Protein AF-Q61043-4-F1 (afdb_monomer)

Foldseek 3Di:
DVVVVVVVVLVVLVVLLCVLPPPNPQWDAPVSLLVSCVVVVVVVCSVVLCCQQQVPDPVRIGHSVSSVVSVCVVVCCVVPDPDDDDDDDDDPDDAQPDDDPNDGDDDDDDDDDDDDDDDDDDDDDDDDDDDDDDDDDDDDDDDDDDDPDDDDDDDDDPPDPPPPDPPCPPPVCPDDLPPPVVLVVLLVVVCVVVVHDQQRKDALVVLVVSCVPVVVVVQDPVLSVVLQVPADPVRIDGSNSSSCSRRVVPPPPPPPPPDVVRVVVVVVPDDDADPVRDRDDDDDPPDPDPQDQLPPVQCPPPQKHFLVVLLVLLVVLPQPCSVVLCVVLVHDSGDIDRSRSLSVSLVVCCVPDDDCSVVSSVSSNVVSVVVVVVVVVVVVVVVVVVVVVVVVVVVVVVVVVVVVVVVVVVVVVVVVVVVVVVVVVVVVVVVVVVVVVVVVVVVVVVVVVVVVVVVVVVVVVVVVVVVVVVVVVVVVVVVVVVVVVVVVVVVVVVVVVVVVVVVVVVVVVVVCCVPVNPPDPPDPVVVVVVVVVVVVVVVVVVVVVVVVVVVVVVVVVVVVVVPPPDDDDDDDDDDDYYDDYDYYDEEDDEEEDEEDDDDYDYDDDDDDDPVPVVVVVVVVVVVVVVVVVVVVVVVVVVVVVVVVVVVVVVVVVVVVVVVVVVVVVVVVVVVVVVVVVVVVVVVVVVVVVVVVVVVVVVVVVVVVVVVVVVVVVVVVVVVVVVVVVVVVVVVVVVVVVVVVVVVVVVVVVVVVVVVVVVVVVVVVVVVVVVVVCVVVVVVVVVVVVVVVVVVVVVVVVVVVVVVVVVVVVVVVVVVVVVVVVVVVVVVVVVVVVVVVVVVVVVVVVVVVVVVVVVVVVVVVVVVVVVVVVVVVVVVVVVVVVVVVVVVVVCCVVVVVDDVDDDDDDDDDDDDDVPVVVVVVVVVVVVVVVVVVVVVVVVVVVVVVVVVVVVVVVVVVVVVVVVVVVVVVVVVVVPPCVVVVVVVVVVVVVVVVVVVVVVVVVVVVVVVVVVVVVVVVVVVVVVVVVVVVVVVVVVVVVVVVVVVVVVVVVVVVVVVVVVVVVVVVVVVVVVVVVVVVVVVVVVVVVVVVVVVVVVVVVVVVVVPPDDDDDDDPPPVVVVVVVVVVVVVVVVVVVVVVVVVVVVVVVVVVVVVVVVVVVVVVVVVVVPDPPDDDDDDDDDDDPPPVVVVVVVVVVVVVVVVVVPVVVVVVVVVVVVVVVVVVVVVVVVVVVVVVVVVVVVVVVVCVVVVDDDPDDDDDDDDDDDDDDDDDDDDD

Radius of gyration: 87.37 Å; Cα contacts (8 Å, |Δi|>4): 236; chains: 1; bounding box: 209×92×362 Å

pLDDT: mean 72.62, std 20.03, range [13.1, 96.88]

Structure (mmCIF, N/CA/C/O backbone):
data_AF-Q61043-4-F1
#
_entry.id   AF-Q61043-4-F1
#
loop_
_atom_site.group_PDB
_atom_site.id
_atom_site.type_symbol
_atom_site.label_atom_id
_atom_site.label_alt_id
_atom_site.label_comp_id
_atom_site.label_asym_id
_atom_site.label_entity_id
_atom_site.label_seq_id
_atom_site.pdbx_PDB_ins_code
_atom_site.Cartn_x
_atom_site.Cartn_y
_atom_site.Cartn_z
_atom_site.occupancy
_atom_site.B_iso_or_equiv
_atom_site.auth_seq_id
_atom_site.auth_comp_id
_atom_site.auth_asym_id
_atom_site.auth_atom_id
_atom_site.pdbx_PDB_model_num
ATOM 1 N N . MET A 1 1 ? 3.135 -5.890 31.386 1.00 46.31 1 MET A N 1
ATOM 2 C CA . MET A 1 1 ? 2.840 -6.178 29.970 1.00 46.31 1 MET A CA 1
ATOM 3 C C . MET A 1 1 ? 3.827 -7.217 29.495 1.00 46.31 1 MET A C 1
ATOM 5 O O . MET A 1 1 ? 3.359 -8.320 29.285 1.00 46.31 1 MET A O 1
ATOM 9 N N . ASP A 1 2 ? 5.124 -6.912 29.508 1.00 50.69 2 ASP A N 1
ATOM 10 C CA . ASP A 1 2 ? 6.240 -7.755 29.985 1.00 50.69 2 ASP A CA 1
ATOM 11 C C . ASP A 1 2 ? 6.024 -9.287 29.835 1.00 50.69 2 ASP A C 1
ATOM 13 O O . ASP A 1 2 ? 6.406 -9.843 28.812 1.00 50.69 2 ASP A O 1
ATOM 17 N N . GLU A 1 3 ? 5.340 -9.960 30.778 1.00 47.94 3 GLU A N 1
ATOM 18 C CA . GLU A 1 3 ? 5.028 -11.413 30.736 1.00 47.94 3 GLU A CA 1
ATOM 19 C C . GLU A 1 3 ? 4.410 -11.899 29.396 1.00 47.94 3 GLU A C 1
ATOM 21 O O . GLU A 1 3 ? 4.656 -13.018 28.961 1.00 47.94 3 GLU A O 1
ATOM 26 N N . VAL A 1 4 ? 3.626 -11.056 28.711 1.00 52.31 4 VAL A N 1
ATOM 27 C CA . VAL A 1 4 ? 2.948 -11.349 27.426 1.00 52.31 4 VAL A CA 1
ATOM 28 C C . VAL A 1 4 ? 3.851 -11.081 26.206 1.00 52.31 4 VAL A C 1
ATOM 30 O O . VAL A 1 4 ? 3.536 -11.484 25.082 1.00 52.31 4 VAL A O 1
ATOM 33 N N . GLU A 1 5 ? 4.973 -10.391 26.406 1.00 53.50 5 GLU A N 1
ATOM 34 C CA . GLU A 1 5 ? 6.021 -10.188 25.399 1.00 53.50 5 GLU A CA 1
ATOM 35 C C . GLU A 1 5 ? 7.092 -11.289 25.521 1.00 53.50 5 GLU A C 1
ATOM 37 O O . GLU A 1 5 ? 7.497 -11.853 24.503 1.00 53.50 5 GLU A O 1
ATOM 42 N N . GLU A 1 6 ? 7.457 -11.694 26.745 1.00 58.16 6 GLU A N 1
ATOM 43 C CA . GLU A 1 6 ? 8.334 -12.850 27.005 1.00 58.16 6 GLU A CA 1
ATOM 44 C C . GLU A 1 6 ? 7.763 -14.151 26.402 1.00 58.16 6 GLU A C 1
ATOM 46 O O . GLU A 1 6 ? 8.465 -14.830 25.646 1.00 58.16 6 GLU A O 1
ATOM 51 N N . ASP A 1 7 ? 6.469 -14.436 26.615 1.00 72.50 7 ASP A N 1
ATOM 52 C CA . ASP A 1 7 ? 5.759 -15.579 26.009 1.00 72.50 7 ASP A CA 1
ATOM 53 C C . ASP A 1 7 ? 5.849 -15.592 24.464 1.00 72.50 7 ASP A C 1
ATOM 55 O O . ASP A 1 7 ? 5.934 -16.658 23.849 1.00 72.50 7 ASP A O 1
ATOM 59 N N . GLN A 1 8 ? 5.859 -14.424 23.804 1.00 73.69 8 GLN A N 1
ATOM 60 C CA . GLN A 1 8 ? 5.978 -14.341 22.340 1.00 73.69 8 GLN A CA 1
ATOM 61 C C . GLN A 1 8 ? 7.401 -14.606 21.844 1.00 73.69 8 GLN A C 1
ATOM 63 O O . GLN A 1 8 ? 7.575 -15.214 20.784 1.00 73.69 8 GLN A O 1
ATOM 68 N N . HIS A 1 9 ? 8.418 -14.161 22.582 1.00 74.06 9 HIS A N 1
ATOM 69 C CA . HIS A 1 9 ? 9.810 -14.433 22.232 1.00 74.06 9 HIS A CA 1
ATOM 70 C C . HIS A 1 9 ? 10.160 -15.912 22.437 1.00 74.06 9 HIS A C 1
ATOM 72 O O . HIS A 1 9 ? 10.795 -16.504 21.561 1.00 74.06 9 HIS A O 1
ATOM 78 N N . GLU A 1 10 ? 9.679 -16.540 23.516 1.00 86.06 10 GLU A N 1
ATOM 79 C CA . GLU A 1 10 ? 9.843 -17.984 23.710 1.00 86.06 10 GLU A CA 1
ATOM 80 C C . GLU A 1 10 ? 9.088 -18.794 22.642 1.00 86.06 10 GLU A C 1
ATOM 82 O O . GLU A 1 10 ? 9.657 -19.732 22.079 1.00 86.06 10 GLU A O 1
ATOM 87 N N . ALA A 1 11 ? 7.857 -18.403 22.287 1.00 83.75 11 ALA A N 1
ATOM 88 C CA . ALA A 1 11 ? 7.085 -19.074 21.241 1.00 83.75 11 ALA A CA 1
ATOM 89 C C . ALA A 1 11 ? 7.790 -19.061 19.870 1.00 83.75 11 ALA A C 1
ATOM 91 O O . ALA A 1 11 ? 7.858 -20.102 19.220 1.00 83.75 11 ALA A O 1
ATOM 92 N N . ARG A 1 12 ? 8.367 -17.925 19.449 1.00 83.94 12 ARG A N 1
ATOM 93 C CA . ARG A 1 12 ? 9.112 -17.829 18.175 1.00 83.94 12 ARG A CA 1
ATOM 94 C C . ARG A 1 12 ? 10.418 -18.620 18.193 1.00 83.94 12 ARG A C 1
ATOM 96 O O . ARG A 1 12 ? 10.733 -19.296 17.219 1.00 83.94 12 ARG A O 1
ATOM 103 N N . LEU A 1 13 ? 11.170 -18.567 19.297 1.00 88.31 13 LEU A N 1
ATOM 104 C CA . LEU A 1 13 ? 12.396 -19.361 19.439 1.00 88.31 13 LEU A CA 1
ATOM 105 C C . LEU A 1 13 ? 12.085 -20.865 19.399 1.00 88.31 13 LEU A C 1
ATOM 107 O O . LEU A 1 13 ? 12.871 -21.647 18.868 1.00 88.31 13 LEU A O 1
ATOM 111 N N . LYS A 1 14 ? 10.923 -21.261 19.928 1.00 90.38 14 LYS A N 1
ATOM 112 C CA . LYS A 1 14 ? 10.433 -22.635 19.864 1.00 90.38 14 LYS A CA 1
ATOM 113 C C . LYS A 1 14 ? 9.968 -23.045 18.472 1.00 90.38 14 LYS A C 1
ATOM 115 O O . LYS A 1 14 ? 10.303 -24.140 18.048 1.00 90.38 14 LYS A O 1
ATOM 120 N N . GLU A 1 15 ? 9.249 -22.185 17.756 1.00 88.62 15 GLU A N 1
ATOM 121 C CA . GLU A 1 15 ? 8.839 -22.439 16.369 1.00 88.62 15 GLU A CA 1
ATOM 122 C C . GLU A 1 15 ? 10.060 -22.647 15.456 1.00 88.62 15 GLU A C 1
ATOM 124 O O . GLU A 1 15 ? 10.089 -23.599 14.677 1.00 88.62 15 GLU A O 1
ATOM 129 N N . LEU A 1 16 ? 11.116 -21.843 15.638 1.00 88.88 16 LEU A N 1
ATOM 130 C CA . LEU A 1 16 ? 12.408 -22.068 14.986 1.00 88.88 16 LEU A CA 1
ATOM 131 C C . LEU A 1 16 ? 13.038 -23.401 15.411 1.00 88.88 16 LEU A C 1
ATOM 133 O O . LEU A 1 16 ? 13.383 -24.197 14.546 1.00 88.88 16 LEU A O 1
ATOM 137 N N . PHE A 1 17 ? 13.151 -23.693 16.710 1.00 91.81 17 PHE A N 1
ATOM 138 C CA . PHE A 1 17 ? 13.737 -24.951 17.197 1.00 91.81 17 PHE A CA 1
ATOM 139 C C . PHE A 1 17 ? 13.001 -26.197 16.671 1.00 91.81 17 PHE A C 1
ATOM 141 O O . PHE A 1 17 ? 13.636 -27.117 16.159 1.00 91.81 17 PHE A O 1
ATOM 148 N N . ASP A 1 18 ? 11.668 -26.212 16.750 1.00 90.81 18 ASP A N 1
ATOM 149 C CA . ASP A 1 18 ? 10.825 -27.321 16.295 1.00 90.81 18 ASP A CA 1
ATOM 150 C C . ASP A 1 18 ? 10.890 -27.488 14.755 1.00 90.81 18 ASP A C 1
ATOM 152 O O . ASP A 1 18 ? 10.653 -28.587 14.252 1.00 90.81 18 ASP A O 1
ATOM 156 N N . SER A 1 19 ? 11.276 -26.450 13.993 1.00 89.75 19 SER A N 1
ATOM 157 C CA . SER A 1 19 ? 11.451 -26.534 12.530 1.00 89.75 19 SER A CA 1
ATOM 158 C C . SER A 1 19 ? 12.673 -27.354 12.079 1.00 89.75 19 SER A C 1
ATOM 160 O O . SER A 1 19 ? 12.646 -27.919 10.984 1.00 89.75 19 SER A O 1
ATOM 162 N N . PHE A 1 20 ? 13.703 -27.494 12.927 1.00 88.50 20 PHE A N 1
ATOM 163 C CA . PHE A 1 20 ? 14.887 -28.326 12.651 1.00 88.50 20 PHE A CA 1
ATOM 164 C C . PHE A 1 20 ? 14.755 -29.773 13.161 1.00 88.50 20 PHE A C 1
ATOM 166 O O . PHE A 1 20 ? 15.622 -30.597 12.875 1.00 88.50 20 PHE A O 1
ATOM 173 N N . ASP A 1 21 ? 13.691 -30.129 13.895 1.00 89.00 21 ASP A N 1
ATOM 174 C CA . ASP A 1 21 ? 13.456 -31.501 14.378 1.00 89.00 21 ASP A CA 1
ATOM 175 C C . ASP A 1 21 ? 12.876 -32.372 13.255 1.00 89.00 21 ASP A C 1
ATOM 177 O O . ASP A 1 21 ? 11.708 -32.772 13.262 1.00 89.00 21 ASP A O 1
ATOM 181 N N . THR A 1 22 ? 13.723 -32.693 12.272 1.00 78.75 22 THR A N 1
ATOM 182 C CA . THR A 1 22 ? 13.365 -33.443 11.052 1.00 78.75 22 THR A CA 1
ATOM 183 C C . THR A 1 22 ? 12.762 -34.827 11.332 1.00 78.75 22 THR A C 1
ATOM 185 O O . THR A 1 22 ? 12.163 -35.454 10.453 1.00 78.75 22 THR A O 1
ATOM 188 N N . LEU A 1 23 ? 12.914 -35.309 12.568 1.00 78.50 23 LEU A N 1
ATOM 189 C CA . LEU A 1 23 ? 12.491 -36.618 13.047 1.00 78.50 23 LEU A CA 1
ATOM 190 C C . LEU A 1 23 ? 11.273 -36.566 13.989 1.00 78.50 23 LEU A C 1
ATOM 192 O O . LEU A 1 23 ? 10.778 -37.629 14.373 1.00 78.50 23 LEU A O 1
ATOM 196 N N . GLY A 1 24 ? 10.770 -35.376 14.346 1.00 79.19 24 GLY A N 1
ATOM 197 C CA . GLY A 1 24 ? 9.595 -35.197 15.210 1.00 79.19 24 GLY A CA 1
ATOM 198 C C . GLY A 1 24 ? 9.762 -35.802 16.610 1.00 79.19 24 GLY A C 1
ATOM 199 O O . GLY A 1 24 ? 8.840 -36.426 17.142 1.00 79.19 24 GLY A O 1
ATOM 200 N N . THR A 1 25 ? 10.964 -35.691 17.176 1.00 80.25 25 THR A N 1
ATOM 201 C CA . THR A 1 25 ? 11.362 -36.277 18.465 1.00 80.25 25 THR A CA 1
ATOM 202 C C . THR A 1 25 ? 11.209 -35.338 19.665 1.00 80.25 25 THR A C 1
ATOM 204 O O . THR A 1 25 ? 11.319 -35.790 20.806 1.00 80.25 25 THR A O 1
ATOM 207 N N . GLY A 1 26 ? 10.968 -34.046 19.430 1.00 84.00 26 GLY A N 1
ATOM 208 C CA . GLY A 1 26 ? 11.097 -32.975 20.415 1.00 84.00 26 GLY A CA 1
ATOM 209 C C . GLY A 1 26 ? 12.553 -32.686 20.799 1.00 84.00 26 GLY A C 1
ATOM 210 O O . GLY A 1 26 ? 12.801 -32.231 21.922 1.00 84.00 26 GLY A O 1
ATOM 211 N N . SER A 1 27 ? 13.525 -33.033 19.942 1.00 88.88 27 SER A N 1
ATOM 212 C CA . SER A 1 27 ? 14.953 -32.896 20.260 1.00 88.88 27 SER A CA 1
ATOM 213 C C . SER A 1 27 ? 15.898 -32.929 19.053 1.00 88.88 27 SER A C 1
ATOM 215 O O . SER A 1 27 ? 15.888 -33.892 18.294 1.00 88.88 27 SER A O 1
ATOM 217 N N . LEU A 1 28 ? 16.797 -31.952 18.936 1.00 89.62 28 LEU A N 1
ATOM 218 C CA . LEU A 1 28 ? 17.746 -31.839 17.820 1.00 89.62 28 LEU A CA 1
ATOM 219 C C . LEU A 1 28 ? 19.007 -32.683 18.044 1.00 89.62 28 LEU A C 1
ATOM 221 O O . LEU A 1 28 ? 19.568 -32.691 19.142 1.00 89.62 28 LEU A O 1
ATOM 225 N N . GLY A 1 29 ? 19.464 -33.386 17.007 1.00 85.31 29 GLY A N 1
ATOM 226 C CA . GLY A 1 29 ? 20.792 -33.998 16.943 1.00 85.31 29 GLY A CA 1
ATOM 227 C C . GLY A 1 29 ? 21.900 -32.989 16.613 1.00 85.31 29 GLY A C 1
ATOM 228 O O . GLY A 1 29 ? 21.651 -31.799 16.461 1.00 85.31 29 GLY A O 1
ATOM 229 N N . GLN A 1 30 ? 23.140 -33.469 16.478 1.00 86.00 30 GLN A N 1
ATOM 230 C CA . GLN A 1 30 ? 24.313 -32.612 16.236 1.00 86.00 30 GLN A CA 1
ATOM 231 C C . GLN A 1 30 ? 24.238 -31.804 14.929 1.00 86.00 30 GLN A C 1
ATOM 233 O O . GLN A 1 30 ? 24.646 -30.646 14.903 1.00 86.00 30 GLN A O 1
ATOM 238 N N . GLU A 1 31 ? 23.755 -32.415 13.848 1.00 84.56 31 GLU A N 1
ATOM 239 C CA . GLU A 1 31 ? 23.621 -31.767 12.535 1.00 84.56 31 GLU A CA 1
ATOM 240 C C . GLU A 1 31 ? 22.484 -30.731 12.594 1.00 84.56 31 GLU A C 1
ATOM 242 O O . GLU A 1 31 ? 22.736 -29.541 12.447 1.00 84.56 31 GLU A O 1
ATOM 247 N N . GLU A 1 32 ? 21.292 -31.157 13.027 1.00 88.31 32 GLU A N 1
ATOM 248 C CA . GLU A 1 32 ? 20.101 -30.315 13.244 1.00 88.31 32 GLU A CA 1
ATOM 249 C C . GLU A 1 32 ? 20.381 -29.084 14.154 1.00 88.31 32 GLU A C 1
ATOM 251 O O . GLU A 1 32 ? 19.894 -27.984 13.902 1.00 88.31 32 GLU A O 1
ATOM 256 N N . LEU A 1 33 ? 21.215 -29.239 15.194 1.00 87.38 33 LEU A N 1
ATOM 257 C CA . LEU A 1 33 ? 21.668 -28.151 16.078 1.00 87.38 33 LEU A CA 1
ATOM 258 C C . LEU A 1 33 ? 22.738 -27.248 15.435 1.00 87.38 33 LEU A C 1
ATOM 260 O O . LEU A 1 33 ? 22.862 -26.082 15.806 1.00 87.38 33 LEU A O 1
ATOM 264 N N . THR A 1 34 ? 23.535 -27.768 14.500 1.00 85.25 34 THR A N 1
ATOM 265 C CA . THR A 1 34 ? 24.507 -26.967 13.740 1.00 85.25 34 THR A CA 1
ATOM 266 C C . THR A 1 34 ? 23.791 -26.041 12.766 1.00 85.25 34 THR A C 1
ATOM 268 O O . THR A 1 34 ? 24.137 -24.863 12.690 1.00 85.25 34 THR A O 1
ATOM 271 N N . ASP A 1 35 ? 22.755 -26.535 12.095 1.00 86.50 35 ASP A N 1
ATOM 272 C CA . ASP A 1 35 ? 21.976 -25.759 11.129 1.00 86.50 35 ASP A CA 1
ATOM 273 C C . ASP A 1 35 ? 21.182 -24.640 11.833 1.00 86.50 35 ASP A C 1
ATOM 275 O O . ASP A 1 35 ? 21.239 -23.480 11.417 1.00 86.50 35 ASP A O 1
ATOM 279 N N . LEU A 1 36 ? 20.565 -24.940 12.988 1.00 89.06 36 LEU A N 1
ATOM 280 C CA . LEU A 1 36 ? 19.915 -23.936 13.844 1.00 89.06 36 LEU A CA 1
ATOM 281 C C . LEU A 1 36 ? 20.884 -22.828 14.306 1.00 89.06 36 LEU A C 1
ATOM 283 O O . LEU A 1 36 ? 20.497 -21.661 14.367 1.00 89.06 36 LEU A O 1
ATOM 287 N N . CYS A 1 37 ? 22.146 -23.156 14.617 1.00 85.69 37 CYS A N 1
ATOM 288 C CA . CYS A 1 37 ? 23.146 -22.146 14.980 1.00 85.69 37 CYS A CA 1
ATOM 289 C C . CYS A 1 37 ? 23.481 -21.194 13.820 1.00 85.69 37 CYS A C 1
ATOM 291 O O . CYS A 1 37 ? 23.659 -20.003 14.071 1.00 85.69 37 CYS A O 1
ATOM 293 N N . HIS A 1 38 ? 23.541 -21.675 12.573 1.00 82.44 38 HIS A N 1
ATOM 294 C CA . HIS A 1 38 ? 23.782 -20.805 11.414 1.00 82.44 38 HIS A CA 1
ATOM 295 C C . HIS A 1 38 ? 22.586 -19.878 11.155 1.00 82.44 38 HIS A C 1
ATOM 297 O O . HIS A 1 38 ? 22.769 -18.674 11.005 1.00 82.44 38 HIS A O 1
ATOM 303 N N . VAL A 1 39 ? 21.354 -20.402 11.189 1.00 85.75 39 VAL A N 1
ATOM 304 C CA . VAL A 1 39 ? 20.135 -19.604 10.940 1.00 85.75 39 VAL A CA 1
ATOM 305 C C . VAL A 1 39 ? 19.860 -18.568 12.040 1.00 85.75 39 VAL A C 1
ATOM 307 O O . VAL A 1 39 ? 19.274 -17.524 11.771 1.00 85.75 39 VAL A O 1
ATOM 310 N N . LEU A 1 40 ? 20.342 -18.791 13.265 1.00 80.81 40 LEU A N 1
ATOM 311 C CA . LEU A 1 40 ? 20.321 -17.786 14.338 1.00 80.81 40 LEU A CA 1
ATOM 312 C C . LEU A 1 40 ? 21.528 -16.820 14.319 1.00 80.81 40 LEU A C 1
ATOM 314 O O . LEU A 1 40 ? 21.686 -16.038 15.257 1.00 80.81 40 LEU A O 1
ATOM 318 N N . CYS A 1 41 ? 22.382 -16.868 13.288 1.00 80.88 41 CYS A N 1
ATOM 319 C CA . CYS A 1 41 ? 23.625 -16.090 13.168 1.00 80.88 41 CYS A CA 1
ATOM 320 C C . CYS A 1 41 ? 24.576 -16.253 14.373 1.00 80.88 41 CYS A C 1
ATOM 322 O O . CYS A 1 41 ? 25.282 -15.324 14.764 1.00 80.88 41 CYS A O 1
ATOM 324 N N . LEU A 1 42 ? 24.597 -17.441 14.983 1.00 77.81 42 LEU A N 1
ATOM 325 C CA . LEU A 1 42 ? 25.382 -17.764 16.177 1.00 77.81 42 LEU A CA 1
ATOM 326 C C . LEU A 1 42 ? 26.776 -18.310 15.826 1.00 77.81 42 LEU A C 1
ATOM 328 O O . LEU A 1 42 ? 27.286 -19.158 16.549 1.00 77.81 42 LEU A O 1
ATOM 332 N N . GLU A 1 43 ? 27.407 -17.870 14.735 1.00 71.56 43 GLU A N 1
ATOM 333 C CA . GLU A 1 43 ? 28.653 -18.473 14.224 1.00 71.56 43 GLU A CA 1
ATOM 334 C C . GLU A 1 43 ? 29.810 -18.403 15.248 1.00 71.56 43 GLU A C 1
ATOM 336 O O . GLU A 1 43 ? 30.430 -19.426 15.546 1.00 71.56 43 GLU A O 1
ATOM 341 N N . ASP A 1 44 ? 30.017 -17.249 15.897 1.00 69.62 44 ASP A N 1
ATOM 342 C CA . ASP A 1 44 ? 31.073 -17.045 16.909 1.00 69.62 44 ASP A CA 1
ATOM 343 C C . ASP A 1 44 ? 30.861 -17.842 18.212 1.00 69.62 44 ASP A C 1
ATOM 345 O O . ASP A 1 44 ? 31.812 -18.223 18.900 1.00 69.62 44 ASP A O 1
ATOM 349 N N . VAL A 1 45 ? 29.601 -18.085 18.588 1.00 76.50 45 VAL A N 1
ATOM 350 C CA . VAL A 1 45 ? 29.217 -18.714 19.869 1.00 76.50 45 VAL A CA 1
ATOM 351 C C . VAL A 1 45 ? 28.736 -20.160 19.719 1.00 76.50 45 VAL A C 1
ATOM 353 O O . VAL A 1 45 ? 28.696 -20.899 20.704 1.00 76.50 45 VAL A O 1
ATOM 356 N N . GLY A 1 46 ? 28.440 -20.602 18.500 1.00 75.62 46 GLY A N 1
ATOM 357 C CA . GLY A 1 46 ? 27.954 -21.933 18.144 1.00 75.62 46 GLY A CA 1
ATOM 358 C C . GLY A 1 46 ? 28.863 -23.067 18.622 1.00 75.62 46 GLY A C 1
ATOM 359 O O . GLY A 1 46 ? 28.355 -23.988 19.266 1.00 75.62 46 GLY A O 1
ATOM 360 N N . PRO A 1 47 ? 30.198 -23.003 18.431 1.00 78.31 47 PRO A N 1
ATOM 361 C CA . PRO A 1 47 ? 31.118 -24.012 18.957 1.00 78.31 47 PRO A CA 1
ATOM 362 C C . PRO A 1 47 ? 31.059 -24.147 20.487 1.00 78.31 47 PRO A C 1
ATOM 364 O O . PRO A 1 47 ? 31.167 -25.252 21.023 1.00 78.31 47 PRO A O 1
ATOM 367 N N . VAL A 1 48 ? 30.840 -23.036 21.202 1.00 79.56 48 VAL A N 1
ATOM 368 C CA . VAL A 1 48 ? 30.723 -23.003 22.671 1.00 79.56 48 VAL A CA 1
ATOM 369 C C . VAL A 1 48 ? 29.356 -23.524 23.121 1.00 79.56 48 VAL A C 1
ATOM 371 O O . VAL A 1 48 ? 29.279 -24.306 24.071 1.00 79.56 48 VAL A O 1
ATOM 374 N N . LEU A 1 49 ? 28.284 -23.146 22.419 1.00 81.69 49 LEU A N 1
ATOM 375 C CA . LEU A 1 49 ? 26.915 -23.601 22.665 1.00 81.69 49 LEU A CA 1
ATOM 376 C C . LEU A 1 49 ? 26.794 -25.117 22.463 1.00 81.69 49 LEU A C 1
ATOM 378 O O . LEU A 1 49 ? 26.345 -25.820 23.367 1.00 81.69 49 LEU A O 1
ATOM 382 N N . GLN A 1 50 ? 27.302 -25.641 21.346 1.00 80.06 50 GLN A N 1
ATOM 383 C CA . GLN A 1 50 ? 27.374 -27.081 21.092 1.00 80.06 50 GLN A CA 1
ATOM 384 C C . GLN A 1 50 ? 28.206 -27.801 22.158 1.00 80.06 50 GLN A C 1
ATOM 386 O O . GLN A 1 50 ? 27.733 -28.760 22.765 1.00 80.06 50 GLN A O 1
ATOM 391 N N . GLN A 1 51 ? 29.417 -27.319 22.459 1.00 77.81 51 GLN A N 1
ATOM 392 C CA . GLN A 1 51 ? 30.265 -27.940 23.480 1.00 77.81 51 GLN A CA 1
ATOM 393 C C . GLN A 1 51 ? 29.571 -27.997 24.854 1.00 77.81 51 GLN A C 1
ATOM 395 O O . GLN A 1 51 ? 29.663 -29.016 25.538 1.00 77.81 51 GLN A O 1
ATOM 400 N N . THR A 1 52 ? 28.823 -26.953 25.219 1.00 80.00 52 THR A N 1
ATOM 401 C CA . THR A 1 52 ? 28.045 -26.884 26.468 1.00 80.00 52 THR A CA 1
ATOM 402 C C . THR A 1 52 ? 26.866 -27.865 26.477 1.00 80.00 52 THR A C 1
ATOM 404 O O . THR A 1 52 ? 26.609 -28.510 27.490 1.00 80.00 52 THR A O 1
ATOM 407 N N . LEU A 1 53 ? 26.162 -28.013 25.351 1.00 81.31 53 LEU A N 1
ATOM 408 C CA . LEU A 1 53 ? 24.962 -28.851 25.231 1.00 81.31 53 LEU A CA 1
ATOM 409 C C . LEU A 1 53 ? 25.246 -30.357 25.083 1.00 81.31 53 LEU A C 1
ATOM 411 O O . LEU A 1 53 ? 24.366 -31.181 25.349 1.00 81.31 53 LEU A O 1
ATOM 415 N N . LEU A 1 54 ? 26.454 -30.723 24.646 1.00 78.88 54 LEU A N 1
ATOM 416 C CA . LEU A 1 54 ? 26.806 -32.096 24.262 1.00 78.88 54 LEU A CA 1
ATOM 417 C C . LEU A 1 54 ? 27.710 -32.817 25.270 1.00 78.88 54 LEU A C 1
ATOM 419 O O . LEU A 1 54 ? 27.665 -34.044 25.325 1.00 78.88 54 LEU A O 1
ATOM 423 N N . GLN A 1 55 ? 28.522 -32.100 26.060 1.00 70.81 55 GLN A N 1
ATOM 424 C CA . GLN A 1 55 ? 29.578 -32.712 26.890 1.00 70.81 55 GLN A CA 1
ATOM 425 C C . GLN A 1 55 ? 29.074 -33.777 27.881 1.00 70.81 55 GLN A C 1
ATOM 427 O O . GLN A 1 55 ? 29.727 -34.809 28.029 1.00 70.81 55 GLN A O 1
ATOM 432 N N . ASP A 1 56 ? 27.913 -33.562 28.508 1.00 67.06 56 ASP A N 1
ATOM 433 C CA . ASP A 1 56 ? 27.302 -34.494 29.474 1.00 67.06 56 ASP A CA 1
ATOM 434 C C . ASP A 1 56 ? 26.081 -35.261 28.909 1.00 67.06 56 ASP A C 1
ATOM 436 O O . ASP A 1 56 ? 25.449 -36.060 29.609 1.00 67.06 56 ASP A O 1
ATOM 440 N N . ASN A 1 57 ? 25.713 -35.043 27.640 1.00 67.88 57 ASN A N 1
ATOM 441 C CA . ASN A 1 57 ? 24.437 -35.509 27.096 1.00 67.88 57 ASN A CA 1
ATOM 442 C C . ASN A 1 57 ? 24.531 -36.904 26.446 1.00 67.88 57 ASN A C 1
ATOM 444 O O . ASN A 1 57 ? 24.735 -37.056 25.241 1.00 67.88 57 ASN A O 1
ATOM 448 N N . LEU A 1 58 ? 24.307 -37.938 27.265 1.00 64.31 58 LEU A N 1
ATOM 449 C CA . LEU A 1 58 ? 24.369 -39.366 26.904 1.00 64.31 58 LEU A CA 1
ATOM 450 C C . LEU A 1 58 ? 23.500 -39.806 25.706 1.00 64.31 58 LEU A C 1
ATOM 452 O O . LEU A 1 58 ? 23.690 -40.920 25.217 1.00 64.31 58 LEU A O 1
ATOM 456 N N . LEU A 1 59 ? 22.534 -38.993 25.265 1.00 65.12 59 LEU A N 1
ATOM 457 C CA . LEU A 1 59 ? 21.642 -39.311 24.143 1.00 65.12 59 LEU A CA 1
ATOM 458 C C . LEU A 1 59 ? 22.069 -38.668 22.816 1.00 65.12 59 LEU A C 1
ATOM 460 O O . LEU A 1 59 ? 21.523 -39.038 21.778 1.00 65.12 59 LEU A O 1
ATOM 464 N N . GLY A 1 60 ? 23.014 -37.719 22.827 1.00 75.50 60 GLY A N 1
ATOM 465 C CA . GLY A 1 60 ? 23.417 -36.976 21.625 1.00 75.50 60 GLY A CA 1
ATOM 466 C C . GLY A 1 60 ? 22.284 -36.154 20.991 1.00 75.50 60 GLY A C 1
ATOM 467 O O . GLY A 1 60 ? 22.336 -35.879 19.793 1.00 75.50 60 GLY A O 1
ATOM 468 N N . ARG A 1 61 ? 21.251 -35.811 21.775 1.00 84.88 61 ARG A N 1
ATOM 469 C CA . ARG A 1 61 ? 20.092 -35.010 21.363 1.00 84.88 61 ARG A CA 1
ATOM 470 C C . ARG A 1 61 ? 19.723 -33.980 22.423 1.00 84.88 61 ARG A C 1
ATOM 472 O O . ARG A 1 61 ? 19.668 -34.310 23.607 1.00 84.88 61 ARG A O 1
ATOM 479 N N . VAL A 1 62 ? 19.458 -32.754 21.991 1.00 88.00 62 VAL A N 1
ATOM 480 C CA . VAL A 1 62 ? 19.162 -31.589 22.836 1.00 88.00 62 VAL A CA 1
ATOM 481 C C . VAL A 1 62 ? 17.666 -31.292 22.804 1.00 88.00 62 VAL A C 1
ATOM 483 O O . VAL A 1 62 ? 17.084 -31.265 21.729 1.00 88.00 62 VAL A O 1
ATOM 486 N N . HIS A 1 63 ? 17.041 -31.045 23.955 1.00 89.94 63 HIS A N 1
ATOM 487 C CA . HIS A 1 63 ? 15.651 -30.569 24.050 1.00 89.94 63 HIS A CA 1
ATOM 488 C C . HIS A 1 63 ? 15.564 -29.034 24.053 1.00 89.94 63 HIS A C 1
ATOM 490 O O . HIS A 1 63 ? 16.510 -28.368 24.473 1.00 89.94 63 HIS A O 1
ATOM 496 N N . PHE A 1 64 ? 14.407 -28.479 23.671 1.00 90.94 64 PHE A N 1
ATOM 497 C CA . PHE A 1 64 ? 14.178 -27.027 23.612 1.00 90.94 64 PHE A CA 1
ATOM 498 C C . PHE A 1 64 ? 14.597 -26.296 24.895 1.00 90.94 64 PHE A C 1
ATOM 500 O O . PHE A 1 64 ? 15.359 -25.338 24.829 1.00 90.94 64 PHE A O 1
ATOM 507 N N . ASP A 1 65 ? 14.186 -26.791 26.068 1.00 89.25 65 ASP A N 1
ATOM 508 C CA . ASP A 1 65 ? 14.524 -26.164 27.352 1.00 89.25 65 ASP A CA 1
ATOM 509 C C . ASP A 1 65 ? 16.042 -26.143 27.608 1.00 89.25 65 ASP A C 1
ATOM 511 O O . ASP A 1 65 ? 16.571 -25.172 28.138 1.00 89.25 65 ASP A O 1
ATOM 515 N N . GLN A 1 66 ? 16.769 -27.185 27.188 1.00 88.94 66 GLN A N 1
ATOM 516 C CA . GLN A 1 66 ? 18.229 -27.246 27.325 1.00 88.94 66 GLN A CA 1
ATOM 517 C C . GLN A 1 66 ? 18.907 -26.218 26.412 1.00 88.94 66 GLN A C 1
ATOM 519 O O . GLN A 1 66 ? 19.815 -25.514 26.849 1.00 88.94 66 GLN A O 1
ATOM 524 N N . PHE A 1 67 ? 18.443 -26.116 25.163 1.00 90.25 67 PHE A N 1
ATOM 525 C CA . PHE A 1 67 ? 18.912 -25.126 24.197 1.00 90.25 67 PHE A CA 1
ATOM 526 C C . PHE A 1 67 ? 18.630 -23.692 24.671 1.00 90.25 67 PHE A C 1
ATOM 528 O O . PHE A 1 67 ? 19.548 -22.875 24.697 1.00 90.25 67 PHE A O 1
ATOM 535 N N . LYS A 1 68 ? 17.398 -23.413 25.118 1.00 89.94 68 LYS A N 1
ATOM 536 C CA . LYS A 1 68 ? 16.962 -22.113 25.648 1.00 89.94 68 LYS A CA 1
ATOM 537 C C . LYS A 1 68 ? 17.829 -21.671 26.828 1.00 89.94 68 LYS A C 1
ATOM 539 O O . LYS A 1 68 ? 18.401 -20.586 26.784 1.00 89.94 68 LYS A O 1
ATOM 544 N N . GLU A 1 69 ? 17.985 -22.520 27.844 1.00 86.81 69 GLU A N 1
ATOM 545 C CA . GLU A 1 69 ? 18.807 -22.207 29.021 1.00 86.81 69 GLU A CA 1
ATOM 546 C C . GLU A 1 69 ? 20.285 -21.996 28.650 1.00 86.81 69 GLU A C 1
ATOM 548 O O . GLU A 1 69 ? 20.906 -21.049 29.128 1.00 86.81 69 GLU A O 1
ATOM 553 N N . ALA A 1 70 ? 20.859 -22.819 27.763 1.00 86.06 70 ALA A N 1
ATOM 554 C CA . ALA A 1 70 ? 22.252 -22.658 27.337 1.00 86.06 70 ALA A CA 1
ATOM 555 C C . ALA A 1 70 ? 22.478 -21.381 26.505 1.00 86.06 70 ALA A C 1
ATOM 557 O O . ALA A 1 70 ? 23.481 -20.692 26.706 1.00 86.06 70 ALA A O 1
ATOM 558 N N . LEU A 1 71 ? 21.538 -21.033 25.619 1.00 87.44 71 LEU A N 1
ATOM 559 C CA . LEU A 1 71 ? 21.561 -19.794 24.842 1.00 87.44 71 LEU A CA 1
ATOM 560 C C . LEU A 1 71 ? 21.457 -18.568 25.761 1.00 87.44 71 LEU A C 1
ATOM 562 O O . LEU A 1 71 ? 22.286 -17.664 25.664 1.00 87.44 71 LEU A O 1
ATOM 566 N N . ILE A 1 72 ? 20.510 -18.567 26.708 1.00 84.00 72 ILE A N 1
ATOM 567 C CA . ILE A 1 72 ? 20.371 -17.514 27.727 1.00 84.00 72 ILE A CA 1
ATOM 568 C C . ILE A 1 72 ? 21.652 -17.390 28.558 1.00 84.00 72 ILE A C 1
ATOM 570 O O . ILE A 1 72 ? 22.107 -16.275 28.806 1.00 84.00 72 ILE A O 1
ATOM 574 N N . LEU A 1 73 ? 22.271 -18.501 28.968 1.00 82.56 73 LEU A N 1
ATOM 575 C CA . LEU A 1 73 ? 23.482 -18.493 29.794 1.00 82.56 73 LEU A CA 1
ATOM 576 C C . LEU A 1 73 ? 24.699 -17.953 29.020 1.00 82.56 73 LEU A C 1
ATOM 578 O O . LEU A 1 73 ? 25.486 -17.190 29.583 1.00 82.56 73 LEU A O 1
ATOM 582 N N . ILE A 1 74 ? 24.831 -18.271 27.727 1.00 78.25 74 ILE A N 1
ATOM 583 C CA . ILE A 1 74 ? 25.884 -17.712 26.864 1.00 78.25 74 ILE A CA 1
ATOM 584 C C . ILE A 1 74 ? 25.646 -16.223 26.588 1.00 78.25 74 ILE A C 1
ATOM 586 O O . ILE A 1 74 ? 26.564 -15.436 26.812 1.00 78.25 74 ILE A O 1
ATOM 590 N N . LEU A 1 75 ? 24.432 -15.812 26.205 1.00 75.06 75 LEU A N 1
ATOM 591 C CA . LEU A 1 75 ? 24.092 -14.398 25.990 1.00 75.06 75 LEU A CA 1
ATOM 592 C C . LEU A 1 75 ? 24.248 -13.568 27.275 1.00 75.06 75 LEU A C 1
ATOM 594 O O . LEU A 1 75 ? 24.804 -12.473 27.255 1.00 75.06 75 LEU A O 1
ATOM 598 N N . SER A 1 76 ? 23.853 -14.112 28.428 1.00 73.19 76 SER A N 1
ATOM 599 C CA . SER A 1 76 ? 24.090 -13.477 29.731 1.00 73.19 76 SER A CA 1
ATOM 600 C C . SER A 1 76 ? 25.582 -13.300 30.009 1.00 73.19 76 SER A C 1
ATOM 602 O O . SER A 1 76 ? 25.986 -12.300 30.601 1.00 73.19 76 SER A O 1
ATOM 604 N N . ARG A 1 77 ? 26.421 -14.250 29.579 1.00 70.19 77 ARG A N 1
ATOM 605 C CA . ARG A 1 77 ? 27.873 -14.214 29.780 1.00 70.19 77 ARG A CA 1
ATOM 606 C C . ARG A 1 77 ? 28.586 -13.259 28.821 1.00 70.19 77 ARG A C 1
ATOM 608 O O . ARG A 1 77 ? 29.538 -12.619 29.255 1.00 70.19 77 ARG A O 1
ATOM 615 N N . THR A 1 78 ? 28.130 -13.116 27.576 1.00 58.44 78 THR A N 1
ATOM 616 C CA . THR A 1 78 ? 28.653 -12.096 26.647 1.00 58.44 78 THR A CA 1
ATOM 617 C C . THR A 1 78 ? 28.205 -10.685 27.037 1.00 58.44 78 THR A C 1
ATOM 619 O O . THR A 1 78 ? 28.981 -9.747 26.883 1.00 58.44 78 THR A O 1
ATOM 622 N N . LEU A 1 79 ? 27.014 -10.527 27.628 1.00 51.19 79 LEU A N 1
ATOM 623 C CA . LEU A 1 79 ? 26.502 -9.236 28.113 1.00 51.19 79 LEU A CA 1
ATOM 624 C C . LEU A 1 79 ? 27.023 -8.813 29.503 1.00 51.19 79 LEU A C 1
ATOM 626 O O . LEU A 1 79 ? 26.951 -7.631 29.829 1.00 51.19 79 LEU A O 1
ATOM 630 N N . SER A 1 80 ? 27.543 -9.736 30.325 1.00 47.44 80 SER A N 1
ATOM 631 C CA . SER A 1 80 ? 27.958 -9.454 31.721 1.00 47.44 80 SER A CA 1
ATOM 632 C C . SER A 1 80 ? 29.475 -9.472 31.968 1.00 47.44 80 SER A C 1
ATOM 634 O O . SER A 1 80 ? 29.899 -9.425 33.123 1.00 47.44 80 SER A O 1
ATOM 636 N N . SER A 1 81 ? 30.308 -9.588 30.929 1.00 34.25 81 SER A N 1
ATOM 637 C CA . SER A 1 81 ? 31.765 -9.742 31.077 1.00 34.25 81 SER A CA 1
ATOM 638 C C . SER A 1 81 ? 32.528 -8.422 30.910 1.00 34.25 81 SER A C 1
ATOM 640 O O . SER A 1 81 ? 33.243 -8.226 29.927 1.00 34.25 81 SER A O 1
ATOM 642 N N . GLU A 1 82 ? 32.430 -7.528 31.898 1.00 32.22 82 GLU A N 1
ATOM 643 C CA . GLU A 1 82 ? 33.368 -6.405 32.039 1.00 32.22 82 GLU A CA 1
ATOM 644 C C . GLU A 1 82 ? 34.796 -6.922 32.331 1.00 32.22 82 GLU A C 1
ATOM 646 O O . GLU A 1 82 ? 35.110 -7.176 33.487 1.00 32.22 82 GLU A O 1
ATOM 651 N N . GLU A 1 83 ? 35.663 -7.070 31.315 1.00 32.16 83 GLU A N 1
ATOM 652 C CA . GLU A 1 83 ? 37.118 -6.795 31.408 1.00 32.16 83 GLU A CA 1
ATOM 653 C C . GLU A 1 83 ? 37.861 -6.954 30.054 1.00 32.16 83 GLU A C 1
ATOM 655 O O . GLU A 1 83 ? 37.828 -8.002 29.419 1.00 32.16 83 GLU A O 1
ATOM 660 N N . HIS A 1 84 ? 38.610 -5.910 29.674 1.00 30.81 84 HIS A N 1
ATOM 661 C CA . HIS A 1 84 ? 39.783 -5.913 28.778 1.00 30.81 84 HIS A CA 1
ATOM 662 C C . HIS A 1 84 ? 39.720 -6.535 27.360 1.00 30.81 84 HIS A C 1
ATOM 664 O O . HIS A 1 84 ? 40.379 -7.536 27.090 1.00 30.81 84 HIS A O 1
ATOM 670 N N . PHE A 1 85 ? 39.179 -5.771 26.402 1.00 31.91 85 PHE A N 1
ATOM 671 C CA . PHE A 1 85 ? 39.815 -5.577 25.084 1.00 31.91 85 PHE A CA 1
ATOM 672 C C . PHE A 1 85 ? 39.839 -4.075 24.731 1.00 31.91 85 PHE A C 1
ATOM 674 O O . PHE A 1 85 ? 38.903 -3.347 25.059 1.00 31.91 85 PHE A O 1
ATOM 681 N N . GLU A 1 86 ? 40.927 -3.590 24.119 1.00 33.31 86 GLU A N 1
ATOM 682 C CA . GLU A 1 86 ? 41.055 -2.204 23.633 1.00 33.31 86 GLU A CA 1
ATOM 683 C C . GLU A 1 86 ? 40.693 -2.145 22.141 1.00 33.31 86 GLU A C 1
ATOM 685 O O . GLU A 1 86 ? 41.537 -2.435 21.296 1.00 33.31 86 GLU A O 1
ATOM 690 N N . GLU A 1 87 ? 39.465 -1.745 21.800 1.00 28.31 87 GLU A N 1
ATOM 691 C CA . GLU A 1 87 ? 39.046 -1.578 20.400 1.00 28.31 87 GLU A CA 1
ATOM 692 C C . GLU A 1 87 ? 38.181 -0.319 20.198 1.00 28.31 87 GLU A C 1
ATOM 694 O O . GLU A 1 87 ? 37.631 0.236 21.151 1.00 28.31 87 GLU A O 1
ATOM 699 N N . SER A 1 88 ? 38.161 0.223 18.974 1.00 31.20 88 SER A N 1
ATOM 700 C CA . SER A 1 88 ? 37.841 1.642 18.730 1.00 31.20 88 SER A CA 1
ATOM 701 C C . SER A 1 88 ? 36.401 1.921 18.280 1.00 31.20 88 SER A C 1
ATOM 703 O O . SER A 1 88 ? 35.942 1.381 17.280 1.00 31.20 88 SER A O 1
ATOM 705 N N . ASP A 1 89 ? 35.753 2.875 18.960 1.00 26.69 89 ASP A N 1
ATOM 706 C CA . ASP A 1 89 ? 34.674 3.755 18.475 1.00 26.69 89 ASP A CA 1
ATOM 707 C C . ASP A 1 89 ? 33.655 3.167 17.468 1.00 26.69 89 ASP A C 1
ATOM 709 O O . ASP A 1 89 ? 33.560 3.608 16.321 1.00 26.69 89 ASP A O 1
ATOM 713 N N . CYS A 1 90 ? 32.779 2.268 17.933 1.00 28.05 90 CYS A N 1
ATOM 714 C CA . CYS A 1 90 ? 31.527 1.925 17.241 1.00 28.05 90 CYS A CA 1
ATOM 715 C C . CYS A 1 90 ? 30.299 2.150 18.142 1.00 28.05 90 CYS A C 1
ATOM 717 O O . CYS A 1 90 ? 29.819 1.247 18.818 1.00 28.05 90 CYS A O 1
ATOM 719 N N . SER A 1 91 ? 29.773 3.382 18.147 1.00 34.12 91 SER A N 1
ATOM 720 C CA . SER A 1 91 ? 28.512 3.756 18.817 1.00 34.12 91 SER A CA 1
ATOM 721 C C . SER A 1 91 ? 27.414 4.094 17.791 1.00 34.12 91 SER A C 1
ATOM 723 O O . SER A 1 91 ? 27.544 5.099 17.086 1.00 34.12 91 SER A O 1
ATOM 725 N N . PRO A 1 92 ? 26.320 3.313 17.691 1.00 36.31 92 PRO A N 1
ATOM 726 C CA . PRO A 1 92 ? 25.337 3.454 16.616 1.00 36.31 92 PRO A CA 1
ATOM 727 C C . PRO A 1 92 ? 24.179 4.423 16.948 1.00 36.31 92 PRO A C 1
ATOM 729 O O . PRO A 1 92 ? 23.033 4.002 17.075 1.00 36.31 92 PRO A O 1
ATOM 732 N N . GLU A 1 93 ? 24.423 5.741 17.023 1.00 32.16 93 GLU A N 1
ATOM 733 C CA . GLU A 1 93 ? 23.316 6.725 16.975 1.00 32.16 93 GLU A CA 1
ATOM 734 C C . GLU A 1 93 ? 23.666 8.016 16.201 1.00 32.16 93 GLU A C 1
ATOM 736 O O . GLU A 1 93 ? 24.434 8.874 16.643 1.00 32.16 93 GLU A O 1
ATOM 741 N N . ALA A 1 94 ? 23.063 8.188 15.019 1.00 41.44 94 ALA A N 1
ATOM 742 C CA . ALA A 1 94 ? 23.299 9.344 14.153 1.00 41.44 94 ALA A CA 1
ATOM 743 C C . ALA A 1 94 ? 22.505 10.586 14.610 1.00 41.44 94 ALA A C 1
ATOM 745 O O . ALA A 1 94 ? 21.294 10.695 14.397 1.00 41.44 94 ALA A O 1
ATOM 746 N N . GLN A 1 95 ? 23.196 11.568 15.198 1.00 41.94 95 GLN A N 1
ATOM 747 C CA . GLN A 1 95 ? 22.568 12.791 15.712 1.00 41.94 95 GLN A CA 1
ATOM 748 C C . GLN A 1 95 ? 21.841 13.617 14.620 1.00 41.94 95 GLN A C 1
ATOM 750 O O . GLN A 1 95 ? 22.348 13.780 13.504 1.00 41.94 95 GLN A O 1
ATOM 755 N N . PRO A 1 96 ? 20.668 14.214 14.924 1.00 45.75 96 PRO A N 1
ATOM 756 C CA . PRO A 1 96 ? 19.892 14.993 13.959 1.00 45.75 96 PRO A CA 1
ATOM 757 C C . PRO A 1 96 ? 20.595 16.303 13.576 1.00 45.75 96 PRO A C 1
ATOM 759 O O . PRO A 1 96 ? 20.893 17.145 14.421 1.00 45.75 96 PRO A O 1
ATOM 762 N N . LYS A 1 97 ? 20.788 16.511 12.268 1.00 56.44 97 LYS A N 1
ATOM 763 C CA . LYS A 1 97 ? 21.624 17.587 11.701 1.00 56.44 97 LYS A CA 1
ATOM 764 C C . LYS A 1 97 ? 21.112 19.015 11.967 1.00 56.44 97 LYS A C 1
ATOM 766 O O . LYS A 1 97 ? 21.863 19.971 11.782 1.00 56.44 97 LYS A O 1
ATOM 771 N N . TYR A 1 98 ? 19.859 19.176 12.401 1.00 42.09 98 TYR A N 1
ATOM 772 C CA . TYR A 1 98 ? 19.334 20.419 12.975 1.00 42.09 98 TYR A CA 1
ATOM 773 C C . TYR A 1 98 ? 18.180 20.135 13.952 1.00 42.09 98 TYR A C 1
ATOM 775 O O . TYR A 1 98 ? 17.347 19.262 13.706 1.00 42.09 98 TYR A O 1
ATOM 783 N N . VAL A 1 99 ? 18.087 20.899 15.046 1.00 66.62 99 VAL A N 1
ATOM 784 C CA . VAL A 1 99 ? 16.988 20.813 16.027 1.00 66.62 99 VAL A CA 1
ATOM 785 C C . VAL A 1 99 ? 16.465 22.217 16.321 1.00 66.62 99 VAL A C 1
ATOM 787 O O . VAL A 1 99 ? 17.241 23.124 16.618 1.00 66.62 99 VAL A O 1
ATOM 790 N N . ARG A 1 100 ? 15.141 22.415 16.254 1.00 57.44 100 ARG A N 1
ATOM 791 C CA . ARG A 1 100 ? 14.504 23.714 16.533 1.00 57.44 100 ARG A CA 1
ATOM 792 C C . ARG A 1 100 ? 13.170 23.522 17.246 1.00 57.44 100 ARG A C 1
ATOM 794 O O . ARG A 1 100 ? 12.282 22.859 16.717 1.00 57.44 100 ARG A O 1
ATOM 801 N N . GLY A 1 101 ? 13.022 24.112 18.435 1.00 51.78 101 GLY A N 1
ATOM 802 C CA . GLY A 1 101 ? 11.775 24.051 19.214 1.00 51.78 101 GLY A CA 1
ATOM 803 C C . GLY A 1 101 ? 11.323 22.619 19.528 1.00 51.78 101 GLY A C 1
ATOM 804 O O . GLY A 1 101 ? 10.175 22.274 19.275 1.00 51.78 101 GLY A O 1
ATOM 805 N N . GLY A 1 102 ? 12.248 21.760 19.971 1.00 60.78 102 GLY A N 1
ATOM 806 C CA . GLY A 1 102 ? 11.992 20.341 20.258 1.00 60.78 102 GLY A CA 1
ATOM 807 C C . GLY A 1 102 ? 11.883 19.425 19.029 1.00 60.78 102 GLY A C 1
ATOM 808 O O . GLY A 1 102 ? 12.025 18.214 19.168 1.00 60.78 102 GLY A O 1
ATOM 809 N N . LYS A 1 103 ? 11.695 19.964 17.816 1.00 44.00 103 LYS A N 1
ATOM 810 C CA . LYS A 1 103 ? 11.586 19.161 16.587 1.00 44.00 103 LYS A CA 1
ATOM 811 C C . LYS A 1 103 ? 12.966 18.893 15.973 1.00 44.00 103 LYS A C 1
ATOM 813 O O . LYS A 1 103 ? 13.734 19.829 15.735 1.00 44.00 103 LYS A O 1
ATOM 818 N N . ARG A 1 104 ? 13.264 17.609 15.734 1.00 60.00 104 ARG A N 1
ATOM 819 C CA . ARG A 1 104 ? 14.481 17.090 15.080 1.00 60.00 104 ARG A CA 1
ATOM 820 C C . ARG A 1 104 ? 14.287 17.086 13.553 1.00 60.00 104 ARG A C 1
ATOM 822 O O . ARG A 1 104 ? 13.246 16.632 13.089 1.00 60.00 104 ARG A O 1
ATOM 829 N N . TYR A 1 105 ? 15.273 17.553 12.784 1.00 49.00 105 TYR A N 1
ATOM 830 C CA . TYR A 1 105 ? 15.236 17.587 11.314 1.00 49.00 105 TYR A CA 1
ATOM 831 C C . TYR A 1 105 ? 16.436 16.834 10.710 1.00 49.00 105 TYR A C 1
ATOM 833 O O . TYR A 1 105 ? 17.590 17.067 11.072 1.00 49.00 105 TYR A O 1
ATOM 841 N N . GLY A 1 106 ? 16.141 15.931 9.772 1.00 57.25 106 GLY A N 1
ATOM 842 C CA . GLY A 1 106 ? 17.066 15.032 9.072 1.00 57.25 106 GLY A CA 1
ATOM 843 C C . GLY A 1 106 ? 16.339 14.339 7.908 1.00 57.25 106 GLY A C 1
ATOM 844 O O . GLY A 1 106 ? 15.127 14.515 7.770 1.00 57.25 106 GLY A O 1
ATOM 845 N N . ARG A 1 107 ? 17.054 13.601 7.044 1.00 49.66 107 ARG A N 1
ATOM 846 C CA . ARG A 1 107 ? 16.475 12.997 5.822 1.00 49.66 107 ARG A CA 1
ATOM 847 C C . ARG A 1 107 ? 15.281 12.082 6.150 1.00 49.66 107 ARG A C 1
ATOM 849 O O . ARG A 1 107 ? 15.454 11.063 6.805 1.00 49.66 107 ARG A O 1
ATOM 856 N N . ARG A 1 108 ? 14.101 12.418 5.621 1.00 39.44 108 ARG A N 1
ATOM 857 C CA . ARG A 1 108 ? 12.937 11.526 5.489 1.00 39.44 108 ARG A CA 1
ATOM 858 C C . ARG A 1 108 ? 12.546 11.460 4.016 1.00 39.44 108 ARG A C 1
ATOM 860 O O . ARG A 1 108 ? 11.957 12.418 3.530 1.00 39.44 108 ARG A O 1
ATOM 867 N N . SER A 1 109 ? 12.878 10.358 3.344 1.00 34.03 109 SER A N 1
ATOM 868 C CA . SER A 1 109 ? 12.293 9.961 2.052 1.00 34.03 109 SER A CA 1
ATOM 869 C C . SER A 1 109 ? 12.866 8.616 1.578 1.00 34.03 109 SER A C 1
ATOM 871 O O . SER A 1 109 ? 13.818 8.588 0.803 1.00 34.03 109 SER A O 1
ATOM 873 N N . LEU A 1 110 ? 12.262 7.526 2.047 1.00 37.91 110 LEU A N 1
ATOM 874 C CA . LEU A 1 110 ? 12.019 6.290 1.292 1.00 37.91 110 LEU A CA 1
ATOM 875 C C . LEU A 1 110 ? 10.619 5.792 1.728 1.00 37.91 110 LEU A C 1
ATOM 877 O O . LEU A 1 110 ? 10.284 6.007 2.898 1.00 37.91 110 LEU A O 1
ATOM 881 N N . PRO A 1 111 ? 9.768 5.247 0.835 1.00 34.78 111 PRO A N 1
ATOM 882 C CA . PRO A 1 111 ? 8.401 4.853 1.194 1.00 34.78 111 PRO A CA 1
ATOM 883 C C . PRO A 1 111 ? 8.339 3.549 1.995 1.00 34.78 111 PRO A C 1
ATOM 885 O O . PRO A 1 111 ? 9.187 2.676 1.834 1.00 34.78 111 PRO A O 1
ATOM 888 N N . GLU A 1 112 ? 7.288 3.398 2.799 1.00 30.64 112 GLU A N 1
ATOM 889 C CA . GLU A 1 112 ? 6.933 2.132 3.445 1.00 30.64 112 GLU A CA 1
ATOM 890 C C . GLU A 1 112 ? 6.315 1.161 2.423 1.00 30.64 112 GLU A C 1
ATOM 892 O O . GLU A 1 112 ? 5.376 1.512 1.706 1.00 30.64 112 GLU A O 1
ATOM 897 N N . PHE A 1 113 ? 6.809 -0.076 2.406 1.00 32.91 113 PHE A N 1
ATOM 898 C CA . PHE A 1 113 ? 6.114 -1.258 1.892 1.00 32.91 113 PHE A CA 1
ATOM 899 C C . PHE A 1 113 ? 6.199 -2.343 2.969 1.00 32.91 113 PHE A C 1
ATOM 901 O O . PHE A 1 113 ? 7.220 -2.452 3.646 1.00 32.91 113 PHE A O 1
ATOM 908 N N . GLN A 1 114 ? 5.127 -3.118 3.147 1.00 31.45 114 GLN A N 1
ATOM 909 C CA . GLN A 1 114 ? 4.985 -4.058 4.259 1.00 31.45 114 GLN A CA 1
ATOM 910 C C . GLN A 1 114 ? 4.466 -5.423 3.774 1.00 31.45 114 GLN A C 1
ATOM 912 O O . GLN A 1 114 ? 3.429 -5.494 3.115 1.00 31.45 114 GLN A O 1
ATOM 917 N N . GLU A 1 115 ? 5.215 -6.463 4.154 1.00 29.39 115 GLU A N 1
ATOM 918 C CA . GLU A 1 115 ? 4.841 -7.883 4.306 1.00 29.39 115 GLU A CA 1
ATOM 919 C C . GLU A 1 115 ? 4.259 -8.666 3.108 1.00 29.39 115 GLU A C 1
ATOM 921 O O . GLU A 1 115 ? 3.051 -8.738 2.892 1.00 29.39 115 GLU A O 1
ATOM 926 N N . SER A 1 116 ? 5.145 -9.428 2.457 1.00 30.25 116 SER A N 1
ATOM 927 C CA . SER A 1 116 ? 5.006 -10.885 2.257 1.00 30.25 116 SER A CA 1
ATOM 928 C C . SER A 1 116 ? 6.400 -11.466 1.971 1.00 30.25 116 SER A C 1
ATOM 930 O O . SER A 1 116 ? 7.122 -10.873 1.173 1.00 30.25 116 SER A O 1
ATOM 932 N N . GLY A 1 117 ? 6.809 -12.543 2.647 1.00 28.34 117 GLY A N 1
ATOM 933 C CA . GLY A 1 117 ? 8.220 -12.967 2.697 1.00 28.34 117 GLY A CA 1
ATOM 934 C C . GLY A 1 117 ? 8.615 -14.122 1.771 1.00 28.34 117 GLY A C 1
ATOM 935 O O . GLY A 1 117 ? 7.772 -14.926 1.389 1.00 28.34 117 GLY A O 1
ATOM 936 N N . GLU A 1 118 ? 9.919 -14.205 1.498 1.00 33.62 118 GLU A N 1
ATOM 937 C CA . GLU A 1 118 ? 10.677 -15.380 1.040 1.00 33.62 118 GLU A CA 1
ATOM 938 C C . GLU A 1 118 ? 12.156 -15.130 1.421 1.00 33.62 118 GLU A C 1
ATOM 940 O O . GLU A 1 118 ? 12.763 -14.176 0.935 1.00 33.62 118 GLU A O 1
ATOM 945 N N . GLU A 1 119 ? 12.722 -15.926 2.336 1.00 31.56 119 GLU A N 1
ATOM 946 C CA . GLU A 1 119 ? 14.144 -15.868 2.725 1.00 31.56 119 GLU A CA 1
ATOM 947 C C . GLU A 1 119 ? 14.920 -16.977 2.005 1.00 31.56 119 GLU A C 1
ATOM 949 O O . GLU A 1 119 ? 14.612 -18.151 2.201 1.00 31.56 119 GLU A O 1
ATOM 954 N N . ILE A 1 120 ? 15.932 -16.622 1.200 1.00 32.31 120 ILE A N 1
ATOM 955 C CA . ILE A 1 120 ? 16.916 -17.570 0.646 1.00 32.31 120 ILE A CA 1
ATOM 956 C C . ILE A 1 120 ? 18.324 -16.939 0.658 1.00 32.31 120 ILE A C 1
ATOM 958 O O . ILE A 1 120 ? 18.678 -16.188 -0.245 1.00 32.31 120 ILE A O 1
ATOM 962 N N . GLU A 1 121 ? 19.076 -17.298 1.706 1.00 32.09 121 GLU A N 1
ATOM 963 C CA . GLU A 1 121 ? 20.496 -17.718 1.721 1.00 32.09 121 GLU A CA 1
ATOM 964 C C . GLU A 1 121 ? 21.660 -16.795 1.256 1.00 32.09 121 GLU A C 1
ATOM 966 O O . GLU A 1 121 ? 21.518 -15.834 0.508 1.00 32.09 121 GLU A O 1
ATOM 971 N N . GLU A 1 122 ? 22.857 -17.212 1.705 1.00 29.88 122 GLU A N 1
ATOM 972 C CA . GLU A 1 122 ? 24.224 -16.894 1.239 1.00 29.88 122 GLU A CA 1
ATOM 973 C C . GLU A 1 122 ? 24.840 -15.489 1.487 1.00 29.88 122 GLU A C 1
ATOM 975 O O . GLU A 1 122 ? 24.266 -14.451 1.178 1.00 29.88 122 GLU A O 1
ATOM 980 N N . VAL A 1 123 ? 26.101 -15.363 1.946 1.00 29.20 123 VAL A N 1
ATOM 981 C CA . VAL A 1 123 ? 26.990 -16.308 2.671 1.00 29.20 123 VAL A CA 1
ATOM 982 C C . VAL A 1 123 ? 28.158 -15.525 3.313 1.00 29.20 123 VAL A C 1
ATOM 984 O O . VAL A 1 123 ? 28.620 -14.542 2.726 1.00 29.20 123 VAL A O 1
ATOM 987 N N . THR A 1 124 ? 28.711 -15.986 4.445 1.00 29.55 124 THR A N 1
ATOM 988 C CA . THR A 1 124 ? 29.911 -15.382 5.072 1.00 29.55 124 THR A CA 1
ATOM 989 C C . THR A 1 124 ? 31.057 -16.397 5.193 1.00 29.55 124 THR A C 1
ATOM 991 O O . THR A 1 124 ? 31.211 -17.081 6.199 1.00 29.55 124 THR A O 1
ATOM 994 N N . VAL A 1 125 ? 31.901 -16.524 4.161 1.00 33.47 125 VAL A N 1
ATOM 995 C CA . VAL A 1 125 ? 33.052 -17.451 4.208 1.00 33.47 125 VAL A CA 1
ATOM 996 C C . VAL A 1 125 ? 34.242 -16.834 4.953 1.00 33.47 125 VAL A C 1
ATOM 998 O O . VAL A 1 125 ? 35.035 -16.097 4.374 1.00 33.47 125 VAL A O 1
ATOM 1001 N N . LEU A 1 126 ? 34.347 -17.210 6.231 1.00 31.33 126 LEU A N 1
ATOM 1002 C CA . LEU A 1 126 ? 35.559 -17.629 6.957 1.00 31.33 126 LEU A CA 1
ATOM 1003 C C . LEU A 1 126 ? 36.898 -16.931 6.626 1.00 31.33 126 LEU A C 1
ATOM 1005 O O . LEU A 1 126 ? 37.543 -17.233 5.619 1.00 31.33 126 LEU A O 1
ATOM 1009 N N . GLU A 1 127 ? 37.421 -16.169 7.592 1.00 27.42 127 GLU A N 1
ATOM 1010 C CA . GLU A 1 127 ? 38.842 -15.802 7.687 1.00 27.42 127 GLU A CA 1
ATOM 1011 C C . GLU A 1 127 ? 39.523 -16.587 8.833 1.00 27.42 127 GLU A C 1
ATOM 1013 O O . GLU A 1 127 ? 39.207 -16.363 10.002 1.00 27.42 127 GLU A O 1
ATOM 1018 N N . PRO A 1 128 ? 40.449 -17.524 8.546 1.00 32.50 128 PRO A N 1
ATOM 1019 C CA . PRO A 1 128 ? 41.234 -18.192 9.585 1.00 32.50 128 PRO A CA 1
ATOM 1020 C C . PRO A 1 128 ? 42.349 -17.285 10.125 1.00 32.50 128 PRO A C 1
ATOM 1022 O O . PRO A 1 128 ? 43.267 -16.913 9.392 1.00 32.50 128 PRO A O 1
ATOM 1025 N N . LEU A 1 129 ? 42.276 -16.970 11.420 1.00 31.77 129 LEU A N 1
ATOM 1026 C CA . LEU A 1 129 ? 43.257 -16.162 12.153 1.00 31.77 129 LEU A CA 1
ATOM 1027 C C . LEU A 1 129 ? 44.657 -16.817 12.191 1.00 31.77 129 LEU A C 1
ATOM 1029 O O . LEU A 1 129 ? 44.798 -18.038 12.111 1.00 31.77 129 LEU A O 1
ATOM 1033 N N . GLU A 1 130 ? 45.699 -15.995 12.342 1.00 30.36 130 GLU A N 1
ATOM 1034 C CA . GLU A 1 130 ? 47.099 -16.429 12.450 1.00 30.36 130 GLU A CA 1
ATOM 1035 C C . GLU A 1 130 ? 47.363 -17.305 13.696 1.00 30.36 130 GLU A C 1
ATOM 1037 O O . GLU A 1 130 ? 46.874 -17.001 14.785 1.00 30.36 130 GLU A O 1
ATOM 1042 N N . GLU A 1 131 ? 48.228 -18.324 13.582 1.00 30.23 131 GLU A N 1
ATOM 1043 C CA . GLU A 1 131 ? 48.826 -19.005 14.745 1.00 30.23 131 GLU A CA 1
ATOM 1044 C C . GLU A 1 131 ? 50.369 -19.013 14.674 1.00 30.23 131 GLU A C 1
ATOM 1046 O O . GLU A 1 131 ? 50.992 -18.931 13.614 1.00 30.23 131 GLU A O 1
ATOM 1051 N N . GLU A 1 132 ? 50.986 -19.028 15.854 1.00 29.47 132 GLU A N 1
ATOM 1052 C CA . GLU A 1 132 ? 52.364 -18.635 16.143 1.00 29.47 132 GLU A CA 1
ATOM 1053 C C . GLU A 1 132 ? 53.482 -19.476 15.474 1.00 29.47 132 GLU A C 1
ATOM 1055 O O . GLU A 1 132 ? 53.388 -20.696 15.351 1.00 29.47 132 GLU A O 1
ATOM 1060 N N . ALA A 1 133 ? 54.662 -18.859 15.273 1.00 28.92 133 ALA A N 1
ATOM 1061 C CA . ALA A 1 133 ? 55.848 -19.087 16.137 1.00 28.92 133 ALA A CA 1
ATOM 1062 C C . ALA A 1 133 ? 57.227 -19.127 15.425 1.00 28.92 133 ALA A C 1
ATOM 1064 O O . ALA A 1 133 ? 57.565 -20.103 14.764 1.00 28.92 133 ALA A O 1
ATOM 1065 N N . ARG A 1 134 ? 58.123 -18.204 15.838 1.00 29.22 134 ARG A N 1
ATOM 1066 C CA . ARG A 1 134 ? 59.614 -18.319 15.840 1.00 29.22 134 ARG A CA 1
ATOM 1067 C C . ARG A 1 134 ? 60.287 -18.308 14.435 1.00 29.22 134 ARG A C 1
ATOM 1069 O O . ARG A 1 134 ? 59.837 -18.949 13.506 1.00 29.22 134 ARG A O 1
ATOM 1076 N N . SER A 1 135 ? 61.433 -17.658 14.194 1.00 33.56 135 SER A N 1
ATOM 1077 C CA . SER A 1 135 ? 62.497 -17.229 15.116 1.00 33.56 135 SER A CA 1
ATOM 1078 C C . SER A 1 135 ? 63.239 -15.961 14.654 1.00 33.56 135 SER A C 1
ATOM 1080 O O . SER A 1 135 ? 63.685 -15.897 13.519 1.00 33.56 135 SER A O 1
ATOM 1082 N N . SER A 1 136 ? 63.462 -15.048 15.607 1.00 28.22 136 SER A N 1
ATOM 1083 C CA . SER A 1 136 ? 64.716 -14.330 15.943 1.00 28.22 136 SER A CA 1
ATOM 1084 C C . SER A 1 136 ? 65.632 -13.667 14.867 1.00 28.22 136 SER A C 1
ATOM 1086 O O . SER A 1 136 ? 65.931 -14.260 13.838 1.00 28.22 136 SER A O 1
ATOM 1088 N N . PRO A 1 137 ? 66.206 -12.470 15.148 1.00 36.38 137 PRO A N 1
ATOM 1089 C CA . PRO A 1 137 ? 66.863 -11.616 14.144 1.00 36.38 137 PRO A CA 1
ATOM 1090 C C . PRO A 1 137 ? 68.406 -11.593 14.224 1.00 36.38 137 PRO A C 1
ATOM 1092 O O . PRO A 1 137 ? 68.994 -12.131 15.160 1.00 36.38 137 PRO A O 1
ATOM 1095 N N . ILE A 1 138 ? 69.047 -10.799 13.350 1.00 31.30 138 ILE A N 1
ATOM 1096 C CA . ILE A 1 138 ? 70.160 -9.902 13.738 1.00 31.30 138 ILE A CA 1
ATOM 1097 C C . ILE A 1 138 ? 70.197 -8.646 12.822 1.00 31.30 138 ILE A C 1
ATOM 1099 O O . ILE A 1 138 ? 69.929 -8.789 11.630 1.00 31.30 138 ILE A O 1
ATOM 1103 N N . PRO A 1 139 ? 70.489 -7.424 13.333 1.00 35.03 139 PRO A N 1
ATOM 1104 C CA . PRO A 1 139 ? 70.323 -6.174 12.572 1.00 35.03 139 PRO A CA 1
ATOM 1105 C C . PRO A 1 139 ? 71.629 -5.412 12.252 1.00 35.03 139 PRO A C 1
ATOM 1107 O O . PRO A 1 139 ? 72.600 -5.514 13.001 1.00 35.03 139 PRO A O 1
ATOM 1110 N N . ALA A 1 140 ? 71.588 -4.570 11.205 1.00 27.55 140 ALA A N 1
ATOM 1111 C CA . ALA A 1 140 ? 72.206 -3.228 11.053 1.00 27.55 140 ALA A CA 1
ATOM 1112 C C . ALA A 1 140 ? 72.353 -2.893 9.551 1.00 27.55 140 ALA A C 1
ATOM 1114 O O . ALA A 1 140 ? 72.781 -3.768 8.803 1.00 27.55 140 ALA A O 1
ATOM 1115 N N . GLY A 1 141 ? 72.061 -1.663 9.087 1.00 26.89 141 GLY A N 1
ATOM 1116 C CA . GLY A 1 141 ? 72.245 -1.379 7.647 1.00 26.89 141 GLY A CA 1
ATOM 1117 C C . GLY A 1 141 ? 71.772 -0.065 7.006 1.00 26.89 141 GLY A C 1
ATOM 1118 O O . GLY A 1 141 ? 72.103 0.121 5.843 1.00 26.89 141 GLY A O 1
ATOM 1119 N N . ASP A 1 142 ? 71.107 0.847 7.729 1.00 26.94 142 ASP A N 1
ATOM 1120 C CA . ASP A 1 142 ? 70.727 2.204 7.254 1.00 26.94 142 ASP A CA 1
ATOM 1121 C C . ASP A 1 142 ? 69.538 2.303 6.249 1.00 26.94 142 ASP A C 1
ATOM 1123 O O . ASP A 1 142 ? 69.142 1.330 5.615 1.00 26.94 142 ASP A O 1
ATOM 1127 N N . CYS A 1 143 ? 68.953 3.506 6.145 1.00 29.44 143 CYS A N 1
ATOM 1128 C CA . CYS A 1 143 ? 67.959 3.965 5.155 1.00 29.44 143 CYS A CA 1
ATOM 1129 C C . CYS A 1 143 ? 66.615 3.201 5.053 1.00 29.44 143 CYS A C 1
ATOM 1131 O O . CYS A 1 143 ? 66.183 2.821 3.968 1.00 29.44 143 CYS A O 1
ATOM 1133 N N . GLY A 1 144 ? 65.894 3.081 6.175 1.00 29.77 144 GLY A N 1
ATOM 1134 C CA . GLY A 1 144 ? 64.444 2.816 6.174 1.00 29.77 144 GLY A CA 1
ATOM 1135 C C . GLY A 1 144 ? 63.618 4.096 5.963 1.00 29.77 144 GLY A C 1
ATOM 1136 O O . GLY A 1 144 ? 63.947 5.147 6.516 1.00 29.77 144 GLY A O 1
ATOM 1137 N N . GLU A 1 145 ? 62.555 4.019 5.161 1.00 32.31 145 GLU A N 1
ATOM 1138 C CA . GLU A 1 145 ? 61.783 5.183 4.698 1.00 32.31 145 GLU A CA 1
ATOM 1139 C C . GLU A 1 145 ? 60.875 5.794 5.783 1.00 32.31 145 GLU A C 1
ATOM 1141 O O . GLU A 1 145 ? 60.345 5.097 6.648 1.00 32.31 145 GLU A O 1
ATOM 1146 N N . HIS A 1 146 ? 60.689 7.121 5.755 1.00 28.70 146 HIS A N 1
ATOM 1147 C CA . HIS A 1 146 ? 60.207 7.862 6.926 1.00 28.70 146 HIS A CA 1
ATOM 1148 C C . HIS A 1 146 ? 59.200 8.976 6.573 1.00 28.70 146 HIS A C 1
ATOM 1150 O O . HIS A 1 146 ? 59.591 10.127 6.383 1.00 28.70 146 HIS A O 1
ATOM 1156 N N . TRP A 1 147 ? 57.888 8.681 6.551 1.00 35.75 147 TRP A N 1
ATOM 1157 C CA . TRP A 1 147 ? 56.844 9.723 6.435 1.00 35.75 147 TRP A CA 1
ATOM 1158 C C . TRP A 1 147 ? 55.571 9.504 7.282 1.00 35.75 147 TRP A C 1
ATOM 1160 O O . TRP A 1 147 ? 54.449 9.523 6.788 1.00 35.75 147 TRP A O 1
ATOM 1170 N N . LYS A 1 148 ? 55.694 9.439 8.618 1.00 30.27 148 LYS A N 1
ATOM 1171 C CA . LYS A 1 148 ? 54.552 9.813 9.483 1.00 30.27 148 LYS A CA 1
ATOM 1172 C C . LYS A 1 148 ? 54.379 11.340 9.482 1.00 30.27 148 LYS A C 1
ATOM 1174 O O . LYS A 1 148 ? 55.045 12.031 10.250 1.00 30.27 148 LYS A O 1
ATOM 1179 N N . THR A 1 149 ? 53.479 11.887 8.657 1.00 30.59 149 THR A N 1
ATOM 1180 C CA . THR A 1 149 ? 53.040 13.302 8.752 1.00 30.59 149 THR A CA 1
ATOM 1181 C C . THR A 1 149 ? 51.570 13.502 8.345 1.00 30.59 149 THR A C 1
ATOM 1183 O O . THR A 1 149 ? 51.251 14.007 7.280 1.00 30.59 149 THR A O 1
ATOM 1186 N N . GLN A 1 150 ? 50.684 13.099 9.258 1.00 29.11 150 GLN A N 1
ATOM 1187 C CA . GLN A 1 150 ? 49.658 13.955 9.876 1.00 29.11 150 GLN A CA 1
ATOM 1188 C C . GLN A 1 150 ? 48.707 14.801 8.984 1.00 29.11 150 GLN A C 1
ATOM 1190 O O . GLN A 1 150 ? 49.101 15.809 8.409 1.00 29.11 150 GLN A O 1
ATOM 1195 N N . ARG A 1 151 ? 47.401 14.492 9.110 1.00 28.97 151 ARG A N 1
ATOM 1196 C CA . ARG A 1 151 ? 46.201 15.277 8.719 1.00 28.97 151 ARG A CA 1
ATOM 1197 C C . ARG A 1 151 ? 45.897 15.472 7.223 1.00 28.97 151 ARG A C 1
ATOM 1199 O O . ARG A 1 151 ? 46.213 16.501 6.631 1.00 28.97 151 ARG A O 1
ATOM 1206 N N . SER A 1 152 ? 45.006 14.622 6.717 1.00 30.09 152 SER A N 1
ATOM 1207 C CA . SER A 1 152 ? 43.646 15.056 6.339 1.00 30.09 152 SER A CA 1
ATOM 1208 C C . SER A 1 152 ? 42.684 13.868 6.435 1.00 30.09 152 SER A C 1
ATOM 1210 O O . SER A 1 152 ? 43.052 12.755 6.073 1.00 30.09 152 SER A O 1
ATOM 1212 N N . GLU A 1 153 ? 41.486 14.091 6.971 1.00 29.41 153 GLU A N 1
ATOM 1213 C CA . GLU A 1 153 ? 40.492 13.045 7.243 1.00 29.41 153 GLU A CA 1
ATOM 1214 C C . GLU A 1 153 ? 39.518 12.908 6.059 1.00 29.41 153 GLU A C 1
ATOM 1216 O O . GLU A 1 153 ? 38.520 13.620 5.977 1.00 29.41 153 GLU A O 1
ATOM 1221 N N . GLU A 1 154 ? 39.798 11.981 5.140 1.00 30.48 154 GLU A N 1
ATOM 1222 C CA . GLU A 1 154 ? 38.805 11.443 4.199 1.00 30.48 154 GLU A CA 1
ATOM 1223 C C . GLU A 1 154 ? 38.707 9.927 4.418 1.00 30.48 154 GLU A C 1
ATOM 1225 O O . GLU A 1 154 ? 39.549 9.162 3.955 1.00 30.48 154 GLU A O 1
ATOM 1230 N N . TYR A 1 155 ? 37.705 9.512 5.195 1.00 32.25 155 TYR A N 1
ATOM 1231 C CA . TYR A 1 155 ? 37.473 8.117 5.571 1.00 32.25 155 TYR A CA 1
ATOM 1232 C C . TYR A 1 155 ? 36.665 7.425 4.463 1.00 32.25 155 TYR A C 1
ATOM 1234 O O . TYR A 1 155 ? 35.474 7.697 4.300 1.00 32.25 155 TYR A O 1
ATOM 1242 N N . GLU A 1 156 ? 37.307 6.561 3.676 1.00 40.38 156 GLU A N 1
ATOM 1243 C CA . GLU A 1 156 ? 36.627 5.743 2.666 1.00 40.38 156 GLU A CA 1
ATOM 1244 C C . GLU A 1 156 ? 36.361 4.351 3.246 1.00 40.38 156 GLU A C 1
ATOM 1246 O O . GLU A 1 156 ? 37.295 3.611 3.535 1.00 40.38 156 GLU A O 1
ATOM 1251 N N . ALA A 1 157 ? 35.088 4.003 3.447 1.00 40.84 157 ALA A N 1
ATOM 1252 C CA . ALA A 1 157 ? 34.712 2.688 3.951 1.00 40.84 157 ALA A CA 1
ATOM 1253 C C . ALA A 1 157 ? 34.861 1.634 2.840 1.00 40.84 157 ALA A C 1
ATOM 1255 O O . ALA A 1 157 ? 34.047 1.582 1.916 1.00 40.84 157 ALA A O 1
ATOM 1256 N N . GLU A 1 158 ? 35.882 0.782 2.934 1.00 30.61 158 GLU A N 1
ATOM 1257 C CA . GLU A 1 158 ? 36.093 -0.355 2.027 1.00 30.61 158 GLU A CA 1
ATOM 1258 C C . GLU A 1 158 ? 35.172 -1.537 2.396 1.00 30.61 158 GLU A C 1
ATOM 1260 O O . GLU A 1 158 ? 35.613 -2.633 2.719 1.00 30.61 158 GLU A O 1
ATOM 1265 N N . GLY A 1 159 ? 33.857 -1.298 2.340 1.00 37.19 159 GLY A N 1
ATOM 1266 C CA . GLY A 1 159 ? 32.812 -2.290 2.591 1.00 37.19 159 GLY A CA 1
ATOM 1267 C C . GLY A 1 159 ? 31.692 -2.215 1.550 1.00 37.19 159 GLY A C 1
ATOM 1268 O O . GLY A 1 159 ? 31.302 -1.134 1.119 1.00 37.19 159 GLY A O 1
ATOM 1269 N N . GLN A 1 160 ? 31.174 -3.376 1.134 1.00 36.88 160 GLN A N 1
ATOM 1270 C CA . GLN A 1 160 ? 29.907 -3.538 0.389 1.00 36.88 160 GLN A CA 1
ATOM 1271 C C . GLN A 1 160 ? 29.766 -2.803 -0.971 1.00 36.88 160 GLN A C 1
ATOM 1273 O O . GLN A 1 160 ? 28.697 -2.828 -1.582 1.00 36.88 160 GLN A O 1
ATOM 1278 N N . LEU A 1 161 ? 30.848 -2.254 -1.541 1.00 41.75 161 LEU A N 1
ATOM 1279 C CA . LEU A 1 161 ? 30.851 -1.588 -2.860 1.00 41.75 161 LEU A CA 1
ATOM 1280 C C . LEU A 1 161 ? 30.459 -2.481 -4.062 1.00 41.75 161 LEU A C 1
ATOM 1282 O O . LEU A 1 161 ? 30.305 -1.968 -5.168 1.00 41.75 161 LEU A O 1
ATOM 1286 N N . ARG A 1 162 ? 30.275 -3.796 -3.876 1.00 42.88 162 ARG A N 1
ATOM 1287 C CA . ARG A 1 162 ? 29.907 -4.742 -4.950 1.00 42.88 162 ARG A CA 1
ATOM 1288 C C . ARG A 1 162 ? 28.443 -4.654 -5.407 1.00 42.88 162 ARG A C 1
ATOM 1290 O O . ARG A 1 162 ? 28.158 -5.083 -6.517 1.00 42.88 162 ARG A O 1
ATOM 1297 N N . PHE A 1 163 ? 27.542 -4.084 -4.602 1.00 37.59 163 PHE A N 1
ATOM 1298 C CA . PHE A 1 163 ? 26.095 -4.048 -4.887 1.00 37.59 163 PHE A CA 1
ATOM 1299 C C . PHE A 1 163 ? 25.577 -2.713 -5.463 1.00 37.59 163 PHE A C 1
ATOM 1301 O O . PHE A 1 163 ? 24.385 -2.572 -5.714 1.00 37.59 163 PHE A O 1
ATOM 1308 N N . TRP A 1 164 ? 26.449 -1.723 -5.683 1.00 41.47 164 TRP A N 1
ATOM 1309 C CA . TRP A 1 164 ? 26.054 -0.334 -5.980 1.00 41.47 164 TRP A CA 1
ATOM 1310 C C . TRP A 1 164 ? 26.297 0.123 -7.434 1.00 41.47 164 TRP A C 1
ATOM 1312 O O . TRP A 1 164 ? 26.444 1.319 -7.681 1.00 41.47 164 TRP A O 1
ATOM 1322 N N . ASN A 1 165 ? 26.317 -0.800 -8.404 1.00 43.25 165 ASN A N 1
ATOM 1323 C CA . ASN A 1 165 ? 26.408 -0.475 -9.836 1.00 43.25 165 ASN A CA 1
ATOM 1324 C C . ASN A 1 165 ? 25.176 -0.994 -10.615 1.00 43.25 165 ASN A C 1
ATOM 1326 O O . ASN A 1 165 ? 25.161 -2.165 -10.993 1.00 43.25 165 ASN A O 1
ATOM 1330 N N . PRO A 1 166 ? 24.139 -0.163 -10.859 1.00 41.12 166 PRO A N 1
ATOM 1331 C CA . PRO A 1 166 ? 22.894 -0.606 -11.504 1.00 41.12 166 PRO A CA 1
ATOM 1332 C C . PRO A 1 166 ? 23.016 -0.974 -12.991 1.00 41.12 166 PRO A C 1
ATOM 1334 O O . PRO A 1 166 ? 22.134 -1.643 -13.523 1.00 41.12 166 PRO A O 1
ATOM 1337 N N . ASP A 1 167 ? 24.082 -0.535 -13.667 1.00 43.19 167 ASP A N 1
ATOM 1338 C CA . ASP A 1 167 ? 24.191 -0.575 -15.133 1.00 43.19 167 ASP A CA 1
ATOM 1339 C C . ASP A 1 167 ? 24.841 -1.861 -15.693 1.00 43.19 167 ASP A C 1
ATOM 1341 O O . ASP A 1 167 ? 25.027 -1.980 -16.904 1.00 43.19 167 ASP A O 1
ATOM 1345 N N . ASP A 1 168 ? 25.203 -2.832 -14.842 1.00 36.84 168 ASP A N 1
ATOM 1346 C CA . ASP A 1 168 ? 26.167 -3.890 -15.198 1.00 36.84 168 ASP A CA 1
ATOM 1347 C C . ASP A 1 168 ? 25.651 -5.329 -14.990 1.00 36.84 168 ASP A C 1
ATOM 1349 O O . ASP A 1 168 ? 26.297 -6.189 -14.388 1.00 36.84 168 ASP A O 1
ATOM 1353 N N . LEU A 1 169 ? 24.475 -5.622 -15.559 1.00 42.09 169 LEU A N 1
ATOM 1354 C CA . LEU A 1 169 ? 23.834 -6.954 -15.574 1.00 42.09 169 LEU A CA 1
ATOM 1355 C C . LEU A 1 169 ? 24.622 -8.053 -16.339 1.00 42.09 169 LEU A C 1
ATOM 1357 O O . LEU A 1 169 ? 24.087 -9.131 -16.586 1.00 42.09 169 LEU A O 1
ATOM 1361 N N . ASN A 1 170 ? 25.882 -7.803 -16.714 1.00 35.50 170 ASN A N 1
ATOM 1362 C CA . ASN A 1 170 ? 26.809 -8.786 -17.290 1.00 35.50 170 ASN A CA 1
ATOM 1363 C C . ASN A 1 170 ? 28.097 -8.978 -16.453 1.00 35.50 170 ASN A C 1
ATOM 1365 O O . ASN A 1 170 ? 28.961 -9.762 -16.848 1.00 35.50 170 ASN A O 1
ATOM 1369 N N . ALA A 1 171 ? 28.252 -8.301 -15.307 1.00 32.56 171 ALA A N 1
ATOM 1370 C CA . ALA A 1 171 ? 29.496 -8.301 -14.526 1.00 32.56 171 ALA A CA 1
ATOM 1371 C C . ALA A 1 171 ? 29.804 -9.611 -13.765 1.00 32.56 171 ALA A C 1
ATOM 1373 O O . ALA A 1 171 ? 30.920 -9.787 -13.270 1.00 32.56 171 ALA A O 1
ATOM 1374 N N . SER A 1 172 ? 28.859 -10.555 -13.681 1.00 32.03 172 SER A N 1
ATOM 1375 C CA . SER A 1 172 ? 28.954 -11.789 -12.873 1.00 32.03 172 SER A CA 1
ATOM 1376 C C . SER A 1 172 ? 29.901 -12.878 -13.417 1.00 32.03 172 SER A C 1
ATOM 1378 O O . SER A 1 172 ? 29.731 -14.057 -13.118 1.00 32.03 172 SER A O 1
ATOM 1380 N N . HIS A 1 173 ? 30.925 -12.497 -14.185 1.00 31.80 173 HIS A N 1
ATOM 1381 C CA . HIS A 1 173 ? 32.019 -13.368 -14.638 1.00 31.80 173 HIS A CA 1
ATOM 1382 C C . HIS A 1 173 ? 33.397 -12.700 -14.470 1.00 31.80 173 HIS A C 1
ATOM 1384 O O . HIS A 1 173 ? 34.258 -12.761 -15.348 1.00 31.80 173 HIS A O 1
ATOM 1390 N N . GLY A 1 174 ? 33.633 -12.084 -13.305 1.00 29.25 174 GLY A N 1
ATOM 1391 C CA . GLY A 1 174 ? 34.998 -11.832 -12.838 1.00 29.25 174 GLY A CA 1
ATOM 1392 C C . GLY A 1 174 ? 35.768 -13.156 -12.780 1.00 29.25 174 GLY A C 1
ATOM 1393 O O . GLY A 1 174 ? 35.267 -14.125 -12.214 1.00 29.25 174 GLY A O 1
ATOM 1394 N N . GLY A 1 175 ? 36.939 -13.215 -13.421 1.00 34.44 175 GLY A N 1
ATOM 1395 C CA . GLY A 1 175 ? 37.629 -14.473 -13.710 1.00 34.44 175 GLY A CA 1
ATOM 1396 C C . GLY A 1 175 ? 37.921 -15.304 -12.463 1.00 34.44 175 GLY A C 1
ATOM 1397 O O . GLY A 1 175 ? 38.823 -14.976 -11.695 1.00 34.44 175 GLY A O 1
ATOM 1398 N N . SER A 1 176 ? 37.187 -16.404 -12.292 1.00 34.56 176 SER A N 1
ATOM 1399 C CA . SER A 1 176 ? 37.510 -17.428 -11.304 1.00 34.56 176 SER A CA 1
ATOM 1400 C C . SER A 1 176 ? 38.925 -17.943 -11.555 1.00 34.56 176 SER A C 1
ATOM 1402 O O . SER A 1 176 ? 39.251 -18.290 -12.696 1.00 34.56 176 SER A O 1
ATOM 1404 N N . CYS A 1 177 ? 39.728 -18.078 -10.495 1.00 41.41 177 CYS A N 1
ATOM 1405 C CA . CYS A 1 177 ? 40.865 -18.998 -10.526 1.00 41.41 177 CYS A CA 1
ATOM 1406 C C . CYS A 1 177 ? 40.338 -20.342 -11.071 1.00 41.41 177 CYS A C 1
ATOM 1408 O O . CYS A 1 177 ? 39.293 -20.795 -10.589 1.00 41.41 177 CYS A O 1
ATOM 1410 N N . PRO A 1 178 ? 40.942 -20.916 -12.128 1.00 52.97 178 PRO A N 1
ATOM 1411 C CA . PRO A 1 178 ? 40.378 -22.096 -12.769 1.00 52.97 178 PRO A CA 1
ATOM 1412 C C . PRO A 1 178 ? 40.237 -23.239 -11.750 1.00 52.97 178 PRO A C 1
ATOM 1414 O O . PRO A 1 178 ? 41.051 -23.313 -10.825 1.00 52.97 178 PRO A O 1
ATOM 1417 N N . PRO A 1 179 ? 39.220 -24.117 -11.885 1.00 57.94 179 PRO A N 1
ATOM 1418 C CA . PRO A 1 179 ? 38.979 -25.187 -10.920 1.00 57.94 179 PRO A CA 1
ATOM 1419 C C . PRO A 1 179 ? 40.259 -25.985 -10.626 1.00 57.94 179 PRO A C 1
ATOM 1421 O O . PRO A 1 179 ? 41.050 -26.177 -11.553 1.00 57.94 179 PRO A O 1
ATOM 1424 N N . PRO A 1 180 ? 40.472 -26.486 -9.392 1.00 64.31 180 PRO A N 1
ATOM 1425 C CA . PRO A 1 180 ? 41.668 -27.265 -9.056 1.00 64.31 180 PRO A CA 1
ATOM 1426 C C . PRO A 1 180 ? 41.939 -28.388 -10.068 1.00 64.31 180 PRO A C 1
ATOM 1428 O O . PRO A 1 180 ? 43.062 -28.531 -10.545 1.00 64.31 180 PRO A O 1
ATOM 1431 N N . ASP A 1 181 ? 40.877 -29.072 -10.499 1.00 71.50 181 ASP A N 1
ATOM 1432 C CA . ASP A 1 181 ? 40.888 -30.112 -11.530 1.00 71.50 181 ASP A CA 1
ATOM 1433 C C . ASP A 1 181 ? 41.453 -29.633 -12.883 1.00 71.50 181 ASP A C 1
ATOM 1435 O O . ASP A 1 181 ? 42.167 -30.380 -13.544 1.00 71.50 181 ASP A O 1
ATOM 1439 N N . TRP A 1 182 ? 41.185 -28.386 -13.293 1.00 80.31 182 TRP A N 1
ATOM 1440 C CA . TRP A 1 182 ? 41.725 -27.784 -14.525 1.00 80.31 182 TRP A CA 1
ATOM 1441 C C . TRP A 1 182 ? 43.200 -27.408 -14.374 1.00 80.31 182 TRP A C 1
ATOM 1443 O O . TRP A 1 182 ? 43.974 -27.539 -15.321 1.00 80.31 182 TRP A O 1
ATOM 1453 N N . ILE A 1 183 ? 43.607 -26.949 -13.184 1.00 72.25 183 ILE A N 1
ATOM 1454 C CA . ILE A 1 183 ? 45.019 -26.674 -12.885 1.00 72.25 183 ILE A CA 1
ATOM 1455 C C . ILE A 1 183 ? 45.806 -27.990 -12.917 1.00 72.25 183 ILE A C 1
ATOM 1457 O O . ILE A 1 183 ? 46.884 -28.031 -13.508 1.00 72.25 183 ILE A O 1
ATOM 1461 N N . GLU A 1 184 ? 45.253 -29.076 -12.368 1.00 81.25 184 GLU A N 1
ATOM 1462 C CA . GLU A 1 184 ? 45.836 -30.415 -12.482 1.00 81.25 184 GLU A CA 1
ATOM 1463 C C . GLU A 1 184 ? 45.824 -30.953 -13.921 1.00 81.25 184 GLU A C 1
ATOM 1465 O O . GLU A 1 184 ? 46.846 -31.476 -14.362 1.00 81.25 184 GLU A O 1
ATOM 1470 N N . GLU A 1 185 ? 44.734 -30.788 -14.682 1.00 80.88 185 GLU A N 1
ATOM 1471 C CA . GLU A 1 185 ? 44.649 -31.191 -16.096 1.00 80.88 185 GLU A CA 1
ATOM 1472 C C . GLU A 1 185 ? 45.708 -30.473 -16.947 1.00 80.88 185 GLU A C 1
ATOM 1474 O O . GLU A 1 185 ? 46.433 -31.115 -17.709 1.00 80.88 185 GLU A O 1
ATOM 1479 N N . LYS A 1 186 ? 45.879 -29.155 -16.771 1.00 77.44 186 LYS A N 1
ATOM 1480 C CA . LYS A 1 186 ? 46.900 -28.388 -17.496 1.00 77.44 186 LYS A CA 1
ATOM 1481 C C . LYS A 1 186 ? 48.321 -28.649 -17.014 1.00 77.44 186 LYS A C 1
ATOM 1483 O O . LYS A 1 186 ? 49.217 -28.726 -17.852 1.00 77.44 186 LYS A O 1
ATOM 1488 N N . LEU A 1 187 ? 48.547 -28.860 -15.718 1.00 82.38 187 LEU A N 1
ATOM 1489 C CA . LEU A 1 187 ? 49.846 -29.318 -15.216 1.00 82.38 187 LEU A CA 1
ATOM 1490 C C . LEU A 1 187 ? 50.217 -30.679 -15.832 1.00 82.38 187 LEU A C 1
ATOM 1492 O O . LEU A 1 187 ? 51.353 -30.875 -16.262 1.00 82.38 187 LEU A O 1
ATOM 1496 N N . GLN A 1 188 ? 49.252 -31.599 -15.918 1.00 85.12 188 GLN A N 1
ATOM 1497 C CA . GLN A 1 188 ? 49.420 -32.920 -16.520 1.00 85.12 188 GLN A CA 1
ATOM 1498 C C . GLN A 1 188 ? 49.752 -32.821 -18.021 1.00 85.12 188 GLN A C 1
ATOM 1500 O O . GLN A 1 188 ? 50.734 -33.420 -18.456 1.00 85.12 188 GLN A O 1
ATOM 1505 N N . GLU A 1 189 ? 49.004 -32.015 -18.783 1.00 83.56 189 GLU A N 1
ATOM 1506 C CA . GLU A 1 189 ? 49.238 -31.737 -20.211 1.00 83.56 189 GLU A CA 1
ATOM 1507 C C . GLU A 1 189 ? 50.662 -31.210 -20.465 1.00 83.56 189 GLU A C 1
ATOM 1509 O O . GL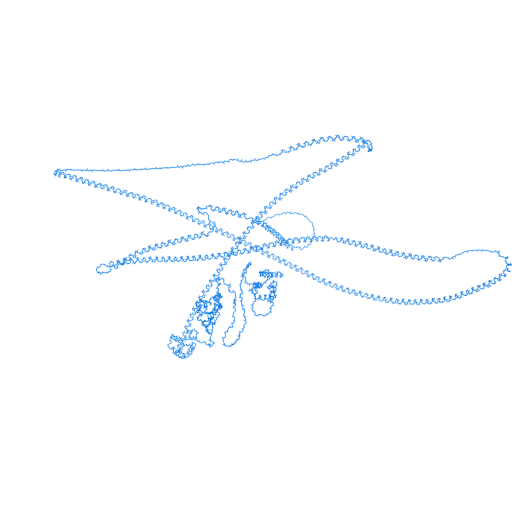U A 1 189 ? 51.393 -31.767 -21.284 1.00 83.56 189 GLU A O 1
ATOM 1514 N N . VAL A 1 190 ? 51.106 -30.200 -19.704 1.00 81.50 190 VAL A N 1
ATOM 1515 C CA . VAL A 1 190 ? 52.451 -29.611 -19.853 1.00 81.50 190 VAL A CA 1
ATOM 1516 C C . VAL A 1 190 ? 53.568 -30.580 -19.446 1.00 81.50 190 VAL A C 1
ATOM 1518 O O . VAL A 1 190 ? 54.628 -30.597 -20.078 1.00 81.50 190 VAL A O 1
ATOM 1521 N N . CYS A 1 191 ? 53.353 -31.413 -18.425 1.00 84.75 191 CYS A N 1
ATOM 1522 C CA . CYS A 1 191 ? 54.291 -32.474 -18.053 1.00 84.75 191 CYS A CA 1
ATOM 1523 C C . CYS A 1 191 ? 54.423 -33.549 -19.147 1.00 84.75 191 CYS A C 1
ATOM 1525 O O . CYS A 1 191 ? 55.540 -33.983 -19.454 1.00 84.75 191 CYS A O 1
ATOM 1527 N N . GLU A 1 192 ? 53.311 -33.962 -19.760 1.00 83.62 192 GLU A N 1
ATOM 1528 C CA . GLU A 1 192 ? 53.294 -34.985 -20.810 1.00 83.62 192 GLU A CA 1
ATOM 1529 C C . GLU A 1 192 ? 53.928 -34.487 -22.121 1.00 83.62 192 GLU A C 1
ATOM 1531 O O . GLU A 1 192 ? 54.834 -35.151 -22.634 1.00 83.62 192 GLU A O 1
ATOM 1536 N N . ASP A 1 193 ? 53.556 -33.300 -22.613 1.00 80.88 193 ASP A N 1
ATOM 1537 C CA . ASP A 1 193 ? 54.077 -32.743 -23.875 1.00 80.88 193 ASP A CA 1
ATOM 1538 C C . ASP A 1 193 ? 55.568 -32.357 -23.801 1.00 80.88 193 ASP A C 1
ATOM 1540 O O . ASP A 1 193 ? 56.302 -32.475 -24.789 1.00 80.88 193 ASP A O 1
ATOM 1544 N N . LEU A 1 194 ? 56.062 -31.928 -22.631 1.00 78.69 194 LEU A N 1
ATOM 1545 C CA . LEU A 1 194 ? 57.494 -31.663 -22.430 1.00 78.69 194 LEU A CA 1
ATOM 1546 C C . LEU A 1 194 ? 58.309 -32.931 -22.125 1.00 78.69 194 LEU A C 1
ATOM 1548 O O . LEU A 1 194 ? 59.537 -32.905 -22.258 1.00 78.69 194 LEU A O 1
ATOM 1552 N N . GLY A 1 195 ? 57.661 -34.024 -21.709 1.00 79.19 195 GLY A N 1
ATOM 1553 C CA . GLY A 1 195 ? 58.322 -35.238 -21.222 1.00 79.19 195 GLY A CA 1
ATOM 1554 C C . GLY A 1 195 ? 59.056 -35.029 -19.892 1.00 79.19 195 GLY A C 1
ATOM 1555 O O . GLY A 1 195 ? 60.166 -35.538 -19.711 1.00 79.19 195 GLY A O 1
ATOM 1556 N N . ILE A 1 196 ? 58.472 -34.236 -18.988 1.00 80.56 196 ILE A N 1
ATOM 1557 C CA . ILE A 1 196 ? 59.075 -33.777 -17.727 1.00 80.56 196 ILE A CA 1
ATOM 1558 C C . ILE A 1 196 ? 58.118 -34.089 -16.567 1.00 80.56 196 ILE A C 1
ATOM 1560 O O . ILE A 1 196 ? 56.913 -33.894 -16.674 1.00 80.56 196 ILE A O 1
ATOM 1564 N N . THR A 1 197 ? 58.643 -34.587 -15.448 1.00 83.75 197 THR A N 1
ATOM 1565 C CA . THR A 1 197 ? 57.856 -34.881 -14.238 1.00 83.75 197 THR A CA 1
ATOM 1566 C C . THR A 1 197 ? 57.426 -33.593 -13.511 1.00 83.75 197 THR A C 1
ATOM 1568 O O . THR A 1 197 ? 57.996 -32.533 -13.760 1.00 83.75 197 THR A O 1
ATOM 1571 N N . ARG A 1 198 ? 56.416 -33.648 -12.624 1.00 82.81 198 ARG A N 1
ATOM 1572 C CA . ARG A 1 198 ? 55.870 -32.450 -11.932 1.00 82.81 198 ARG A CA 1
ATOM 1573 C C . ARG A 1 198 ? 56.949 -31.676 -11.145 1.00 82.81 198 ARG A C 1
ATOM 1575 O O . ARG A 1 198 ? 57.012 -30.450 -11.207 1.00 82.81 198 ARG A O 1
ATOM 1582 N N . ASP A 1 199 ? 57.878 -32.414 -10.538 1.00 80.94 199 ASP A N 1
ATOM 1583 C CA . ASP A 1 199 ? 59.087 -31.951 -9.839 1.00 80.94 199 ASP A CA 1
ATOM 1584 C C . ASP A 1 199 ? 60.235 -31.501 -10.772 1.00 80.94 199 ASP A C 1
ATOM 1586 O O . ASP A 1 199 ? 61.323 -31.147 -10.316 1.00 80.94 199 ASP A O 1
ATOM 1590 N N . GLY A 1 200 ? 60.044 -31.507 -12.092 1.00 80.69 200 GLY A N 1
ATOM 1591 C CA . GLY A 1 200 ? 61.083 -31.185 -13.065 1.00 80.69 200 GLY A CA 1
ATOM 1592 C C . GLY A 1 200 ? 61.423 -29.695 -13.114 1.00 80.69 200 GLY A C 1
ATOM 1593 O O . GLY A 1 200 ? 60.608 -28.867 -13.511 1.00 80.69 200 GLY A O 1
ATOM 1594 N N . HIS A 1 201 ? 62.659 -29.348 -12.755 1.00 87.31 201 HIS A N 1
ATOM 1595 C CA . HIS A 1 201 ? 63.093 -27.954 -12.651 1.00 87.31 201 HIS A CA 1
ATOM 1596 C C . HIS A 1 201 ? 63.389 -27.330 -14.030 1.00 87.31 201 HIS A C 1
ATOM 1598 O O . HIS A 1 201 ? 64.191 -27.837 -14.825 1.00 87.31 201 HIS A O 1
ATOM 1604 N N . LEU A 1 202 ? 62.760 -26.190 -14.312 1.00 85.56 202 LEU A N 1
ATOM 1605 C CA . LEU A 1 202 ? 62.871 -25.433 -15.556 1.00 85.56 202 LEU A CA 1
ATOM 1606 C C . LEU A 1 202 ? 63.480 -24.053 -15.315 1.00 85.56 202 LEU A C 1
ATOM 1608 O O . LEU A 1 202 ? 63.227 -23.410 -14.305 1.00 85.56 202 LEU A O 1
ATOM 1612 N N . ASN A 1 203 ? 64.275 -23.570 -16.274 1.00 86.69 203 ASN A N 1
ATOM 1613 C CA . ASN A 1 203 ? 64.819 -22.213 -16.215 1.00 86.69 203 ASN A CA 1
ATOM 1614 C C . ASN A 1 203 ? 63.805 -21.177 -16.718 1.00 86.69 203 ASN A C 1
ATOM 1616 O O . ASN A 1 203 ? 62.955 -21.486 -17.558 1.00 86.69 203 ASN A O 1
ATOM 1620 N N . ARG A 1 204 ? 63.967 -19.921 -16.283 1.00 85.19 204 ARG A N 1
ATOM 1621 C CA . ARG A 1 204 ? 63.108 -18.780 -16.653 1.00 85.19 204 ARG A CA 1
ATOM 1622 C C . ARG A 1 204 ? 62.752 -18.706 -18.148 1.00 85.19 204 ARG A C 1
ATOM 1624 O O . ARG A 1 204 ? 61.619 -18.390 -18.484 1.00 85.19 204 ARG A O 1
ATOM 1631 N N . LYS A 1 205 ? 63.674 -19.031 -19.066 1.00 85.62 205 LYS A N 1
ATOM 1632 C CA . LYS A 1 205 ? 63.390 -19.000 -20.518 1.00 85.62 205 LYS A CA 1
ATOM 1633 C C . LYS A 1 205 ? 62.396 -20.078 -20.955 1.00 85.62 205 LYS A C 1
ATOM 1635 O O . LYS A 1 205 ? 61.526 -19.794 -21.772 1.00 85.62 205 LYS A O 1
ATOM 1640 N N . LYS A 1 206 ? 62.517 -21.297 -20.419 1.00 83.88 206 LYS A N 1
ATOM 1641 C CA . LYS A 1 206 ? 61.561 -22.383 -20.682 1.00 83.88 206 LYS A CA 1
ATOM 1642 C C . LYS A 1 206 ? 60.203 -22.108 -20.032 1.00 83.88 206 LYS A C 1
ATOM 1644 O O . LYS A 1 206 ? 59.192 -22.377 -20.661 1.00 83.88 206 LYS A O 1
ATOM 1649 N N . LEU A 1 207 ? 60.188 -21.524 -18.833 1.00 84.62 207 LEU A N 1
ATOM 1650 C CA . LEU A 1 207 ? 58.956 -21.133 -18.138 1.00 84.62 207 LEU A CA 1
ATOM 1651 C C . LEU A 1 207 ? 58.165 -20.069 -18.923 1.00 84.62 207 LEU A C 1
ATOM 1653 O O . LEU A 1 207 ? 56.982 -20.258 -19.180 1.00 84.62 207 LEU A O 1
ATOM 1657 N N . VAL A 1 208 ? 58.828 -19.020 -19.433 1.00 82.31 208 VAL A N 1
ATOM 1658 C CA . VAL A 1 208 ? 58.192 -18.059 -20.365 1.00 82.31 208 VAL A CA 1
ATOM 1659 C C . VAL A 1 208 ? 57.648 -18.766 -21.617 1.00 82.31 208 VAL A C 1
ATOM 1661 O O . VAL A 1 208 ? 56.524 -18.496 -22.031 1.00 82.31 208 VAL A O 1
ATOM 1664 N N . SER A 1 209 ? 58.400 -19.723 -22.179 1.00 82.25 209 SER A N 1
ATOM 1665 C CA . SER A 1 209 ? 57.957 -20.481 -23.363 1.00 82.25 209 SER A CA 1
ATOM 1666 C C . SER A 1 209 ? 56.700 -21.326 -23.101 1.00 82.25 209 SER A C 1
ATOM 1668 O O . SER A 1 209 ? 55.931 -21.547 -24.029 1.00 82.25 209 SER A O 1
ATOM 1670 N N . ILE A 1 210 ? 56.454 -21.777 -21.863 1.00 81.94 210 ILE A N 1
ATOM 1671 C CA . ILE A 1 210 ? 55.212 -22.478 -21.490 1.00 81.94 210 ILE A CA 1
ATOM 1672 C C . ILE A 1 210 ? 54.020 -21.516 -21.566 1.00 81.94 210 ILE A C 1
ATOM 1674 O O . ILE A 1 210 ? 53.011 -21.857 -22.181 1.00 81.94 210 ILE A O 1
ATOM 1678 N N . CYS A 1 211 ? 54.137 -20.294 -21.035 1.00 76.88 211 CYS A N 1
ATOM 1679 C CA . CYS A 1 211 ? 53.056 -19.309 -21.149 1.00 76.88 211 CYS A CA 1
ATOM 1680 C C . CYS A 1 211 ? 52.730 -18.961 -22.612 1.00 76.88 211 CYS A C 1
ATOM 1682 O O . CYS A 1 211 ? 51.559 -18.831 -22.969 1.00 76.88 211 CYS A O 1
ATOM 1684 N N . GLU A 1 212 ? 53.754 -18.871 -23.467 1.00 78.50 212 GLU A N 1
ATOM 1685 C CA . GLU A 1 212 ? 53.594 -18.659 -24.911 1.00 78.50 212 GLU A CA 1
ATOM 1686 C C . GLU A 1 212 ? 52.940 -19.861 -25.623 1.00 78.50 212 GLU A C 1
ATOM 1688 O O . GLU A 1 212 ? 52.096 -19.662 -26.499 1.00 78.50 212 GLU A O 1
ATOM 1693 N N . GLN A 1 213 ? 53.307 -21.098 -25.261 1.00 77.31 213 GLN A N 1
ATOM 1694 C CA . GLN A 1 213 ? 52.863 -22.325 -25.941 1.00 77.31 213 GLN A CA 1
ATOM 1695 C C . GLN A 1 213 ? 51.450 -22.777 -25.551 1.00 77.31 213 GLN A C 1
ATOM 1697 O O . GLN A 1 213 ? 50.663 -23.102 -26.437 1.00 77.31 213 GLN A O 1
ATOM 1702 N N . TYR A 1 214 ? 51.107 -22.764 -24.259 1.00 75.69 214 TYR A N 1
ATOM 1703 C CA . TYR A 1 214 ? 49.817 -23.270 -23.757 1.00 75.69 214 TYR A CA 1
ATOM 1704 C C . TYR A 1 214 ? 48.745 -22.174 -23.627 1.00 75.69 214 TYR A C 1
ATOM 1706 O O . TYR A 1 214 ? 47.711 -22.369 -22.992 1.00 75.69 214 TYR A O 1
ATOM 1714 N N . GLY A 1 215 ? 48.970 -21.012 -24.251 1.00 65.19 215 GLY A N 1
ATOM 1715 C CA . GLY A 1 215 ? 47.960 -19.960 -24.375 1.00 65.19 215 GLY A CA 1
ATOM 1716 C C . GLY A 1 215 ? 47.696 -19.159 -23.097 1.00 65.19 215 GLY A C 1
ATOM 1717 O O . GLY A 1 215 ? 46.640 -18.539 -22.993 1.00 65.19 215 GLY A O 1
ATOM 1718 N N . LEU A 1 216 ? 48.643 -19.102 -22.152 1.00 67.31 216 LEU A N 1
ATOM 1719 C CA . LEU A 1 216 ? 48.531 -18.317 -20.910 1.00 67.31 216 LEU A CA 1
ATOM 1720 C C . LEU A 1 216 ? 48.771 -16.809 -21.158 1.00 67.31 216 LEU A C 1
ATOM 1722 O O . LEU A 1 216 ? 49.485 -16.132 -20.424 1.00 67.31 216 LEU A O 1
ATOM 1726 N N . GLN A 1 217 ? 48.170 -16.276 -22.224 1.00 58.41 217 GLN A N 1
ATOM 1727 C CA . GLN A 1 217 ? 48.390 -14.919 -22.744 1.00 58.41 217 GLN A CA 1
ATOM 1728 C C . GLN A 1 217 ? 47.726 -13.816 -21.899 1.00 58.41 217 GLN A C 1
ATOM 1730 O O . GLN A 1 217 ? 47.959 -12.637 -22.149 1.00 58.41 217 GLN A O 1
ATOM 1735 N N . ASN A 1 218 ? 46.936 -14.196 -20.888 1.00 57.41 218 ASN A N 1
ATOM 1736 C CA . ASN A 1 218 ? 46.276 -13.287 -19.944 1.00 57.41 218 ASN A CA 1
ATOM 1737 C C . ASN A 1 218 ? 47.054 -13.099 -18.622 1.00 57.41 218 ASN A C 1
ATOM 1739 O O . ASN A 1 218 ? 46.537 -12.463 -17.707 1.00 57.41 218 ASN A O 1
ATOM 1743 N N . VAL A 1 219 ? 48.266 -13.653 -18.491 1.00 62.47 219 VAL A N 1
ATOM 1744 C CA . VAL A 1 219 ? 49.130 -13.425 -17.319 1.00 62.47 219 VAL A CA 1
ATOM 1745 C C . VAL A 1 219 ? 49.816 -12.061 -17.450 1.00 62.47 219 VAL A C 1
ATOM 1747 O O . VAL A 1 219 ? 50.497 -11.803 -18.442 1.00 62.47 219 VAL A O 1
ATOM 1750 N N . ASP A 1 220 ? 49.663 -11.194 -16.446 1.00 65.75 220 ASP A N 1
ATOM 1751 C CA . ASP A 1 220 ? 50.359 -9.902 -16.397 1.00 65.75 220 ASP A CA 1
ATOM 1752 C C . ASP A 1 220 ? 51.883 -10.116 -16.292 1.00 65.75 220 ASP A C 1
ATOM 1754 O O . ASP A 1 220 ? 52.361 -10.962 -15.534 1.00 65.75 220 ASP A O 1
ATOM 1758 N N . GLY A 1 221 ? 52.668 -9.317 -17.018 1.00 69.31 221 GLY A N 1
ATOM 1759 C CA . GLY A 1 221 ? 54.126 -9.325 -16.917 1.00 69.31 221 GLY A CA 1
ATOM 1760 C C . GLY A 1 221 ? 54.637 -9.009 -15.506 1.00 69.31 221 GLY A C 1
ATOM 1761 O O . GLY A 1 221 ? 55.695 -9.509 -15.131 1.00 69.31 221 GLY A O 1
ATOM 1762 N N . ALA A 1 222 ? 53.880 -8.249 -14.706 1.00 68.25 222 ALA A N 1
ATOM 1763 C CA . ALA A 1 222 ? 54.181 -8.040 -13.289 1.00 68.25 222 ALA A CA 1
ATOM 1764 C C . ALA A 1 222 ? 54.036 -9.337 -12.471 1.00 68.25 222 ALA A C 1
ATOM 1766 O O . ALA A 1 222 ? 54.952 -9.710 -11.741 1.00 68.25 222 ALA A O 1
ATOM 1767 N N . MET A 1 223 ? 52.931 -10.063 -12.663 1.00 66.38 223 MET A N 1
ATOM 1768 C CA . MET A 1 223 ? 52.652 -11.353 -12.016 1.00 66.38 223 MET A CA 1
ATOM 1769 C C . MET A 1 223 ? 53.682 -12.423 -12.418 1.00 66.38 223 MET A C 1
ATOM 1771 O O . MET A 1 223 ? 54.097 -13.245 -11.604 1.00 66.38 223 MET A O 1
ATOM 1775 N N . LEU A 1 224 ? 54.151 -12.379 -13.669 1.00 76.75 224 LEU A N 1
ATOM 1776 C CA . LEU A 1 224 ? 55.192 -13.273 -14.175 1.00 76.75 224 LEU A CA 1
ATOM 1777 C C . LEU A 1 224 ? 56.559 -13.018 -13.507 1.00 76.75 224 LEU A C 1
ATOM 1779 O O . LEU A 1 224 ? 57.264 -13.968 -13.175 1.00 76.75 224 LEU A O 1
ATOM 1783 N N . GLU A 1 225 ? 56.936 -11.753 -13.288 1.00 76.69 225 GLU A N 1
ATOM 1784 C CA . GLU A 1 225 ? 58.156 -11.394 -12.544 1.00 76.69 225 GLU A CA 1
ATOM 1785 C C . GLU A 1 225 ? 58.033 -11.689 -11.040 1.00 76.69 225 GLU A C 1
ATOM 1787 O O . GLU A 1 225 ? 59.026 -12.069 -10.423 1.00 76.69 225 GLU A O 1
ATOM 1792 N N . GLU A 1 226 ? 56.835 -11.583 -10.456 1.00 71.94 226 GLU A N 1
ATOM 1793 C CA . GLU A 1 226 ? 56.574 -11.957 -9.059 1.00 71.94 226 GLU A CA 1
ATOM 1794 C C . GLU A 1 226 ? 56.784 -13.462 -8.827 1.00 71.94 226 GLU A C 1
ATOM 1796 O O . GLU A 1 226 ? 57.505 -13.845 -7.907 1.00 71.94 226 GLU A O 1
ATOM 1801 N N . VAL A 1 227 ? 56.290 -14.320 -9.729 1.00 76.19 227 VAL A N 1
ATOM 1802 C CA . VAL A 1 227 ? 56.624 -15.757 -9.718 1.00 76.19 227 VAL A CA 1
ATOM 1803 C C . VAL A 1 227 ? 58.130 -15.981 -9.942 1.00 76.19 227 VAL A C 1
ATOM 1805 O O . VAL A 1 227 ? 58.724 -16.859 -9.324 1.00 76.19 227 VAL A O 1
ATOM 1808 N N . PHE A 1 228 ? 58.813 -15.169 -10.757 1.00 82.25 228 PHE A N 1
ATOM 1809 C CA . PHE A 1 228 ? 60.272 -15.287 -10.910 1.00 82.25 228 PHE A CA 1
ATOM 1810 C C . PHE A 1 228 ? 61.097 -14.785 -9.709 1.00 82.25 228 PHE A C 1
ATOM 1812 O O . PHE A 1 228 ? 62.300 -15.058 -9.671 1.00 82.25 228 PHE A O 1
ATOM 1819 N N . LEU A 1 229 ? 60.502 -14.122 -8.709 1.00 78.94 229 LEU A N 1
ATOM 1820 C CA . LEU A 1 229 ? 61.183 -13.821 -7.441 1.00 78.94 229 LEU A CA 1
ATOM 1821 C C . LEU A 1 229 ? 61.316 -15.055 -6.529 1.00 78.94 229 LEU A C 1
ATOM 1823 O O . LEU A 1 229 ? 62.168 -15.043 -5.642 1.00 78.94 229 LEU A O 1
ATOM 1827 N N . SER A 1 230 ? 60.551 -16.128 -6.769 1.00 71.56 230 SER A N 1
ATOM 1828 C CA . SER A 1 230 ? 60.661 -17.415 -6.061 1.00 71.56 230 SER A CA 1
ATOM 1829 C C . SER A 1 230 ? 61.443 -18.494 -6.833 1.00 71.56 230 SER A C 1
ATOM 1831 O O . SER A 1 230 ? 61.287 -19.684 -6.569 1.00 71.56 230 SER A O 1
ATOM 1833 N N . LEU A 1 231 ? 62.321 -18.097 -7.766 1.00 80.56 231 LEU A N 1
ATOM 1834 C CA . LEU A 1 231 ? 63.294 -19.004 -8.393 1.00 80.56 231 LEU A CA 1
ATOM 1835 C C . LEU A 1 231 ? 64.329 -19.532 -7.378 1.00 80.56 231 LEU A C 1
ATOM 1837 O O . LEU A 1 231 ? 64.834 -18.791 -6.533 1.00 80.56 231 LEU A O 1
ATOM 1841 N N . ASP A 1 232 ? 64.724 -20.795 -7.545 1.00 80.31 232 ASP A N 1
ATOM 1842 C CA . ASP A 1 232 ? 65.833 -21.438 -6.838 1.00 80.31 232 ASP A CA 1
ATOM 1843 C C . ASP A 1 232 ? 67.167 -20.687 -7.020 1.00 80.31 232 ASP A C 1
ATOM 1845 O O . ASP A 1 232 ? 67.388 -20.048 -8.058 1.00 80.31 232 ASP A O 1
ATOM 1849 N N . PRO A 1 233 ? 68.145 -20.879 -6.108 1.00 77.81 233 PRO A N 1
ATOM 1850 C CA . PRO A 1 233 ? 69.514 -20.372 -6.263 1.00 77.81 233 PRO A CA 1
ATOM 1851 C C . PRO A 1 233 ? 70.207 -20.744 -7.588 1.00 77.81 233 PRO A C 1
ATOM 1853 O O . PRO A 1 233 ? 71.093 -20.015 -8.034 1.00 77.81 233 PRO A O 1
ATOM 1856 N N . ASP A 1 234 ? 69.795 -21.844 -8.228 1.00 76.56 234 ASP A N 1
ATOM 1857 C CA . ASP A 1 234 ? 70.316 -22.314 -9.521 1.00 76.56 234 ASP A CA 1
ATOM 1858 C C . ASP A 1 234 ? 69.624 -21.658 -10.745 1.00 76.56 234 ASP A C 1
ATOM 1860 O O . ASP A 1 234 ? 69.980 -21.935 -11.896 1.00 76.56 234 ASP A O 1
ATOM 1864 N N . GLY A 1 235 ? 68.660 -20.753 -10.530 1.00 80.81 235 GLY A N 1
ATOM 1865 C CA . GLY A 1 235 ? 67.934 -20.036 -11.588 1.00 80.81 235 GLY A CA 1
ATOM 1866 C C . GLY A 1 235 ? 66.814 -20.853 -12.245 1.00 80.81 235 GLY A C 1
ATOM 1867 O O . GLY A 1 235 ? 66.512 -20.661 -13.434 1.00 80.81 235 GLY A O 1
ATOM 1868 N N . THR A 1 236 ? 66.225 -21.776 -11.486 1.00 85.75 236 THR A N 1
ATOM 1869 C CA . THR A 1 236 ? 65.155 -22.691 -11.907 1.00 85.75 236 THR A CA 1
ATOM 1870 C C . THR A 1 236 ? 63.958 -22.667 -10.958 1.00 85.75 236 THR A C 1
ATOM 1872 O O . THR A 1 236 ? 64.001 -22.003 -9.935 1.00 85.75 236 THR A O 1
ATOM 1875 N N . MET A 1 237 ? 62.880 -23.353 -11.330 1.00 86.94 237 MET A N 1
ATOM 1876 C CA . MET A 1 237 ? 61.682 -23.594 -10.518 1.00 86.94 237 MET A CA 1
ATOM 1877 C C . MET A 1 237 ? 60.987 -24.853 -11.064 1.00 86.94 237 MET A C 1
ATOM 1879 O O . MET A 1 237 ? 61.132 -25.148 -12.258 1.00 86.94 237 MET A O 1
ATOM 1883 N N . SER A 1 238 ? 60.272 -25.620 -10.234 1.00 85.44 238 SER A N 1
ATOM 1884 C CA . SER A 1 238 ? 59.530 -26.804 -10.703 1.00 85.44 238 SER A CA 1
ATOM 1885 C C . SER A 1 238 ? 58.310 -26.420 -11.557 1.00 85.44 238 SER A C 1
ATOM 1887 O O . SER A 1 238 ? 57.814 -25.294 -11.485 1.00 85.44 238 SER A O 1
ATOM 1889 N N . VAL A 1 239 ? 57.806 -27.340 -12.389 1.00 84.88 239 VAL A N 1
ATOM 1890 C CA . VAL A 1 239 ? 56.583 -27.075 -13.175 1.00 84.88 239 VAL A CA 1
ATOM 1891 C C . VAL A 1 239 ? 55.377 -26.888 -12.245 1.00 84.88 239 VAL A C 1
ATOM 1893 O O . VAL A 1 239 ? 54.542 -26.020 -12.485 1.00 84.88 239 VAL A O 1
ATOM 1896 N N . GLU A 1 240 ? 55.317 -27.657 -11.157 1.00 85.75 240 GLU A N 1
ATOM 1897 C CA . GLU A 1 240 ? 54.250 -27.583 -10.157 1.00 85.75 240 GLU A CA 1
ATOM 1898 C C . GLU A 1 240 ? 54.241 -26.238 -9.407 1.00 85.75 240 GLU A C 1
ATOM 1900 O O . GLU A 1 240 ? 53.196 -25.587 -9.337 1.00 85.75 240 GLU A O 1
ATOM 1905 N N . ASP A 1 241 ? 55.402 -25.758 -8.948 1.00 84.50 241 ASP A N 1
ATOM 1906 C CA . ASP A 1 241 ? 55.535 -24.446 -8.295 1.00 84.50 241 ASP A CA 1
ATOM 1907 C C . ASP A 1 241 ? 55.231 -23.289 -9.256 1.00 84.50 241 ASP A C 1
ATOM 1909 O O . ASP A 1 241 ? 54.643 -22.289 -8.850 1.00 84.50 241 ASP A O 1
ATOM 1913 N N . PHE A 1 242 ? 55.572 -23.427 -10.542 1.00 86.44 242 PHE A N 1
ATOM 1914 C CA . PHE A 1 242 ? 55.251 -22.426 -11.560 1.00 86.44 242 PHE A CA 1
ATOM 1915 C C . PHE A 1 242 ? 53.742 -22.318 -11.809 1.00 86.44 242 PHE A C 1
ATOM 1917 O O . PHE A 1 242 ? 53.197 -21.215 -11.813 1.00 86.44 242 PHE A O 1
ATOM 1924 N N . PHE A 1 243 ? 53.043 -23.447 -11.969 1.00 82.56 243 PHE A N 1
ATOM 1925 C CA . PHE A 1 243 ? 51.589 -23.451 -12.159 1.00 82.56 243 PHE A CA 1
ATOM 1926 C C . PHE A 1 243 ? 50.854 -22.969 -10.906 1.00 82.56 243 PHE A C 1
ATOM 1928 O O . PHE A 1 243 ? 49.974 -22.111 -10.998 1.00 82.56 243 PHE A O 1
ATOM 1935 N N . TYR A 1 244 ? 51.238 -23.444 -9.719 1.00 80.81 244 TYR A N 1
ATOM 1936 C CA . TYR A 1 244 ? 50.643 -22.941 -8.484 1.00 80.81 244 TYR A CA 1
ATOM 1937 C C . TYR A 1 244 ? 50.994 -21.474 -8.219 1.00 80.81 244 TYR A C 1
ATOM 1939 O O . TYR A 1 244 ? 50.118 -20.739 -7.774 1.00 80.81 244 TYR A O 1
ATOM 1947 N N . GLY A 1 245 ? 52.199 -21.012 -8.553 1.00 74.75 245 GLY A N 1
ATOM 1948 C CA . GLY A 1 245 ? 52.578 -19.600 -8.494 1.00 74.75 245 GLY A CA 1
ATOM 1949 C C . GLY A 1 245 ? 51.725 -18.727 -9.417 1.00 74.75 245 GLY A C 1
ATOM 1950 O O . GLY A 1 245 ? 51.236 -17.685 -8.990 1.00 74.75 245 GLY A O 1
ATOM 1951 N N . LEU A 1 246 ? 51.461 -19.176 -10.646 1.00 74.75 246 LEU A N 1
ATOM 1952 C CA . LEU A 1 246 ? 50.612 -18.456 -11.600 1.00 74.75 246 LEU A CA 1
ATOM 1953 C C . LEU A 1 246 ? 49.139 -18.371 -11.175 1.00 74.75 246 LEU A C 1
ATOM 1955 O O . LEU A 1 246 ? 48.508 -17.345 -11.412 1.00 74.75 246 LEU A O 1
ATOM 1959 N N . PHE A 1 247 ? 48.578 -19.417 -10.558 1.00 71.50 247 PHE A N 1
ATOM 1960 C CA . PHE A 1 247 ? 47.135 -19.467 -10.274 1.00 71.50 247 PHE A CA 1
ATOM 1961 C C . PHE A 1 247 ? 46.753 -19.183 -8.808 1.00 71.50 247 PHE A C 1
ATOM 1963 O O . PHE A 1 247 ? 45.695 -18.598 -8.574 1.00 71.50 247 PHE A O 1
ATOM 1970 N N . LYS A 1 248 ? 47.602 -19.495 -7.813 1.00 63.22 248 LYS A N 1
ATOM 1971 C CA . LYS A 1 248 ? 47.357 -19.138 -6.394 1.00 63.22 248 LYS A CA 1
ATOM 1972 C C . LYS A 1 248 ? 47.715 -17.688 -6.066 1.00 63.22 248 LYS A C 1
ATOM 1974 O O . LYS A 1 248 ? 47.087 -17.111 -5.183 1.00 63.22 248 LYS A O 1
ATOM 1979 N N . THR A 1 249 ? 48.628 -17.056 -6.807 1.00 50.12 249 THR A N 1
ATOM 1980 C CA . THR A 1 249 ? 48.931 -15.612 -6.656 1.00 50.12 249 THR A CA 1
ATOM 1981 C C . THR A 1 249 ? 47.842 -14.725 -7.291 1.00 50.12 249 THR A C 1
ATOM 1983 O O . THR A 1 249 ? 48.007 -13.521 -7.439 1.00 50.12 249 THR A O 1
ATOM 1986 N N . GLY A 1 250 ? 46.668 -15.291 -7.605 1.00 43.03 250 GLY A N 1
ATOM 1987 C CA . GLY A 1 250 ? 45.473 -14.600 -8.103 1.00 43.03 250 GLY A CA 1
ATOM 1988 C C . GLY A 1 250 ? 44.838 -13.571 -7.152 1.00 43.03 250 GLY A C 1
ATOM 1989 O O . GLY A 1 250 ? 43.730 -13.111 -7.422 1.00 43.03 250 GLY A O 1
ATOM 1990 N N . LYS A 1 251 ? 45.526 -13.147 -6.079 1.00 38.28 251 LYS A N 1
ATOM 1991 C CA . LYS A 1 251 ? 45.263 -11.858 -5.418 1.00 38.28 251 LYS A CA 1
ATOM 1992 C C . LYS A 1 251 ? 45.713 -10.729 -6.350 1.00 38.28 251 LYS A C 1
ATOM 1994 O O . LYS A 1 251 ? 46.699 -10.046 -6.091 1.00 38.28 251 LYS A O 1
ATOM 1999 N N . SER A 1 252 ? 44.970 -10.527 -7.439 1.00 31.45 252 SER A N 1
ATOM 2000 C CA . SER A 1 252 ? 45.154 -9.377 -8.320 1.00 31.45 252 SER A CA 1
ATOM 2001 C C . SER A 1 252 ? 45.147 -8.105 -7.475 1.00 31.45 252 SER A C 1
ATOM 2003 O O . SER A 1 252 ? 44.131 -7.819 -6.831 1.00 31.45 252 SER A O 1
ATOM 2005 N N . LEU A 1 253 ? 46.248 -7.343 -7.494 1.00 35.34 253 LEU A N 1
ATOM 2006 C CA . LEU A 1 253 ? 46.274 -5.964 -7.007 1.00 35.34 253 LEU A CA 1
ATOM 2007 C C . LEU A 1 253 ? 45.044 -5.266 -7.576 1.00 35.34 253 LEU A C 1
ATOM 2009 O O . LEU A 1 253 ? 44.928 -5.139 -8.796 1.00 35.34 253 LEU A O 1
ATOM 2013 N N . THR A 1 254 ? 44.094 -4.902 -6.709 1.00 31.22 254 THR A N 1
ATOM 2014 C CA . THR A 1 254 ? 42.761 -4.489 -7.155 1.00 31.22 254 THR A CA 1
ATOM 2015 C C . THR A 1 254 ? 42.915 -3.362 -8.172 1.00 31.22 254 THR A C 1
ATOM 2017 O O . THR A 1 254 ? 43.473 -2.322 -7.795 1.00 31.22 254 THR A O 1
ATOM 2020 N N . PRO A 1 255 ? 42.462 -3.529 -9.433 1.00 31.88 255 PRO A N 1
ATOM 2021 C CA . PRO A 1 255 ? 42.545 -2.474 -10.431 1.00 31.88 255 PRO A CA 1
ATOM 2022 C C . PRO A 1 255 ? 41.638 -1.358 -9.932 1.00 31.88 255 PRO A C 1
ATOM 2024 O O . PRO A 1 255 ? 40.418 -1.457 -10.029 1.00 31.88 255 PRO A O 1
ATOM 2027 N N . SER A 1 256 ? 42.239 -0.370 -9.260 1.00 34.50 256 SER A N 1
ATOM 2028 C CA . SER A 1 256 ? 41.515 0.468 -8.308 1.00 34.50 256 SER A CA 1
ATOM 2029 C C . SER A 1 256 ? 40.407 1.199 -9.051 1.00 34.50 256 SER A C 1
ATOM 2031 O O . SER A 1 256 ? 40.685 2.134 -9.809 1.00 34.50 256 SER A O 1
ATOM 2033 N N . ALA A 1 257 ? 39.160 0.757 -8.832 1.00 30.59 257 ALA A N 1
ATOM 2034 C CA . ALA A 1 257 ? 37.951 1.122 -9.584 1.00 30.59 257 ALA A CA 1
ATOM 2035 C C . ALA A 1 257 ? 37.466 2.554 -9.281 1.00 30.59 257 ALA A C 1
ATOM 2037 O O . ALA A 1 257 ? 36.287 2.896 -9.269 1.00 30.59 257 ALA A O 1
ATOM 2038 N N . SER A 1 258 ? 38.436 3.423 -9.037 1.00 32.88 258 SER A N 1
ATOM 2039 C CA . SER A 1 258 ? 38.367 4.853 -9.193 1.00 32.88 258 SER A CA 1
ATOM 2040 C C . SER A 1 258 ? 37.922 5.216 -10.611 1.00 32.88 258 SER A C 1
ATOM 2042 O O . SER A 1 258 ? 38.716 5.237 -11.549 1.00 32.88 258 SER A O 1
ATOM 2044 N N . THR A 1 259 ? 36.643 5.584 -10.726 1.00 39.09 259 THR A N 1
ATOM 2045 C CA . THR A 1 259 ? 36.116 6.443 -11.798 1.00 39.09 259 THR A CA 1
ATOM 2046 C C . THR A 1 259 ? 37.148 7.521 -12.173 1.00 39.09 259 THR A C 1
ATOM 2048 O O . THR A 1 259 ? 37.849 8.000 -11.275 1.00 39.09 259 THR A O 1
ATOM 2051 N N . PRO A 1 260 ? 37.265 7.970 -13.442 1.00 41.22 260 PRO A N 1
ATOM 2052 C CA . PRO A 1 260 ? 38.365 8.854 -13.872 1.00 41.22 260 PRO A CA 1
ATOM 2053 C C . PRO A 1 260 ? 38.583 10.092 -12.977 1.00 41.22 260 PRO A C 1
ATOM 2055 O O . PRO A 1 260 ? 39.709 10.532 -12.748 1.00 41.22 260 PRO A O 1
ATOM 2058 N N . TYR A 1 261 ? 37.496 10.592 -12.387 1.00 38.19 261 TYR A N 1
ATOM 2059 C CA . TYR A 1 261 ? 37.456 11.623 -11.351 1.00 38.19 261 TYR A CA 1
ATOM 2060 C C . TYR A 1 261 ? 38.311 11.319 -10.097 1.00 38.19 261 TYR A C 1
ATOM 2062 O O . TYR A 1 261 ? 39.070 12.172 -9.636 1.00 38.19 261 TYR A O 1
ATOM 2070 N N . ARG A 1 262 ? 38.232 10.097 -9.551 1.00 44.28 262 ARG A N 1
ATOM 2071 C CA . ARG A 1 262 ? 39.008 9.636 -8.384 1.00 44.28 262 ARG A CA 1
ATOM 2072 C C . ARG A 1 262 ? 40.494 9.428 -8.718 1.00 44.28 262 ARG A C 1
ATOM 2074 O O . ARG A 1 262 ? 41.338 9.772 -7.891 1.00 44.28 262 ARG A O 1
ATOM 2081 N N . GLN A 1 263 ? 40.833 8.950 -9.923 1.00 42.16 263 GLN A N 1
ATOM 2082 C CA . GLN A 1 263 ? 42.237 8.877 -10.368 1.00 42.16 263 GLN A CA 1
ATOM 2083 C C . GLN A 1 263 ? 42.853 10.275 -10.484 1.00 42.16 263 GLN A C 1
ATOM 2085 O O . GLN A 1 263 ? 43.933 10.516 -9.948 1.00 42.16 263 GLN A O 1
ATOM 2090 N N . LEU A 1 264 ? 42.133 11.228 -11.090 1.00 44.75 264 LEU A N 1
ATOM 2091 C CA . LEU A 1 264 ? 42.537 12.637 -11.126 1.00 44.75 264 LEU A CA 1
ATOM 2092 C C . LEU A 1 264 ? 42.737 13.214 -9.715 1.00 44.75 264 LEU A C 1
ATOM 2094 O O . LEU A 1 264 ? 43.741 13.885 -9.479 1.00 44.75 264 LEU A O 1
ATOM 2098 N N . LYS A 1 265 ? 41.850 12.908 -8.754 1.00 42.69 265 LYS A N 1
ATOM 2099 C CA . LYS A 1 265 ? 42.005 13.353 -7.357 1.00 42.69 265 LYS A CA 1
ATOM 2100 C C . LYS A 1 265 ? 43.286 12.800 -6.709 1.00 42.69 265 LYS A C 1
ATOM 2102 O O . LYS A 1 265 ? 44.012 13.571 -6.087 1.00 42.69 265 LYS A O 1
ATOM 2107 N N . ARG A 1 266 ? 43.623 11.513 -6.903 1.00 46.78 266 ARG A N 1
ATOM 2108 C CA . ARG A 1 266 ? 44.900 10.934 -6.423 1.00 46.78 266 ARG A CA 1
ATOM 2109 C C . ARG A 1 266 ? 46.120 11.549 -7.123 1.00 46.78 266 ARG A C 1
ATOM 2111 O O . ARG A 1 266 ? 47.058 11.953 -6.440 1.00 46.78 266 ARG A O 1
ATOM 2118 N N . HIS A 1 267 ? 46.098 11.693 -8.450 1.00 42.69 267 HIS A N 1
ATOM 2119 C CA . HIS A 1 267 ? 47.214 12.264 -9.221 1.00 42.69 267 HIS A CA 1
ATOM 2120 C C . HIS A 1 267 ? 47.499 13.746 -8.927 1.00 42.69 267 HIS A C 1
ATOM 2122 O O . HIS A 1 267 ? 48.628 14.187 -9.124 1.00 42.69 267 HIS A O 1
ATOM 2128 N N . LEU A 1 268 ? 46.512 14.507 -8.446 1.00 45.16 268 LEU A N 1
ATOM 2129 C CA . LEU A 1 268 ? 46.676 15.913 -8.055 1.00 45.16 268 LEU A CA 1
ATOM 2130 C C . LEU A 1 268 ? 47.092 16.108 -6.585 1.00 45.16 268 LEU A C 1
ATOM 2132 O O . LEU A 1 268 ? 47.440 17.224 -6.206 1.00 45.16 268 LEU A O 1
ATOM 2136 N N . SER A 1 269 ? 47.049 15.061 -5.754 1.00 46.53 269 SER A N 1
ATOM 2137 C CA . SER A 1 269 ? 47.202 15.182 -4.295 1.00 46.53 269 SER A CA 1
ATOM 2138 C C . SER A 1 269 ? 48.591 14.811 -3.754 1.00 46.53 269 SER A C 1
ATOM 2140 O O . SER A 1 269 ? 48.818 14.960 -2.554 1.00 46.53 269 SER A O 1
ATOM 2142 N N . MET A 1 270 ? 49.509 14.303 -4.584 1.00 39.03 270 MET A N 1
ATOM 2143 C CA . MET A 1 270 ? 50.797 13.749 -4.140 1.00 39.03 270 MET A CA 1
ATOM 2144 C C . MET A 1 270 ? 51.964 14.202 -5.034 1.00 39.03 270 MET A C 1
ATOM 2146 O O . MET A 1 270 ? 51.896 14.074 -6.252 1.00 39.03 270 MET A O 1
ATOM 2150 N N . GLN A 1 271 ? 53.064 14.611 -4.384 1.00 48.81 271 GLN A N 1
ATOM 2151 C CA . GLN A 1 271 ? 54.338 15.135 -4.924 1.00 48.81 271 GLN A CA 1
ATOM 2152 C C . GLN A 1 271 ? 54.366 16.634 -5.287 1.00 48.81 271 GLN A C 1
ATOM 2154 O O . GLN A 1 271 ? 53.601 17.136 -6.105 1.00 48.81 271 GLN A O 1
ATOM 2159 N N . SER A 1 272 ? 55.323 17.345 -4.683 1.00 37.94 272 SER A N 1
ATOM 2160 C CA . SER A 1 272 ? 55.666 18.738 -4.983 1.00 37.94 272 SER A CA 1
ATOM 2161 C C . SER A 1 272 ? 56.642 18.826 -6.157 1.00 37.94 272 SER A C 1
ATOM 2163 O O . SER A 1 272 ? 57.723 18.239 -6.104 1.00 37.94 272 SER A O 1
ATOM 2165 N N . PHE A 1 273 ? 56.290 19.605 -7.176 1.00 48.62 273 PHE A N 1
ATOM 2166 C CA . PHE A 1 273 ? 57.202 20.006 -8.249 1.00 48.62 273 PHE A CA 1
ATOM 2167 C C . PHE A 1 273 ? 58.089 21.180 -7.803 1.00 48.62 273 PHE A C 1
ATOM 2169 O O . PHE A 1 273 ? 57.696 21.958 -6.931 1.00 48.62 273 PHE A O 1
ATOM 2176 N N . ASP A 1 274 ? 59.258 21.336 -8.427 1.00 52.00 274 ASP A N 1
ATOM 2177 C CA . ASP A 1 274 ? 60.055 22.565 -8.318 1.00 52.00 274 ASP A CA 1
ATOM 2178 C C . ASP A 1 274 ? 59.448 23.734 -9.130 1.00 52.00 274 ASP A C 1
ATOM 2180 O O . ASP A 1 274 ? 58.522 23.547 -9.923 1.00 52.00 274 ASP A O 1
ATOM 2184 N N . GLU A 1 275 ? 59.974 24.959 -8.966 1.00 47.78 275 GLU A N 1
ATOM 2185 C CA . GLU A 1 275 ? 59.524 26.150 -9.721 1.00 47.78 275 GLU A CA 1
ATOM 2186 C C . GLU A 1 275 ? 59.681 26.009 -11.252 1.00 47.78 275 GLU A C 1
ATOM 2188 O O . GLU A 1 275 ? 59.105 26.792 -12.007 1.00 47.78 275 GLU A O 1
ATOM 2193 N N . SER A 1 276 ? 60.431 25.006 -11.725 1.00 49.47 276 SER A N 1
ATOM 2194 C CA . SER A 1 276 ? 60.587 24.665 -13.143 1.00 49.47 276 SER A CA 1
ATOM 2195 C C . SER A 1 276 ? 59.704 23.500 -13.617 1.00 49.47 276 SER A C 1
ATOM 2197 O O . SER A 1 276 ? 59.807 23.098 -14.777 1.00 49.47 276 SER A O 1
ATOM 2199 N N . GLY A 1 277 ? 58.820 22.975 -12.762 1.00 51.38 277 GLY A N 1
ATOM 2200 C CA . GLY A 1 277 ? 57.860 21.926 -13.109 1.00 51.38 277 GLY A CA 1
ATOM 2201 C C . GLY A 1 277 ? 58.475 20.539 -13.317 1.00 51.38 277 GLY A C 1
ATOM 2202 O O . GLY A 1 277 ? 57.838 19.683 -13.934 1.00 51.38 277 GLY A O 1
ATOM 2203 N N . ARG A 1 278 ? 59.702 20.289 -12.839 1.00 51.41 278 ARG A N 1
ATOM 2204 C CA . ARG A 1 278 ? 60.372 18.987 -12.982 1.00 51.41 278 ARG A CA 1
ATOM 2205 C C . ARG A 1 278 ? 60.207 18.118 -11.728 1.00 51.41 278 ARG A C 1
ATOM 2207 O O . ARG A 1 278 ? 59.949 18.599 -10.626 1.00 51.41 278 ARG A O 1
ATOM 2214 N N . ARG A 1 279 ? 60.328 16.799 -11.923 1.00 43.66 279 ARG A N 1
ATOM 2215 C CA . ARG A 1 279 ? 60.352 15.790 -10.852 1.00 43.66 279 ARG A CA 1
ATOM 2216 C C . ARG A 1 279 ? 61.772 15.702 -10.292 1.00 43.66 279 ARG A C 1
ATOM 2218 O O . ARG A 1 279 ? 62.624 15.059 -10.901 1.00 43.66 279 ARG A O 1
ATOM 2225 N N . THR A 1 280 ? 62.039 16.339 -9.158 1.00 39.31 280 THR A N 1
ATOM 2226 C CA . THR A 1 280 ? 63.365 16.294 -8.528 1.00 39.31 280 THR A CA 1
ATOM 2227 C C . THR A 1 280 ? 63.538 14.983 -7.750 1.00 39.31 280 THR A C 1
ATOM 2229 O O . THR A 1 280 ? 62.941 14.798 -6.691 1.00 39.31 280 THR A O 1
ATOM 2232 N N . ALA A 1 281 ? 64.348 14.056 -8.268 1.00 35.19 281 ALA A N 1
ATOM 2233 C CA . ALA A 1 281 ? 64.744 12.862 -7.523 1.00 35.19 281 ALA A CA 1
ATOM 2234 C C . ALA A 1 281 ? 65.749 13.218 -6.409 1.00 35.19 281 ALA A C 1
ATOM 2236 O O . ALA A 1 281 ? 66.580 14.115 -6.551 1.00 35.19 281 ALA A O 1
ATOM 2237 N N . THR A 1 282 ? 65.653 12.514 -5.285 1.00 32.91 282 THR A N 1
ATOM 2238 C CA . THR A 1 282 ? 66.338 12.790 -4.016 1.00 32.91 282 THR A CA 1
ATOM 2239 C C . THR A 1 282 ? 67.873 12.864 -4.120 1.00 32.91 282 THR A C 1
ATOM 2241 O O . THR A 1 282 ? 68.519 11.820 -4.084 1.00 32.91 282 THR A O 1
ATOM 2244 N N . SER A 1 283 ? 68.464 14.074 -4.165 1.00 30.83 283 SER A N 1
ATOM 2245 C CA . SER A 1 283 ? 69.673 14.493 -3.395 1.00 30.83 283 SER A CA 1
ATOM 2246 C C . SER A 1 283 ? 70.381 15.753 -3.939 1.00 30.83 283 SER A C 1
ATOM 2248 O O . SER A 1 283 ? 71.216 15.655 -4.831 1.00 30.83 283 SER A O 1
ATOM 2250 N N . SER A 1 284 ? 70.161 16.919 -3.315 1.00 36.66 284 SER A N 1
ATOM 2251 C CA . SER A 1 284 ? 71.241 17.855 -2.916 1.00 36.66 284 SER A CA 1
ATOM 2252 C C . SER A 1 284 ? 70.665 19.034 -2.120 1.00 36.66 284 SER A C 1
ATOM 2254 O O . SER A 1 284 ? 70.171 20.008 -2.682 1.00 36.66 284 SER A O 1
ATOM 2256 N N . ALA A 1 285 ? 70.735 18.963 -0.790 1.00 35.28 285 ALA A N 1
ATOM 2257 C CA . ALA A 1 285 ? 70.241 20.018 0.104 1.00 35.28 285 ALA A CA 1
ATOM 2258 C C . ALA A 1 285 ? 71.313 21.075 0.467 1.00 35.28 285 ALA A C 1
ATOM 2260 O O . ALA A 1 285 ? 71.146 21.806 1.443 1.00 35.28 285 ALA A O 1
ATOM 2261 N N . MET A 1 286 ? 72.440 21.140 -0.261 1.00 33.94 286 MET A N 1
ATOM 2262 C CA . MET A 1 286 ? 73.618 21.932 0.136 1.00 33.94 286 MET A CA 1
ATOM 2263 C C . MET A 1 286 ? 74.287 22.746 -0.987 1.00 33.94 286 MET A C 1
ATOM 2265 O O . MET A 1 286 ? 75.510 22.779 -1.092 1.00 33.94 286 MET A O 1
ATOM 2269 N N . THR A 1 287 ? 73.502 23.533 -1.728 1.00 35.16 287 THR A N 1
ATOM 2270 C CA . THR A 1 287 ? 74.011 24.792 -2.314 1.00 35.16 287 THR A CA 1
ATOM 2271 C C . THR A 1 287 ? 72.891 25.825 -2.466 1.00 35.16 287 THR A C 1
ATOM 2273 O O . THR A 1 287 ? 72.300 25.985 -3.526 1.00 35.16 287 THR A O 1
ATOM 2276 N N . SER A 1 288 ? 72.605 26.575 -1.396 1.00 34.19 288 SER A N 1
ATOM 2277 C CA . SER A 1 288 ? 71.598 27.658 -1.376 1.00 34.19 288 SER A CA 1
ATOM 2278 C C . SER A 1 288 ? 72.056 28.942 -2.107 1.00 34.19 288 SER A C 1
ATOM 2280 O O . SER A 1 288 ? 71.683 30.054 -1.725 1.00 34.19 288 SER A O 1
ATOM 2282 N N . THR A 1 289 ? 72.894 28.811 -3.135 1.00 35.47 289 THR A N 1
ATOM 2283 C CA . THR A 1 289 ? 73.379 29.935 -3.940 1.00 35.47 289 THR A CA 1
ATOM 2284 C C . THR A 1 289 ? 72.453 30.124 -5.131 1.00 35.47 289 THR A C 1
ATOM 2286 O O . THR A 1 289 ? 72.298 29.219 -5.947 1.00 35.47 289 THR A O 1
ATOM 2289 N N . ILE A 1 290 ? 71.882 31.322 -5.260 1.00 49.34 290 ILE A N 1
ATOM 2290 C CA . ILE A 1 290 ? 71.131 31.756 -6.444 1.00 49.34 290 ILE A CA 1
ATOM 2291 C C . ILE A 1 290 ? 72.149 32.090 -7.551 1.00 49.34 290 ILE A C 1
ATOM 2293 O O . ILE A 1 290 ? 72.389 33.253 -7.865 1.00 49.34 290 ILE A O 1
ATOM 2297 N N . GLY A 1 291 ? 72.822 31.057 -8.063 1.00 54.25 291 GLY A N 1
ATOM 2298 C CA . GLY A 1 291 ? 73.609 31.119 -9.294 1.00 54.25 291 GLY A CA 1
ATOM 2299 C C . GLY A 1 291 ? 72.684 31.004 -10.501 1.00 54.25 291 GLY A C 1
ATOM 2300 O O . GLY A 1 291 ? 71.581 30.455 -10.394 1.00 54.25 291 GLY A O 1
ATOM 2301 N N . PHE A 1 292 ? 73.098 31.524 -11.652 1.00 65.94 292 PHE A N 1
ATOM 2302 C CA . PHE A 1 292 ? 72.282 31.388 -12.852 1.00 65.94 292 PHE A CA 1
ATOM 2303 C C . PHE A 1 292 ? 72.319 29.926 -13.341 1.00 65.94 292 PHE A C 1
ATOM 2305 O O . PHE A 1 292 ? 73.292 29.204 -13.136 1.00 65.94 292 PHE A O 1
ATOM 2312 N N . ARG A 1 293 ? 71.255 29.460 -14.007 1.00 73.94 293 ARG A N 1
ATOM 2313 C CA . ARG A 1 293 ? 71.298 28.228 -14.813 1.00 73.94 293 ARG A CA 1
ATOM 2314 C C . ARG A 1 293 ? 71.397 28.658 -16.264 1.00 73.94 293 ARG A C 1
ATOM 2316 O O . ARG A 1 293 ? 70.401 29.060 -16.840 1.00 73.94 293 ARG A O 1
ATOM 2323 N N . VAL A 1 294 ? 72.607 28.646 -16.815 1.00 81.94 294 VAL A N 1
ATOM 2324 C CA . VAL A 1 294 ? 72.924 29.274 -18.116 1.00 81.94 294 VAL A CA 1
ATOM 2325 C C . VAL A 1 294 ? 72.865 28.273 -19.289 1.00 81.94 294 VAL A C 1
ATOM 2327 O O . VAL A 1 294 ? 73.130 28.620 -20.436 1.00 81.94 294 VAL A O 1
ATOM 2330 N N . PHE A 1 295 ? 72.480 27.027 -18.996 1.00 86.38 295 PHE A N 1
ATOM 2331 C CA . PHE A 1 295 ? 72.392 25.915 -19.945 1.00 86.38 295 PHE A CA 1
ATOM 2332 C C . PHE A 1 295 ? 71.115 25.075 -19.745 1.00 86.38 295 PHE A C 1
ATOM 2334 O O . PHE A 1 295 ? 71.130 23.858 -19.934 1.00 86.38 295 PHE A O 1
ATOM 2341 N N . SER A 1 296 ? 69.984 25.689 -19.375 1.00 84.75 296 SER A N 1
ATOM 2342 C CA . SER A 1 296 ? 68.695 24.987 -19.212 1.00 84.75 296 SER A CA 1
ATOM 2343 C C . SER A 1 296 ? 68.168 24.367 -20.514 1.00 84.75 296 SER A C 1
ATOM 2345 O O . SER A 1 296 ? 67.210 23.590 -20.473 1.00 84.75 296 SER A O 1
ATOM 2347 N N . CYS A 1 297 ? 68.736 24.754 -21.659 1.00 84.69 297 CYS A N 1
ATOM 2348 C CA . CYS A 1 297 ? 68.516 24.159 -22.978 1.00 84.69 297 CYS A CA 1
ATOM 2349 C C . CYS A 1 297 ? 69.261 22.827 -23.182 1.00 84.69 297 CYS A C 1
ATOM 2351 O O . CYS A 1 297 ? 68.829 22.019 -23.999 1.00 84.69 297 CYS A O 1
ATOM 2353 N N . LEU A 1 298 ? 70.349 22.585 -22.439 1.00 85.06 298 LEU A N 1
ATOM 2354 C CA . LEU A 1 298 ? 71.148 21.354 -22.503 1.00 85.06 298 LEU A CA 1
ATOM 2355 C C . LEU A 1 298 ? 70.873 20.391 -21.339 1.00 85.06 298 LEU A C 1
ATOM 2357 O O . LEU A 1 298 ? 71.191 19.209 -21.453 1.00 85.06 298 LEU A O 1
ATOM 2361 N N . ASP A 1 299 ? 70.285 20.885 -20.245 1.00 83.00 299 ASP A N 1
ATOM 2362 C CA . ASP A 1 299 ? 69.922 20.095 -19.065 1.00 83.00 299 ASP A CA 1
ATOM 2363 C C . ASP A 1 299 ? 68.681 19.219 -19.337 1.00 83.00 299 ASP A C 1
ATOM 2365 O O . ASP A 1 299 ? 67.529 19.671 -19.306 1.00 83.00 299 ASP A O 1
ATOM 2369 N N . ASP A 1 300 ? 68.911 17.932 -19.590 1.00 81.44 300 ASP A N 1
ATOM 2370 C CA . ASP A 1 300 ? 67.855 16.920 -19.687 1.00 81.44 300 ASP A CA 1
ATOM 2371 C C . ASP A 1 300 ? 67.210 16.599 -18.325 1.00 81.44 300 ASP A C 1
ATOM 2373 O O . ASP A 1 300 ? 66.087 16.090 -18.285 1.00 81.44 300 ASP A O 1
ATOM 2377 N N . GLY A 1 301 ? 67.836 17.011 -17.219 1.00 73.56 301 GLY A N 1
ATOM 2378 C CA . GLY A 1 301 ? 67.471 16.696 -15.839 1.00 73.56 301 GLY A CA 1
ATOM 2379 C C . GLY A 1 301 ? 68.632 16.095 -15.039 1.00 73.56 301 GLY A C 1
ATOM 2380 O O . GLY A 1 301 ? 68.538 16.024 -13.815 1.00 73.56 301 GLY A O 1
ATOM 2381 N N . MET A 1 302 ? 69.723 15.691 -15.701 1.00 76.25 302 MET A N 1
ATOM 2382 C CA . MET A 1 302 ? 70.924 15.138 -15.062 1.00 76.25 302 MET A CA 1
ATOM 2383 C C . MET A 1 302 ? 71.923 16.208 -14.578 1.00 76.25 302 MET A C 1
ATOM 2385 O O . MET A 1 302 ? 72.912 15.864 -13.930 1.00 76.25 302 MET A O 1
ATOM 2389 N N . GLY A 1 303 ? 71.731 17.495 -14.908 1.00 79.81 303 GLY A N 1
ATOM 2390 C CA . GLY A 1 303 ? 72.663 18.579 -14.555 1.00 79.81 303 GLY A CA 1
ATOM 2391 C C . GLY A 1 303 ? 74.012 18.542 -15.293 1.00 79.81 303 GLY A C 1
ATOM 2392 O O . GLY A 1 303 ? 74.931 19.291 -14.953 1.00 79.81 303 GLY A O 1
ATOM 2393 N N . GLN A 1 304 ? 74.147 17.683 -16.305 1.00 83.88 304 GLN A N 1
ATOM 2394 C CA . GLN A 1 304 ? 75.358 17.481 -17.101 1.00 83.88 304 GLN A CA 1
ATOM 2395 C C . GLN A 1 304 ? 75.045 17.608 -18.593 1.00 83.88 304 GLN A C 1
ATOM 2397 O O . GLN A 1 304 ? 73.943 17.281 -19.024 1.00 83.88 304 GLN A O 1
ATOM 2402 N N . ALA A 1 305 ? 76.035 17.997 -19.395 1.00 88.56 305 ALA A N 1
ATOM 2403 C CA . ALA A 1 305 ? 75.961 17.867 -20.848 1.00 88.56 305 ALA A CA 1
ATOM 2404 C C . ALA A 1 305 ? 77.285 17.370 -21.433 1.00 88.56 305 ALA A C 1
ATOM 2406 O O . ALA A 1 305 ? 78.366 17.723 -20.965 1.00 88.56 305 ALA A O 1
ATOM 2407 N N . SER A 1 306 ? 77.193 16.575 -22.496 1.00 89.81 306 SER A N 1
ATOM 2408 C CA . SER A 1 306 ? 78.322 16.208 -23.355 1.00 89.81 306 SER A CA 1
ATOM 2409 C C . SER A 1 306 ? 79.039 17.454 -23.886 1.00 89.81 306 SER A C 1
ATOM 2411 O O . SER A 1 306 ? 78.361 18.385 -24.334 1.00 89.81 306 SER A O 1
ATOM 2413 N N . VAL A 1 307 ? 80.376 17.434 -23.935 1.00 89.62 307 VAL A N 1
ATOM 2414 C CA . VAL A 1 307 ? 81.191 18.530 -24.501 1.00 89.62 307 VAL A CA 1
ATOM 2415 C C . VAL A 1 307 ? 80.711 18.944 -25.898 1.00 89.62 307 VAL A C 1
ATOM 2417 O O . VAL A 1 307 ? 80.608 20.136 -26.172 1.00 89.62 307 VAL A O 1
ATOM 2420 N N . GLU A 1 308 ? 80.363 17.975 -26.751 1.00 88.88 308 GLU A N 1
ATOM 2421 C CA . GLU A 1 308 ? 79.890 18.192 -28.128 1.00 88.88 308 GLU A CA 1
ATOM 2422 C C . GLU A 1 308 ? 78.726 19.198 -28.180 1.00 88.88 308 GLU A C 1
ATOM 2424 O O . GLU A 1 308 ? 78.891 20.281 -28.734 1.00 88.88 308 GLU A O 1
ATOM 2429 N N . ARG A 1 309 ? 77.620 18.934 -27.466 1.00 90.50 309 ARG A N 1
ATOM 2430 C CA . ARG A 1 309 ? 76.459 19.847 -27.382 1.00 90.50 309 ARG A CA 1
ATOM 2431 C C . ARG A 1 309 ? 76.809 21.265 -26.908 1.00 90.50 309 ARG A C 1
ATOM 2433 O O . ARG A 1 309 ? 76.159 22.224 -27.323 1.00 90.50 309 ARG A O 1
ATOM 2440 N N . ILE A 1 310 ? 77.795 21.417 -26.019 1.00 89.31 310 ILE A N 1
ATOM 2441 C CA . ILE A 1 310 ? 78.239 22.732 -25.521 1.00 89.31 310 ILE A CA 1
ATOM 2442 C C . ILE A 1 310 ? 79.015 23.474 -26.618 1.00 89.31 310 ILE A C 1
ATOM 2444 O O . ILE A 1 310 ? 78.774 24.661 -26.845 1.00 89.31 310 ILE A O 1
ATOM 2448 N N . LEU A 1 311 ? 79.902 22.772 -27.333 1.00 89.44 311 LEU A N 1
ATOM 2449 C CA . LEU A 1 311 ? 80.619 23.314 -28.488 1.00 89.44 311 LEU A CA 1
ATOM 2450 C C . LEU A 1 311 ? 79.653 23.700 -29.617 1.00 89.44 311 LEU A C 1
ATOM 2452 O O . LEU A 1 311 ? 79.788 24.800 -30.149 1.00 89.44 311 LEU A O 1
ATOM 2456 N N . ASP A 1 312 ? 78.667 22.850 -29.921 1.00 89.50 312 ASP A N 1
ATOM 2457 C CA . ASP A 1 312 ? 77.618 23.104 -30.917 1.00 89.50 312 ASP A CA 1
ATOM 2458 C C . ASP A 1 312 ? 76.832 24.377 -30.565 1.00 89.50 312 ASP A C 1
ATOM 2460 O O . ASP A 1 312 ? 76.765 25.306 -31.367 1.00 89.50 312 ASP A O 1
ATOM 2464 N N . THR A 1 313 ? 76.335 24.479 -29.325 1.00 87.69 313 THR A N 1
ATOM 2465 C CA . THR A 1 313 ? 75.582 25.652 -28.835 1.00 87.69 313 THR A CA 1
ATOM 2466 C C . THR A 1 313 ? 76.405 26.942 -28.941 1.00 87.69 313 THR A C 1
ATOM 2468 O O . THR A 1 313 ? 75.898 27.989 -29.343 1.00 87.69 313 THR A O 1
ATOM 2471 N N . TRP A 1 314 ? 77.698 26.898 -28.607 1.00 90.81 314 TRP A N 1
ATOM 2472 C CA . TRP A 1 314 ? 78.588 28.054 -28.758 1.00 90.81 314 TRP A CA 1
ATOM 2473 C C . TRP A 1 314 ? 78.892 28.380 -30.226 1.00 90.81 314 TRP A C 1
ATOM 2475 O O . TRP A 1 314 ? 79.026 29.555 -30.575 1.00 90.81 314 TRP A O 1
ATOM 2485 N N . GLN A 1 315 ? 78.963 27.376 -31.098 1.00 89.00 315 GLN A N 1
ATOM 2486 C CA . GLN A 1 315 ? 79.191 27.565 -32.527 1.00 89.00 315 GLN A CA 1
ATOM 2487 C C . GLN A 1 315 ? 77.954 28.147 -33.236 1.00 89.00 315 GLN A C 1
ATOM 2489 O O . GLN A 1 315 ? 78.111 29.046 -34.065 1.00 89.00 315 GLN A O 1
ATOM 2494 N N . GLU A 1 316 ? 76.739 27.738 -32.858 1.00 86.44 316 GLU A N 1
ATOM 2495 C CA . GLU A 1 316 ? 75.476 28.361 -33.295 1.00 86.44 316 GLU A CA 1
ATOM 2496 C C . GLU A 1 316 ? 75.379 29.838 -32.870 1.00 86.44 316 GLU A C 1
ATOM 2498 O O . GLU A 1 316 ? 74.883 30.682 -33.620 1.00 86.44 316 GLU A O 1
ATOM 2503 N N . GLU A 1 317 ? 75.937 30.187 -31.709 1.00 84.00 317 GLU A N 1
ATOM 2504 C CA . GLU A 1 317 ? 76.053 31.571 -31.237 1.00 84.00 317 GLU A CA 1
ATOM 2505 C C . GLU A 1 317 ? 77.215 32.372 -31.858 1.00 84.00 317 GLU A C 1
ATOM 2507 O O . GLU A 1 317 ? 77.387 33.555 -31.544 1.00 84.00 317 GLU A O 1
ATOM 2512 N N . GLY A 1 318 ? 77.994 31.771 -32.763 1.00 83.31 318 GLY A N 1
ATOM 2513 C CA . GLY A 1 318 ? 79.085 32.438 -33.479 1.00 83.31 318 GLY A CA 1
ATOM 2514 C C . GLY A 1 318 ? 80.397 32.537 -32.693 1.00 83.31 318 GLY A C 1
ATOM 2515 O O . GLY A 1 318 ? 81.107 33.539 -32.804 1.00 83.31 318 GLY A O 1
ATOM 2516 N N . ILE A 1 319 ? 80.726 31.527 -31.881 1.00 82.94 319 ILE A N 1
ATOM 2517 C CA . ILE A 1 319 ? 82.005 31.426 -31.162 1.00 82.94 319 ILE A CA 1
ATOM 2518 C C . ILE A 1 319 ? 82.891 30.374 -31.828 1.00 82.94 319 ILE A C 1
ATOM 2520 O O . ILE A 1 319 ? 82.815 29.182 -31.544 1.00 82.94 319 ILE A O 1
ATOM 2524 N N . GLU A 1 320 ? 83.787 30.844 -32.692 1.00 81.19 320 GLU A N 1
ATOM 2525 C CA . GLU A 1 320 ? 84.740 30.000 -33.427 1.00 81.19 320 GLU A CA 1
ATOM 2526 C C . GLU A 1 320 ? 85.819 29.387 -32.503 1.00 81.19 320 GLU A C 1
ATOM 2528 O O . GLU A 1 320 ? 86.330 28.302 -32.765 1.00 81.19 320 GLU A O 1
ATOM 2533 N N . ASN A 1 321 ? 86.126 30.042 -31.375 1.00 85.31 321 ASN A N 1
ATOM 2534 C CA . ASN A 1 321 ? 87.166 29.640 -30.416 1.00 85.31 321 ASN A CA 1
ATOM 2535 C C . ASN A 1 321 ? 86.628 28.766 -29.257 1.00 85.31 321 ASN A C 1
ATOM 2537 O O . ASN A 1 321 ? 87.228 28.713 -28.182 1.00 85.31 321 ASN A O 1
ATOM 2541 N N . SER A 1 322 ? 85.492 28.085 -29.440 1.00 86.50 322 SER A N 1
ATOM 2542 C CA . SER A 1 322 ? 84.778 27.333 -28.390 1.00 86.50 322 SER A CA 1
ATOM 2543 C C . SER A 1 322 ? 85.663 26.309 -27.652 1.00 86.50 322 SER A C 1
ATOM 2545 O O . SER A 1 322 ? 85.703 26.281 -26.421 1.00 86.50 322 SER A O 1
ATOM 2547 N N . GLN A 1 323 ? 86.468 25.541 -28.393 1.00 87.75 323 GLN A N 1
ATOM 2548 C CA . GLN A 1 323 ? 87.426 24.571 -27.839 1.00 87.75 323 GLN A CA 1
ATOM 2549 C C . GLN A 1 323 ? 88.611 25.210 -27.095 1.00 87.75 323 GLN A C 1
ATOM 2551 O O . GLN A 1 323 ? 89.231 24.560 -26.252 1.00 87.75 323 GLN A O 1
ATOM 2556 N N . GLU A 1 324 ? 88.976 26.453 -27.420 1.00 84.94 324 GLU A N 1
ATOM 2557 C CA . GLU A 1 324 ? 90.034 27.186 -26.712 1.00 84.94 324 GLU A CA 1
ATOM 2558 C C . GLU A 1 324 ? 89.517 27.731 -25.379 1.00 84.94 324 GLU A C 1
ATOM 2560 O O . GLU A 1 324 ? 90.248 27.746 -24.394 1.00 84.94 324 GLU A O 1
ATOM 2565 N N . ILE A 1 325 ? 88.239 28.118 -25.337 1.00 85.94 325 ILE A N 1
ATOM 2566 C CA . ILE A 1 325 ? 87.574 28.637 -24.140 1.00 85.94 325 ILE A CA 1
ATOM 2567 C C . ILE A 1 325 ? 87.397 27.536 -23.089 1.00 85.94 325 ILE A C 1
ATOM 2569 O O . ILE A 1 325 ? 87.751 27.767 -21.939 1.00 85.94 325 ILE A O 1
ATOM 2573 N N . LEU A 1 326 ? 86.961 26.323 -23.461 1.00 87.50 326 LEU A N 1
ATOM 2574 C CA . LEU A 1 326 ? 86.906 25.200 -22.506 1.00 87.50 326 LEU A CA 1
ATOM 2575 C C . LEU A 1 326 ? 88.292 24.853 -21.932 1.00 87.50 326 LEU A C 1
ATOM 2577 O O . LEU A 1 326 ? 88.418 24.653 -20.727 1.00 87.50 326 LEU A O 1
ATOM 2581 N N . LYS A 1 327 ? 89.346 24.879 -22.763 1.00 86.75 327 LYS A N 1
ATOM 2582 C CA . LYS A 1 327 ? 90.741 24.693 -22.313 1.00 86.75 327 LYS A CA 1
ATOM 2583 C C . LYS A 1 327 ? 91.248 25.815 -21.405 1.00 86.75 327 LYS A C 1
ATOM 2585 O O . LYS A 1 327 ? 92.107 25.560 -20.572 1.00 86.75 327 LYS A O 1
ATOM 2590 N N . ALA A 1 328 ? 90.768 27.045 -21.584 1.00 84.19 328 ALA A N 1
ATOM 2591 C CA . ALA A 1 328 ? 91.119 28.184 -20.735 1.00 84.19 328 ALA A CA 1
ATOM 2592 C C . ALA A 1 328 ? 90.355 28.198 -19.396 1.00 84.19 328 ALA A C 1
ATOM 2594 O O . ALA A 1 328 ? 90.741 28.929 -18.489 1.00 84.19 328 ALA A O 1
ATOM 2595 N N . LEU A 1 329 ? 89.295 27.391 -19.285 1.00 83.06 329 LEU A N 1
ATOM 2596 C CA . LEU A 1 329 ? 88.466 27.190 -18.094 1.00 83.06 329 LEU A CA 1
ATOM 2597 C C . LEU A 1 329 ? 88.770 25.852 -17.376 1.00 83.06 329 LEU A C 1
ATOM 2599 O O . LEU A 1 329 ? 87.973 25.410 -16.557 1.00 83.06 329 LEU A O 1
ATOM 2603 N N . ASP A 1 330 ? 89.890 25.195 -17.708 1.00 85.12 330 ASP A N 1
ATOM 2604 C CA . ASP A 1 330 ? 90.336 23.891 -17.177 1.00 85.12 330 ASP A CA 1
ATOM 2605 C C . ASP A 1 330 ? 89.348 22.703 -17.351 1.00 85.12 330 ASP A C 1
ATOM 2607 O O . ASP A 1 330 ? 89.500 21.663 -16.706 1.00 85.12 330 ASP A O 1
ATOM 2611 N N . PHE A 1 331 ? 88.381 22.784 -18.278 1.00 88.88 331 PHE A N 1
ATOM 2612 C CA . PHE A 1 331 ? 87.486 21.660 -18.604 1.00 88.88 331 PHE A CA 1
ATOM 2613 C C . PHE A 1 331 ? 88.108 20.662 -19.594 1.00 88.88 331 PHE A C 1
ATOM 2615 O O . PHE A 1 331 ? 88.845 21.028 -20.517 1.00 88.88 331 PHE A O 1
ATOM 2622 N N . SER A 1 332 ? 87.760 19.377 -19.450 1.00 83.88 332 SER A N 1
ATOM 2623 C CA . SER A 1 332 ? 88.111 18.343 -20.428 1.00 83.88 332 SER A CA 1
ATOM 2624 C C . SER A 1 332 ? 87.336 18.530 -21.737 1.00 83.88 332 SER A C 1
ATOM 2626 O O . SER A 1 332 ? 86.157 18.874 -21.734 1.00 83.88 332 SER A O 1
ATOM 2628 N N . LEU A 1 333 ? 87.995 18.268 -22.874 1.00 83.31 333 LEU A N 1
ATOM 2629 C CA . LEU A 1 333 ? 87.317 18.198 -24.178 1.00 83.31 333 LEU A CA 1
ATOM 2630 C C . LEU A 1 333 ? 86.648 16.839 -24.443 1.00 83.31 333 LEU A C 1
ATOM 2632 O O . LEU A 1 333 ? 85.877 16.720 -25.389 1.00 83.31 333 LEU A O 1
ATOM 2636 N N . ASP A 1 334 ? 86.917 15.840 -23.604 1.00 78.81 334 ASP A N 1
ATOM 2637 C CA . ASP A 1 334 ? 86.287 14.523 -23.648 1.00 78.81 334 ASP A CA 1
ATOM 2638 C C . ASP A 1 334 ? 85.311 14.369 -22.466 1.00 78.81 334 ASP A C 1
ATOM 2640 O O . ASP A 1 334 ? 85.639 14.734 -21.331 1.00 78.81 334 ASP A O 1
ATOM 2644 N N . GLY A 1 335 ? 84.135 13.783 -22.723 1.00 84.19 335 GLY A N 1
ATOM 2645 C CA . GLY A 1 335 ? 83.149 13.392 -21.706 1.00 84.19 335 GLY A CA 1
ATOM 2646 C C . GLY A 1 335 ? 81.978 14.364 -21.498 1.00 84.19 335 GLY A C 1
ATOM 2647 O O . GLY A 1 335 ? 81.552 15.070 -22.415 1.00 84.19 335 GLY A O 1
ATOM 2648 N N . ASN A 1 336 ? 81.439 14.354 -20.275 1.00 87.69 336 ASN A N 1
ATOM 2649 C CA . ASN A 1 336 ? 80.373 15.244 -19.815 1.00 87.69 336 ASN A CA 1
ATOM 2650 C C . ASN A 1 336 ? 80.956 16.348 -18.926 1.00 87.69 336 ASN A C 1
ATOM 2652 O O . ASN A 1 336 ? 81.749 16.065 -18.029 1.00 87.69 336 ASN A O 1
ATOM 2656 N N . ILE A 1 337 ? 80.488 17.578 -19.113 1.00 85.69 337 ILE A N 1
ATOM 2657 C CA . ILE A 1 337 ? 80.748 18.713 -18.227 1.00 85.69 337 ILE A CA 1
ATOM 2658 C C . ILE A 1 337 ? 79.537 18.907 -17.301 1.00 85.69 337 ILE A C 1
ATOM 2660 O O . ILE A 1 337 ? 78.387 18.857 -17.746 1.00 85.69 337 ILE A O 1
ATOM 2664 N N . ASN A 1 338 ? 79.786 19.157 -16.012 1.00 86.62 338 ASN A N 1
ATOM 2665 C CA . ASN A 1 338 ? 78.756 19.606 -15.073 1.00 86.62 338 ASN A CA 1
ATOM 2666 C C . ASN A 1 338 ? 78.331 21.042 -15.431 1.00 86.62 338 ASN A C 1
ATOM 2668 O O . ASN A 1 338 ? 79.138 21.974 -15.389 1.00 86.62 338 ASN A O 1
ATOM 2672 N N . LEU A 1 339 ? 77.051 21.234 -15.759 1.00 86.56 339 LEU A N 1
ATOM 2673 C CA . LEU A 1 339 ? 76.524 22.522 -16.220 1.00 86.56 339 LEU A CA 1
ATOM 2674 C C . LEU A 1 339 ? 76.581 23.607 -15.135 1.00 86.56 339 LEU A C 1
ATOM 2676 O O . LEU A 1 339 ? 76.713 24.790 -15.455 1.00 86.56 339 LEU A O 1
ATOM 2680 N N . THR A 1 340 ? 76.518 23.222 -13.857 1.00 83.00 340 THR A N 1
ATOM 2681 C CA . THR A 1 340 ? 76.630 24.166 -12.732 1.00 83.00 340 THR A CA 1
ATOM 2682 C C . THR A 1 340 ? 78.067 24.649 -12.535 1.00 83.00 340 THR A C 1
ATOM 2684 O O . THR A 1 340 ? 78.285 25.845 -12.357 1.00 83.00 340 THR A O 1
ATOM 2687 N N . GLU A 1 341 ? 79.056 23.762 -12.672 1.00 84.62 341 GLU A N 1
ATOM 2688 C CA . GLU A 1 341 ? 80.482 24.117 -12.627 1.00 84.62 341 GLU A CA 1
ATOM 2689 C C . GLU A 1 341 ? 80.884 24.993 -13.819 1.00 84.62 341 GLU A C 1
ATOM 2691 O O . GLU A 1 341 ? 81.541 26.014 -13.626 1.00 84.62 341 GLU A O 1
ATOM 2696 N N . LEU A 1 342 ? 80.436 24.660 -15.038 1.00 88.38 342 LEU A N 1
ATOM 2697 C CA . LEU A 1 342 ? 80.683 25.488 -16.225 1.00 88.38 342 LEU A CA 1
ATOM 2698 C C . LEU A 1 342 ? 80.054 26.877 -16.092 1.00 88.38 342 LEU A C 1
ATOM 2700 O O . LEU A 1 342 ? 80.685 27.874 -16.441 1.00 88.38 342 LEU A O 1
ATOM 2704 N N . THR A 1 343 ? 78.834 26.959 -15.552 1.00 86.88 343 THR A N 1
ATOM 2705 C CA . THR A 1 343 ? 78.184 28.253 -15.311 1.00 86.88 343 THR A CA 1
ATOM 2706 C C . THR A 1 343 ? 78.966 29.080 -14.289 1.00 86.88 343 THR A C 1
ATOM 2708 O O . THR A 1 343 ? 79.284 30.232 -14.568 1.00 86.88 343 THR A O 1
ATOM 2711 N N . LEU A 1 344 ? 79.372 28.485 -13.162 1.00 84.31 344 LEU A N 1
ATOM 2712 C CA . LEU A 1 344 ? 80.208 29.155 -12.159 1.00 84.31 344 LEU A CA 1
ATOM 2713 C C . LEU A 1 344 ? 81.561 29.606 -12.734 1.00 84.31 344 LEU A C 1
ATOM 2715 O O . LEU A 1 344 ? 82.034 30.693 -12.405 1.00 84.31 344 LEU A O 1
ATOM 2719 N N . ALA A 1 345 ? 82.190 28.820 -13.607 1.00 85.00 345 ALA A N 1
ATOM 2720 C CA . ALA A 1 345 ? 83.447 29.198 -14.253 1.00 85.00 345 ALA A CA 1
ATOM 2721 C C . ALA A 1 345 ? 83.272 30.422 -15.179 1.00 85.00 345 ALA A C 1
ATOM 2723 O O . ALA A 1 345 ? 84.065 31.364 -15.124 1.00 85.00 345 ALA A O 1
ATOM 2724 N N . LEU A 1 346 ? 82.189 30.456 -15.965 1.00 84.88 346 LEU A N 1
ATOM 2725 C CA . LEU A 1 346 ? 81.832 31.595 -16.819 1.00 84.88 346 LEU A CA 1
ATOM 2726 C C . LEU A 1 346 ? 81.438 32.842 -16.010 1.00 84.88 346 LEU A C 1
ATOM 2728 O O . LEU A 1 346 ? 81.812 33.947 -16.396 1.00 84.88 346 LEU A O 1
ATOM 2732 N N . GLU A 1 347 ? 80.718 32.684 -14.894 1.00 81.19 347 GLU A N 1
ATOM 2733 C CA . GLU A 1 347 ? 80.373 33.778 -13.971 1.00 81.19 347 GLU A CA 1
ATOM 2734 C C . GLU A 1 347 ? 81.624 34.407 -13.335 1.00 81.19 347 GLU A C 1
ATOM 2736 O O . GLU A 1 347 ? 81.728 35.633 -13.268 1.00 81.19 347 GLU A O 1
ATOM 2741 N N . ASN A 1 348 ? 82.596 33.589 -12.912 1.00 78.88 348 ASN A N 1
ATOM 2742 C CA . ASN A 1 348 ? 83.849 34.072 -12.326 1.00 78.88 348 ASN A CA 1
ATOM 2743 C C . ASN A 1 348 ? 84.717 34.819 -13.354 1.00 78.88 348 ASN A C 1
ATOM 2745 O O . ASN A 1 348 ? 85.181 35.926 -13.076 1.00 78.88 348 ASN A O 1
ATOM 2749 N N . GLU A 1 349 ? 84.890 34.275 -14.563 1.00 76.69 349 GLU A N 1
ATOM 2750 C CA . GLU A 1 349 ? 85.654 34.948 -15.624 1.00 76.69 349 GLU A CA 1
ATOM 2751 C C . GLU A 1 349 ? 84.938 36.186 -16.193 1.00 76.69 349 GLU A C 1
ATOM 2753 O O . GLU A 1 349 ? 85.599 37.090 -16.700 1.00 76.69 349 GLU A O 1
ATOM 2758 N N . LEU A 1 350 ? 83.612 36.324 -16.039 1.00 70.88 350 LEU A N 1
ATOM 2759 C CA . LEU A 1 350 ? 82.888 37.563 -16.374 1.00 70.88 350 LEU A CA 1
ATOM 2760 C C . LEU A 1 350 ? 83.384 38.781 -15.562 1.00 70.88 350 LEU A C 1
ATOM 2762 O O . LEU A 1 350 ? 83.175 39.928 -15.961 1.00 70.88 350 LEU A O 1
ATOM 2766 N N . LEU A 1 351 ? 84.053 38.544 -14.429 1.00 66.94 351 LEU A N 1
ATOM 2767 C CA . LEU A 1 351 ? 84.650 39.575 -13.580 1.00 66.94 351 LEU A CA 1
ATOM 2768 C C . LEU A 1 351 ? 86.110 39.903 -13.966 1.00 66.94 351 LEU A C 1
ATOM 2770 O O . LEU A 1 351 ? 86.665 40.878 -13.450 1.00 66.94 351 LEU A O 1
ATOM 2774 N N . VAL A 1 352 ? 86.748 39.124 -14.857 1.00 59.62 352 VAL A N 1
ATOM 2775 C CA . VAL A 1 352 ? 88.207 39.140 -15.072 1.00 59.62 352 VAL A CA 1
ATOM 2776 C C . VAL A 1 352 ? 88.601 39.125 -16.561 1.00 59.62 352 VAL A C 1
ATOM 2778 O O . VAL A 1 352 ? 88.659 38.100 -17.218 1.00 59.62 352 VAL A O 1
ATOM 2781 N N . THR A 1 353 ? 89.040 40.284 -17.066 1.00 55.94 353 THR A N 1
ATOM 2782 C CA . THR A 1 353 ? 89.763 40.489 -18.350 1.00 55.94 353 THR A CA 1
ATOM 2783 C C . THR A 1 353 ? 89.038 40.200 -19.679 1.00 55.94 353 THR A C 1
ATOM 2785 O O . THR A 1 353 ? 88.309 39.238 -19.859 1.00 55.94 353 THR A O 1
ATOM 2788 N N . LYS A 1 354 ? 89.307 41.045 -20.688 1.00 59.28 354 LYS A N 1
ATOM 2789 C CA . LYS A 1 354 ? 88.646 41.039 -22.009 1.00 59.28 354 LYS A CA 1
ATOM 2790 C C . LYS A 1 354 ? 89.126 39.910 -22.946 1.00 59.28 354 LYS A C 1
ATOM 2792 O O . LYS A 1 354 ? 89.682 40.198 -24.005 1.00 59.28 354 LYS A O 1
ATOM 2797 N N . ASN A 1 355 ? 88.909 38.655 -22.567 1.00 68.00 355 ASN A N 1
ATOM 2798 C CA . ASN A 1 355 ? 89.196 37.469 -23.384 1.00 68.00 355 ASN A CA 1
ATOM 2799 C C . ASN A 1 355 ? 87.924 36.879 -24.022 1.00 68.00 355 ASN A C 1
ATOM 2801 O O . ASN A 1 355 ? 86.806 37.230 -23.646 1.00 68.00 355 ASN A O 1
ATOM 2805 N N . GLY A 1 356 ? 88.091 35.942 -24.966 1.00 75.38 356 GLY A N 1
ATOM 2806 C CA . GLY A 1 356 ? 86.982 35.263 -25.662 1.00 75.38 356 GLY A CA 1
ATOM 2807 C C . GLY A 1 356 ? 85.982 34.552 -24.737 1.00 75.38 356 GLY A C 1
ATOM 2808 O O . GLY A 1 356 ? 84.821 34.395 -25.099 1.00 75.38 356 GLY A O 1
ATOM 2809 N N . ILE A 1 357 ? 86.390 34.228 -23.507 1.00 81.62 357 ILE A N 1
ATOM 2810 C CA . ILE A 1 357 ? 85.526 33.689 -22.445 1.00 81.62 357 ILE A CA 1
ATOM 2811 C C . ILE A 1 357 ? 84.318 34.608 -22.176 1.00 81.62 357 ILE A C 1
ATOM 2813 O O . ILE A 1 357 ? 83.203 34.121 -22.012 1.00 81.62 357 ILE A O 1
ATOM 2817 N N . HIS A 1 358 ? 84.487 35.938 -22.234 1.00 79.56 358 HIS A N 1
ATOM 2818 C CA . HIS A 1 358 ? 83.363 36.878 -22.119 1.00 79.56 358 HIS A CA 1
ATOM 2819 C C . HIS A 1 358 ? 82.336 36.709 -23.252 1.00 79.56 358 HIS A C 1
ATOM 2821 O O . HIS A 1 358 ? 81.144 36.908 -23.027 1.00 79.56 358 HIS A O 1
ATOM 2827 N N . GLN A 1 359 ? 82.774 36.351 -24.465 1.00 83.75 359 GLN A N 1
ATOM 2828 C CA . GLN A 1 359 ? 81.872 36.094 -25.589 1.00 83.75 359 GLN A CA 1
ATOM 2829 C C . GLN A 1 359 ? 81.091 34.793 -25.364 1.00 83.75 359 GLN A C 1
ATOM 2831 O O . GLN A 1 359 ? 79.884 34.793 -25.579 1.00 83.75 359 GLN A O 1
ATOM 2836 N N . ALA A 1 360 ? 81.732 33.738 -24.842 1.00 84.50 360 ALA A N 1
ATOM 2837 C CA . ALA A 1 360 ? 81.051 32.508 -24.424 1.00 84.50 360 ALA A CA 1
ATOM 2838 C C . ALA A 1 360 ? 80.040 32.734 -23.298 1.00 84.50 360 ALA A C 1
ATOM 2840 O O . ALA A 1 360 ? 78.899 32.292 -23.415 1.00 84.50 360 ALA A O 1
ATOM 2841 N N . ALA A 1 361 ? 80.403 33.473 -22.248 1.00 86.12 361 ALA A N 1
ATOM 2842 C CA . ALA A 1 361 ? 79.477 33.790 -21.168 1.00 86.12 361 ALA A CA 1
ATOM 2843 C C . ALA A 1 361 ? 78.264 34.584 -21.694 1.00 86.12 361 ALA A C 1
ATOM 2845 O O . ALA A 1 361 ? 77.125 34.159 -21.513 1.00 86.12 361 ALA A O 1
ATOM 2846 N N . LEU A 1 362 ? 78.491 35.683 -22.428 1.00 84.25 362 LEU A N 1
ATOM 2847 C CA . LEU A 1 362 ? 77.414 36.504 -23.000 1.00 84.25 362 LEU A CA 1
ATOM 2848 C C . LEU A 1 362 ? 76.537 35.739 -24.002 1.00 84.25 362 LEU A C 1
ATOM 2850 O O . LEU A 1 362 ? 75.322 35.928 -23.999 1.00 84.25 362 LEU A O 1
ATOM 2854 N N . ALA A 1 363 ? 77.120 34.877 -24.836 1.00 87.06 363 ALA A N 1
ATOM 2855 C CA . ALA A 1 363 ? 76.378 34.008 -25.745 1.00 87.06 363 ALA A CA 1
ATOM 2856 C C . ALA A 1 363 ? 75.505 33.004 -24.991 1.00 87.06 363 ALA A C 1
ATOM 2858 O O . ALA A 1 363 ? 74.328 32.871 -25.309 1.00 87.06 363 ALA A O 1
ATOM 2859 N N . SER A 1 364 ? 76.048 32.358 -23.957 1.00 87.62 364 SER A N 1
ATOM 2860 C CA . SER A 1 364 ? 75.312 31.374 -23.161 1.00 87.62 364 SER A CA 1
ATOM 2861 C C . SER A 1 364 ? 74.153 32.043 -22.410 1.00 87.62 364 SER A C 1
ATOM 2863 O O . SER A 1 364 ? 73.016 31.599 -22.524 1.00 87.62 364 SER A O 1
ATOM 2865 N N . PHE A 1 365 ? 74.378 33.203 -21.772 1.00 87.75 365 PHE A N 1
ATOM 2866 C CA . PHE A 1 365 ? 73.297 34.014 -21.185 1.00 87.75 365 PHE A CA 1
ATOM 2867 C C . PHE A 1 365 ? 72.241 34.432 -22.228 1.00 87.75 365 PHE A C 1
ATOM 2869 O O . PHE A 1 365 ? 71.042 34.386 -21.958 1.00 87.75 365 PHE A O 1
ATOM 2876 N N . LYS A 1 366 ? 72.656 34.822 -23.440 1.00 89.50 366 LYS A N 1
ATOM 2877 C CA . LYS A 1 366 ? 71.758 35.191 -24.551 1.00 89.50 366 LYS A CA 1
ATOM 2878 C C . LYS A 1 366 ? 70.994 33.979 -25.113 1.00 89.50 366 LYS A C 1
ATOM 2880 O O . LYS A 1 366 ? 69.906 34.159 -25.666 1.00 89.50 366 LYS A O 1
ATOM 2885 N N . ALA A 1 367 ? 71.561 32.775 -25.063 1.00 88.50 367 ALA A N 1
ATOM 2886 C CA . ALA A 1 367 ? 70.915 31.523 -25.458 1.00 88.50 367 ALA A CA 1
ATOM 2887 C C . ALA A 1 367 ? 69.881 31.101 -24.408 1.00 88.50 367 ALA A C 1
ATOM 2889 O O . ALA A 1 367 ? 68.716 30.916 -24.752 1.00 88.50 367 ALA A O 1
ATOM 2890 N N . GLU A 1 368 ? 70.264 31.105 -23.130 1.00 90.31 368 GLU A N 1
ATOM 2891 C CA . GLU A 1 368 ? 69.368 30.853 -21.999 1.00 90.31 368 GLU A CA 1
ATOM 2892 C C . GLU A 1 368 ? 68.161 31.803 -22.010 1.00 90.31 368 GLU A C 1
ATOM 2894 O O . GLU A 1 368 ? 67.025 31.350 -21.931 1.00 90.31 368 GLU A O 1
ATOM 2899 N N . ILE A 1 369 ? 68.366 33.114 -22.203 1.00 88.94 369 ILE A N 1
ATOM 2900 C CA . ILE A 1 369 ? 67.259 34.086 -22.276 1.00 88.94 369 ILE A CA 1
ATOM 2901 C C . ILE A 1 369 ? 66.271 33.752 -23.409 1.00 88.94 369 ILE A C 1
ATOM 2903 O O . ILE A 1 369 ? 65.066 33.913 -23.219 1.00 88.94 369 ILE A O 1
ATOM 2907 N N . ARG A 1 370 ? 66.735 33.264 -24.569 1.00 90.31 370 ARG A N 1
ATOM 2908 C CA . ARG A 1 370 ? 65.836 32.818 -25.654 1.00 90.31 370 ARG A CA 1
ATOM 2909 C C . ARG A 1 370 ? 65.110 31.533 -25.303 1.00 90.31 370 ARG A C 1
ATOM 2911 O O . ARG A 1 370 ? 63.893 31.504 -25.425 1.00 90.31 370 ARG A O 1
ATOM 2918 N N . HIS A 1 371 ? 65.823 30.523 -24.811 1.00 89.06 371 HIS A N 1
ATOM 2919 C CA . HIS A 1 371 ? 65.224 29.261 -24.373 1.00 89.06 371 HIS A CA 1
ATOM 2920 C C . HIS A 1 371 ? 64.152 29.481 -23.298 1.00 89.06 371 HIS A C 1
ATOM 2922 O O . HIS A 1 371 ? 63.074 28.898 -23.360 1.00 89.06 371 HIS A O 1
ATOM 2928 N N . LEU A 1 372 ? 64.400 30.378 -22.339 1.00 88.94 372 LEU A N 1
ATOM 2929 C CA . LEU A 1 372 ? 63.418 30.751 -21.322 1.00 88.94 372 LEU A CA 1
ATOM 2930 C C . LEU A 1 372 ? 62.200 31.470 -21.916 1.00 88.94 372 LEU A C 1
ATOM 2932 O O . LEU A 1 372 ? 61.083 31.173 -21.500 1.00 88.94 372 LEU A O 1
ATOM 2936 N N . LEU A 1 373 ? 62.380 32.363 -22.895 1.00 91.62 373 LEU A N 1
ATOM 2937 C CA . LEU A 1 373 ? 61.265 33.008 -23.600 1.00 91.62 373 LEU A CA 1
ATOM 2938 C C . LEU A 1 373 ? 60.445 31.997 -24.417 1.00 91.62 373 LEU A C 1
ATOM 2940 O O . LEU A 1 373 ? 59.226 31.960 -24.284 1.00 91.62 373 LEU A O 1
ATOM 2944 N N . GLU A 1 374 ? 61.094 31.121 -25.184 1.00 90.00 374 GLU A N 1
ATOM 2945 C CA . GLU A 1 374 ? 60.436 30.061 -25.962 1.00 90.00 374 GLU A CA 1
ATOM 2946 C C . GLU A 1 374 ? 59.696 29.061 -25.059 1.00 90.00 374 GLU A C 1
ATOM 2948 O O . GLU A 1 374 ? 58.573 28.650 -25.368 1.00 90.00 374 GLU A O 1
ATOM 2953 N N . ARG A 1 375 ? 60.276 28.721 -23.898 1.00 87.12 375 ARG A N 1
ATOM 2954 C CA . ARG A 1 375 ? 59.649 27.871 -22.875 1.00 87.12 375 ARG A CA 1
ATOM 2955 C C . ARG A 1 375 ? 58.458 28.561 -22.205 1.00 87.12 375 ARG A C 1
ATOM 2957 O O . ARG A 1 375 ? 57.450 27.901 -21.961 1.00 87.12 375 ARG A O 1
ATOM 2964 N N . VAL A 1 376 ? 58.516 29.874 -21.966 1.00 86.81 376 VAL A N 1
ATOM 2965 C CA . VAL A 1 376 ? 57.355 30.661 -21.510 1.00 86.81 376 VAL A CA 1
ATOM 2966 C C . VAL A 1 376 ? 56.259 30.682 -22.578 1.00 86.81 376 VAL A C 1
ATOM 2968 O O . VAL A 1 376 ? 55.112 30.384 -22.254 1.00 86.81 376 VAL A O 1
ATOM 2971 N N . ASP A 1 377 ? 56.585 30.933 -23.847 1.00 91.75 377 ASP A N 1
ATOM 2972 C CA . ASP A 1 377 ? 55.608 30.921 -24.945 1.00 91.75 377 ASP A CA 1
ATOM 2973 C C . ASP A 1 377 ? 54.997 29.527 -25.176 1.00 91.75 377 ASP A C 1
ATOM 2975 O O . ASP A 1 377 ? 53.831 29.417 -25.565 1.00 91.75 377 ASP A O 1
ATOM 2979 N N . GLN A 1 378 ? 55.746 28.448 -24.925 1.00 90.12 378 GLN A N 1
ATOM 2980 C CA . GLN A 1 378 ? 55.232 27.075 -24.925 1.00 90.12 378 GLN A CA 1
ATOM 2981 C C . GLN A 1 378 ? 54.235 26.854 -23.782 1.00 90.12 378 GLN A C 1
ATOM 2983 O O . GLN A 1 378 ? 53.096 26.465 -24.043 1.00 90.12 378 GLN A O 1
ATOM 2988 N N . VAL A 1 379 ? 54.611 27.183 -22.543 1.00 84.69 379 VAL A N 1
ATOM 2989 C CA . VAL A 1 379 ? 53.737 27.045 -21.364 1.00 84.69 379 VAL A CA 1
ATOM 2990 C C . VAL A 1 379 ? 52.493 27.936 -21.472 1.00 84.69 379 VAL A C 1
ATOM 2992 O O . VAL A 1 379 ? 51.410 27.531 -21.054 1.00 84.69 379 VAL A O 1
ATOM 2995 N N . VAL A 1 380 ? 52.588 29.122 -22.082 1.00 89.75 380 VAL A N 1
ATOM 2996 C CA . VAL A 1 380 ? 51.427 29.981 -22.376 1.00 89.75 380 VAL A CA 1
ATOM 2997 C C . VAL A 1 380 ? 50.485 29.314 -23.383 1.00 89.75 380 VAL A C 1
ATOM 2999 O O . VAL A 1 380 ? 49.278 29.287 -23.145 1.00 89.75 380 VAL A O 1
ATOM 3002 N N . ARG A 1 381 ? 51.006 28.724 -24.469 1.00 91.38 381 ARG A N 1
ATOM 3003 C CA . ARG A 1 381 ? 50.191 27.994 -25.460 1.00 91.38 381 ARG A CA 1
ATOM 3004 C C . ARG A 1 381 ? 49.535 26.743 -24.869 1.00 91.38 381 ARG A C 1
ATOM 3006 O O . ARG A 1 381 ? 48.364 26.489 -25.144 1.00 91.38 381 ARG A O 1
ATOM 3013 N N . GLU A 1 382 ? 50.239 26.000 -24.021 1.00 90.00 382 GLU A N 1
ATOM 3014 C CA . GLU A 1 382 ? 49.691 24.841 -23.303 1.00 90.00 382 GLU A CA 1
ATOM 3015 C C . GLU A 1 382 ? 48.615 25.250 -22.293 1.00 90.00 382 GLU A C 1
ATOM 3017 O O . GLU A 1 382 ? 47.533 24.665 -22.274 1.00 90.00 382 GLU A O 1
ATOM 3022 N N . LYS A 1 383 ? 48.855 26.310 -21.513 1.00 92.12 383 LYS A N 1
ATOM 3023 C CA . LYS A 1 383 ? 47.883 26.877 -20.569 1.00 92.12 383 LYS A CA 1
ATOM 3024 C C . LYS A 1 383 ? 46.620 27.380 -21.265 1.00 92.12 383 LYS A C 1
ATOM 3026 O O . LYS A 1 383 ? 45.526 27.178 -20.742 1.00 92.12 383 LYS A O 1
ATOM 3031 N N . GLU A 1 384 ? 46.745 28.011 -22.430 1.00 91.88 384 GLU A N 1
ATOM 3032 C CA . GLU A 1 384 ? 45.588 28.485 -23.195 1.00 91.88 384 GLU A CA 1
ATOM 3033 C C . GLU A 1 384 ? 44.823 27.333 -23.860 1.00 91.88 384 GLU A C 1
ATOM 3035 O O . GLU A 1 384 ? 43.591 27.333 -23.864 1.00 91.88 384 GLU A O 1
ATOM 3040 N N . LYS A 1 385 ? 45.525 26.285 -24.317 1.00 93.62 385 LYS A N 1
ATOM 3041 C CA . LYS A 1 385 ? 44.883 25.035 -24.741 1.00 93.62 385 LYS A CA 1
ATOM 3042 C C . LYS A 1 385 ? 44.088 24.413 -23.587 1.00 93.62 385 LYS A C 1
ATOM 3044 O O . LYS A 1 385 ? 42.895 24.170 -23.759 1.00 93.62 385 LYS A O 1
ATOM 3049 N N . LEU A 1 386 ? 44.715 24.225 -22.421 1.00 91.81 386 LEU A N 1
ATOM 3050 C CA . LEU A 1 386 ? 44.094 23.652 -21.220 1.00 91.81 386 LEU A CA 1
ATOM 3051 C C . LEU A 1 386 ? 42.896 24.474 -20.734 1.00 91.81 386 LEU A C 1
ATOM 3053 O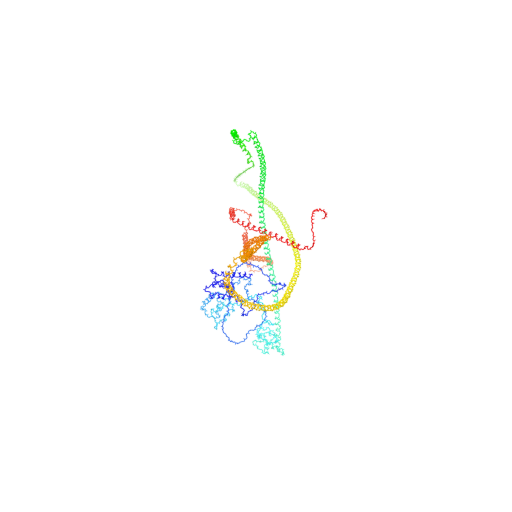 O . LEU A 1 386 ? 41.883 23.892 -20.362 1.00 91.81 386 LEU A O 1
ATOM 3057 N N . ARG A 1 387 ? 42.962 25.811 -20.804 1.00 93.69 387 ARG A N 1
ATOM 3058 C CA . ARG A 1 387 ? 41.793 26.684 -20.606 1.00 93.69 387 ARG A CA 1
ATOM 3059 C C . ARG A 1 387 ? 40.693 26.364 -21.605 1.00 93.69 387 ARG A C 1
ATOM 3061 O O . ARG A 1 387 ? 39.579 26.110 -21.179 1.00 93.69 387 ARG A O 1
ATOM 3068 N N . SER A 1 388 ? 40.998 26.315 -22.904 1.00 91.75 388 SER A N 1
ATOM 3069 C CA . SER A 1 388 ? 39.997 26.012 -23.935 1.00 91.75 388 SER A CA 1
ATOM 3070 C C . SER A 1 388 ? 39.361 24.627 -23.757 1.00 91.75 388 SER A C 1
ATOM 3072 O O . SER A 1 388 ? 38.186 24.454 -24.064 1.00 91.75 388 SER A O 1
ATOM 3074 N N . ASP A 1 389 ? 40.120 23.644 -23.267 1.00 92.62 389 ASP A N 1
ATOM 3075 C CA . ASP A 1 389 ? 39.652 22.278 -23.030 1.00 92.62 389 ASP A CA 1
ATOM 3076 C C . ASP A 1 389 ? 38.832 22.179 -21.729 1.00 92.62 389 ASP A C 1
ATOM 3078 O O . ASP A 1 389 ? 37.787 21.530 -21.723 1.00 92.62 389 ASP A O 1
ATOM 3082 N N . LEU A 1 390 ? 39.207 22.915 -20.675 1.00 91.06 390 LEU A N 1
ATOM 3083 C CA . LEU A 1 390 ? 38.396 23.098 -19.465 1.00 91.06 390 LEU A CA 1
ATOM 3084 C C . LEU A 1 390 ? 37.070 23.811 -19.778 1.00 91.06 390 LEU A C 1
ATOM 3086 O O . LEU A 1 390 ? 36.013 23.365 -19.346 1.00 91.06 390 LEU A O 1
ATOM 3090 N N . ASP A 1 391 ? 37.111 24.856 -20.603 1.00 93.19 391 ASP A N 1
ATOM 3091 C CA . ASP A 1 391 ? 35.946 25.593 -21.099 1.00 93.19 391 ASP A CA 1
ATOM 3092 C C . ASP A 1 391 ? 34.976 24.710 -21.898 1.00 93.19 391 ASP A C 1
ATOM 3094 O O . ASP A 1 391 ? 33.775 24.983 -21.917 1.00 93.19 391 ASP A O 1
ATOM 3098 N N . LYS A 1 392 ? 35.484 23.691 -22.607 1.00 94.50 392 LYS A N 1
ATOM 3099 C CA . LYS A 1 392 ? 34.669 22.682 -23.309 1.00 94.50 392 LYS A CA 1
ATOM 3100 C C . LYS A 1 392 ? 34.102 21.675 -22.313 1.00 94.50 392 LYS A C 1
ATOM 3102 O O . LYS A 1 392 ? 32.908 21.403 -22.358 1.00 94.50 392 LYS A O 1
ATOM 3107 N N . ALA A 1 393 ? 34.927 21.171 -21.394 1.00 91.50 393 ALA A N 1
ATOM 3108 C CA . ALA A 1 393 ? 34.512 20.225 -20.361 1.00 91.50 393 ALA A CA 1
ATOM 3109 C C . ALA A 1 393 ? 33.442 20.811 -19.423 1.00 91.50 393 ALA A C 1
ATOM 3111 O O . ALA A 1 393 ? 32.492 20.118 -19.076 1.00 91.50 393 ALA A O 1
ATOM 3112 N N . GLU A 1 394 ? 33.531 22.093 -19.062 1.00 86.94 394 GLU A N 1
ATOM 3113 C CA . GLU A 1 394 ? 32.512 22.772 -18.256 1.00 86.94 394 GLU A CA 1
ATOM 3114 C C . GLU A 1 394 ? 31.205 22.990 -19.032 1.00 86.94 394 GLU A C 1
ATOM 3116 O O . GLU A 1 394 ? 30.130 22.777 -18.471 1.00 86.94 394 GLU A O 1
ATOM 3121 N N . LYS A 1 395 ? 31.273 23.322 -20.329 1.00 94.19 395 LYS A N 1
ATOM 3122 C CA . LYS A 1 395 ? 30.082 23.404 -21.194 1.00 94.19 395 LYS A CA 1
ATOM 3123 C C . LYS A 1 395 ? 29.412 22.037 -21.371 1.00 94.19 395 LYS A C 1
ATOM 3125 O O . LYS A 1 395 ? 28.195 21.957 -21.262 1.00 94.19 395 LYS A O 1
ATOM 3130 N N . LEU A 1 396 ? 30.189 20.967 -21.564 1.00 93.00 396 LEU A N 1
ATOM 3131 C CA . LEU A 1 396 ? 29.679 19.590 -21.628 1.00 93.00 396 LEU A CA 1
ATOM 3132 C C . LEU A 1 396 ? 29.061 19.155 -20.293 1.00 93.00 396 LEU A C 1
ATOM 3134 O O . LEU A 1 396 ? 27.924 18.704 -20.282 1.00 93.00 396 LEU A O 1
ATOM 3138 N N . LYS A 1 397 ? 29.741 19.388 -19.163 1.00 91.88 397 LYS A N 1
ATOM 3139 C CA . LYS A 1 397 ? 29.203 19.169 -17.809 1.00 91.88 397 LYS A CA 1
ATOM 3140 C C . LYS A 1 397 ? 27.877 19.909 -17.597 1.00 91.88 397 LYS A C 1
ATOM 3142 O O . LYS A 1 397 ? 26.947 19.337 -17.045 1.00 91.88 397 LYS A O 1
ATOM 3147 N N . SER A 1 398 ? 27.786 21.169 -18.029 1.00 91.75 398 SER A N 1
ATOM 3148 C CA . SER A 1 398 ? 26.557 21.963 -17.921 1.00 91.75 398 SER A CA 1
ATOM 3149 C C . SER A 1 398 ? 25.433 21.426 -18.806 1.00 91.75 398 SER A C 1
ATOM 3151 O O . SER A 1 398 ? 24.281 21.487 -18.392 1.00 91.75 398 SER A O 1
ATOM 3153 N N . LEU A 1 399 ? 25.756 20.920 -20.000 1.00 92.50 399 LEU A N 1
ATOM 3154 C CA . LEU A 1 399 ? 24.781 20.353 -20.929 1.00 92.50 399 LEU A CA 1
ATOM 3155 C C . LEU A 1 399 ? 24.263 18.997 -20.433 1.00 92.50 399 LEU A C 1
ATOM 3157 O O . LEU A 1 399 ? 23.054 18.800 -20.388 1.00 92.50 399 LEU A O 1
ATOM 3161 N N . MET A 1 400 ? 25.157 18.121 -19.963 1.00 91.25 400 MET A N 1
ATOM 3162 C CA . MET A 1 400 ? 24.796 16.851 -19.323 1.00 91.25 400 MET A CA 1
ATOM 3163 C C . MET A 1 400 ? 23.974 17.069 -18.046 1.00 91.25 400 MET A C 1
ATOM 3165 O O . MET A 1 400 ? 23.051 16.309 -17.786 1.00 91.25 400 MET A O 1
ATOM 3169 N N . ALA A 1 401 ? 24.259 18.117 -17.262 1.00 89.31 401 ALA A N 1
ATOM 3170 C CA . ALA A 1 401 ? 23.434 18.472 -16.108 1.00 89.31 401 ALA A CA 1
ATOM 3171 C C . ALA A 1 401 ? 22.005 18.856 -16.531 1.00 89.31 401 ALA A C 1
ATOM 3173 O O . ALA A 1 401 ? 21.055 18.296 -15.997 1.00 89.31 401 ALA A O 1
ATOM 3174 N N . SER A 1 402 ? 21.842 19.726 -17.539 1.00 90.94 402 SER A N 1
ATOM 3175 C CA . SER A 1 402 ? 20.507 20.055 -18.063 1.00 90.94 402 SER A CA 1
ATOM 3176 C C . SER A 1 402 ? 19.798 18.864 -18.716 1.00 90.94 402 SER A C 1
ATOM 3178 O O . SER A 1 402 ? 18.588 18.750 -18.592 1.00 90.94 402 SER A O 1
ATOM 3180 N N . GLU A 1 403 ? 20.530 17.958 -19.368 1.00 91.56 403 GLU A N 1
ATOM 3181 C CA . GLU A 1 403 ? 19.978 16.738 -19.970 1.00 91.56 403 GLU A CA 1
ATOM 3182 C C . GLU A 1 403 ? 19.476 15.757 -18.899 1.00 91.56 403 GLU A C 1
ATOM 3184 O O . GLU A 1 403 ? 18.396 15.187 -19.038 1.00 91.56 403 GLU A O 1
ATOM 3189 N N . VAL A 1 404 ? 20.208 15.621 -17.787 1.00 93.25 404 VAL A N 1
ATOM 3190 C CA . VAL A 1 404 ? 19.785 14.854 -16.607 1.00 93.25 404 VAL A CA 1
ATOM 3191 C C . VAL A 1 404 ? 18.583 15.508 -15.914 1.00 93.25 404 VAL A C 1
ATOM 3193 O O . VAL A 1 404 ? 17.642 14.801 -15.559 1.00 93.25 404 VAL A O 1
ATOM 3196 N N . ASP A 1 405 ? 18.560 16.835 -15.763 1.00 92.12 405 ASP A N 1
ATOM 3197 C CA . ASP A 1 405 ? 17.415 17.562 -15.194 1.00 92.12 405 ASP A CA 1
ATOM 3198 C C . ASP A 1 405 ? 16.159 17.437 -16.082 1.00 92.12 405 ASP A C 1
ATOM 3200 O O . ASP A 1 405 ? 15.069 17.159 -15.575 1.00 92.12 405 ASP A O 1
ATOM 3204 N N . ASP A 1 406 ? 16.292 17.559 -17.409 1.00 92.25 406 ASP A N 1
ATOM 3205 C CA . ASP A 1 406 ? 15.192 17.350 -18.361 1.00 92.25 406 ASP A CA 1
ATOM 3206 C C . ASP A 1 406 ? 14.714 15.888 -18.378 1.00 92.25 406 ASP A C 1
ATOM 3208 O O . ASP A 1 406 ? 13.506 15.641 -18.476 1.00 92.25 406 ASP A O 1
ATOM 3212 N N . HIS A 1 407 ? 15.622 14.914 -18.237 1.00 89.69 407 HIS A N 1
ATOM 3213 C CA . HIS A 1 407 ? 15.275 13.494 -18.155 1.00 89.69 407 HIS A CA 1
ATOM 3214 C C . HIS A 1 407 ? 14.536 13.160 -16.853 1.00 89.69 407 HIS A C 1
ATOM 3216 O O . HIS A 1 407 ? 13.484 12.518 -16.900 1.00 89.69 407 HIS A O 1
ATOM 3222 N N . HIS A 1 408 ? 15.002 13.661 -15.702 1.00 91.44 408 HIS A N 1
ATOM 3223 C CA . HIS A 1 408 ? 14.266 13.558 -14.440 1.00 91.44 408 HIS A CA 1
ATOM 3224 C C . HIS A 1 408 ? 12.889 14.215 -14.550 1.00 91.44 408 HIS A C 1
ATOM 3226 O O . HIS A 1 408 ? 11.887 13.570 -14.254 1.00 91.44 408 HIS A O 1
ATOM 3232 N N . ALA A 1 409 ? 12.797 15.432 -15.090 1.00 93.00 409 ALA A N 1
ATOM 3233 C CA . ALA A 1 409 ? 11.516 16.102 -15.293 1.00 93.00 409 ALA A CA 1
ATOM 3234 C C . ALA A 1 409 ? 10.609 15.367 -16.308 1.00 93.00 409 ALA A C 1
ATOM 3236 O O . ALA A 1 409 ? 9.386 15.516 -16.281 1.00 93.00 409 ALA A O 1
ATOM 3237 N N . ALA A 1 410 ? 11.154 14.579 -17.241 1.00 92.50 410 ALA A N 1
ATOM 3238 C CA . ALA A 1 410 ? 10.370 13.709 -18.121 1.00 92.50 410 ALA A CA 1
ATOM 3239 C C . ALA A 1 410 ? 9.849 12.460 -17.383 1.00 92.50 410 ALA A C 1
ATOM 3241 O O . ALA A 1 410 ? 8.679 12.103 -17.549 1.00 92.50 410 ALA A O 1
ATOM 3242 N N . ILE A 1 411 ? 10.677 11.843 -16.532 1.00 86.94 411 ILE A N 1
ATOM 3243 C CA . ILE A 1 411 ? 10.290 10.734 -15.646 1.00 86.94 411 ILE A CA 1
ATOM 3244 C C . ILE A 1 411 ? 9.214 11.191 -14.654 1.00 86.94 411 ILE A C 1
ATOM 3246 O O . ILE A 1 411 ? 8.182 10.535 -14.543 1.00 86.94 411 ILE A O 1
ATOM 3250 N N . GLU A 1 412 ? 9.389 12.336 -13.992 1.00 89.00 412 GLU A N 1
ATOM 3251 C CA . GLU A 1 412 ? 8.413 12.911 -13.059 1.00 89.00 412 GLU A CA 1
ATOM 3252 C C . GLU A 1 412 ? 7.064 13.151 -13.745 1.00 89.00 412 GLU A C 1
ATOM 3254 O O . GLU A 1 412 ? 6.046 12.639 -13.283 1.00 89.00 412 GLU A O 1
ATOM 3259 N N . ARG A 1 413 ? 7.039 13.814 -14.911 1.00 92.31 413 ARG A N 1
ATOM 3260 C CA . ARG A 1 413 ? 5.797 14.025 -15.683 1.00 92.31 413 ARG A CA 1
ATOM 3261 C C . ARG A 1 413 ? 5.135 12.709 -16.115 1.00 92.31 413 ARG A C 1
ATOM 3263 O O . ARG A 1 413 ? 3.905 12.630 -16.126 1.00 92.31 413 ARG A O 1
ATOM 3270 N N . ARG A 1 414 ? 5.916 11.674 -16.461 1.00 92.19 414 ARG A N 1
ATOM 3271 C CA . ARG A 1 414 ? 5.413 10.319 -16.774 1.00 92.19 414 ARG A CA 1
ATOM 3272 C C . ARG A 1 414 ? 4.830 9.641 -15.532 1.00 92.19 414 ARG A C 1
ATOM 3274 O O . ARG A 1 414 ? 3.752 9.058 -15.620 1.00 92.19 414 ARG A O 1
ATOM 3281 N N . ASN A 1 415 ? 5.491 9.757 -14.386 1.00 87.25 415 ASN A N 1
ATOM 3282 C CA . ASN A 1 415 ? 5.057 9.163 -13.125 1.00 87.25 415 ASN A CA 1
ATOM 3283 C C . ASN A 1 415 ? 3.812 9.865 -12.570 1.00 87.25 415 ASN A C 1
ATOM 3285 O O . ASN A 1 415 ? 2.860 9.184 -12.203 1.00 87.25 415 ASN A O 1
ATOM 3289 N N . GLU A 1 416 ? 3.743 11.198 -12.616 1.00 92.88 416 GLU A N 1
ATOM 3290 C CA . GLU A 1 416 ? 2.516 11.943 -12.316 1.00 92.88 416 GLU A CA 1
ATOM 3291 C C . GLU A 1 416 ? 1.359 11.541 -13.239 1.00 92.88 416 GLU A C 1
ATOM 3293 O O . GLU A 1 416 ? 0.227 11.413 -12.784 1.00 92.88 416 GLU A O 1
ATOM 3298 N N . TYR A 1 417 ? 1.609 11.367 -14.541 1.00 92.56 417 TYR A N 1
ATOM 3299 C CA . TYR A 1 417 ? 0.579 10.964 -15.502 1.00 92.56 417 TYR A CA 1
ATOM 3300 C C . TYR A 1 417 ? 0.072 9.541 -15.237 1.00 92.56 417 TYR A C 1
ATOM 3302 O O . TYR A 1 417 ? -1.135 9.304 -15.293 1.00 92.56 417 TYR A O 1
ATOM 3310 N N . ASN A 1 418 ? 0.971 8.615 -14.893 1.00 91.06 418 ASN A N 1
ATOM 3311 C CA . ASN A 1 418 ? 0.620 7.255 -14.491 1.00 91.06 418 ASN A CA 1
ATOM 3312 C C . ASN A 1 418 ? -0.158 7.244 -13.165 1.00 91.06 418 ASN A C 1
ATOM 3314 O O . ASN A 1 418 ? -1.189 6.586 -13.077 1.00 91.06 418 ASN A O 1
ATOM 3318 N N . LEU A 1 419 ? 0.273 8.022 -12.166 1.00 88.12 419 LEU A N 1
ATOM 3319 C CA . LEU A 1 419 ? -0.412 8.142 -10.878 1.00 88.12 419 LEU A CA 1
ATOM 3320 C C . LEU A 1 419 ? -1.797 8.786 -11.032 1.00 88.12 419 LEU A C 1
ATOM 3322 O O . LEU A 1 419 ? -2.763 8.280 -10.474 1.00 88.12 419 LEU A O 1
ATOM 3326 N N . ARG A 1 420 ? -1.923 9.843 -11.848 1.00 93.69 420 ARG A N 1
ATOM 3327 C CA . ARG A 1 420 ? -3.212 10.478 -12.178 1.00 93.69 420 ARG A CA 1
ATOM 3328 C C . ARG A 1 420 ? -4.149 9.532 -12.935 1.00 93.69 420 ARG A C 1
ATOM 3330 O O . ARG A 1 420 ? -5.347 9.562 -12.686 1.00 93.69 420 ARG A O 1
ATOM 3337 N N . LYS A 1 421 ? -3.626 8.673 -13.818 1.00 92.00 421 LYS A N 1
ATOM 3338 C CA . LYS A 1 421 ? -4.408 7.591 -14.442 1.00 92.00 421 LYS A CA 1
ATOM 3339 C C . LYS A 1 421 ? -4.884 6.562 -13.425 1.00 92.00 421 LYS A C 1
ATOM 3341 O O . LYS A 1 421 ? -6.056 6.221 -13.436 1.00 92.00 421 LYS A O 1
ATOM 3346 N N . LEU A 1 422 ? -3.991 6.088 -12.561 1.00 90.00 422 LEU A N 1
ATOM 3347 C CA . LEU A 1 422 ? -4.299 5.060 -11.571 1.00 90.00 422 LEU A CA 1
ATOM 3348 C C . LEU A 1 422 ? -5.325 5.559 -10.538 1.00 90.00 422 LEU A C 1
ATOM 3350 O O . LEU A 1 422 ? -6.259 4.839 -10.203 1.00 90.00 422 LEU A O 1
ATOM 3354 N N . ASP A 1 423 ? -5.195 6.811 -10.095 1.00 88.94 423 ASP A N 1
ATOM 3355 C CA . ASP A 1 423 ? -6.172 7.520 -9.259 1.00 88.94 423 ASP A CA 1
ATOM 3356 C C . ASP A 1 423 ? -7.539 7.654 -9.959 1.00 88.94 423 ASP A C 1
ATOM 3358 O O . ASP A 1 423 ? -8.573 7.394 -9.345 1.00 88.94 423 ASP A O 1
ATOM 3362 N N . GLU A 1 424 ? -7.577 7.972 -11.259 1.00 92.50 424 GLU A N 1
ATOM 3363 C CA . GLU A 1 424 ? -8.838 8.015 -12.012 1.00 92.50 424 GLU A CA 1
ATOM 3364 C C . GLU A 1 424 ? -9.451 6.619 -12.216 1.00 92.50 424 GLU A C 1
ATOM 3366 O O . GLU A 1 424 ? -10.643 6.445 -11.981 1.00 92.50 424 GLU A O 1
ATOM 3371 N N . GLU A 1 425 ? -8.655 5.591 -12.527 1.00 91.31 425 GLU A N 1
ATOM 3372 C CA . GLU A 1 425 ? -9.129 4.201 -12.576 1.00 91.31 425 GLU A CA 1
ATOM 3373 C C . GLU A 1 425 ? -9.675 3.734 -11.215 1.00 91.31 425 GLU A C 1
ATOM 3375 O O . GLU A 1 425 ? -10.681 3.024 -11.158 1.00 91.31 425 GLU A O 1
ATOM 3380 N N . TYR A 1 426 ? -9.053 4.133 -10.099 1.00 88.81 426 TYR A N 1
ATOM 3381 C CA . TYR A 1 426 ? -9.582 3.847 -8.765 1.00 88.81 426 TYR A CA 1
ATOM 3382 C C . TYR A 1 426 ? -10.858 4.640 -8.462 1.00 88.81 426 TYR A C 1
ATOM 3384 O O . TYR A 1 426 ? -11.786 4.063 -7.892 1.00 88.81 426 TYR A O 1
ATOM 3392 N N . LYS A 1 427 ? -10.982 5.904 -8.889 1.00 93.69 427 LYS A N 1
ATOM 3393 C CA . LYS A 1 427 ? -12.250 6.656 -8.807 1.00 93.69 427 LYS A CA 1
ATOM 3394 C C . LYS A 1 427 ? -13.350 6.002 -9.630 1.00 93.69 427 LYS A C 1
ATOM 3396 O O . LYS A 1 427 ? -14.455 5.861 -9.111 1.00 93.69 427 LYS A O 1
ATOM 3401 N N . GLU A 1 428 ? -13.067 5.561 -10.854 1.00 90.56 428 GLU A N 1
ATOM 3402 C CA . GLU A 1 428 ? -14.020 4.845 -11.708 1.00 90.56 428 GLU A CA 1
ATOM 3403 C C . GLU A 1 428 ? -14.448 3.514 -11.072 1.00 90.56 428 GLU A C 1
ATOM 3405 O O . GLU A 1 428 ? -15.648 3.263 -10.946 1.00 90.56 428 GLU A O 1
ATOM 3410 N N . ARG A 1 429 ? -13.504 2.703 -10.570 1.00 88.69 429 ARG A N 1
ATOM 3411 C CA . ARG A 1 429 ? -13.795 1.457 -9.828 1.00 88.69 429 ARG A CA 1
ATOM 3412 C C . ARG A 1 429 ? -14.643 1.721 -8.579 1.00 88.69 429 ARG A C 1
ATOM 3414 O O . ARG A 1 429 ? -15.643 1.044 -8.355 1.00 88.69 429 ARG A O 1
ATOM 3421 N N . ILE A 1 430 ? -14.305 2.741 -7.789 1.00 87.81 430 ILE A N 1
ATOM 3422 C CA . ILE A 1 430 ? -15.065 3.141 -6.594 1.00 87.81 430 ILE A CA 1
ATOM 3423 C C . ILE A 1 430 ? -16.447 3.700 -6.973 1.00 87.81 430 ILE A C 1
ATOM 3425 O O . ILE A 1 430 ? -17.414 3.476 -6.245 1.00 87.81 430 ILE A O 1
ATOM 3429 N N . ALA A 1 431 ? -16.581 4.411 -8.093 1.00 92.88 431 ALA A N 1
ATOM 3430 C CA . ALA A 1 431 ? -17.859 4.908 -8.595 1.00 92.88 431 ALA A CA 1
ATOM 3431 C C . ALA A 1 431 ? -18.752 3.767 -9.108 1.00 92.88 431 ALA A C 1
ATOM 3433 O O . ALA A 1 431 ? -19.950 3.774 -8.819 1.00 92.88 431 ALA A O 1
ATOM 3434 N N . ALA A 1 432 ? -18.175 2.771 -9.789 1.00 91.62 432 ALA A N 1
ATOM 3435 C CA . ALA A 1 432 ? -18.847 1.543 -10.207 1.00 91.62 432 ALA A CA 1
ATOM 3436 C C . ALA A 1 432 ? -19.358 0.751 -8.995 1.00 91.62 432 ALA A C 1
ATOM 3438 O O . ALA A 1 432 ? -20.567 0.571 -8.873 1.00 91.62 432 ALA A O 1
ATOM 3439 N N . LEU A 1 433 ? -18.496 0.432 -8.023 1.00 89.31 433 LEU A N 1
ATOM 3440 C CA . LEU A 1 433 ? -18.893 -0.250 -6.781 1.00 89.31 433 LEU A CA 1
ATOM 3441 C C . LEU A 1 433 ? -19.954 0.543 -5.9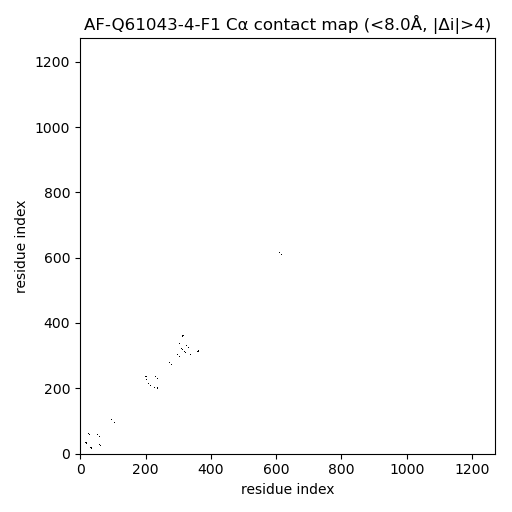93 1.00 89.31 433 LEU A C 1
ATOM 3443 O O . LEU A 1 433 ? -20.911 -0.024 -5.470 1.00 89.31 433 LEU A O 1
ATOM 3447 N N . LYS A 1 434 ? -19.857 1.882 -5.952 1.00 91.12 434 LYS A N 1
ATOM 3448 C CA . LYS A 1 434 ? -20.896 2.744 -5.354 1.00 91.12 434 LYS A CA 1
ATOM 3449 C C . LYS A 1 434 ? -22.201 2.765 -6.155 1.00 91.12 434 LYS A C 1
ATOM 3451 O O . LYS A 1 434 ? -23.227 3.104 -5.566 1.00 91.12 434 LYS A O 1
ATOM 3456 N N . ASN A 1 435 ? -22.184 2.495 -7.462 1.00 90.75 435 ASN A N 1
ATOM 3457 C CA . ASN A 1 435 ? -23.385 2.331 -8.286 1.00 90.75 435 ASN A CA 1
ATOM 3458 C C . ASN A 1 435 ? -24.009 0.948 -8.057 1.00 90.75 435 ASN A C 1
ATOM 3460 O O . ASN A 1 435 ? -25.216 0.874 -7.855 1.00 90.75 435 ASN A O 1
ATOM 3464 N N . GLU A 1 436 ? -23.200 -0.110 -8.026 1.00 89.31 436 GLU A N 1
ATOM 3465 C CA . GLU A 1 436 ? -23.617 -1.496 -7.777 1.00 89.31 436 GLU A CA 1
ATOM 3466 C C . GLU A 1 436 ? -24.262 -1.632 -6.392 1.00 89.31 436 GLU A C 1
ATOM 3468 O O . GLU A 1 436 ? -25.441 -1.968 -6.309 1.00 89.31 436 GLU A O 1
ATOM 3473 N N . LEU A 1 437 ? -23.590 -1.181 -5.325 1.00 86.81 437 LEU A N 1
ATOM 3474 C CA . LEU A 1 437 ? -24.148 -1.155 -3.965 1.00 86.81 437 LEU A CA 1
ATOM 3475 C C . LEU A 1 437 ? -25.440 -0.315 -3.860 1.00 86.81 437 LEU A C 1
ATOM 3477 O O . LEU A 1 437 ? -26.312 -0.593 -3.035 1.00 86.81 437 LEU A O 1
ATOM 3481 N N . ARG A 1 438 ? -25.602 0.722 -4.698 1.00 89.19 438 ARG A N 1
ATOM 3482 C CA . ARG A 1 438 ? -26.863 1.480 -4.790 1.00 89.19 438 ARG A CA 1
ATOM 3483 C C . ARG A 1 438 ? -27.963 0.689 -5.500 1.00 89.19 438 ARG A C 1
ATOM 3485 O O . ARG A 1 438 ? -29.103 0.763 -5.054 1.00 89.19 438 ARG A O 1
ATOM 3492 N N . GLN A 1 439 ? -27.641 -0.073 -6.543 1.00 90.00 439 GLN A N 1
ATOM 3493 C CA . GLN A 1 439 ? -28.591 -0.948 -7.238 1.00 90.00 439 GLN A CA 1
ATOM 3494 C C . GLN A 1 439 ? -29.004 -2.150 -6.379 1.00 90.00 439 GLN A C 1
ATOM 3496 O O . GLN A 1 439 ? -30.174 -2.523 -6.397 1.00 90.00 439 GLN A O 1
ATOM 3501 N N . GLU A 1 440 ? -28.089 -2.739 -5.608 1.00 84.81 440 GLU A N 1
ATOM 3502 C CA . GLU A 1 440 ? -28.390 -3.801 -4.637 1.00 84.81 440 GLU A CA 1
ATOM 3503 C C . GLU A 1 440 ? -29.289 -3.268 -3.516 1.00 84.81 440 GLU A C 1
ATOM 3505 O O . GLU A 1 440 ? -30.369 -3.808 -3.272 1.00 84.81 440 GLU A O 1
ATOM 3510 N N . ARG A 1 441 ? -28.934 -2.118 -2.920 1.00 83.56 441 ARG A N 1
ATOM 3511 C CA . ARG A 1 441 ? -29.781 -1.447 -1.922 1.00 83.56 441 ARG A CA 1
ATOM 3512 C C . ARG A 1 441 ? -31.164 -1.092 -2.470 1.00 83.56 441 ARG A C 1
ATOM 3514 O O . ARG A 1 441 ? -32.148 -1.217 -1.745 1.00 83.56 441 ARG A O 1
ATOM 3521 N N . GLU A 1 442 ? -31.271 -0.649 -3.724 1.00 87.69 442 GLU A N 1
ATOM 3522 C CA . GLU A 1 442 ? -32.574 -0.377 -4.336 1.00 87.69 442 GLU A CA 1
ATOM 3523 C C . GLU A 1 442 ? -33.377 -1.668 -4.553 1.00 87.69 442 GLU A C 1
ATOM 3525 O O . GLU A 1 442 ? -34.559 -1.707 -4.217 1.00 87.69 442 GLU A O 1
ATOM 3530 N N . GLN A 1 443 ? -32.749 -2.748 -5.030 1.00 88.00 443 GLN A N 1
ATOM 3531 C CA . GLN A 1 443 ? -33.396 -4.058 -5.171 1.00 88.00 443 GLN A CA 1
ATOM 3532 C C . GLN A 1 443 ? -33.914 -4.585 -3.826 1.00 88.00 443 GLN A C 1
ATOM 3534 O O . GLN A 1 443 ? -35.066 -5.023 -3.754 1.00 88.00 443 GLN A O 1
ATOM 3539 N N . MET A 1 444 ? -33.132 -4.455 -2.751 1.00 84.31 444 MET A N 1
ATOM 3540 C CA . MET A 1 444 ? -33.572 -4.805 -1.399 1.00 84.31 444 MET A CA 1
ATOM 3541 C C . MET A 1 444 ? -34.715 -3.922 -0.903 1.00 84.31 444 MET A C 1
ATOM 3543 O O . MET A 1 444 ? -35.723 -4.449 -0.435 1.00 84.31 444 MET A O 1
ATOM 3547 N N . LEU A 1 445 ? -34.654 -2.600 -1.090 1.00 87.19 445 LEU A N 1
ATOM 3548 C CA . LEU A 1 445 ? -35.770 -1.707 -0.749 1.00 87.19 445 LEU A CA 1
ATOM 3549 C C . LEU A 1 445 ? -37.041 -2.030 -1.557 1.00 87.19 445 LEU A C 1
ATOM 3551 O O . LEU A 1 445 ? -38.144 -1.981 -1.010 1.00 87.19 445 LEU A O 1
ATOM 3555 N N . GLN A 1 446 ? -36.914 -2.427 -2.826 1.00 89.19 446 GLN A N 1
ATOM 3556 C CA . GLN A 1 446 ? -38.038 -2.907 -3.636 1.00 89.19 446 GLN A CA 1
ATOM 3557 C C . GLN A 1 446 ? -38.565 -4.278 -3.164 1.00 89.19 446 GLN A C 1
ATOM 3559 O O . GLN A 1 446 ? -39.766 -4.531 -3.274 1.00 89.19 446 GLN A O 1
ATOM 3564 N N . GLN A 1 447 ? -37.712 -5.171 -2.652 1.00 84.50 447 GLN A N 1
ATOM 3565 C CA . GLN A 1 447 ? -38.107 -6.479 -2.113 1.00 84.50 447 GLN A CA 1
ATOM 3566 C C . GLN A 1 447 ? -38.800 -6.349 -0.750 1.00 84.50 447 GLN A C 1
ATOM 3568 O O . GLN A 1 447 ? -39.916 -6.842 -0.584 1.00 84.50 447 GLN A O 1
ATOM 3573 N N . VAL A 1 448 ? -38.195 -5.614 0.186 1.00 85.50 448 VAL A N 1
ATOM 3574 C CA . VAL A 1 448 ? -38.784 -5.265 1.487 1.00 85.50 448 VAL A CA 1
ATOM 3575 C C . VAL A 1 448 ? -40.085 -4.482 1.288 1.00 85.50 448 VAL A C 1
ATOM 3577 O O . VAL A 1 448 ? -41.068 -4.741 1.976 1.00 85.50 448 VAL A O 1
ATOM 3580 N N . GLY A 1 449 ? -40.151 -3.589 0.294 1.00 89.44 449 GLY A N 1
ATOM 3581 C CA . GLY A 1 449 ? -41.378 -2.885 -0.087 1.00 89.44 449 GLY A CA 1
ATOM 3582 C C . GLY A 1 449 ? -42.520 -3.819 -0.511 1.00 89.44 449 GLY A C 1
ATOM 3583 O O . GLY A 1 449 ? -43.653 -3.624 -0.070 1.00 89.44 449 GLY A O 1
ATOM 3584 N N . LYS A 1 450 ? -42.232 -4.862 -1.305 1.00 92.12 450 LYS A N 1
ATOM 3585 C CA . LYS A 1 450 ? -43.220 -5.891 -1.693 1.00 92.12 450 LYS A CA 1
ATOM 3586 C C . LYS A 1 450 ? -43.687 -6.694 -0.479 1.00 92.12 450 LYS A C 1
ATOM 3588 O O . LYS A 1 450 ? -44.884 -6.723 -0.211 1.00 92.12 450 LYS A O 1
ATOM 3593 N N . GLN A 1 451 ? -42.753 -7.233 0.307 1.00 87.31 451 GLN A N 1
ATOM 3594 C CA . GLN A 1 451 ? -43.061 -8.005 1.519 1.00 87.31 451 GLN A CA 1
ATOM 3595 C C . GLN A 1 451 ? -43.866 -7.188 2.540 1.00 87.31 451 GLN A C 1
ATOM 3597 O O . GLN A 1 451 ? -44.808 -7.693 3.145 1.00 87.31 451 GLN A O 1
ATOM 3602 N N . ARG A 1 452 ? -43.553 -5.896 2.699 1.00 87.06 452 ARG A N 1
ATOM 3603 C CA . ARG A 1 452 ? -44.307 -4.970 3.553 1.00 87.06 452 ARG A CA 1
ATOM 3604 C C . ARG A 1 452 ? -45.756 -4.814 3.080 1.00 87.06 452 ARG A C 1
ATOM 3606 O O . ARG A 1 452 ? -46.658 -4.834 3.910 1.00 87.06 452 ARG A O 1
ATOM 3613 N N . VAL A 1 453 ? -45.987 -4.680 1.773 1.00 91.75 453 VAL A N 1
ATOM 3614 C CA . VAL A 1 453 ? -47.337 -4.569 1.187 1.00 91.75 453 VAL A CA 1
ATOM 3615 C C . VAL A 1 453 ? -48.110 -5.892 1.273 1.00 91.75 453 VAL A C 1
ATOM 3617 O O . VAL A 1 453 ? -49.315 -5.874 1.517 1.00 91.75 453 VAL A O 1
ATOM 3620 N N . GLU A 1 454 ? -47.438 -7.032 1.120 1.00 90.12 454 GLU A N 1
ATOM 3621 C CA . GLU A 1 454 ? -48.021 -8.368 1.314 1.00 90.12 454 GLU A CA 1
ATOM 3622 C C . GLU A 1 454 ? -48.462 -8.565 2.776 1.00 90.12 454 GLU A C 1
ATOM 3624 O O . GLU A 1 454 ? -49.625 -8.877 3.035 1.00 90.12 454 GLU A O 1
ATOM 3629 N N . LEU A 1 455 ? -47.590 -8.254 3.742 1.00 89.56 455 LEU A N 1
ATOM 3630 C CA . LEU A 1 455 ? -47.910 -8.299 5.173 1.00 89.56 455 LEU A CA 1
ATOM 3631 C C . LEU A 1 455 ? -49.001 -7.292 5.573 1.00 89.56 455 LEU A C 1
ATOM 3633 O O . LEU A 1 455 ? -49.851 -7.614 6.400 1.00 89.56 455 LEU A O 1
ATOM 3637 N N . GLU A 1 456 ? -49.044 -6.092 4.986 1.00 91.50 456 GLU A N 1
ATOM 3638 C CA . GLU A 1 456 ? -50.147 -5.145 5.211 1.00 91.50 456 GLU A CA 1
ATOM 3639 C C . GLU A 1 456 ? -51.491 -5.681 4.694 1.00 91.50 456 GLU A C 1
ATOM 3641 O O . GLU A 1 456 ? -52.516 -5.480 5.351 1.00 91.50 456 GLU A O 1
ATOM 3646 N N . GLN A 1 457 ? -51.504 -6.405 3.569 1.00 92.69 457 GLN A N 1
ATOM 3647 C CA . GLN A 1 457 ? -52.707 -7.075 3.065 1.00 92.69 457 GLN A CA 1
ATOM 3648 C C . GLN A 1 457 ? -53.140 -8.232 3.976 1.00 92.69 457 GLN A C 1
ATOM 3650 O O . GLN A 1 457 ? -54.332 -8.350 4.270 1.00 92.69 457 GLN A O 1
ATOM 3655 N N . GLU A 1 458 ? -52.206 -9.042 4.483 1.00 88.69 458 GLU A N 1
ATOM 3656 C CA . GLU A 1 458 ? -52.516 -10.105 5.449 1.00 88.69 458 GLU A CA 1
ATOM 3657 C C . GLU A 1 458 ? -53.027 -9.548 6.784 1.00 88.69 458 GLU A C 1
ATOM 3659 O O . GLU A 1 458 ? -54.048 -10.014 7.290 1.00 88.69 458 GLU A O 1
ATOM 3664 N N . ILE A 1 459 ? -52.402 -8.493 7.318 1.00 90.94 459 ILE A N 1
ATOM 3665 C CA . ILE A 1 459 ? -52.862 -7.790 8.526 1.00 90.94 459 ILE A CA 1
ATOM 3666 C C . ILE A 1 459 ? -54.255 -7.188 8.308 1.00 90.94 459 ILE A C 1
ATOM 3668 O O . ILE A 1 459 ? -55.104 -7.260 9.198 1.00 90.94 459 ILE A O 1
ATOM 3672 N N . GLN A 1 460 ? -54.524 -6.598 7.141 1.00 92.00 460 GLN A N 1
ATOM 3673 C CA . GLN A 1 460 ? -55.838 -6.027 6.847 1.00 92.00 460 GLN A CA 1
ATOM 3674 C C . GLN A 1 460 ? -56.912 -7.113 6.695 1.00 92.00 460 GLN A C 1
ATOM 3676 O O . GLN A 1 460 ? -58.019 -6.947 7.210 1.00 92.00 460 GLN A O 1
ATOM 3681 N N . LYS A 1 461 ? -56.581 -8.250 6.073 1.00 92.50 461 LYS A N 1
ATOM 3682 C CA . LYS A 1 461 ? -57.447 -9.434 6.024 1.00 92.50 461 LYS A CA 1
ATOM 3683 C C . LYS A 1 461 ? -57.738 -9.959 7.435 1.00 92.50 461 LYS A C 1
ATOM 3685 O O . LYS A 1 461 ? -58.908 -10.094 7.793 1.00 92.50 461 LYS A O 1
ATOM 3690 N N . ALA A 1 462 ? -56.708 -10.155 8.259 1.00 87.56 462 ALA A N 1
ATOM 3691 C CA . ALA A 1 462 ? -56.848 -10.601 9.643 1.00 87.56 462 ALA A CA 1
ATOM 3692 C C . ALA A 1 462 ? -57.751 -9.660 10.460 1.00 87.56 462 ALA A C 1
ATOM 3694 O O . ALA A 1 462 ? -58.651 -10.135 11.144 1.00 87.56 462 ALA A O 1
ATOM 3695 N N . LYS A 1 463 ? -57.615 -8.334 10.309 1.00 93.69 463 LYS A N 1
ATOM 3696 C CA . LYS A 1 463 ? -58.522 -7.344 10.928 1.00 93.69 463 LYS A CA 1
ATOM 3697 C C . LYS A 1 463 ? -59.973 -7.475 10.455 1.00 93.69 463 LYS A C 1
ATOM 3699 O O . LYS A 1 463 ? -60.890 -7.273 11.250 1.00 93.69 463 LYS A O 1
ATOM 3704 N N . THR A 1 464 ? -60.221 -7.802 9.183 1.00 92.00 464 THR A N 1
ATOM 3705 C CA . THR A 1 464 ? -61.598 -8.050 8.706 1.00 92.00 464 THR A CA 1
ATOM 3706 C C . THR A 1 464 ? -62.186 -9.349 9.259 1.00 92.00 464 THR A C 1
ATOM 3708 O O . THR A 1 464 ? -63.361 -9.369 9.621 1.00 92.00 464 THR A O 1
ATOM 3711 N N . GLU A 1 465 ? -61.379 -10.402 9.408 1.00 91.38 465 GLU A N 1
ATOM 3712 C CA . GLU A 1 465 ? -61.795 -11.671 10.020 1.00 91.38 465 GLU A CA 1
ATOM 3713 C C . GLU A 1 465 ? -62.023 -11.518 11.537 1.00 91.38 465 GLU A C 1
ATOM 3715 O O . GLU A 1 465 ? -63.033 -11.986 12.064 1.00 91.38 465 GLU A O 1
ATOM 3720 N N . GLU A 1 466 ? -61.153 -10.779 12.229 1.00 89.56 466 GLU A N 1
ATOM 3721 C CA . GLU A 1 466 ? -61.278 -10.412 13.643 1.00 89.56 466 GLU A CA 1
ATOM 3722 C C . GLU A 1 466 ? -62.558 -9.603 13.904 1.00 89.56 466 GLU A C 1
ATOM 3724 O O . GLU A 1 466 ? -63.319 -9.929 14.815 1.00 89.56 466 GLU A O 1
ATOM 3729 N N . ASN A 1 467 ? -62.839 -8.585 13.081 1.00 94.25 467 ASN A N 1
ATOM 3730 C CA . ASN A 1 467 ? -64.066 -7.796 13.196 1.00 94.25 467 ASN A CA 1
ATOM 3731 C C . ASN A 1 467 ? -65.318 -8.626 12.887 1.00 94.25 467 ASN A C 1
ATOM 3733 O O . ASN A 1 467 ? -66.287 -8.541 13.631 1.00 94.25 467 ASN A O 1
ATOM 3737 N N . TYR A 1 468 ? -65.285 -9.507 11.883 1.00 94.38 468 TYR A N 1
ATOM 3738 C CA . TYR A 1 468 ? -66.386 -10.439 11.621 1.00 94.38 468 TYR A CA 1
ATOM 3739 C C . TYR A 1 468 ? -66.649 -11.389 12.807 1.00 94.38 468 TYR A C 1
ATOM 3741 O O . TYR A 1 468 ? -67.802 -11.631 13.172 1.00 94.38 468 TYR A O 1
ATOM 3749 N N . ILE A 1 469 ? -65.597 -11.896 13.460 1.00 93.69 469 ILE A N 1
ATOM 3750 C CA . ILE A 1 469 ? -65.720 -12.723 14.671 1.00 93.69 469 ILE A CA 1
ATOM 3751 C C . ILE A 1 469 ? -66.263 -11.898 15.849 1.00 93.69 469 ILE A C 1
ATOM 3753 O O . ILE A 1 469 ? -67.144 -12.380 16.563 1.00 93.69 469 ILE A O 1
ATOM 3757 N N . ARG A 1 470 ? -65.789 -10.659 16.027 1.00 94.88 470 ARG A N 1
ATOM 3758 C CA . ARG A 1 470 ? -66.237 -9.702 17.054 1.00 94.88 470 ARG A CA 1
ATOM 3759 C C . ARG A 1 470 ? -67.711 -9.326 16.886 1.00 94.88 470 ARG A C 1
ATOM 3761 O O . ARG A 1 470 ? -68.450 -9.365 17.866 1.00 94.88 470 ARG A O 1
ATOM 3768 N N . ASP A 1 471 ? -68.155 -9.041 15.666 1.00 95.38 471 ASP A N 1
ATOM 3769 C CA . ASP A 1 471 ? -69.555 -8.736 15.356 1.00 95.38 471 ASP A CA 1
ATOM 3770 C C . ASP A 1 471 ? -70.447 -9.963 15.565 1.00 95.38 471 ASP A C 1
ATOM 3772 O O . ASP A 1 471 ? -71.508 -9.862 16.184 1.00 95.38 471 ASP A O 1
ATOM 3776 N N . ARG A 1 472 ? -69.997 -11.152 15.137 1.00 96.06 472 ARG A N 1
ATOM 3777 C CA . ARG A 1 472 ? -70.719 -12.408 15.391 1.00 96.06 472 ARG A CA 1
ATOM 3778 C C . ARG A 1 472 ? -70.834 -12.704 16.888 1.00 96.06 472 ARG A C 1
ATOM 3780 O O . ARG A 1 472 ? -71.905 -13.098 17.335 1.00 96.06 472 ARG A O 1
ATOM 3787 N N . LEU A 1 473 ? -69.776 -12.463 17.666 1.00 94.00 473 LEU A N 1
ATOM 3788 C CA . LEU A 1 473 ? -69.796 -12.576 19.126 1.00 94.00 473 LEU A CA 1
ATOM 3789 C C . LEU A 1 473 ? -70.751 -11.551 19.757 1.00 94.00 473 LEU A C 1
ATOM 3791 O O . LEU A 1 473 ? -71.530 -11.913 20.632 1.00 94.00 473 LEU A O 1
ATOM 3795 N N . ALA A 1 474 ? -70.754 -10.300 19.292 1.00 96.25 474 ALA A N 1
ATOM 3796 C CA . ALA A 1 474 ? -71.666 -9.266 19.780 1.00 96.25 474 ALA A CA 1
ATOM 3797 C C . ALA A 1 474 ? -73.141 -9.575 19.459 1.00 96.25 474 ALA A C 1
ATOM 3799 O O . ALA A 1 474 ? -74.021 -9.262 20.262 1.00 96.25 474 ALA A O 1
ATOM 3800 N N . LEU A 1 475 ? -73.425 -10.216 18.320 1.00 95.56 475 LEU A N 1
ATOM 3801 C CA . LEU A 1 475 ? -74.752 -10.748 17.998 1.00 95.56 475 LEU A CA 1
ATOM 3802 C C . LEU A 1 475 ? -75.123 -11.926 18.912 1.00 95.56 475 LEU A C 1
ATOM 3804 O O . LEU A 1 475 ? -76.211 -11.916 19.480 1.00 95.56 475 LEU A O 1
ATOM 3808 N N . SER A 1 476 ? -74.219 -12.888 19.128 1.00 92.12 476 SER A N 1
ATOM 3809 C CA . SER A 1 476 ? -74.444 -14.009 20.056 1.00 92.12 476 SER A CA 1
ATOM 3810 C C . SER A 1 476 ? -74.648 -13.558 21.507 1.00 92.12 476 SER A C 1
ATOM 3812 O O . SER A 1 476 ? -75.474 -14.133 22.204 1.00 92.12 476 SER A O 1
ATOM 3814 N N . LEU A 1 477 ? -73.955 -12.508 21.959 1.00 95.38 477 LEU A N 1
ATOM 3815 C CA . LEU A 1 477 ? -74.155 -11.917 23.286 1.00 95.38 477 LEU A CA 1
ATOM 3816 C C . LEU A 1 477 ? -75.497 -11.182 23.393 1.00 95.38 477 LEU A C 1
ATOM 3818 O O . LEU A 1 477 ? -76.177 -11.313 24.402 1.00 95.38 477 LEU A O 1
ATOM 3822 N N . LYS A 1 478 ? -75.930 -10.457 22.353 1.00 96.56 478 LYS A N 1
ATOM 3823 C CA . LYS A 1 478 ? -77.280 -9.861 22.322 1.00 96.56 478 LYS A CA 1
ATOM 3824 C C . LYS A 1 478 ? -78.377 -10.925 22.363 1.00 96.56 478 LYS A C 1
ATOM 3826 O O . LYS A 1 478 ? -79.383 -10.719 23.033 1.00 96.56 478 LYS A O 1
ATOM 3831 N N . GLU A 1 479 ? -78.172 -12.044 21.674 1.00 94.75 479 GLU A N 1
ATOM 3832 C CA . GLU A 1 479 ? -79.109 -13.167 21.668 1.00 94.75 479 GLU A CA 1
ATOM 3833 C C . GLU A 1 479 ? -79.127 -13.913 23.010 1.00 94.75 479 GLU A C 1
ATOM 3835 O O . GLU A 1 479 ? -80.207 -14.171 23.532 1.00 94.75 479 GLU A O 1
ATOM 3840 N N . ASN A 1 480 ? -77.968 -14.164 23.633 1.00 91.94 480 ASN A N 1
ATOM 3841 C CA . ASN A 1 480 ? -77.910 -14.684 25.004 1.00 91.94 480 ASN A CA 1
ATOM 3842 C C . ASN A 1 480 ? -78.620 -13.744 25.983 1.00 91.94 480 ASN A C 1
ATOM 3844 O O . ASN A 1 480 ? -79.483 -14.203 26.715 1.00 91.94 480 ASN A O 1
ATOM 3848 N N . ASN A 1 481 ? -78.354 -12.434 25.941 1.00 95.19 481 ASN A N 1
ATOM 3849 C CA . ASN A 1 481 ? -79.038 -11.469 26.807 1.00 95.19 481 ASN A CA 1
ATOM 3850 C C . ASN A 1 481 ? -80.565 -11.474 26.587 1.00 95.19 481 ASN A C 1
ATOM 3852 O O . ASN A 1 481 ? -81.316 -11.356 27.552 1.00 95.19 481 ASN A O 1
ATOM 3856 N N . ARG A 1 482 ? -81.037 -11.636 25.338 1.00 96.88 482 ARG A N 1
ATOM 3857 C CA . ARG A 1 482 ? -82.471 -11.785 25.020 1.00 96.88 482 ARG A CA 1
ATOM 3858 C C . ARG A 1 482 ? -83.044 -13.056 25.657 1.00 96.88 482 ARG A C 1
ATOM 3860 O O . ARG A 1 482 ? -84.070 -12.991 26.332 1.00 96.88 482 ARG A O 1
ATOM 3867 N N . LEU A 1 483 ? -82.364 -14.190 25.484 1.00 94.19 483 LEU A N 1
ATOM 3868 C CA . LEU A 1 483 ? -82.745 -15.486 26.054 1.00 94.19 483 LEU A CA 1
ATOM 3869 C C . LEU A 1 483 ? -82.685 -15.488 27.590 1.00 94.19 483 LEU A C 1
ATOM 3871 O O . LEU A 1 483 ? -83.539 -16.095 28.225 1.00 94.19 483 LEU A O 1
ATOM 3875 N N . GLU A 1 484 ? -81.739 -14.770 28.197 1.00 94.44 484 GLU A N 1
ATOM 3876 C CA . GLU A 1 484 ? -81.660 -14.536 29.642 1.00 94.44 484 GLU A CA 1
ATOM 3877 C C . GLU A 1 484 ? -82.839 -13.689 30.142 1.00 94.44 484 GLU A C 1
ATOM 3879 O O . GLU A 1 484 ? -83.462 -14.056 31.138 1.00 94.44 484 GLU A O 1
ATOM 3884 N N . THR A 1 485 ? -83.222 -12.612 29.439 1.00 94.75 485 THR A N 1
ATOM 3885 C CA . THR A 1 485 ? -84.435 -11.849 29.794 1.00 94.75 485 THR A CA 1
ATOM 3886 C C . THR A 1 485 ? -85.713 -12.667 29.618 1.00 94.75 485 THR A C 1
ATOM 3888 O O . THR A 1 485 ? -86.587 -12.605 30.475 1.00 94.75 485 THR A O 1
ATOM 3891 N N . GLU A 1 486 ? -85.812 -13.503 28.581 1.00 94.06 486 GLU A N 1
ATOM 3892 C CA . GLU A 1 486 ? -86.958 -14.401 28.394 1.00 94.06 486 GLU A CA 1
ATOM 3893 C C . GLU A 1 486 ? -86.986 -15.529 29.437 1.00 94.06 486 GLU A C 1
ATOM 3895 O O . GLU A 1 486 ? -88.063 -15.902 29.900 1.00 94.06 486 GLU A O 1
ATOM 3900 N N . LEU A 1 487 ? -85.831 -16.040 29.875 1.00 94.31 487 LEU A N 1
ATOM 3901 C CA . LEU A 1 487 ? -85.731 -16.970 31.004 1.00 94.31 487 LEU A CA 1
ATOM 3902 C C . LEU A 1 487 ? -86.156 -16.317 32.323 1.00 94.31 487 LEU A C 1
ATOM 3904 O O . LEU A 1 487 ? -86.875 -16.955 33.088 1.00 94.31 487 LEU A O 1
ATOM 3908 N N . LEU A 1 488 ? -85.768 -15.064 32.578 1.00 94.75 488 LEU A N 1
ATOM 3909 C CA . LEU A 1 488 ? -86.198 -14.311 33.761 1.00 94.75 488 LEU A CA 1
ATOM 3910 C C . LEU A 1 488 ? -87.704 -14.031 33.731 1.00 94.75 488 LEU A C 1
ATOM 3912 O O . LEU A 1 488 ? -88.392 -14.375 34.687 1.00 94.75 488 LEU A O 1
ATOM 3916 N N . GLU A 1 489 ? -88.243 -13.523 32.621 1.00 94.81 489 GLU A N 1
ATOM 3917 C CA . GLU A 1 489 ? -89.690 -13.342 32.459 1.00 94.81 489 GLU A CA 1
ATOM 3918 C C . GLU A 1 489 ? -90.460 -14.661 32.634 1.00 94.81 489 GLU A C 1
ATOM 3920 O O . GLU A 1 489 ? -91.553 -14.681 33.196 1.00 94.81 489 GLU A O 1
ATOM 3925 N N . ASN A 1 490 ? -89.927 -15.778 32.131 1.00 94.19 490 ASN A N 1
ATOM 3926 C CA . ASN A 1 490 ? -90.558 -17.086 32.284 1.00 94.19 490 ASN A CA 1
ATOM 3927 C C . ASN A 1 490 ? -90.421 -17.632 33.712 1.00 94.19 490 ASN A C 1
ATOM 3929 O O . ASN A 1 490 ? -91.351 -18.282 34.182 1.00 94.19 490 ASN A O 1
ATOM 3933 N N . ALA A 1 491 ? -89.338 -17.328 34.431 1.00 94.69 491 ALA A N 1
ATOM 3934 C CA . ALA A 1 491 ? -89.199 -17.626 35.856 1.00 94.69 491 ALA A CA 1
ATOM 3935 C C . ALA A 1 491 ? -90.165 -16.789 36.715 1.00 94.69 491 ALA A C 1
ATOM 3937 O O . ALA A 1 491 ? -90.772 -17.324 37.640 1.00 94.69 491 ALA A O 1
ATOM 3938 N N . GLU A 1 492 ? -90.381 -15.514 36.378 1.00 94.12 492 GLU A N 1
ATOM 3939 C CA . GLU A 1 492 ? -91.398 -14.665 37.011 1.00 94.12 492 GLU A CA 1
ATOM 3940 C C . GLU A 1 492 ? -92.811 -15.197 36.742 1.00 94.12 492 GLU A C 1
ATOM 3942 O O . GLU A 1 492 ? -93.571 -15.409 37.686 1.00 94.12 492 GLU A O 1
ATOM 3947 N N . LYS A 1 493 ? -93.146 -15.525 35.486 1.00 94.88 493 LYS A N 1
ATOM 3948 C CA . LYS A 1 493 ? -94.431 -16.156 35.123 1.00 94.88 493 LYS A CA 1
ATOM 3949 C C . LYS A 1 493 ? -94.621 -17.499 35.837 1.00 94.88 493 LYS A C 1
ATOM 3951 O O . LYS A 1 493 ? -95.714 -17.775 36.323 1.00 94.88 493 LYS A O 1
ATOM 3956 N N . LEU A 1 494 ? -93.575 -18.322 35.956 1.00 93.25 494 LEU A N 1
ATOM 3957 C CA . LEU A 1 494 ? -93.610 -19.561 36.741 1.00 93.25 494 LEU A CA 1
ATOM 3958 C C . LEU A 1 494 ? -93.867 -19.278 38.225 1.00 93.25 494 LEU A C 1
ATOM 3960 O O . LEU A 1 494 ? -94.754 -19.905 38.791 1.00 93.25 494 LEU A O 1
ATOM 3964 N N . ALA A 1 495 ? -93.198 -18.299 38.838 1.00 94.06 495 ALA A N 1
ATOM 3965 C CA . ALA A 1 495 ? -93.457 -17.902 40.224 1.00 94.06 495 ALA A CA 1
ATOM 3966 C C . ALA A 1 495 ? -94.879 -17.333 40.421 1.00 94.06 495 ALA A C 1
ATOM 3968 O O . ALA A 1 495 ? -95.524 -17.598 41.442 1.00 94.06 495 ALA A O 1
ATOM 3969 N N . GLU A 1 496 ? -95.426 -16.605 39.442 1.00 94.06 496 GLU A N 1
ATOM 3970 C CA . GLU A 1 496 ? -96.829 -16.180 39.443 1.00 94.06 496 GLU A CA 1
ATOM 3971 C C . GLU A 1 496 ? -97.781 -17.381 39.379 1.00 94.06 496 GLU A C 1
ATOM 3973 O O . GLU A 1 496 ? -98.696 -17.463 40.209 1.00 94.06 496 GLU A O 1
ATOM 3978 N N . TYR A 1 497 ? -97.548 -18.329 38.461 1.00 91.94 497 TYR A N 1
ATOM 3979 C CA . TYR A 1 497 ? -98.325 -19.565 38.322 1.00 91.94 497 TYR A CA 1
ATOM 3980 C C . TYR A 1 497 ? -98.191 -20.488 39.536 1.00 91.94 497 TYR A C 1
ATOM 3982 O O . TYR A 1 497 ? -99.186 -21.086 39.939 1.00 91.94 497 TYR A O 1
ATOM 3990 N N . GLU A 1 498 ? -97.029 -20.569 40.180 1.00 93.44 498 GLU A N 1
ATOM 3991 C CA . GLU A 1 498 ? -96.845 -21.250 41.463 1.00 93.44 498 GLU A CA 1
ATOM 3992 C C . GLU A 1 498 ? -97.630 -20.536 42.564 1.00 93.44 498 GLU A C 1
ATOM 3994 O O . GLU A 1 498 ? -98.363 -21.183 43.311 1.00 93.44 498 GLU A O 1
ATOM 3999 N N . SER A 1 499 ? -97.583 -19.200 42.634 1.00 92.38 499 SER A N 1
ATOM 4000 C CA . SER A 1 499 ? -98.389 -18.440 43.596 1.00 92.38 499 SER A CA 1
ATOM 4001 C C . SER A 1 499 ? -99.890 -18.660 43.373 1.00 92.38 499 SER A C 1
ATOM 4003 O O . SER A 1 499 ? -100.646 -18.752 44.340 1.00 92.38 499 SER A O 1
ATOM 4005 N N . LEU A 1 500 ? -100.329 -18.756 42.112 1.00 95.06 500 LEU A N 1
ATOM 4006 C CA . LEU A 1 500 ? -101.709 -19.029 41.723 1.00 95.06 500 LEU A CA 1
ATOM 4007 C C . LEU A 1 500 ? -102.092 -20.471 42.051 1.00 95.06 500 LEU A C 1
ATOM 4009 O O . LEU A 1 500 ? -103.147 -20.688 42.634 1.00 95.06 500 LEU A O 1
ATOM 4013 N N . THR A 1 501 ? -101.213 -21.431 41.778 1.00 91.31 501 THR A N 1
ATOM 4014 C CA . THR A 1 501 ? -101.391 -22.847 42.120 1.00 91.31 501 THR A CA 1
ATOM 4015 C C . THR A 1 501 ? -101.485 -23.020 43.629 1.00 91.31 501 THR A C 1
ATOM 4017 O O . THR A 1 501 ? -102.413 -23.662 44.094 1.00 91.31 501 THR A O 1
ATOM 4020 N N . GLN A 1 502 ? -100.645 -22.354 44.426 1.00 91.88 502 GLN A N 1
ATOM 4021 C CA . GLN A 1 502 ? -100.769 -22.360 45.885 1.00 91.88 502 GLN A CA 1
ATOM 4022 C C . GLN A 1 502 ? -102.024 -21.615 46.387 1.00 91.88 502 GLN A C 1
ATOM 4024 O O . GLN A 1 502 ? -102.558 -21.955 47.441 1.00 91.88 502 GLN A O 1
ATOM 4029 N N . LYS A 1 503 ? -102.508 -20.569 45.699 1.00 93.69 503 LYS A N 1
ATOM 4030 C CA . LYS A 1 503 ? -103.788 -19.902 46.037 1.00 93.69 503 LYS A CA 1
ATOM 4031 C C . LYS A 1 503 ? -104.976 -20.826 45.742 1.00 93.69 503 LYS A C 1
ATOM 4033 O O . LYS A 1 503 ? -105.874 -20.924 46.571 1.00 93.69 503 LYS A O 1
ATOM 4038 N N . LEU A 1 504 ? -104.951 -21.517 44.601 1.00 90.94 504 LEU A N 1
ATOM 4039 C CA . LEU A 1 504 ? -105.949 -22.505 44.184 1.00 90.94 504 LEU A CA 1
ATOM 4040 C C . LEU A 1 504 ? -105.898 -23.773 45.042 1.00 90.94 504 LEU A C 1
ATOM 4042 O O . LEU A 1 504 ? -106.940 -24.310 45.385 1.00 90.94 504 LEU A O 1
ATOM 4046 N N . GLN A 1 505 ? -104.712 -24.222 45.447 1.00 90.88 505 GLN A N 1
ATOM 4047 C CA . GLN A 1 505 ? -104.541 -25.338 46.370 1.00 90.88 505 GLN A CA 1
ATOM 4048 C C . GLN A 1 505 ? -105.120 -24.979 47.740 1.00 90.88 505 GLN A C 1
ATOM 4050 O O . GLN A 1 505 ? -105.974 -25.708 48.223 1.00 90.88 505 GLN A O 1
ATOM 4055 N N . ARG A 1 506 ? -104.772 -23.819 48.318 1.00 89.81 506 ARG A N 1
ATOM 4056 C CA . ARG A 1 506 ? -105.383 -23.359 49.580 1.00 89.81 506 ARG A CA 1
ATOM 4057 C C . ARG A 1 506 ? -106.897 -23.165 49.460 1.00 89.81 506 ARG A C 1
ATOM 4059 O O . ARG A 1 506 ? -107.619 -23.421 50.417 1.00 89.81 506 ARG A O 1
ATOM 4066 N N . SER A 1 507 ? -107.411 -22.719 48.308 1.00 88.50 507 SER A N 1
ATOM 4067 C CA . SER A 1 507 ? -108.862 -22.619 48.106 1.00 88.50 507 SER A CA 1
ATOM 4068 C C . SER A 1 507 ? -109.526 -23.988 47.930 1.00 88.50 507 SER A C 1
ATOM 4070 O O . SER A 1 507 ? -110.643 -24.163 48.407 1.00 88.50 507 SER A O 1
ATOM 4072 N N . LEU A 1 508 ? -108.844 -24.968 47.333 1.00 86.31 508 LEU A N 1
ATOM 4073 C CA . LEU A 1 508 ? -109.290 -26.356 47.251 1.00 86.31 508 LEU A CA 1
ATOM 4074 C C . LEU A 1 508 ? -109.262 -27.029 48.627 1.00 86.31 508 LEU A C 1
ATOM 4076 O O . LEU A 1 508 ? -110.249 -27.648 48.991 1.00 86.31 508 LEU A O 1
ATOM 4080 N N . GLU A 1 509 ? -108.201 -26.856 49.413 1.00 85.25 509 GLU A N 1
ATOM 4081 C CA . GLU A 1 509 ? -108.094 -27.309 50.807 1.00 85.25 509 GLU A CA 1
ATOM 4082 C C . GLU A 1 509 ? -109.235 -26.718 51.654 1.00 85.25 509 GLU A C 1
ATOM 4084 O O . GLU A 1 509 ? -109.964 -27.464 52.304 1.00 85.25 509 GLU A O 1
ATOM 4089 N N . ASN A 1 510 ? -109.490 -25.407 51.546 1.00 85.38 510 ASN A N 1
ATOM 4090 C CA . ASN A 1 510 ? -110.629 -24.752 52.202 1.00 85.38 510 ASN A CA 1
ATOM 4091 C C . ASN A 1 510 ? -111.990 -25.290 51.718 1.00 85.38 510 ASN A C 1
ATOM 4093 O O . ASN A 1 510 ? -112.892 -25.485 52.527 1.00 85.38 510 ASN A O 1
ATOM 4097 N N . VAL A 1 511 ? -112.169 -25.535 50.414 1.00 85.00 511 VAL A N 1
ATOM 4098 C CA . VAL A 1 511 ? -113.426 -26.078 49.863 1.00 85.00 511 VAL A CA 1
ATOM 4099 C C . VAL A 1 511 ? -113.616 -27.547 50.240 1.00 85.00 511 VAL A C 1
ATOM 4101 O O . VAL A 1 511 ? -114.747 -27.958 50.484 1.00 85.00 511 VAL A O 1
ATOM 4104 N N . LEU A 1 512 ? -112.547 -28.338 50.334 1.00 76.69 512 LEU A N 1
ATOM 4105 C CA . LEU A 1 512 ? -112.598 -29.708 50.837 1.00 76.69 512 LEU A CA 1
ATOM 4106 C C . LEU A 1 512 ? -112.988 -29.707 52.321 1.00 76.69 512 LEU A C 1
ATOM 4108 O O . LEU A 1 512 ? -113.941 -30.395 52.679 1.00 76.69 512 LEU A O 1
ATOM 4112 N N . ALA A 1 513 ? -112.370 -28.852 53.141 1.00 78.25 513 ALA A N 1
ATOM 4113 C CA . ALA A 1 513 ? -112.750 -28.659 54.540 1.00 78.25 513 ALA A CA 1
ATOM 4114 C C . ALA A 1 513 ? -114.203 -28.155 54.699 1.00 78.25 513 ALA A C 1
ATOM 4116 O O . ALA A 1 513 ? -114.927 -28.634 55.566 1.00 78.25 513 ALA A O 1
ATOM 4117 N N . GLU A 1 514 ? -114.702 -27.264 53.831 1.00 77.06 514 GLU A N 1
ATOM 4118 C CA . GLU A 1 514 ? -116.122 -26.861 53.840 1.00 77.06 514 GLU A CA 1
ATOM 4119 C C . GLU A 1 514 ? -117.090 -27.976 53.409 1.00 77.06 514 GLU A C 1
ATOM 4121 O O . GLU A 1 514 ? -118.232 -28.014 53.872 1.00 77.06 514 GLU A O 1
ATOM 4126 N N . LYS A 1 515 ? -116.706 -28.814 52.437 1.00 74.56 515 LYS A N 1
ATOM 4127 C CA . LYS A 1 515 ? -117.615 -29.781 51.790 1.00 74.56 515 LYS A CA 1
ATOM 4128 C C . LYS A 1 515 ? -117.628 -31.143 52.468 1.00 74.56 515 LYS A C 1
ATOM 4130 O O . LYS A 1 515 ? -118.655 -31.816 52.421 1.00 74.56 515 LYS A O 1
ATOM 4135 N N . PHE A 1 516 ? -116.512 -31.527 53.075 1.00 64.88 516 PHE A N 1
ATOM 4136 C CA . PHE A 1 516 ? -116.306 -32.824 53.711 1.00 64.88 516 PHE A CA 1
ATOM 4137 C C . PHE A 1 516 ? -116.000 -32.699 55.212 1.00 64.88 516 PHE A C 1
ATOM 4139 O O . PHE A 1 516 ? -116.144 -33.682 55.932 1.00 64.88 516 PHE A O 1
ATOM 4146 N N . GLY A 1 517 ? -115.656 -31.503 55.706 1.00 64.12 517 GLY A N 1
ATOM 4147 C CA . GLY A 1 517 ? -115.136 -31.305 57.059 1.00 64.12 517 GLY A CA 1
ATOM 4148 C C . GLY A 1 517 ? -113.667 -31.715 57.175 1.00 64.12 517 GLY A C 1
ATOM 4149 O O . GLY A 1 517 ? -113.076 -32.240 56.229 1.00 64.12 517 GLY A O 1
ATOM 4150 N N . ASP A 1 518 ? -113.101 -31.545 58.370 1.00 62.53 518 ASP A N 1
ATOM 4151 C CA . ASP A 1 518 ? -111.859 -32.214 58.773 1.00 62.53 518 ASP A CA 1
ATOM 4152 C C . ASP A 1 518 ? -112.143 -33.712 59.005 1.00 62.53 518 ASP A C 1
ATOM 4154 O O . ASP A 1 518 ? -112.161 -34.203 60.137 1.00 62.53 518 ASP A O 1
ATOM 4158 N N . LEU A 1 519 ? -112.449 -34.443 57.927 1.00 60.12 519 LEU A N 1
ATOM 4159 C CA . LEU A 1 519 ? -112.622 -35.892 57.974 1.00 60.12 519 LEU A CA 1
ATOM 4160 C C . LEU A 1 519 ? -111.275 -36.548 58.285 1.00 60.12 519 LEU A C 1
ATOM 4162 O O . LEU A 1 519 ? -110.349 -36.521 57.476 1.00 60.12 519 LEU A O 1
ATOM 4166 N N . ASP A 1 520 ? -111.202 -37.161 59.465 1.00 63.22 520 ASP A N 1
ATOM 4167 C CA . ASP A 1 520 ? -110.084 -37.991 59.908 1.00 63.22 520 ASP A CA 1
ATOM 4168 C C . ASP A 1 520 ? -109.710 -39.012 58.806 1.00 63.22 520 ASP A C 1
ATOM 4170 O O . ASP A 1 520 ? -110.585 -39.776 58.383 1.00 63.22 520 ASP A O 1
ATOM 4174 N N . PRO A 1 521 ? -108.443 -39.074 58.343 1.00 66.31 521 PRO A N 1
ATOM 4175 C CA . PRO A 1 521 ? -107.996 -40.037 57.330 1.00 66.31 521 PRO A CA 1
ATOM 4176 C C . PRO A 1 521 ? -108.188 -41.519 57.701 1.00 66.31 521 PRO A C 1
ATOM 4178 O O . PRO A 1 521 ? -108.051 -42.387 56.842 1.00 66.31 521 PRO A O 1
ATOM 4181 N N . SER A 1 522 ? -108.503 -41.836 58.962 1.00 68.62 522 SER A N 1
ATOM 4182 C CA . SER A 1 522 ? -108.913 -43.177 59.399 1.00 68.62 522 SE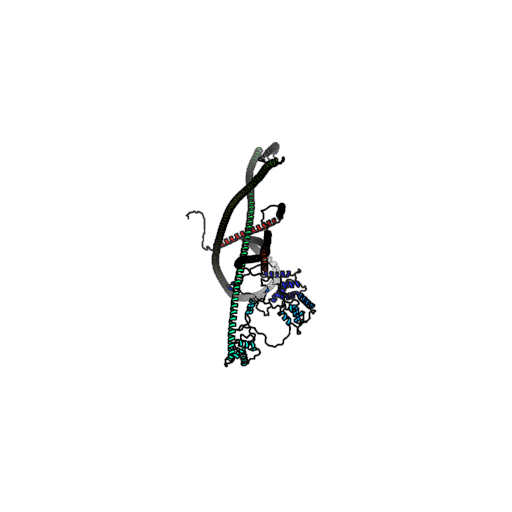R A CA 1
ATOM 4183 C C . SER A 1 522 ? -110.411 -43.479 59.203 1.00 68.62 522 SER A C 1
ATOM 4185 O O . SER A 1 522 ? -110.844 -44.612 59.432 1.00 68.62 522 SER A O 1
ATOM 4187 N N . SER A 1 523 ? -111.213 -42.507 58.751 1.00 72.38 523 SER A N 1
ATOM 4188 C CA . SER A 1 523 ? -112.638 -42.685 58.453 1.00 72.38 523 SER A CA 1
ATOM 4189 C C . SER A 1 523 ? -112.867 -43.538 57.203 1.00 72.38 523 SER A C 1
ATOM 4191 O O . SER A 1 523 ? -112.335 -43.271 56.125 1.00 72.38 523 SER A O 1
ATOM 4193 N N . ALA A 1 524 ? -113.751 -44.533 57.315 1.00 74.69 524 ALA A N 1
ATOM 4194 C CA . ALA A 1 524 ? -114.110 -45.425 56.210 1.00 74.69 524 ALA A CA 1
ATOM 4195 C C . ALA A 1 524 ? -114.789 -44.710 55.020 1.00 74.69 524 ALA A C 1
ATOM 4197 O O . ALA A 1 524 ? -114.817 -45.256 53.917 1.00 74.69 524 ALA A O 1
ATOM 4198 N N . GLU A 1 525 ? -115.318 -43.497 55.216 1.00 70.12 525 GLU A N 1
ATOM 4199 C CA . GLU A 1 525 ? -115.932 -42.703 54.142 1.00 70.12 525 GLU A CA 1
ATOM 4200 C C . GLU A 1 525 ? -114.892 -42.110 53.171 1.00 70.12 525 GLU A C 1
ATOM 4202 O O . GLU A 1 525 ? -115.218 -41.870 52.009 1.00 70.12 525 GLU A O 1
ATOM 4207 N N . PHE A 1 526 ? -113.633 -41.945 53.599 1.00 74.38 526 PHE A N 1
ATOM 4208 C CA . PHE A 1 526 ? -112.549 -41.410 52.766 1.00 74.38 526 PHE A CA 1
ATOM 4209 C C . PHE A 1 526 ? -112.226 -42.334 51.575 1.00 74.38 526 PHE A C 1
ATOM 4211 O O . PHE A 1 526 ? -112.248 -41.908 50.418 1.00 74.38 526 PHE A O 1
ATOM 4218 N N . PHE A 1 527 ? -112.013 -43.627 51.838 1.00 76.75 527 PHE A N 1
ATOM 4219 C CA . PHE A 1 527 ? -111.613 -44.610 50.820 1.00 76.75 527 PHE A CA 1
ATOM 4220 C C . PHE A 1 527 ? -112.663 -44.816 49.713 1.00 76.75 527 PHE A C 1
ATOM 4222 O O . PHE A 1 527 ? -112.312 -44.980 48.545 1.00 76.75 527 PHE A O 1
ATOM 4229 N N . LEU A 1 528 ? -113.956 -44.753 50.055 1.00 80.88 528 LEU A N 1
ATOM 4230 C CA . LEU A 1 528 ? -115.055 -44.853 49.081 1.00 80.88 528 LEU A CA 1
ATOM 4231 C C . LEU A 1 528 ? -115.103 -43.666 48.103 1.00 80.88 528 LEU A C 1
ATOM 4233 O O . LEU A 1 528 ? -115.628 -43.798 46.996 1.00 80.88 528 LEU A O 1
ATOM 4237 N N . GLN A 1 529 ? -114.559 -42.514 48.499 1.00 74.44 529 GLN A N 1
ATOM 4238 C CA . GLN A 1 529 ? -114.457 -41.333 47.647 1.00 74.44 529 GLN A CA 1
ATOM 4239 C C . GLN A 1 529 ? -113.208 -41.390 46.747 1.00 74.44 529 GLN A C 1
ATOM 4241 O O . GLN A 1 529 ? -113.272 -40.981 45.587 1.00 74.44 529 GLN A O 1
ATOM 4246 N N . GLU A 1 530 ? -112.098 -41.949 47.244 1.00 78.94 530 GLU A N 1
ATOM 4247 C CA . GLU A 1 530 ? -110.837 -42.116 46.504 1.00 78.94 530 GLU A CA 1
ATOM 4248 C C . GLU A 1 530 ? -110.975 -43.071 45.302 1.00 78.94 530 GLU A C 1
ATOM 4250 O O . GLU A 1 530 ? -110.634 -42.700 44.174 1.00 78.94 530 GLU A O 1
ATOM 4255 N N . GLU A 1 531 ? -111.541 -44.269 45.503 1.00 83.56 531 GLU A N 1
ATOM 4256 C CA . GLU A 1 531 ? -111.715 -45.274 44.435 1.00 83.56 531 GLU A CA 1
ATOM 4257 C C . GLU A 1 531 ? -112.508 -44.710 43.240 1.00 83.56 531 GLU A C 1
ATOM 4259 O O . GLU A 1 531 ? -112.222 -44.999 42.072 1.00 83.56 531 GLU A O 1
ATOM 4264 N N . ARG A 1 532 ? -113.473 -43.830 43.527 1.00 84.75 532 ARG A N 1
ATOM 4265 C CA . ARG A 1 532 ? -114.346 -43.203 42.532 1.00 84.75 532 ARG A CA 1
ATOM 4266 C C . ARG A 1 532 ? -113.640 -42.148 41.674 1.00 84.75 532 ARG A C 1
ATOM 4268 O O . ARG A 1 532 ? -114.043 -41.933 40.531 1.00 84.75 532 ARG A O 1
ATOM 4275 N N . LEU A 1 533 ? -112.593 -41.507 42.195 1.00 82.00 533 LEU A N 1
ATOM 4276 C CA . LEU A 1 533 ? -111.760 -40.558 41.446 1.00 82.00 533 LEU A CA 1
ATOM 4277 C C . LEU A 1 533 ? -110.748 -41.283 40.546 1.00 82.00 533 LEU A C 1
ATOM 4279 O O . LEU A 1 533 ? -110.477 -40.831 39.433 1.00 82.00 533 LEU A O 1
ATOM 4283 N N . ALA A 1 534 ? -110.231 -42.434 40.989 1.00 86.44 534 ALA A N 1
ATOM 4284 C CA . ALA A 1 534 ? -109.223 -43.199 40.254 1.00 86.44 534 ALA A CA 1
ATOM 4285 C C . ALA A 1 534 ? -109.705 -43.681 38.871 1.00 86.44 534 ALA A C 1
ATOM 4287 O O . ALA A 1 534 ? -108.926 -43.668 37.916 1.00 86.44 534 ALA A O 1
ATOM 4288 N N . GLN A 1 535 ? -110.981 -44.067 38.744 1.00 87.75 535 GLN A N 1
ATOM 4289 C CA . GLN A 1 535 ? -111.561 -44.545 37.480 1.00 87.75 535 GLN A CA 1
ATOM 4290 C C . GLN A 1 535 ? -111.608 -43.444 36.407 1.00 87.75 535 GLN A C 1
ATOM 4292 O O . GLN A 1 535 ? -111.206 -43.673 35.268 1.00 87.75 535 GLN A O 1
ATOM 4297 N N . MET A 1 536 ? -112.024 -42.231 36.787 1.00 86.50 536 MET A N 1
ATOM 4298 C CA . MET A 1 536 ? -112.234 -41.101 35.870 1.00 86.50 536 MET A CA 1
ATOM 4299 C C . MET A 1 536 ? -110.940 -40.638 35.177 1.00 86.50 536 MET A C 1
ATOM 4301 O O . MET A 1 536 ? -110.972 -40.167 34.042 1.00 86.50 536 MET A O 1
ATOM 4305 N N . ARG A 1 537 ? -109.785 -40.802 35.835 1.00 87.12 537 ARG A N 1
ATOM 4306 C CA . ARG A 1 537 ? -108.468 -40.442 35.283 1.00 87.12 537 ARG A CA 1
ATOM 4307 C C . ARG A 1 537 ? -108.084 -41.293 34.064 1.00 87.12 537 ARG A C 1
ATOM 4309 O O . ARG A 1 537 ? -107.533 -40.758 33.105 1.00 87.12 537 ARG A O 1
ATOM 4316 N N . ASN A 1 538 ? -108.387 -42.594 34.084 1.00 88.69 538 ASN A N 1
ATOM 4317 C CA . ASN A 1 538 ? -107.966 -43.530 33.032 1.00 88.69 538 ASN A CA 1
ATOM 4318 C C . ASN A 1 538 ? -108.636 -43.262 31.670 1.00 88.69 538 ASN A C 1
ATOM 4320 O O . ASN A 1 538 ? -108.086 -43.650 30.641 1.00 88.69 538 ASN A O 1
ATOM 4324 N N . GLU A 1 539 ? -109.815 -42.634 31.645 1.00 91.62 539 GLU A N 1
ATOM 4325 C CA . GLU A 1 539 ? -110.563 -42.384 30.404 1.00 91.62 539 GLU A CA 1
ATOM 4326 C C . GLU A 1 539 ? -109.968 -41.215 29.598 1.00 91.62 539 GLU A C 1
ATOM 4328 O O . GLU A 1 539 ? -109.826 -41.311 28.378 1.00 91.62 539 GLU A O 1
ATOM 4333 N N . TYR A 1 540 ? -109.533 -40.144 30.274 1.00 86.94 540 TYR A N 1
ATOM 4334 C CA . TYR A 1 540 ? -108.869 -39.000 29.631 1.00 86.94 540 TYR A CA 1
ATOM 4335 C C . TYR A 1 540 ? -107.500 -39.365 29.040 1.00 86.94 540 TYR A C 1
ATOM 4337 O O . TYR A 1 540 ? -107.146 -38.905 27.954 1.00 86.94 540 TYR A O 1
ATOM 4345 N N . GLU A 1 541 ? -106.744 -40.233 29.716 1.00 89.81 541 GLU A N 1
ATOM 4346 C CA . GLU A 1 541 ? -105.377 -40.612 29.330 1.00 89.81 541 GLU A CA 1
ATOM 4347 C C . GLU A 1 541 ? -105.303 -41.349 27.973 1.00 89.81 541 GLU A C 1
ATOM 4349 O O . GLU A 1 541 ? -104.262 -41.353 27.310 1.00 89.81 541 GLU A O 1
ATOM 4354 N N . GLN A 1 542 ? -106.418 -41.940 27.523 1.00 89.44 542 GLN A N 1
ATOM 4355 C CA . GLN A 1 542 ? -106.531 -42.571 26.202 1.00 89.44 542 GLN A CA 1
ATOM 4356 C C . GLN A 1 542 ? -106.792 -41.559 25.076 1.00 89.44 542 GLN A C 1
ATOM 4358 O O . GLN A 1 542 ? -106.330 -41.773 23.956 1.00 89.44 542 GLN A O 1
ATOM 4363 N N . GLN A 1 543 ? -107.493 -40.453 25.352 1.00 91.50 543 GLN A N 1
ATOM 4364 C CA . GLN A 1 543 ? -107.856 -39.465 24.327 1.00 91.50 543 GLN A CA 1
ATOM 4365 C C . GLN A 1 543 ? -106.649 -38.652 23.850 1.00 91.50 543 GLN A C 1
ATOM 4367 O O . GLN A 1 543 ? -106.496 -38.437 22.650 1.00 91.50 543 GLN A O 1
ATOM 4372 N N . CYS A 1 544 ? -105.758 -38.254 24.765 1.00 82.94 544 CYS A N 1
ATOM 4373 C CA . CYS A 1 544 ? -104.569 -37.466 24.422 1.00 82.94 544 CYS A CA 1
ATOM 4374 C C . CYS A 1 544 ? -103.635 -38.189 23.438 1.00 82.94 544 CYS A C 1
ATOM 4376 O O . CYS A 1 544 ? -103.006 -37.545 22.605 1.00 82.94 544 CYS A O 1
ATOM 4378 N N . ARG A 1 545 ? -103.559 -39.525 23.514 1.00 89.50 545 ARG A N 1
ATOM 4379 C CA . ARG A 1 545 ? -102.609 -40.329 22.731 1.00 89.50 545 ARG A CA 1
ATOM 4380 C C . ARG A 1 545 ? -102.915 -40.304 21.228 1.00 89.50 545 ARG A C 1
ATOM 4382 O O . ARG A 1 545 ? -102.001 -40.150 20.435 1.00 89.50 545 ARG A O 1
ATOM 4389 N N . LEU A 1 546 ? -104.197 -40.356 20.857 1.00 91.25 546 LEU A N 1
ATOM 4390 C CA . LEU A 1 546 ? -104.654 -40.330 19.457 1.00 91.25 546 LEU A CA 1
ATOM 4391 C C . LEU A 1 546 ? -104.462 -38.975 18.757 1.00 91.25 546 LEU A C 1
ATOM 4393 O O . LEU A 1 546 ? -104.479 -38.919 17.531 1.00 91.25 546 LEU A O 1
ATOM 4397 N N . LEU A 1 547 ? -104.328 -37.882 19.515 1.00 89.81 547 LEU A N 1
ATOM 4398 C CA . LEU A 1 547 ? -104.100 -36.547 18.953 1.00 89.81 547 LEU A CA 1
ATOM 4399 C C . LEU A 1 547 ? -102.634 -36.313 18.580 1.00 89.81 547 LEU A C 1
ATOM 4401 O O . LEU A 1 547 ? -102.362 -35.484 17.718 1.00 89.81 547 LEU A O 1
ATOM 4405 N N . GLN A 1 548 ? -101.702 -37.024 19.219 1.00 89.19 548 GLN A N 1
ATOM 4406 C CA . GLN A 1 548 ? -100.272 -36.846 18.984 1.00 89.19 548 GLN A CA 1
ATOM 4407 C C . GLN A 1 548 ? -99.847 -37.459 17.642 1.00 89.19 548 GLN A C 1
ATOM 4409 O O . GLN A 1 548 ? -99.202 -36.779 16.849 1.00 89.19 548 GLN A O 1
ATOM 4414 N N . ASP A 1 549 ? -100.326 -38.671 17.337 1.00 88.69 549 ASP A N 1
ATOM 4415 C CA . ASP A 1 549 ? -100.051 -39.392 16.082 1.00 88.69 549 ASP A CA 1
ATOM 4416 C C . ASP A 1 549 ? -100.404 -38.579 14.810 1.00 88.69 549 ASP A C 1
ATOM 4418 O O . ASP A 1 549 ? -99.820 -38.796 13.752 1.00 88.69 549 ASP A O 1
ATOM 4422 N N . GLN A 1 550 ? -101.355 -37.635 14.895 1.00 90.69 550 GLN A N 1
ATOM 4423 C CA . GLN A 1 550 ? -101.794 -36.794 13.767 1.00 90.69 550 GLN A CA 1
ATOM 4424 C C . GLN A 1 550 ? -100.901 -35.571 13.499 1.00 90.69 550 GLN A C 1
ATOM 4426 O O . GLN A 1 550 ? -101.003 -34.966 12.432 1.00 90.69 550 GLN A O 1
ATOM 4431 N N . VAL A 1 551 ? -100.065 -35.163 14.459 1.00 85.12 551 VAL A N 1
ATOM 4432 C CA . VAL A 1 551 ? -99.196 -33.982 14.309 1.00 85.12 551 VAL A CA 1
ATOM 4433 C C . VAL A 1 551 ? -97.941 -34.336 13.512 1.00 85.12 551 VAL A C 1
ATOM 4435 O O . VAL A 1 551 ? -97.552 -33.585 12.617 1.00 85.12 551 VAL A O 1
ATOM 4438 N N . ASP A 1 552 ? -97.362 -35.505 13.790 1.00 88.44 552 ASP A N 1
ATOM 4439 C CA . ASP A 1 552 ? -96.111 -35.971 13.183 1.00 88.44 552 ASP A CA 1
ATOM 4440 C C . ASP A 1 552 ? -96.235 -36.160 11.653 1.00 88.44 552 ASP A C 1
ATOM 4442 O O . ASP A 1 552 ? -95.297 -35.866 10.911 1.00 88.44 552 ASP A O 1
ATOM 4446 N N . GLU A 1 553 ? -97.405 -36.592 11.158 1.00 87.81 553 GLU A N 1
ATOM 4447 C CA . GLU A 1 553 ? -97.668 -36.821 9.725 1.00 87.81 553 GLU A CA 1
ATOM 4448 C C . GLU A 1 553 ? -97.602 -35.516 8.905 1.00 87.81 553 GLU A C 1
ATOM 4450 O O . GLU A 1 553 ? -96.896 -35.444 7.896 1.00 87.81 553 GLU A O 1
ATOM 4455 N N . LEU A 1 554 ? -98.251 -34.446 9.383 1.00 85.50 554 LEU A N 1
ATOM 4456 C CA . LEU A 1 554 ? -98.265 -33.129 8.726 1.00 85.50 554 LEU A CA 1
ATOM 4457 C C . LEU A 1 554 ? -96.882 -32.465 8.672 1.00 85.50 554 LEU A C 1
ATOM 4459 O O . LEU A 1 554 ? -96.622 -31.623 7.809 1.00 85.50 554 LEU A O 1
ATOM 4463 N N . GLN A 1 555 ? -95.993 -32.816 9.601 1.00 84.06 555 GLN A N 1
ATOM 4464 C CA . GLN A 1 555 ? -94.673 -32.206 9.698 1.00 84.06 555 GLN A CA 1
ATOM 4465 C C . GLN A 1 555 ? -93.735 -32.693 8.578 1.00 84.06 555 GLN A C 1
ATOM 4467 O O . GLN A 1 555 ? -92.897 -31.920 8.111 1.00 84.06 555 GLN A O 1
ATOM 4472 N N . SER A 1 556 ? -93.937 -33.918 8.073 1.00 81.19 556 SER A N 1
ATOM 4473 C CA . SER A 1 556 ? -93.156 -34.485 6.964 1.00 81.19 556 SER A CA 1
ATOM 4474 C C . SER A 1 556 ? -93.457 -33.844 5.603 1.00 81.19 556 SER A C 1
ATOM 4476 O O . SER A 1 556 ? -92.563 -33.782 4.760 1.00 81.19 556 SER A O 1
ATOM 4478 N N . GLU A 1 557 ? -94.685 -33.375 5.353 1.00 85.00 557 GLU A N 1
ATOM 4479 C CA . GLU A 1 557 ? -95.053 -32.792 4.049 1.00 85.00 557 GLU A CA 1
ATOM 4480 C C . GLU A 1 557 ? -94.395 -31.418 3.814 1.00 85.00 557 GLU A C 1
ATOM 4482 O O . GLU A 1 557 ? -94.084 -31.049 2.680 1.00 85.00 557 GLU A O 1
ATOM 4487 N N . LEU A 1 558 ? -94.145 -30.651 4.881 1.00 76.56 558 LEU A N 1
ATOM 4488 C CA . LEU A 1 558 ? -93.602 -29.289 4.791 1.00 76.56 558 LEU A CA 1
ATOM 4489 C C . LEU A 1 558 ? -92.112 -29.229 4.415 1.00 76.56 558 LEU A C 1
ATOM 4491 O O . LEU A 1 558 ? -91.661 -28.198 3.906 1.00 76.56 558 LEU A O 1
ATOM 4495 N N . GLU A 1 559 ? -91.346 -30.298 4.645 1.00 79.31 559 GLU A N 1
ATOM 4496 C CA . GLU A 1 559 ? -89.915 -30.333 4.320 1.00 79.31 559 GLU A CA 1
ATOM 4497 C C . GLU A 1 559 ? -89.664 -30.539 2.815 1.00 79.31 559 GLU A C 1
ATOM 4499 O O . GLU A 1 559 ? -88.786 -29.886 2.243 1.00 79.31 559 GLU A O 1
ATOM 4504 N N . GLU A 1 560 ? -90.470 -31.366 2.135 1.00 77.56 560 GLU A N 1
ATOM 4505 C CA . GLU A 1 560 ? -90.278 -31.688 0.709 1.00 77.56 560 GLU A CA 1
ATOM 4506 C C . GLU A 1 560 ? -90.416 -30.446 -0.196 1.00 77.56 560 GLU A C 1
ATOM 4508 O O . GLU A 1 560 ? -89.641 -30.256 -1.143 1.00 77.56 560 GLU A O 1
ATOM 4513 N N . TYR A 1 561 ? -91.335 -29.533 0.138 1.00 73.44 561 TYR A N 1
ATOM 4514 C CA . TYR A 1 561 ? -91.547 -28.292 -0.616 1.00 73.44 561 TYR A CA 1
ATOM 4515 C C . TYR A 1 561 ? -90.344 -27.333 -0.605 1.00 73.44 561 TYR A C 1
ATOM 4517 O O . TYR A 1 561 ? -90.203 -26.530 -1.531 1.00 73.44 561 TYR A O 1
ATOM 4525 N N . GLN A 1 562 ? -89.449 -27.401 0.388 1.00 71.88 562 GLN A N 1
ATOM 4526 C CA . GLN A 1 562 ? -88.316 -26.467 0.488 1.00 71.88 562 GLN A CA 1
ATOM 4527 C C . GLN A 1 562 ? -87.160 -26.799 -0.476 1.00 71.88 562 GLN A C 1
ATOM 4529 O O . GLN A 1 562 ? -86.310 -25.947 -0.748 1.00 71.88 562 GLN A O 1
ATOM 4534 N N . ALA A 1 563 ? -87.124 -28.010 -1.043 1.00 66.38 563 ALA A N 1
ATOM 4535 C CA . ALA A 1 563 ? -85.984 -28.498 -1.822 1.00 66.38 563 ALA A CA 1
ATOM 4536 C C . ALA A 1 563 ? -85.847 -27.892 -3.240 1.00 66.38 563 ALA A C 1
ATOM 4538 O O . ALA A 1 563 ? -84.758 -27.905 -3.816 1.00 66.38 563 ALA A O 1
ATOM 4539 N N . GLN A 1 564 ? -86.921 -27.359 -3.834 1.00 62.44 564 GLN A N 1
ATOM 4540 C CA . GLN A 1 564 ? -87.004 -27.146 -5.294 1.00 62.44 564 GLN A CA 1
ATOM 4541 C C . GLN A 1 564 ? -86.399 -25.816 -5.820 1.00 62.44 564 GLN A C 1
ATOM 4543 O O . GLN A 1 564 ? -86.450 -25.532 -7.016 1.00 62.44 564 GLN A O 1
ATOM 4548 N N . GLY A 1 565 ? -85.811 -24.976 -4.961 1.00 57.03 565 GLY A N 1
ATOM 4549 C CA . GLY A 1 565 ? -85.582 -23.546 -5.242 1.00 57.03 565 GLY A CA 1
ATOM 4550 C C . GLY A 1 565 ? -84.269 -23.085 -5.915 1.00 57.03 565 GLY A C 1
ATOM 4551 O O . GLY A 1 565 ? -83.893 -21.937 -5.680 1.00 57.03 565 GLY A O 1
ATOM 4552 N N . ARG A 1 566 ? -83.511 -23.899 -6.681 1.00 43.84 566 ARG A N 1
ATOM 4553 C CA . ARG A 1 566 ? -82.140 -23.512 -7.141 1.00 43.84 566 ARG A CA 1
ATOM 4554 C C . ARG A 1 566 ? -81.707 -23.925 -8.573 1.00 43.84 566 ARG A C 1
ATOM 4556 O O . ARG A 1 566 ? -80.897 -24.837 -8.714 1.00 43.84 566 ARG A O 1
ATOM 4563 N N . VAL A 1 567 ? -82.101 -23.197 -9.633 1.00 37.38 567 VAL A N 1
ATOM 4564 C CA . VAL A 1 567 ? -81.471 -23.272 -10.990 1.00 37.38 567 VAL A CA 1
ATOM 4565 C C . VAL A 1 567 ? -81.615 -21.939 -11.759 1.00 37.38 567 VAL A C 1
ATOM 4567 O O . VAL A 1 567 ? -82.744 -21.471 -11.835 1.00 37.38 567 VAL A O 1
ATOM 4570 N N . LEU A 1 568 ? -80.536 -21.368 -12.362 1.00 39.53 568 LEU A N 1
ATOM 4571 C CA . LEU A 1 568 ? -80.538 -20.516 -13.601 1.00 39.53 568 LEU A CA 1
ATOM 4572 C C . LEU A 1 568 ? -79.182 -19.800 -13.943 1.00 39.53 568 LEU A C 1
ATOM 4574 O O . LEU A 1 568 ? -78.974 -18.668 -13.511 1.00 39.53 568 LEU A O 1
ATOM 4578 N N . ARG A 1 569 ? -78.295 -20.401 -14.777 1.00 36.75 569 ARG A N 1
ATOM 4579 C CA . ARG A 1 569 ? -77.392 -19.761 -15.805 1.00 36.75 569 ARG A CA 1
ATOM 4580 C C . ARG A 1 569 ? -76.292 -20.719 -16.328 1.00 36.75 569 ARG A C 1
ATOM 4582 O O . ARG A 1 569 ? -75.672 -21.386 -15.515 1.00 36.75 569 ARG A O 1
ATOM 4589 N N . LEU A 1 570 ? -76.009 -20.729 -17.646 1.00 34.47 570 LEU A N 1
ATOM 4590 C CA . LEU A 1 570 ? -74.914 -21.463 -18.350 1.00 34.47 570 LEU A CA 1
ATOM 4591 C C . LEU A 1 570 ? -74.536 -20.729 -19.706 1.00 34.47 570 LEU A C 1
ATOM 4593 O O . LEU A 1 570 ? -75.143 -19.686 -19.960 1.00 34.47 570 LEU A O 1
ATOM 4597 N N . PRO A 1 571 ? -73.538 -21.164 -20.538 1.00 43.75 571 PRO A N 1
ATOM 4598 C CA . PRO A 1 571 ? -72.703 -20.278 -21.407 1.00 43.75 571 PRO A CA 1
ATOM 4599 C C . PRO A 1 571 ? -72.799 -20.453 -22.959 1.00 43.75 571 PRO A C 1
ATOM 4601 O O . PRO A 1 571 ? -73.592 -21.255 -23.444 1.00 43.75 571 PRO A O 1
ATOM 4604 N N . LEU A 1 572 ? -71.941 -19.753 -23.746 1.00 36.34 572 LEU A N 1
ATOM 4605 C CA . LEU A 1 572 ? -71.797 -19.883 -25.225 1.00 36.34 572 LEU A CA 1
ATOM 4606 C C . LEU A 1 572 ? -70.375 -19.533 -25.786 1.00 36.34 572 LEU A C 1
ATOM 4608 O O . LEU A 1 572 ? -69.552 -18.981 -25.057 1.00 36.34 572 LEU A O 1
ATOM 4612 N N . LYS A 1 573 ? -70.089 -19.848 -27.073 1.00 37.84 573 LYS A N 1
ATOM 4613 C CA . LYS A 1 573 ? -68.832 -19.607 -27.845 1.00 37.84 573 LYS A CA 1
ATOM 4614 C C . LYS A 1 573 ? -69.071 -19.418 -29.380 1.00 37.84 573 LYS A C 1
ATOM 4616 O O . LYS A 1 573 ? -70.012 -20.008 -29.893 1.00 37.84 573 LYS A O 1
ATOM 4621 N N . ASN A 1 574 ? -68.116 -18.760 -30.075 1.00 31.52 574 ASN A N 1
ATOM 4622 C CA . ASN A 1 574 ? -67.709 -18.845 -31.517 1.00 31.52 574 ASN A CA 1
ATOM 4623 C C . ASN A 1 574 ? -68.442 -18.110 -32.702 1.00 31.52 574 ASN A C 1
ATOM 4625 O O . ASN A 1 574 ? -69.648 -18.234 -32.869 1.00 31.52 574 ASN A O 1
ATOM 4629 N N . SER A 1 575 ? -67.601 -17.534 -33.606 1.00 34.72 575 SER A N 1
ATOM 4630 C CA . SER A 1 575 ? -67.650 -17.394 -35.108 1.00 34.72 575 SER A CA 1
ATOM 4631 C C . SER A 1 575 ? -68.518 -16.366 -35.897 1.00 34.72 575 SER A C 1
ATOM 4633 O O . SER A 1 575 ? -69.726 -16.337 -35.692 1.00 34.72 575 SER A O 1
ATOM 4635 N N . LEU A 1 576 ? -67.906 -15.663 -36.905 1.00 37.31 576 LEU A N 1
ATOM 4636 C CA . LEU A 1 576 ? -68.277 -15.544 -38.372 1.00 37.31 576 LEU A CA 1
ATOM 4637 C C . LEU A 1 576 ? -67.430 -14.509 -39.247 1.00 37.31 576 LEU A C 1
ATOM 4639 O O . LEU A 1 576 ? -67.103 -13.455 -38.706 1.00 37.31 576 LEU A O 1
ATOM 4643 N N . SER A 1 577 ? -67.169 -14.807 -40.568 1.00 38.09 577 SER A N 1
ATOM 4644 C CA . SER A 1 577 ? -66.722 -13.985 -41.792 1.00 38.09 577 SER A CA 1
ATOM 4645 C C . SER A 1 577 ? -65.222 -13.544 -42.073 1.00 38.09 577 SER A C 1
ATOM 4647 O O . SER A 1 577 ? -64.490 -13.508 -41.089 1.00 38.09 577 SER A O 1
ATOM 4649 N N . GLU A 1 578 ? -64.618 -13.115 -43.249 1.00 37.94 578 GLU A N 1
ATOM 4650 C CA . GLU A 1 578 ? -64.653 -13.171 -44.797 1.00 37.94 578 GLU A CA 1
ATOM 4651 C C . GLU A 1 578 ? -63.369 -12.391 -45.403 1.00 37.94 578 GLU A C 1
ATOM 4653 O O . GLU A 1 578 ? -62.663 -11.859 -44.550 1.00 37.94 578 GLU A O 1
ATOM 4658 N N . GLU A 1 579 ? -62.885 -12.135 -46.680 1.00 40.97 579 GLU A N 1
ATOM 4659 C CA . GLU A 1 579 ? -62.944 -12.517 -48.164 1.00 40.97 579 GLU A CA 1
ATOM 4660 C C . GLU A 1 579 ? -61.775 -11.810 -49.047 1.00 40.97 579 GLU A C 1
ATOM 4662 O O . GLU A 1 579 ? -61.025 -11.037 -48.455 1.00 40.97 579 GLU A O 1
ATOM 4667 N N . LEU A 1 580 ? -61.644 -11.995 -50.415 1.00 42.94 580 LEU A N 1
ATOM 4668 C CA . LEU A 1 580 ? -60.994 -11.182 -51.580 1.00 42.94 580 LEU A CA 1
ATOM 4669 C C . LEU A 1 580 ? -59.614 -11.560 -52.444 1.00 42.94 580 LEU A C 1
ATOM 4671 O O . LEU A 1 580 ? -58.581 -11.551 -51.781 1.00 42.94 580 LEU A O 1
ATOM 4675 N N . ASP A 1 581 ? -59.595 -11.734 -53.876 1.00 42.59 581 ASP A N 1
ATOM 4676 C CA . ASP A 1 581 ? -58.683 -11.694 -55.245 1.00 42.59 581 ASP A CA 1
ATOM 4677 C C . ASP A 1 581 ? -57.419 -12.628 -55.840 1.00 42.59 581 ASP A C 1
ATOM 4679 O O . ASP A 1 581 ? -56.964 -13.404 -55.006 1.00 42.59 581 ASP A O 1
ATOM 4683 N N . GLY A 1 582 ? -56.709 -12.788 -57.094 1.00 42.84 582 GLY A N 1
ATOM 4684 C CA . GLY A 1 582 ? -56.546 -12.418 -58.653 1.00 42.84 582 GLY A CA 1
ATOM 4685 C C . GLY A 1 582 ? -55.305 -12.999 -59.656 1.00 42.84 582 GLY A C 1
ATOM 4686 O O . GLY A 1 582 ? -54.386 -13.542 -59.049 1.00 42.84 582 GLY A O 1
ATOM 4687 N N . HIS A 1 583 ? -55.163 -12.960 -61.093 1.00 41.28 583 HIS A N 1
ATOM 4688 C CA . HIS A 1 583 ? -54.092 -13.577 -62.165 1.00 41.28 583 HIS A CA 1
ATOM 4689 C C . HIS A 1 583 ? -54.009 -13.098 -63.785 1.00 41.28 583 HIS A C 1
ATOM 4691 O O . HIS A 1 583 ? -54.904 -12.301 -64.042 1.00 41.28 583 HIS A O 1
ATOM 4697 N N . SER A 1 584 ? -53.269 -13.385 -65.003 1.00 40.88 584 SER A N 1
ATOM 4698 C CA . SER A 1 584 ? -51.994 -13.956 -65.830 1.00 40.88 584 SER A CA 1
ATOM 4699 C C . SER A 1 584 ? -52.007 -13.814 -67.515 1.00 40.88 584 SER A C 1
ATOM 4701 O O . SER A 1 584 ? -53.098 -13.400 -67.884 1.00 40.88 584 SER A O 1
ATOM 4703 N N . GLY A 1 585 ? -51.184 -14.044 -68.687 1.00 35.91 585 GLY A N 1
ATOM 4704 C CA . GLY A 1 585 ? -49.791 -14.405 -69.412 1.00 35.91 585 GLY A CA 1
ATOM 4705 C C . GLY A 1 585 ? -49.631 -14.654 -71.088 1.00 35.91 585 GLY A C 1
ATOM 4706 O O . GLY A 1 585 ? -50.700 -14.814 -71.665 1.00 35.91 585 GLY A O 1
ATOM 4707 N N . GLY A 1 586 ? -48.455 -14.725 -71.921 1.00 39.47 586 GLY A N 1
ATOM 4708 C CA . GLY A 1 586 ? -48.252 -15.104 -73.487 1.00 39.47 586 GLY A CA 1
ATOM 4709 C C . GLY A 1 586 ? -46.892 -14.914 -74.473 1.00 39.47 586 GLY A C 1
ATOM 4710 O O . GLY A 1 586 ? -46.007 -14.233 -73.965 1.00 39.47 586 GLY A O 1
ATOM 4711 N N . ILE A 1 587 ? -46.657 -15.431 -75.802 1.00 51.44 587 ILE A N 1
ATOM 4712 C CA . ILE A 1 587 ? -45.375 -15.439 -76.807 1.00 51.44 587 ILE A CA 1
ATOM 4713 C C . ILE A 1 587 ? -45.355 -15.758 -78.472 1.00 51.44 587 ILE A C 1
ATOM 4715 O O . ILE A 1 587 ? -46.414 -16.167 -78.929 1.00 51.44 587 ILE A O 1
ATOM 4719 N N . GLU A 1 588 ? -44.217 -15.639 -79.350 1.00 48.16 588 GLU A N 1
ATOM 4720 C CA . GLU A 1 588 ? -43.660 -16.350 -80.710 1.00 48.16 588 GLU A CA 1
ATOM 4721 C C . GLU A 1 588 ? -43.254 -15.764 -82.254 1.00 48.16 588 GLU A C 1
ATOM 4723 O O . GLU A 1 588 ? -43.790 -14.705 -82.576 1.00 48.16 588 GLU A O 1
ATOM 4728 N N . PRO A 1 589 ? -42.329 -16.342 -83.214 1.00 55.19 589 PRO A N 1
ATOM 4729 C CA . PRO A 1 589 ? -41.671 -15.824 -84.591 1.00 55.19 589 PRO A CA 1
ATOM 4730 C C . PRO A 1 589 ? -41.147 -16.714 -85.936 1.00 55.19 589 PRO A C 1
ATOM 4732 O O . PRO A 1 589 ? -41.145 -17.929 -85.784 1.00 55.19 589 PRO A O 1
ATOM 4735 N N . ASP A 1 590 ? -40.629 -16.226 -87.188 1.00 38.12 590 ASP A N 1
ATOM 4736 C CA . ASP A 1 590 ? -39.952 -16.970 -88.460 1.00 38.12 590 ASP A CA 1
ATOM 4737 C C . ASP A 1 590 ? -39.153 -16.239 -89.764 1.00 38.12 590 ASP A C 1
ATOM 4739 O O . ASP A 1 590 ? -38.923 -15.037 -89.636 1.00 38.12 590 ASP A O 1
ATOM 4743 N N . GLN A 1 591 ? -38.682 -16.854 -90.974 1.00 46.44 591 GLN A N 1
ATOM 4744 C CA . GLN A 1 591 ? -37.642 -16.418 -92.117 1.00 46.44 591 GLN A CA 1
ATOM 4745 C C . GLN A 1 591 ? -37.523 -16.979 -93.703 1.00 46.44 591 GLN A C 1
ATOM 4747 O O . GLN A 1 591 ? -38.247 -17.917 -94.012 1.00 46.44 591 GLN A O 1
ATOM 4752 N N . GLY A 1 592 ? -36.618 -16.536 -94.721 1.00 33.06 592 GLY A N 1
ATOM 4753 C CA . GLY A 1 592 ? -36.233 -17.183 -96.138 1.00 33.06 592 GLY A CA 1
ATOM 4754 C C . GLY A 1 592 ? -35.431 -16.491 -97.443 1.00 33.06 592 GLY A C 1
ATOM 4755 O O . GLY A 1 592 ? -35.354 -15.265 -97.414 1.00 33.06 592 GLY A O 1
ATOM 4756 N N . PRO A 1 593 ? -34.833 -17.156 -98.571 1.00 37.44 593 PRO A N 1
ATOM 4757 C CA . PRO A 1 593 ? -33.911 -16.630 -99.762 1.00 37.44 593 PRO A CA 1
ATOM 4758 C C . PRO A 1 593 ? -33.803 -17.220 -101.331 1.00 37.44 593 PRO A C 1
ATOM 4760 O O . PRO A 1 593 ? -34.458 -18.228 -101.578 1.00 37.44 593 PRO A O 1
ATOM 4763 N N . GLY A 1 594 ? -32.969 -16.728 -102.381 1.00 24.48 594 GLY A N 1
ATOM 4764 C CA . GLY A 1 594 ? -32.609 -17.319 -103.824 1.00 24.48 594 GLY A CA 1
ATOM 4765 C C . GLY A 1 594 ? -31.800 -16.535 -105.051 1.00 24.48 594 GLY A C 1
ATOM 4766 O O . GLY A 1 594 ? -31.641 -15.337 -104.852 1.00 24.48 594 GLY A O 1
ATOM 4767 N N . SER A 1 595 ? -31.275 -17.097 -106.258 1.00 25.23 595 SER A N 1
ATOM 4768 C CA . SER A 1 595 ? -30.607 -16.417 -107.548 1.00 25.23 595 SER A CA 1
ATOM 4769 C C . SER A 1 595 ? -30.203 -17.188 -108.975 1.00 25.23 595 SER A C 1
ATOM 4771 O O . SER A 1 595 ? -30.675 -18.314 -109.121 1.00 25.23 595 SER A O 1
ATOM 4773 N N . GLU A 1 596 ? -29.405 -16.656 -110.028 1.00 28.03 596 GLU A N 1
ATOM 4774 C CA . GLU A 1 596 ? -29.331 -16.923 -111.596 1.00 28.03 596 GLU A CA 1
ATOM 4775 C C . GLU A 1 596 ? -27.970 -16.902 -112.563 1.00 28.03 596 GLU A C 1
ATOM 4777 O O . GLU A 1 596 ? -26.887 -17.031 -112.002 1.00 28.03 596 GLU A O 1
ATOM 4782 N N . GLU A 1 597 ? -27.951 -16.807 -113.983 1.00 17.64 597 GLU A N 1
ATOM 4783 C CA . GLU A 1 597 ? -26.778 -17.022 -115.035 1.00 17.64 597 GLU A CA 1
ATOM 4784 C C . GLU A 1 597 ? -26.625 -16.267 -116.513 1.00 17.64 597 GLU A C 1
ATOM 4786 O O . GLU A 1 597 ? -27.130 -15.151 -116.611 1.00 17.64 597 GLU A O 1
ATOM 4791 N N . CYS A 1 598 ? -25.905 -16.740 -117.637 1.00 20.61 598 CYS A N 1
ATOM 4792 C CA . CYS A 1 598 ? -25.208 -15.988 -118.836 1.00 20.61 598 CYS A CA 1
ATOM 4793 C C . CYS A 1 598 ? -25.123 -16.532 -120.405 1.00 20.61 598 CYS A C 1
ATOM 4795 O O . CYS A 1 598 ? -25.724 -17.568 -120.670 1.00 20.61 598 CYS A O 1
ATOM 4797 N N . ASN A 1 599 ? -24.453 -15.889 -121.483 1.00 27.89 599 ASN A N 1
ATOM 4798 C CA . ASN A 1 599 ? -24.299 -16.304 -123.005 1.00 27.89 599 ASN A CA 1
ATOM 4799 C C . ASN A 1 599 ? -23.442 -15.463 -124.166 1.00 27.89 599 ASN A C 1
ATOM 4801 O O . ASN A 1 599 ? -23.540 -14.236 -124.116 1.00 27.89 599 ASN A O 1
ATOM 4805 N N . PRO A 1 600 ? -22.710 -16.020 -125.251 1.00 25.84 600 PRO A N 1
ATOM 4806 C CA . PRO A 1 600 ? -22.007 -15.392 -126.524 1.00 25.84 600 PRO A CA 1
ATOM 4807 C C . PRO A 1 600 ? -22.026 -16.157 -127.988 1.00 25.84 600 PRO A C 1
ATOM 4809 O O . PRO A 1 600 ? -22.684 -17.188 -127.983 1.00 25.84 600 PRO A O 1
ATOM 4812 N N . LEU A 1 601 ? -21.439 -15.971 -129.272 1.00 16.89 601 LEU A N 1
ATOM 4813 C CA . LEU A 1 601 ? -20.508 -15.110 -130.204 1.00 16.89 601 LEU A CA 1
ATOM 4814 C C . LEU A 1 601 ? -20.647 -15.145 -131.872 1.00 16.89 601 LEU A C 1
ATOM 4816 O O . LEU A 1 601 ? -21.787 -15.001 -132.302 1.00 16.89 601 LEU A O 1
ATOM 4820 N N . ASN A 1 602 ? -19.623 -15.194 -132.856 1.00 13.10 602 ASN A N 1
ATOM 4821 C CA . ASN A 1 602 ? -19.706 -14.816 -134.395 1.00 13.10 602 ASN A CA 1
ATOM 4822 C C . ASN A 1 602 ? -18.832 -15.435 -135.677 1.00 13.10 602 ASN A C 1
ATOM 4824 O O . ASN A 1 602 ? -18.468 -16.600 -135.568 1.00 13.10 602 ASN A O 1
ATOM 4828 N N . MET A 1 603 ? -18.567 -14.773 -136.905 1.00 13.52 603 MET A N 1
ATOM 4829 C CA . MET A 1 603 ? -18.350 -15.290 -138.389 1.00 13.52 603 MET A CA 1
ATOM 4830 C C . MET A 1 603 ? -17.264 -14.655 -139.479 1.00 13.52 603 MET A C 1
ATOM 4832 O O . MET A 1 603 ? -16.433 -13.875 -139.030 1.00 13.52 603 MET A O 1
ATOM 4836 N N . SER A 1 604 ? -17.167 -14.970 -140.859 1.00 15.48 604 SER A N 1
ATOM 4837 C CA . SER A 1 604 ? -16.090 -14.586 -141.953 1.00 15.48 604 SER A CA 1
ATOM 4838 C C . SER A 1 604 ? -16.388 -14.486 -143.575 1.00 15.48 604 SER A C 1
ATOM 4840 O O . SER A 1 604 ? -17.572 -14.544 -143.897 1.00 15.48 604 SER A O 1
ATOM 4842 N N . ILE A 1 605 ? -15.414 -14.300 -144.586 1.00 42.00 605 ILE A N 1
ATOM 4843 C CA . ILE A 1 605 ? -15.509 -13.786 -146.087 1.00 42.00 605 ILE A CA 1
ATOM 4844 C C . ILE A 1 605 ? -14.443 -14.173 -147.294 1.00 42.00 605 ILE A C 1
ATOM 4846 O O . ILE A 1 605 ? -13.496 -14.878 -146.968 1.00 42.00 605 ILE A O 1
ATOM 4850 N N . GLU A 1 606 ? -14.524 -13.737 -148.639 1.00 53.06 606 GLU A N 1
ATOM 4851 C CA . GLU A 1 606 ? -13.685 -14.127 -149.927 1.00 53.06 606 GLU A CA 1
ATOM 4852 C C . GLU A 1 606 ? -13.524 -13.136 -151.248 1.00 53.06 606 GLU A C 1
ATOM 4854 O O . GLU A 1 606 ? -14.003 -12.012 -151.127 1.00 53.06 606 GLU A O 1
ATOM 4859 N N . ALA A 1 607 ? -12.865 -13.441 -152.465 1.00 58.25 607 ALA A N 1
ATOM 4860 C CA . ALA A 1 607 ? -12.486 -12.540 -153.703 1.00 58.25 607 ALA A CA 1
ATOM 4861 C C . ALA A 1 607 ? -12.188 -13.094 -155.236 1.00 58.25 607 ALA A C 1
ATOM 4863 O O . ALA A 1 607 ? -12.450 -14.271 -155.461 1.00 58.25 607 ALA A O 1
ATOM 4864 N N . GLU A 1 608 ? -11.677 -12.322 -156.306 1.00 55.72 608 GLU A N 1
ATOM 4865 C CA . GLU A 1 608 ? -11.572 -12.645 -157.851 1.00 55.72 608 GLU A CA 1
ATOM 4866 C C . GLU A 1 608 ? -10.333 -12.193 -158.850 1.00 55.72 608 GLU A C 1
ATOM 4868 O O . GLU A 1 608 ? -9.224 -12.077 -158.334 1.00 55.72 608 GLU A O 1
ATOM 4873 N N . LEU A 1 609 ? -10.399 -12.041 -160.253 1.00 52.19 609 LEU A N 1
ATOM 4874 C CA . LEU A 1 609 ? -9.293 -12.298 -161.325 1.00 52.19 609 LEU A CA 1
ATOM 4875 C C . LEU A 1 609 ? -8.789 -11.447 -162.653 1.00 52.19 609 LEU A C 1
ATOM 4877 O O . LEU A 1 609 ? -7.632 -11.036 -162.598 1.00 52.19 609 LEU A O 1
ATOM 4881 N N . VAL A 1 610 ? -9.404 -11.306 -163.900 1.00 58.84 610 VAL A N 1
ATOM 4882 C CA . VAL A 1 610 ? -8.880 -11.015 -165.303 1.00 58.84 610 VAL A CA 1
ATOM 4883 C C . VAL A 1 610 ? -7.899 -9.826 -165.483 1.00 58.84 610 VAL A C 1
ATOM 4885 O O . VAL A 1 610 ? -8.340 -8.721 -165.676 1.00 58.84 610 VAL A O 1
ATOM 4888 N N . ILE A 1 611 ? -6.561 -9.998 -165.516 1.00 60.19 611 ILE A N 1
ATOM 4889 C CA . ILE A 1 611 ? -5.595 -9.160 -164.742 1.00 60.19 611 ILE A CA 1
ATOM 4890 C C . ILE A 1 611 ? -4.715 -8.040 -165.385 1.00 60.19 611 ILE A C 1
ATOM 4892 O O . ILE A 1 611 ? -3.724 -7.646 -164.782 1.00 60.19 611 ILE A O 1
ATOM 4896 N N . GLU A 1 612 ? -5.050 -7.439 -166.533 1.00 61.41 612 GLU A N 1
ATOM 4897 C CA . GLU A 1 612 ? -4.712 -5.998 -166.738 1.00 61.41 612 GLU A CA 1
ATOM 4898 C C . GLU A 1 612 ? -5.973 -5.164 -166.572 1.00 61.41 612 GLU A C 1
ATOM 4900 O O . GLU A 1 612 ? -6.005 -4.274 -165.734 1.00 61.41 612 GLU A O 1
ATOM 4905 N N . GLN A 1 613 ? -7.082 -5.597 -167.174 1.00 58.69 613 GLN A N 1
ATOM 4906 C CA . GLN A 1 613 ? -8.423 -5.155 -166.782 1.00 58.69 613 GLN A CA 1
ATOM 4907 C C . GLN A 1 613 ? -8.730 -5.410 -165.289 1.00 58.69 613 GLN A C 1
ATOM 4909 O O . GLN A 1 613 ? -9.536 -4.686 -164.721 1.00 58.69 613 GLN A O 1
ATOM 4914 N N . MET A 1 614 ? -8.028 -6.344 -164.636 1.00 57.47 614 MET A N 1
ATOM 4915 C CA . MET A 1 614 ? -7.961 -6.570 -163.190 1.00 57.47 614 MET A CA 1
ATOM 4916 C C . MET A 1 614 ? -6.552 -6.448 -162.601 1.00 57.47 614 MET A C 1
ATOM 4918 O O . MET A 1 614 ? -6.346 -6.915 -161.496 1.00 57.47 614 MET A O 1
ATOM 4922 N N . LYS A 1 615 ? -5.589 -5.783 -163.244 1.00 66.69 615 LYS A N 1
ATOM 4923 C CA . LYS A 1 615 ? -4.618 -4.984 -162.466 1.00 66.69 615 LYS A CA 1
ATOM 4924 C C . LYS A 1 615 ? -5.171 -3.590 -162.253 1.00 66.69 615 LYS A C 1
ATOM 4926 O O . LYS A 1 615 ? -4.893 -3.010 -161.224 1.00 66.69 615 LYS A O 1
ATOM 4931 N N . GLU A 1 616 ? -6.017 -3.138 -163.175 1.00 64.00 616 GLU A N 1
ATOM 4932 C CA . GLU A 1 616 ? -6.933 -2.004 -163.123 1.00 64.00 616 GLU A CA 1
ATOM 4933 C C . GLU A 1 616 ? -8.128 -2.282 -162.183 1.00 64.00 616 GLU A C 1
ATOM 4935 O O . GLU A 1 616 ? -8.365 -1.495 -161.276 1.00 64.00 616 GLU A O 1
ATOM 4940 N N . GLN A 1 617 ? -8.837 -3.415 -162.305 1.00 62.41 617 GLN A N 1
ATOM 4941 C CA . GLN A 1 617 ? -9.800 -3.861 -161.281 1.00 62.41 617 GLN A CA 1
ATOM 4942 C C . GLN A 1 617 ? -9.090 -4.223 -159.975 1.00 62.41 617 GLN A C 1
ATOM 4944 O O . GLN A 1 617 ? -9.485 -3.633 -158.994 1.00 62.41 617 GLN A O 1
ATOM 4949 N N . HIS A 1 618 ? -7.978 -4.987 -159.911 1.00 70.25 618 HIS A N 1
ATOM 4950 C CA . HIS A 1 618 ? -7.204 -5.027 -158.653 1.00 70.25 618 HIS A CA 1
ATOM 4951 C C . HIS A 1 618 ? -6.695 -3.634 -158.236 1.00 70.25 618 HIS A C 1
ATOM 4953 O O . HIS A 1 618 ? -6.411 -3.469 -157.066 1.00 70.25 618 HIS A O 1
ATOM 4959 N N . HIS A 1 619 ? -6.587 -2.609 -159.094 1.00 71.06 619 HIS A N 1
ATOM 4960 C CA . HIS A 1 619 ? -6.271 -1.248 -158.632 1.00 71.06 619 HIS A CA 1
ATOM 4961 C C . HIS A 1 619 ? -7.479 -0.638 -157.934 1.00 71.06 619 HIS A C 1
ATOM 4963 O O . HIS A 1 619 ? -7.345 -0.089 -156.850 1.00 71.06 619 HIS A O 1
ATOM 4969 N N . ARG A 1 620 ? -8.666 -0.772 -158.531 1.00 72.44 620 ARG A N 1
ATOM 4970 C CA . ARG A 1 620 ? -9.941 -0.334 -157.952 1.00 72.44 620 ARG A CA 1
ATOM 4971 C C . ARG A 1 620 ? -10.250 -1.105 -156.676 1.00 72.44 620 ARG A C 1
ATOM 4973 O O . ARG A 1 620 ? -10.552 -0.469 -155.681 1.00 72.44 620 ARG A O 1
ATOM 4980 N N . ASP A 1 621 ? -10.070 -2.417 -156.675 1.00 72.62 621 ASP A N 1
ATOM 4981 C CA . ASP A 1 621 ? -10.266 -3.322 -155.549 1.00 72.62 621 ASP A CA 1
ATOM 4982 C C . ASP A 1 621 ? -9.160 -3.155 -154.498 1.00 72.62 621 ASP A C 1
ATOM 4984 O O . ASP A 1 621 ? -9.463 -3.261 -153.324 1.00 72.62 621 ASP A O 1
ATOM 4988 N N . LEU A 1 622 ? -7.905 -2.821 -154.842 1.00 74.56 622 LEU A N 1
ATOM 4989 C CA . LEU A 1 622 ? -6.876 -2.441 -153.854 1.00 74.56 622 LEU A CA 1
ATOM 4990 C C . LEU A 1 622 ? -7.096 -1.028 -153.313 1.00 74.56 622 LEU A C 1
ATOM 4992 O O . LEU A 1 622 ? -6.745 -0.772 -152.167 1.00 74.56 622 LEU A O 1
ATOM 4996 N N . CYS A 1 623 ? -7.677 -0.109 -154.085 1.00 74.31 623 CYS A N 1
ATOM 4997 C CA . CYS A 1 623 ? -8.135 1.185 -153.581 1.00 74.31 623 CYS A CA 1
ATOM 4998 C C . CYS A 1 623 ? -9.370 1.023 -152.684 1.00 74.31 623 CYS A C 1
ATOM 5000 O O . CYS A 1 623 ? -9.436 1.672 -151.646 1.00 74.31 623 CYS A O 1
ATOM 5002 N N . HIS A 1 624 ? -10.301 0.131 -153.031 1.00 74.25 624 HIS A N 1
ATOM 5003 C CA . HIS A 1 624 ? -11.494 -0.190 -152.245 1.00 74.25 624 HIS A CA 1
ATOM 5004 C C . HIS A 1 624 ? -11.130 -0.966 -150.978 1.00 74.25 624 HIS A C 1
ATOM 5006 O O . HIS A 1 624 ? -11.579 -0.612 -149.900 1.00 74.25 624 HIS A O 1
ATOM 5012 N N . LEU A 1 625 ? -10.238 -1.954 -151.075 1.00 78.19 625 LEU A N 1
ATOM 5013 C CA . LEU A 1 625 ? -9.702 -2.707 -149.944 1.00 78.19 625 LEU A CA 1
ATOM 5014 C C . LEU A 1 625 ? -8.786 -1.839 -149.081 1.00 78.19 625 LEU A C 1
ATOM 5016 O O . LEU A 1 625 ? -8.780 -2.007 -147.869 1.00 78.19 625 LEU A O 1
ATOM 5020 N N . ARG A 1 626 ? -8.048 -0.876 -149.654 1.00 80.19 626 ARG A N 1
ATOM 5021 C CA . ARG A 1 626 ? -7.355 0.150 -148.860 1.00 80.19 626 ARG A CA 1
ATOM 5022 C C . ARG A 1 626 ? -8.359 1.031 -148.128 1.00 80.19 626 ARG A C 1
ATOM 5024 O O . ARG A 1 626 ? -8.160 1.240 -146.945 1.00 80.19 626 ARG A O 1
ATOM 5031 N N . LEU A 1 627 ? -9.424 1.499 -148.781 1.00 82.06 627 LEU A N 1
ATOM 5032 C CA . LEU A 1 627 ? -10.490 2.256 -148.120 1.00 82.06 627 LEU A CA 1
ATOM 5033 C C . LEU A 1 627 ? -11.162 1.434 -147.013 1.00 82.06 627 LEU A C 1
ATOM 5035 O O . LEU A 1 627 ? -11.293 1.928 -145.905 1.00 82.06 627 LEU A O 1
ATOM 5039 N N . GLU A 1 628 ? -11.479 0.162 -147.249 1.00 81.81 628 GLU A N 1
ATOM 5040 C CA . GLU A 1 628 ? -12.006 -0.742 -146.223 1.00 81.81 628 GLU A CA 1
ATOM 5041 C C . GLU A 1 628 ? -11.014 -1.027 -145.095 1.00 81.81 628 GLU A C 1
ATOM 5043 O O . GLU A 1 628 ? -11.439 -1.207 -143.959 1.00 81.81 628 GLU A O 1
ATOM 5048 N N . LEU A 1 629 ? -9.713 -1.118 -145.376 1.00 82.81 629 LEU A N 1
ATOM 5049 C CA . LEU A 1 629 ? -8.684 -1.293 -144.351 1.00 82.81 629 LEU A CA 1
ATOM 5050 C C . LEU A 1 629 ? -8.471 -0.000 -143.564 1.00 82.81 629 LEU A C 1
ATOM 5052 O O . LEU A 1 629 ? -8.346 -0.068 -142.350 1.00 82.81 629 LEU A O 1
ATOM 5056 N N . GLU A 1 630 ? -8.493 1.162 -144.213 1.00 83.25 630 GLU A N 1
ATOM 5057 C CA . GLU A 1 630 ? -8.492 2.468 -143.554 1.00 83.25 630 GLU A CA 1
ATOM 5058 C C . GLU A 1 630 ? -9.754 2.656 -142.703 1.00 83.25 630 GLU A C 1
ATOM 5060 O O . GLU A 1 630 ? -9.644 3.115 -141.574 1.00 83.25 630 GLU A O 1
ATOM 5065 N N . ASP A 1 631 ? -10.933 2.247 -143.173 1.00 85.50 631 ASP A N 1
ATOM 5066 C CA . ASP A 1 631 ? -12.186 2.334 -142.415 1.00 85.50 631 ASP A CA 1
ATOM 5067 C C . ASP A 1 631 ? -12.282 1.275 -141.306 1.00 85.50 631 ASP A C 1
ATOM 5069 O O . ASP A 1 631 ? -12.821 1.565 -140.240 1.00 85.50 631 ASP A O 1
ATOM 5073 N N . LYS A 1 632 ? -11.691 0.083 -141.478 1.00 86.75 632 LYS A N 1
ATOM 5074 C CA . LYS A 1 632 ? -11.510 -0.906 -140.396 1.00 86.75 632 LYS A CA 1
ATOM 5075 C C . LYS A 1 632 ? -10.493 -0.423 -139.360 1.00 86.75 632 LYS A C 1
ATOM 5077 O O . LYS A 1 632 ? -10.727 -0.604 -138.170 1.00 86.75 632 LYS A O 1
ATOM 5082 N N . VAL A 1 633 ? -9.408 0.237 -139.775 1.00 86.12 633 VAL A N 1
ATOM 5083 C CA . VAL A 1 633 ? -8.454 0.885 -138.860 1.00 86.12 633 VAL A CA 1
ATOM 5084 C C . VAL A 1 633 ? -9.144 2.024 -138.111 1.00 86.12 633 VAL A C 1
ATOM 5086 O O . VAL A 1 633 ? -9.166 1.968 -136.891 1.00 86.12 633 VAL A O 1
ATOM 5089 N N . ARG A 1 634 ? -9.836 2.949 -138.791 1.00 85.81 634 ARG A N 1
ATOM 5090 C CA . ARG A 1 634 ? -10.655 4.005 -138.160 1.00 85.81 634 ARG A CA 1
ATOM 5091 C C . ARG A 1 634 ? -11.715 3.435 -137.214 1.00 85.81 634 ARG A C 1
ATOM 5093 O O . ARG A 1 634 ? -11.993 4.032 -136.179 1.00 85.81 634 ARG A O 1
ATOM 5100 N N . HIS A 1 635 ? -12.311 2.286 -137.542 1.00 87.62 635 HIS A N 1
ATOM 5101 C CA . HIS A 1 635 ? -13.261 1.595 -136.669 1.00 87.62 635 HIS A CA 1
ATOM 5102 C C . HIS A 1 635 ? -12.592 1.059 -135.396 1.00 87.62 635 HIS A C 1
ATOM 5104 O O . HIS A 1 635 ? -13.133 1.270 -134.314 1.00 87.62 635 HIS A O 1
ATOM 5110 N N . TYR A 1 636 ? -11.419 0.425 -135.495 1.00 88.62 636 TYR A N 1
ATOM 5111 C CA . TYR A 1 636 ? -10.675 -0.061 -134.328 1.00 88.62 636 TYR A CA 1
ATOM 5112 C C . TYR A 1 636 ? -10.008 1.061 -133.520 1.00 88.62 636 TYR A C 1
ATOM 5114 O O . TYR A 1 636 ? -10.000 0.986 -132.297 1.00 88.62 636 TYR A O 1
ATOM 5122 N N . GLU A 1 637 ? -9.511 2.119 -134.162 1.00 88.94 637 GLU A N 1
ATOM 5123 C CA . GLU A 1 637 ? -9.051 3.351 -133.509 1.00 88.94 637 GLU A CA 1
ATOM 5124 C C . GLU A 1 637 ? -10.199 3.974 -132.713 1.00 88.94 637 GLU A C 1
ATOM 5126 O O . GLU A 1 637 ? -10.067 4.181 -131.508 1.00 88.94 637 GLU A O 1
ATOM 5131 N N . LYS A 1 638 ? -11.372 4.146 -133.340 1.00 90.50 638 LYS A N 1
ATOM 5132 C CA . LYS A 1 638 ? -12.566 4.611 -132.636 1.00 90.50 638 LYS A CA 1
ATOM 5133 C C . LYS A 1 638 ? -12.973 3.661 -131.505 1.00 90.50 638 LYS A C 1
ATOM 5135 O O . LYS A 1 638 ? -13.297 4.136 -130.430 1.00 90.50 638 LYS A O 1
ATOM 5140 N N . GLN A 1 639 ? -12.939 2.342 -131.698 1.00 90.56 639 GLN A N 1
ATOM 5141 C CA . GLN A 1 639 ? -13.286 1.384 -130.640 1.00 90.56 639 GLN A CA 1
ATOM 5142 C C . GLN A 1 639 ? -12.294 1.434 -129.461 1.00 90.56 639 GLN A C 1
ATOM 5144 O O . GLN A 1 639 ? -12.695 1.272 -128.306 1.00 90.56 639 GLN A O 1
ATOM 5149 N N . LEU A 1 640 ? -11.010 1.692 -129.726 1.00 88.12 640 LEU A N 1
ATOM 5150 C CA . LEU A 1 640 ? -9.994 1.924 -128.697 1.00 88.12 640 LEU A CA 1
ATOM 5151 C C . LEU A 1 640 ? -10.221 3.249 -127.961 1.00 88.12 640 LEU A C 1
ATOM 5153 O O . LEU A 1 640 ? -10.079 3.289 -126.743 1.00 88.12 640 LEU A O 1
ATOM 5157 N N . ASP A 1 641 ? -10.623 4.313 -128.652 1.00 90.94 641 ASP A N 1
ATOM 5158 C CA . ASP A 1 641 ? -10.940 5.591 -128.009 1.00 90.94 641 ASP A CA 1
ATOM 5159 C C . ASP A 1 641 ? -12.281 5.549 -127.247 1.00 90.94 641 ASP A C 1
ATOM 5161 O O . ASP A 1 641 ? -12.343 6.017 -126.112 1.00 90.94 641 ASP A O 1
ATOM 5165 N N . ASP A 1 642 ? -13.314 4.885 -127.778 1.00 91.44 642 ASP A N 1
ATOM 5166 C CA . ASP A 1 642 ? -14.586 4.624 -127.086 1.00 91.44 642 ASP A CA 1
ATOM 5167 C C . ASP A 1 642 ? -14.344 3.803 -125.791 1.00 91.44 642 ASP A C 1
ATOM 5169 O O . ASP A 1 642 ? -14.921 4.101 -124.742 1.00 91.44 642 ASP A O 1
ATOM 5173 N N . THR A 1 643 ? -13.444 2.804 -125.815 1.00 87.94 643 THR A N 1
ATOM 5174 C CA . THR A 1 643 ? -13.079 2.016 -124.614 1.00 87.94 643 THR A CA 1
ATOM 5175 C C . THR A 1 643 ? -12.156 2.760 -123.645 1.00 87.94 643 THR A C 1
ATOM 5177 O O . THR A 1 643 ? -12.309 2.601 -122.432 1.00 87.94 643 THR A O 1
ATOM 5180 N N . ARG A 1 644 ? -11.256 3.629 -124.128 1.00 91.75 644 ARG A N 1
ATOM 5181 C CA . ARG A 1 644 ? -10.488 4.556 -123.274 1.00 91.75 644 ARG A CA 1
ATOM 5182 C C . ARG A 1 644 ? -11.420 5.492 -122.517 1.00 91.75 644 ARG A C 1
ATOM 5184 O O . ARG A 1 644 ? -11.357 5.525 -121.291 1.00 9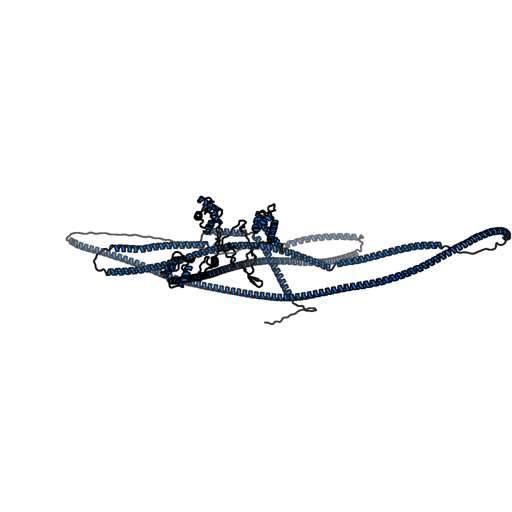1.75 644 ARG A O 1
ATOM 5191 N N . VAL A 1 645 ? -12.330 6.164 -123.223 1.00 92.69 645 VAL A N 1
ATOM 5192 C CA . VAL A 1 645 ? -13.328 7.069 -122.634 1.00 92.69 645 VAL A CA 1
ATOM 5193 C C . VAL A 1 645 ? -14.199 6.340 -121.604 1.00 92.69 645 VAL A C 1
ATOM 5195 O O . VAL A 1 645 ? -14.457 6.894 -120.537 1.00 92.69 645 VAL A O 1
ATOM 5198 N N . ALA A 1 646 ? -14.589 5.085 -121.853 1.00 91.12 646 ALA A N 1
ATOM 5199 C CA . ALA A 1 646 ? -15.280 4.267 -120.852 1.00 91.12 646 ALA A CA 1
ATOM 5200 C C . ALA A 1 646 ? -14.416 4.021 -119.595 1.00 91.12 646 ALA A C 1
ATOM 5202 O O . ALA A 1 646 ? -14.881 4.243 -118.478 1.00 91.12 646 ALA A O 1
ATOM 5203 N N . SER A 1 647 ? -13.142 3.644 -119.754 1.00 85.50 647 SER A N 1
ATOM 5204 C CA . SER A 1 647 ? -12.229 3.416 -118.620 1.00 85.50 647 SER A CA 1
ATOM 5205 C C . SER A 1 647 ? -11.913 4.690 -117.817 1.00 85.50 647 SER A C 1
ATOM 5207 O O . SER A 1 647 ? -11.771 4.643 -116.593 1.00 85.50 647 SER A O 1
ATOM 5209 N N . GLU A 1 648 ? -11.866 5.851 -118.476 1.00 91.81 648 GLU A N 1
ATOM 5210 C CA . GLU A 1 648 ? -11.719 7.158 -117.828 1.00 91.81 648 GLU A CA 1
ATOM 5211 C C . GLU A 1 648 ? -12.981 7.539 -117.041 1.00 91.81 648 GLU A C 1
ATOM 5213 O O . GLU A 1 648 ? -12.874 8.028 -115.914 1.00 91.81 648 GLU A O 1
ATOM 5218 N N . GLN A 1 649 ? -14.174 7.251 -117.579 1.00 92.75 649 GLN A N 1
ATOM 5219 C CA . GLN A 1 649 ? -15.447 7.428 -116.871 1.00 92.75 649 GLN A CA 1
ATOM 5220 C C . GLN A 1 649 ? -15.557 6.511 -115.645 1.00 92.75 649 GLN A C 1
ATOM 5222 O O . GLN A 1 649 ? -15.960 6.978 -114.579 1.00 92.75 649 GLN A O 1
ATOM 5227 N N . GLU A 1 650 ? -15.146 5.243 -115.742 1.00 89.94 650 GLU A N 1
ATOM 5228 C CA . GLU A 1 650 ? -15.099 4.335 -114.589 1.00 89.94 650 GLU A CA 1
ATOM 5229 C C . GLU A 1 650 ? -14.106 4.814 -113.522 1.00 89.94 650 GLU A C 1
ATOM 5231 O O . GLU A 1 650 ? -14.441 4.835 -112.335 1.00 89.94 650 GLU A O 1
ATOM 5236 N N . GLN A 1 651 ? -12.911 5.269 -113.918 1.00 89.00 651 GLN A N 1
ATOM 5237 C CA . GLN A 1 651 ? -11.936 5.810 -112.969 1.00 89.00 651 GLN A CA 1
ATOM 5238 C C . GLN A 1 651 ? -12.439 7.106 -112.306 1.00 89.00 651 GLN A C 1
ATOM 5240 O O . GLN A 1 651 ? -12.225 7.300 -111.108 1.00 89.00 651 GLN A O 1
ATOM 5245 N N . ALA A 1 652 ? -13.130 7.978 -113.046 1.00 93.31 652 ALA A N 1
ATOM 5246 C CA . ALA A 1 652 ? -13.753 9.183 -112.502 1.00 93.31 652 ALA A CA 1
ATOM 5247 C C . ALA A 1 652 ? -14.888 8.847 -111.517 1.00 93.31 652 ALA A C 1
ATOM 5249 O O . ALA A 1 652 ? -14.920 9.387 -110.412 1.00 93.31 652 ALA A O 1
ATOM 5250 N N . ALA A 1 653 ? -15.766 7.900 -111.859 1.00 94.12 653 ALA A N 1
ATOM 5251 C CA . ALA A 1 653 ? -16.828 7.427 -110.971 1.00 94.12 653 ALA A CA 1
ATOM 5252 C C . ALA A 1 653 ? -16.274 6.732 -109.712 1.00 94.12 653 ALA A C 1
ATOM 5254 O O . ALA A 1 653 ? -16.845 6.854 -108.628 1.00 94.12 653 ALA A O 1
ATOM 5255 N N . MET A 1 654 ? -15.144 6.025 -109.823 1.00 89.88 654 MET A N 1
ATOM 5256 C CA . MET A 1 654 ? -14.463 5.419 -108.677 1.00 89.88 654 MET A CA 1
ATOM 5257 C C . MET A 1 654 ? -13.828 6.480 -107.764 1.00 89.88 654 MET A C 1
ATOM 5259 O O . MET A 1 654 ? -14.004 6.406 -106.549 1.00 89.88 654 MET A O 1
ATOM 5263 N N . LYS A 1 655 ? -13.161 7.499 -108.328 1.00 92.88 655 LYS A N 1
ATOM 5264 C CA . LYS A 1 655 ? -12.655 8.663 -107.574 1.00 92.88 655 LYS A CA 1
ATOM 5265 C C . LYS A 1 655 ? -13.785 9.374 -106.828 1.00 92.88 655 LYS A C 1
ATOM 5267 O O . LYS A 1 655 ? -13.694 9.526 -105.615 1.00 92.88 655 LYS A O 1
ATOM 5272 N N . GLN A 1 656 ? -14.892 9.667 -107.512 1.00 93.38 656 GLN A N 1
ATOM 5273 C CA . GLN A 1 656 ? -16.068 10.298 -106.909 1.00 93.38 656 GLN A CA 1
ATOM 5274 C C . GLN A 1 656 ? -16.646 9.478 -105.739 1.00 93.38 656 GLN A C 1
ATOM 5276 O O . GLN A 1 656 ? -17.027 10.047 -104.718 1.00 93.38 656 GLN A O 1
ATOM 5281 N N . LYS A 1 657 ? -16.683 8.140 -105.844 1.00 93.00 657 LYS A N 1
ATOM 5282 C CA . LYS A 1 657 ? -17.107 7.262 -104.736 1.00 93.00 657 LYS A CA 1
ATOM 5283 C C . LYS A 1 657 ? -16.155 7.326 -103.538 1.00 93.00 657 LYS A C 1
ATOM 5285 O O . LYS A 1 657 ? -16.628 7.351 -102.403 1.00 93.00 657 LYS A O 1
ATOM 5290 N N . TYR A 1 658 ? -14.840 7.378 -103.763 1.00 90.88 658 TYR A N 1
ATOM 5291 C CA . TYR A 1 658 ? -13.872 7.558 -102.676 1.00 90.88 658 TYR A CA 1
ATOM 5292 C C . TYR A 1 658 ? -13.982 8.946 -102.032 1.00 90.88 658 TYR A C 1
ATOM 5294 O O . TYR A 1 658 ? -13.991 9.033 -100.809 1.00 90.88 658 TYR A O 1
ATOM 5302 N N . GLU A 1 659 ? -14.152 10.009 -102.819 1.00 94.38 659 GLU A N 1
ATOM 5303 C CA . GLU A 1 659 ? -14.376 11.378 -102.329 1.00 94.38 659 GLU A CA 1
ATOM 5304 C C . GLU A 1 659 ? -15.656 11.474 -101.477 1.00 94.38 659 GLU A C 1
ATOM 5306 O O . GLU A 1 659 ? -15.628 12.019 -100.375 1.00 94.38 659 GLU A O 1
ATOM 5311 N N . GLN A 1 660 ? -16.760 10.862 -101.921 1.00 94.12 660 GLN A N 1
ATOM 5312 C CA . GLN A 1 660 ? -18.004 10.755 -101.143 1.00 94.12 660 GLN A CA 1
ATOM 5313 C C . GLN A 1 660 ? -17.820 9.945 -99.848 1.00 94.12 660 GLN A C 1
ATOM 5315 O O . GLN A 1 660 ? -18.351 10.325 -98.801 1.00 94.12 660 GLN A O 1
ATOM 5320 N N . GLY A 1 661 ? -17.059 8.847 -99.897 1.00 92.81 661 GLY A N 1
ATOM 5321 C CA . GLY A 1 661 ? -16.732 8.030 -98.727 1.00 92.81 661 GLY A CA 1
ATOM 5322 C C . GLY A 1 661 ? -15.901 8.792 -97.693 1.00 92.81 661 GLY A C 1
ATOM 5323 O O . GLY A 1 661 ? -16.261 8.815 -96.516 1.00 92.81 661 GLY A O 1
ATOM 5324 N N . VAL A 1 662 ? -14.844 9.480 -98.136 1.00 92.50 662 VAL A N 1
ATOM 5325 C CA . VAL A 1 662 ? -14.015 10.353 -97.291 1.00 92.50 662 VAL A CA 1
ATOM 5326 C C . VAL A 1 662 ? -14.868 11.459 -96.682 1.00 92.50 662 VAL A C 1
ATOM 5328 O O . VAL A 1 662 ? -14.876 11.590 -95.464 1.00 92.50 662 VAL A O 1
ATOM 5331 N N . HIS A 1 663 ? -15.671 12.174 -97.472 1.00 93.88 663 HIS A N 1
ATOM 5332 C CA . HIS A 1 663 ? -16.505 13.262 -96.955 1.00 93.88 663 HIS A CA 1
ATOM 5333 C C . HIS A 1 663 ? -17.554 12.785 -95.930 1.00 93.88 663 HIS A C 1
ATOM 5335 O O . HIS A 1 663 ? -17.845 13.469 -94.946 1.00 93.88 663 HIS A O 1
ATOM 5341 N N . THR A 1 664 ? -18.082 11.569 -96.102 1.00 94.38 664 THR A N 1
ATOM 5342 C CA . THR A 1 664 ? -18.986 10.938 -95.124 1.00 94.38 664 THR A CA 1
ATOM 5343 C C . THR A 1 664 ? -18.261 10.618 -93.810 1.00 94.38 664 THR A C 1
ATOM 5345 O O . THR A 1 664 ? -18.804 10.860 -92.730 1.00 94.38 664 THR A O 1
ATOM 5348 N N . LEU A 1 665 ? -17.017 10.129 -93.880 1.00 93.44 665 LEU A N 1
ATOM 5349 C CA . LEU A 1 665 ? -16.175 9.881 -92.706 1.00 93.44 665 LEU A CA 1
ATOM 5350 C C . LEU A 1 665 ? -15.727 11.185 -92.026 1.00 93.44 665 LEU A C 1
ATOM 5352 O O . LEU A 1 665 ? -15.801 11.273 -90.805 1.00 93.44 665 LEU A O 1
ATOM 5356 N N . GLU A 1 666 ? -15.339 12.216 -92.779 1.00 94.25 666 GLU A N 1
ATOM 5357 C CA . GLU A 1 666 ? -15.016 13.556 -92.261 1.00 94.25 666 GLU A CA 1
ATOM 5358 C C . GLU A 1 666 ? -16.197 14.168 -91.504 1.00 94.25 666 GLU A C 1
ATOM 5360 O O . GLU A 1 666 ? -16.027 14.693 -90.398 1.00 94.25 666 GLU A O 1
ATOM 5365 N N . LYS A 1 667 ? -17.411 14.053 -92.061 1.00 94.56 667 LYS A N 1
ATOM 5366 C CA . LYS A 1 667 ? -18.640 14.477 -91.388 1.00 94.56 667 LYS A CA 1
ATOM 5367 C C . LYS A 1 667 ? -18.850 13.699 -90.090 1.00 94.56 667 LYS A C 1
ATOM 5369 O O . LYS A 1 667 ? -19.084 14.325 -89.060 1.00 94.56 667 LYS A O 1
ATOM 5374 N N . ARG A 1 668 ? -18.686 12.369 -90.092 1.00 94.56 668 ARG A N 1
ATOM 5375 C CA . ARG A 1 668 ? -18.855 11.556 -88.873 1.00 94.56 668 ARG A CA 1
ATOM 5376 C C . ARG A 1 668 ? -17.776 11.820 -87.815 1.00 94.56 668 ARG A C 1
ATOM 5378 O O . ARG A 1 668 ? -18.085 11.835 -86.630 1.00 94.56 668 ARG A O 1
ATOM 5385 N N . VAL A 1 669 ? -16.535 12.090 -88.222 1.00 91.50 669 VAL A N 1
ATOM 5386 C CA . VAL A 1 669 ? -15.450 12.528 -87.325 1.00 91.50 669 VAL A CA 1
ATOM 5387 C C . VAL A 1 669 ? -15.739 13.917 -86.750 1.00 91.50 669 VAL A C 1
ATOM 5389 O O . VAL A 1 669 ? -15.426 14.168 -85.591 1.00 91.50 669 VAL A O 1
ATOM 5392 N N . SER A 1 670 ? -16.364 14.810 -87.518 1.00 93.69 670 SER A N 1
ATOM 5393 C CA . SER A 1 670 ? -16.764 16.141 -87.042 1.00 93.69 670 SER A CA 1
ATOM 5394 C C . SER A 1 670 ? -17.944 16.076 -86.065 1.00 93.69 670 SER A C 1
ATOM 5396 O O . SER A 1 670 ? -17.915 16.751 -85.041 1.00 93.69 670 SER A O 1
ATOM 5398 N N . GLU A 1 671 ? -18.930 15.211 -86.325 1.00 94.44 671 GLU A N 1
ATOM 5399 C CA . GLU A 1 671 ? -20.018 14.893 -85.386 1.00 94.44 671 GLU A CA 1
ATOM 5400 C C . GLU A 1 671 ? -19.468 14.352 -84.059 1.00 94.44 671 GLU A C 1
ATOM 5402 O O . GLU A 1 671 ? -19.751 14.919 -83.008 1.00 94.44 671 GLU A O 1
ATOM 5407 N N . LEU A 1 672 ? -18.614 13.322 -84.108 1.00 93.44 672 LEU A N 1
ATOM 5408 C CA . LEU A 1 672 ? -18.001 12.728 -82.913 1.00 93.44 672 LEU A CA 1
ATOM 5409 C C . LEU A 1 672 ? -17.093 13.715 -82.159 1.00 93.44 672 LEU A C 1
ATOM 5411 O O . LEU A 1 672 ? -17.015 13.658 -80.938 1.00 93.44 672 LEU A O 1
ATOM 5415 N N . ARG A 1 673 ? -16.421 14.644 -82.853 1.00 94.75 673 ARG A N 1
ATOM 5416 C CA . ARG A 1 673 ? -15.645 15.720 -82.208 1.00 94.75 673 ARG A CA 1
ATOM 5417 C C . ARG A 1 673 ? -16.533 16.731 -81.483 1.00 94.75 673 ARG A C 1
ATOM 5419 O O . ARG A 1 673 ? -16.124 17.197 -80.425 1.00 94.75 673 ARG A O 1
ATOM 5426 N N . SER A 1 674 ? -17.718 17.048 -82.014 1.00 92.50 674 SER A N 1
ATOM 5427 C CA . SER A 1 674 ? -18.706 17.856 -81.283 1.00 92.50 674 SER A CA 1
ATOM 5428 C C . SER A 1 674 ? -19.196 17.102 -80.052 1.00 92.50 674 SER A C 1
ATOM 5430 O O . SER A 1 674 ? -19.107 17.623 -78.952 1.00 92.50 674 SER A O 1
ATOM 5432 N N . GLU A 1 675 ? -19.604 15.843 -80.222 1.00 93.94 675 GLU A N 1
ATOM 5433 C CA . GLU A 1 675 ? -20.127 14.996 -79.144 1.00 93.94 675 GLU A CA 1
ATOM 5434 C C . GLU A 1 675 ? -19.106 14.813 -78.003 1.00 93.94 675 GLU A C 1
ATOM 5436 O O . GLU A 1 675 ? -19.466 14.912 -76.832 1.00 93.94 675 GLU A O 1
ATOM 5441 N N . ILE A 1 676 ? -17.815 14.653 -78.322 1.00 90.50 676 ILE A N 1
ATOM 5442 C CA . ILE A 1 676 ? -16.727 14.650 -77.330 1.00 90.50 676 ILE A CA 1
ATOM 5443 C C . ILE A 1 676 ? -16.595 16.014 -76.637 1.00 90.50 676 ILE A C 1
ATOM 5445 O O . ILE A 1 676 ? -16.528 16.046 -75.413 1.00 90.50 676 ILE A O 1
ATOM 5449 N N . ALA A 1 677 ? -16.601 17.134 -77.367 1.00 94.31 677 ALA A N 1
ATOM 5450 C CA . ALA A 1 677 ? -16.493 18.469 -76.766 1.00 94.31 677 ALA A CA 1
ATOM 5451 C C . ALA A 1 677 ? -17.696 18.810 -75.859 1.00 94.31 677 ALA A C 1
ATOM 5453 O O . ALA A 1 677 ? -17.525 19.375 -74.777 1.00 94.31 677 ALA A O 1
ATOM 5454 N N . ASP A 1 678 ? -18.905 18.410 -76.259 1.00 93.81 678 ASP A N 1
ATOM 5455 C CA . ASP A 1 678 ? -20.136 18.565 -75.480 1.00 93.81 678 ASP A CA 1
ATOM 5456 C C . ASP A 1 678 ? -20.105 17.699 -74.203 1.00 93.81 678 ASP A C 1
ATOM 5458 O O . ASP A 1 678 ? -20.572 18.129 -73.141 1.00 93.81 678 ASP A O 1
ATOM 5462 N N . LEU A 1 679 ? -19.522 16.495 -74.264 1.00 92.00 679 LEU A N 1
ATOM 5463 C CA . LEU A 1 679 ? -19.304 15.622 -73.102 1.00 92.00 679 LEU A CA 1
ATOM 5464 C C . LEU A 1 679 ? -18.174 16.121 -72.188 1.00 92.00 679 LEU A C 1
ATOM 5466 O O . LEU A 1 679 ? -18.320 16.075 -70.967 1.00 92.00 679 LEU A O 1
ATOM 5470 N N . GLU A 1 680 ? -17.076 16.648 -72.735 1.00 91.81 680 GLU A N 1
ATOM 5471 C CA . GLU A 1 680 ? -15.997 17.283 -71.966 1.00 91.81 680 GLU A CA 1
ATOM 5472 C C . GLU A 1 680 ? -16.499 18.530 -71.223 1.00 91.81 680 GLU A C 1
ATOM 5474 O O . GLU A 1 680 ? -16.165 18.723 -70.048 1.00 91.81 680 GLU A O 1
ATOM 5479 N N . GLY A 1 681 ? -17.363 19.325 -71.866 1.00 91.75 681 GLY A N 1
ATOM 5480 C CA . GLY A 1 681 ? -18.066 20.457 -71.262 1.00 91.75 681 GLY A CA 1
ATOM 5481 C C . GLY A 1 681 ? -18.991 20.032 -70.118 1.00 91.75 681 GLY A C 1
ATOM 5482 O O . GLY A 1 681 ? -18.890 20.567 -69.012 1.00 91.75 681 GLY A O 1
ATOM 5483 N N . GLN A 1 682 ? -19.831 19.013 -70.326 1.00 91.94 682 GLN A N 1
ATOM 5484 C CA . GLN A 1 682 ? -20.669 18.439 -69.261 1.00 91.94 682 GLN A CA 1
ATOM 5485 C C . GLN A 1 682 ? -19.826 17.889 -68.101 1.00 91.94 682 GLN A C 1
ATOM 5487 O O . GLN A 1 682 ? -20.111 18.170 -66.937 1.00 91.94 682 GLN A O 1
ATOM 5492 N N . ALA A 1 683 ? -18.739 17.173 -68.396 1.00 88.62 683 ALA A N 1
ATOM 5493 C CA . ALA A 1 683 ? -17.812 16.671 -67.389 1.00 88.62 683 ALA A CA 1
ATOM 5494 C C . ALA A 1 683 ? -17.080 17.803 -66.649 1.00 88.62 683 ALA A C 1
ATOM 5496 O O . ALA A 1 683 ? -16.731 17.640 -65.481 1.00 88.62 683 ALA A O 1
ATOM 5497 N N . ALA A 1 684 ? -16.816 18.948 -67.288 1.00 93.56 684 ALA A N 1
ATOM 5498 C CA . ALA A 1 684 ? -16.266 20.133 -66.626 1.00 93.56 684 ALA A CA 1
ATOM 5499 C C . ALA A 1 684 ? -17.283 20.762 -65.659 1.00 93.56 684 ALA A C 1
ATOM 5501 O O . ALA A 1 684 ? -16.941 20.996 -64.502 1.00 93.56 684 ALA A O 1
ATOM 5502 N N . VAL A 1 685 ? -18.539 20.938 -66.084 1.00 94.62 685 VAL A N 1
ATOM 5503 C CA . VAL A 1 685 ? -19.626 21.448 -65.226 1.00 94.62 685 VAL A CA 1
ATOM 5504 C C . VAL A 1 685 ? -19.887 20.517 -64.037 1.00 94.62 685 VAL A C 1
ATOM 5506 O O . VAL A 1 685 ? -20.026 20.991 -62.912 1.00 94.62 685 VAL A O 1
ATOM 5509 N N . LEU A 1 686 ? -19.884 19.194 -64.239 1.00 90.44 686 LEU A N 1
ATOM 5510 C CA . LEU A 1 686 ? -20.034 18.221 -63.150 1.00 90.44 686 LEU A CA 1
ATOM 5511 C C . LEU A 1 686 ? -18.844 18.236 -62.176 1.00 90.44 686 LEU A C 1
ATOM 5513 O O . LEU A 1 686 ? -19.058 18.165 -60.967 1.00 90.44 686 LEU A O 1
ATOM 5517 N N . ARG A 1 687 ? -17.604 18.391 -62.665 1.00 92.44 687 ARG A N 1
ATOM 5518 C CA . ARG A 1 687 ? -16.418 18.578 -61.805 1.00 92.44 687 ARG A CA 1
ATOM 5519 C C . ARG A 1 687 ? -16.495 19.877 -61.002 1.00 92.44 687 ARG A C 1
ATOM 5521 O O . ARG A 1 687 ? -16.197 19.865 -59.812 1.00 92.44 687 ARG A O 1
ATOM 5528 N N . GLU A 1 688 ? -16.935 20.975 -61.613 1.00 92.25 688 GLU A N 1
ATOM 5529 C CA . GLU A 1 688 ? -17.109 22.256 -60.922 1.00 92.25 688 GLU A CA 1
ATOM 5530 C C . GLU A 1 688 ? -18.233 22.185 -59.870 1.00 92.25 688 GLU A C 1
ATOM 5532 O O . GLU A 1 688 ? -18.073 22.685 -58.757 1.00 92.25 688 GLU A O 1
ATOM 5537 N N . ALA A 1 689 ? -19.346 21.513 -60.180 1.00 92.12 689 ALA A N 1
ATOM 5538 C CA . ALA A 1 689 ? -20.438 21.270 -59.240 1.00 92.12 689 ALA A CA 1
ATOM 5539 C C . ALA A 1 689 ? -20.000 20.380 -58.063 1.00 92.12 689 ALA A C 1
ATOM 5541 O O . ALA A 1 689 ? -20.280 20.716 -56.913 1.00 92.12 689 ALA A O 1
ATOM 5542 N N . HIS A 1 690 ? -19.256 19.299 -58.328 1.00 89.38 690 HIS A N 1
ATOM 5543 C CA . HIS A 1 690 ? -18.677 18.439 -57.292 1.00 89.38 690 HIS A CA 1
ATOM 5544 C C . HIS A 1 690 ? -17.693 19.208 -56.403 1.00 89.38 690 HIS A C 1
ATOM 5546 O O . HIS A 1 690 ? -17.759 19.104 -55.180 1.00 89.38 690 HIS A O 1
ATOM 5552 N N . HIS A 1 691 ? -16.798 20.009 -56.988 1.00 92.62 691 HIS A N 1
ATOM 5553 C CA . HIS A 1 691 ? -15.851 20.828 -56.231 1.00 92.62 691 HIS A CA 1
ATOM 5554 C C . HIS A 1 691 ? -16.580 21.856 -55.351 1.00 92.62 691 HIS A C 1
ATOM 5556 O O . HIS A 1 691 ? -16.324 21.919 -54.153 1.00 92.62 691 HIS A O 1
ATOM 5562 N N . LYS A 1 692 ? -17.583 22.565 -55.892 1.00 93.25 692 LYS A N 1
ATOM 5563 C CA . LYS A 1 692 ? -18.442 23.482 -55.120 1.00 93.25 692 LYS A CA 1
ATOM 5564 C C . LYS A 1 692 ? -19.219 22.777 -54.002 1.00 93.25 692 LYS A C 1
ATOM 5566 O O . LYS A 1 692 ? -19.427 23.385 -52.957 1.00 93.25 692 LYS A O 1
ATOM 5571 N N . ALA A 1 693 ? -19.646 21.528 -54.194 1.00 91.12 693 ALA A N 1
ATOM 5572 C CA . ALA A 1 693 ? -20.283 20.727 -53.147 1.00 91.12 693 ALA A CA 1
ATOM 5573 C C . ALA A 1 693 ? -19.277 20.275 -52.073 1.00 91.12 693 ALA A C 1
ATOM 5575 O O . ALA A 1 693 ? -19.573 20.376 -50.887 1.00 91.12 693 ALA A O 1
ATOM 5576 N N . SER A 1 694 ? -18.071 19.864 -52.476 1.00 89.62 694 SER A N 1
ATOM 5577 C CA . SER A 1 694 ? -16.987 19.469 -51.562 1.00 89.62 694 SER A CA 1
ATOM 5578 C C . SER A 1 694 ? -16.565 20.643 -50.676 1.00 89.62 694 SER A C 1
ATOM 5580 O O . SER A 1 694 ? -16.559 20.513 -49.459 1.00 89.62 694 SER A O 1
ATOM 5582 N N . CYS A 1 695 ? -16.336 21.825 -51.260 1.00 91.81 695 CYS A N 1
ATOM 5583 C CA . CYS A 1 695 ? -15.986 23.023 -50.496 1.00 91.81 695 CYS A CA 1
ATOM 5584 C C . CYS A 1 695 ? -17.104 23.471 -49.543 1.00 91.81 695 CYS A C 1
ATOM 5586 O O . CYS A 1 695 ? -16.799 23.955 -48.459 1.00 91.81 695 CYS A O 1
ATOM 5588 N N . ARG A 1 696 ? -18.389 23.291 -49.898 1.00 92.94 696 ARG A N 1
ATOM 5589 C CA . ARG A 1 696 ? -19.503 23.520 -48.956 1.00 92.94 696 ARG A CA 1
ATOM 5590 C C . ARG A 1 696 ? -19.486 22.520 -47.811 1.00 92.94 696 ARG A C 1
ATOM 5592 O O . ARG A 1 696 ? -19.591 22.938 -46.672 1.00 92.94 696 ARG A O 1
ATOM 5599 N N . HIS A 1 697 ? -19.291 21.236 -48.096 1.00 89.19 697 HIS A N 1
ATOM 5600 C CA . HIS A 1 697 ? -19.228 20.210 -47.059 1.00 89.19 697 HIS A CA 1
ATOM 5601 C C . HIS A 1 697 ? -18.022 20.401 -46.119 1.00 89.19 697 HIS A C 1
ATOM 5603 O O . HIS A 1 697 ? -18.143 20.215 -44.913 1.00 89.19 697 HIS A O 1
ATOM 5609 N N . GLU A 1 698 ? -16.869 20.830 -46.639 1.00 88.12 698 GLU A N 1
ATOM 5610 C CA . GLU A 1 698 ? -15.699 21.211 -45.836 1.00 88.12 698 GLU A CA 1
ATOM 5611 C C . GLU A 1 698 ? -15.939 22.477 -45.000 1.00 88.12 698 GLU A C 1
ATOM 5613 O O . GLU A 1 698 ? -15.430 22.576 -43.885 1.00 88.12 698 GLU A O 1
ATOM 5618 N N . GLU A 1 699 ? -16.706 23.438 -45.519 1.00 91.12 699 GLU A N 1
ATOM 5619 C CA . GLU A 1 699 ? -17.114 24.653 -44.807 1.00 91.12 699 GLU A CA 1
ATOM 5620 C C . GLU A 1 699 ? -18.117 24.334 -43.688 1.00 91.12 699 GLU A C 1
ATOM 5622 O O . GLU A 1 699 ? -17.881 24.690 -42.539 1.00 91.12 699 GLU A O 1
ATOM 5627 N N . GLU A 1 700 ? -19.169 23.572 -43.988 1.00 89.69 700 GLU A N 1
ATOM 5628 C CA . GLU A 1 700 ? -20.151 23.053 -43.027 1.00 89.69 700 GLU A CA 1
ATOM 5629 C C . GLU A 1 700 ? -19.469 22.205 -41.943 1.00 89.69 700 GLU A C 1
ATOM 5631 O O . GLU A 1 700 ? -19.740 22.383 -40.757 1.00 89.69 700 GLU A O 1
ATOM 5636 N N . LYS A 1 701 ? -18.517 21.338 -42.317 1.00 89.00 701 LYS A N 1
ATOM 5637 C CA . LYS A 1 701 ? -17.719 20.556 -41.364 1.00 89.00 701 LYS A CA 1
ATOM 5638 C C . LYS A 1 701 ? -16.843 21.445 -40.479 1.00 89.00 701 LYS A C 1
ATOM 5640 O O . LYS A 1 701 ? -16.754 21.179 -39.285 1.00 89.00 701 LYS A O 1
ATOM 5645 N N . ARG A 1 702 ? -16.208 22.492 -41.022 1.00 92.25 702 ARG A N 1
ATOM 5646 C CA . ARG A 1 702 ? -15.428 23.453 -40.219 1.00 92.25 702 ARG A CA 1
ATOM 5647 C C . ARG A 1 702 ? -16.318 24.271 -39.285 1.00 92.25 702 ARG A C 1
ATOM 5649 O O . ARG A 1 702 ? -15.932 24.470 -38.142 1.00 92.25 702 ARG A O 1
ATOM 5656 N N . GLN A 1 703 ? -17.508 24.675 -39.722 1.00 92.12 703 GLN A N 1
ATOM 5657 C CA . GLN A 1 703 ? -18.471 25.400 -38.886 1.00 92.12 703 GLN A CA 1
ATOM 5658 C C . GLN A 1 703 ? -19.033 24.520 -37.762 1.00 92.12 703 GLN A C 1
ATOM 5660 O O . GLN A 1 703 ? -19.096 24.971 -36.623 1.00 92.12 703 GLN A O 1
ATOM 5665 N N . LEU A 1 704 ? -19.360 23.253 -38.040 1.00 90.38 704 LEU A N 1
ATOM 5666 C CA . LEU A 1 704 ? -19.770 22.289 -37.011 1.00 90.38 704 LEU A CA 1
ATOM 5667 C C . LEU A 1 704 ? -18.630 21.948 -36.040 1.00 90.38 704 LEU A C 1
ATOM 5669 O O . LEU A 1 704 ? -18.878 21.831 -34.846 1.00 90.38 704 LEU A O 1
ATOM 5673 N N . GLN A 1 705 ? -17.389 21.831 -36.526 1.00 87.62 705 GLN A N 1
ATOM 5674 C CA . GLN A 1 705 ? -16.217 21.634 -35.668 1.00 87.62 705 GLN A CA 1
ATOM 5675 C C . GLN A 1 705 ? -15.989 22.845 -34.753 1.00 87.62 705 GLN A C 1
ATOM 5677 O O . GLN A 1 705 ? -15.839 22.665 -33.552 1.00 87.62 705 GLN A O 1
ATOM 5682 N N . MET A 1 706 ? -16.036 24.069 -35.293 1.00 90.62 706 MET A N 1
ATOM 5683 C CA . MET A 1 706 ? -15.931 25.295 -34.494 1.00 90.62 706 MET A CA 1
ATOM 5684 C C . MET A 1 706 ? -17.054 25.402 -33.461 1.00 90.62 706 MET A C 1
ATOM 5686 O O . MET A 1 706 ? -16.765 25.674 -32.305 1.00 90.62 706 MET A O 1
ATOM 5690 N N . ALA A 1 707 ? -18.307 25.126 -33.837 1.00 93.25 707 ALA A N 1
ATOM 5691 C CA . ALA A 1 707 ? -19.430 25.142 -32.900 1.00 93.25 707 ALA A CA 1
ATOM 5692 C C . ALA A 1 707 ? -19.269 24.100 -31.777 1.00 93.25 707 ALA A C 1
ATOM 5694 O O . ALA A 1 707 ? -19.542 24.407 -30.622 1.00 93.25 707 ALA A O 1
ATOM 5695 N N . PHE A 1 708 ? -18.774 22.898 -32.094 1.00 87.62 708 PHE A N 1
ATOM 5696 C CA . PHE A 1 708 ? -18.486 21.861 -31.100 1.00 87.62 708 PHE A CA 1
ATO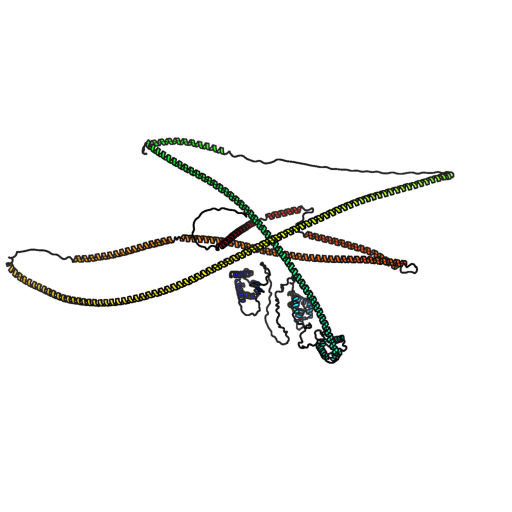M 5697 C C . PHE A 1 708 ? -17.313 22.233 -30.182 1.00 87.62 708 PHE A C 1
ATOM 5699 O O . PHE A 1 708 ? -17.378 21.997 -28.979 1.00 87.62 708 PHE A O 1
ATOM 5706 N N . ASP A 1 709 ? -16.249 22.837 -30.717 1.00 89.69 709 ASP A N 1
ATOM 5707 C CA . ASP A 1 709 ? -15.116 23.305 -29.912 1.00 89.69 709 ASP A CA 1
ATOM 5708 C C . ASP A 1 709 ? -15.488 24.538 -29.059 1.00 89.69 709 ASP A C 1
ATOM 5710 O O . ASP A 1 709 ? -15.008 24.662 -27.932 1.00 89.69 709 ASP A O 1
ATOM 5714 N N . GLU A 1 710 ? -16.394 25.404 -29.531 1.00 91.25 710 GLU A N 1
ATOM 5715 C CA . GLU A 1 710 ? -16.987 26.509 -28.761 1.00 91.25 710 GLU A CA 1
ATOM 5716 C C . GLU A 1 710 ? -17.932 26.011 -27.654 1.00 91.25 710 GLU A C 1
ATOM 5718 O O . GLU A 1 710 ? -17.841 26.497 -26.527 1.00 91.25 710 GLU A O 1
ATOM 5723 N N . GLU A 1 711 ? -18.807 25.038 -27.931 1.00 88.44 711 GLU A N 1
ATOM 5724 C CA . GLU A 1 711 ? -19.684 24.394 -26.937 1.00 88.44 711 GLU A CA 1
ATOM 5725 C C . GLU A 1 711 ? -18.853 23.662 -25.874 1.00 88.44 711 GLU A C 1
ATOM 5727 O O . GLU A 1 711 ? -19.067 23.827 -24.675 1.00 88.44 711 GLU A O 1
ATOM 5732 N N . LYS A 1 712 ? -17.824 22.924 -26.299 1.00 87.56 712 LYS A N 1
ATOM 5733 C CA . LYS A 1 712 ? -16.862 22.271 -25.408 1.00 87.56 712 LYS A CA 1
ATOM 5734 C C . LYS A 1 712 ? -16.097 23.278 -24.548 1.00 87.56 712 LYS A C 1
ATOM 5736 O O . LYS A 1 712 ? -15.912 23.018 -23.362 1.00 87.56 712 LYS A O 1
ATOM 5741 N N . ALA A 1 713 ? -15.669 24.413 -25.103 1.00 90.31 713 ALA A N 1
ATOM 5742 C CA . ALA A 1 713 ? -15.011 25.471 -24.336 1.00 90.31 713 ALA A CA 1
ATOM 5743 C C . ALA A 1 713 ? -15.966 26.137 -23.329 1.00 90.31 713 ALA A C 1
ATOM 5745 O O . ALA A 1 713 ? -15.558 26.419 -22.203 1.00 90.31 713 ALA A O 1
ATOM 5746 N N . GLN A 1 714 ? -17.238 26.333 -23.697 1.00 91.06 714 GLN A N 1
ATOM 5747 C CA . GLN A 1 714 ? -18.281 26.826 -22.792 1.00 91.06 714 GLN A CA 1
ATOM 5748 C C . GLN A 1 714 ? -18.517 25.846 -21.639 1.00 91.06 714 GLN A C 1
ATOM 5750 O O . GLN A 1 714 ? -18.383 26.245 -20.488 1.00 91.06 714 GLN A O 1
ATOM 5755 N N . LEU A 1 715 ? -18.741 24.559 -21.921 1.00 89.44 715 LEU A N 1
ATOM 5756 C CA . LEU A 1 715 ? -18.918 23.522 -20.895 1.00 89.44 715 LEU A CA 1
ATOM 5757 C C . LEU A 1 715 ? -17.677 23.356 -20.000 1.00 89.44 715 LEU A C 1
ATOM 5759 O O . LEU A 1 715 ? -17.808 23.129 -18.798 1.00 89.44 715 LEU A O 1
ATOM 5763 N N . GLN A 1 716 ? -16.467 23.497 -20.552 1.00 85.12 716 GLN A N 1
ATOM 5764 C CA . GLN A 1 716 ? -15.229 23.482 -19.765 1.00 85.12 716 GLN A CA 1
ATOM 5765 C C . GLN A 1 716 ? -15.115 24.694 -18.831 1.00 85.12 716 GLN A C 1
ATOM 5767 O O . GLN A 1 716 ? -14.687 24.528 -17.691 1.00 85.12 716 GLN A O 1
ATOM 5772 N N . GLU A 1 717 ? -15.511 25.890 -19.268 1.00 87.75 717 GLU A N 1
ATOM 5773 C CA . GLU A 1 717 ? -15.516 27.091 -18.425 1.00 87.75 717 GLU A CA 1
ATOM 5774 C C . GLU A 1 717 ? -16.672 27.085 -17.409 1.00 87.75 717 GLU A C 1
ATOM 5776 O O . GLU A 1 717 ? -16.467 27.476 -16.262 1.00 87.75 717 GLU A O 1
ATOM 5781 N N . GLU A 1 718 ? -17.856 26.575 -17.762 1.00 89.06 718 GLU A N 1
ATOM 5782 C CA . GLU A 1 718 ? -18.968 26.377 -16.824 1.00 89.06 718 GLU A CA 1
ATOM 5783 C C . GLU A 1 718 ? -18.589 25.394 -15.711 1.00 89.06 718 GLU A C 1
ATOM 5785 O O . GLU A 1 718 ? -18.772 25.718 -14.536 1.00 89.06 718 GLU A O 1
ATOM 5790 N N . LEU A 1 719 ? -17.974 24.257 -16.059 1.00 86.19 719 LEU A N 1
ATOM 5791 C CA . LEU A 1 719 ? -17.445 23.287 -15.096 1.00 86.19 719 LEU A CA 1
ATOM 5792 C C . LEU A 1 719 ? -16.291 23.875 -14.268 1.00 86.19 719 LEU A C 1
ATOM 5794 O O . LEU A 1 719 ? -16.221 23.640 -13.062 1.00 86.19 719 LEU A O 1
ATOM 5798 N N . ARG A 1 720 ? -15.405 24.682 -14.874 1.00 91.19 720 ARG A N 1
ATOM 5799 C CA . ARG A 1 720 ? -14.332 25.381 -14.145 1.00 91.19 720 ARG A CA 1
ATOM 5800 C C . ARG A 1 720 ? -14.909 26.361 -13.125 1.00 91.19 720 ARG A C 1
ATOM 5802 O O . ARG A 1 720 ? -14.426 26.406 -11.997 1.00 91.19 720 ARG A O 1
ATOM 5809 N N . GLN A 1 721 ? -15.951 27.107 -13.485 1.00 90.12 721 GLN A N 1
ATOM 5810 C CA . GLN A 1 721 ? -16.634 28.021 -12.572 1.00 90.12 721 GLN A CA 1
ATOM 5811 C C . GLN A 1 721 ? -17.496 27.298 -11.535 1.00 90.12 721 GLN A C 1
ATOM 5813 O O . GLN A 1 721 ? -17.631 27.802 -10.427 1.00 90.12 721 GLN A O 1
ATOM 5818 N N . GLU A 1 722 ? -18.091 26.147 -11.848 1.00 85.06 722 GLU A N 1
ATOM 5819 C CA . GLU A 1 722 ? -18.798 25.331 -10.857 1.00 85.06 722 GLU A CA 1
ATOM 5820 C C . GLU A 1 722 ? -17.821 24.754 -9.831 1.00 85.06 722 GLU A C 1
ATOM 5822 O O . GLU A 1 722 ? -18.048 24.898 -8.631 1.00 85.06 722 GLU A O 1
ATOM 5827 N N . HIS A 1 723 ? -16.674 24.240 -10.281 1.00 83.19 723 HIS A N 1
ATOM 5828 C CA . HIS A 1 723 ? -15.587 23.830 -9.399 1.00 83.19 723 HIS A CA 1
ATOM 5829 C C . HIS A 1 723 ? -15.026 25.007 -8.581 1.00 83.19 723 HIS A C 1
ATOM 5831 O O . HIS A 1 723 ? -14.771 24.855 -7.390 1.00 83.19 723 HIS A O 1
ATOM 5837 N N . GLU A 1 724 ? -14.886 26.200 -9.171 1.00 88.38 724 GLU A N 1
ATOM 5838 C CA . GLU A 1 724 ? -14.464 27.405 -8.445 1.00 88.38 724 GLU A CA 1
ATOM 5839 C C . GLU A 1 724 ? -15.514 27.844 -7.405 1.00 88.38 724 GLU A C 1
ATOM 5841 O O . GLU A 1 724 ? -15.153 28.183 -6.279 1.00 88.38 724 GLU A O 1
ATOM 5846 N N . ARG A 1 725 ? -16.813 27.769 -7.730 1.00 90.81 725 ARG A N 1
ATOM 5847 C CA . ARG A 1 725 ? -17.923 28.042 -6.799 1.00 90.81 725 ARG A CA 1
ATOM 5848 C C . ARG A 1 725 ? -17.976 27.022 -5.662 1.00 90.81 725 ARG A C 1
ATOM 5850 O O . ARG A 1 725 ? -18.130 27.429 -4.513 1.00 90.81 725 ARG A O 1
ATOM 5857 N N . GLU A 1 726 ? -17.812 25.727 -5.936 1.00 87.31 726 GLU A N 1
ATOM 5858 C CA . GLU A 1 726 ? -17.778 24.712 -4.878 1.00 87.31 726 GLU A CA 1
ATOM 5859 C C . GLU A 1 726 ? -16.501 24.824 -4.034 1.00 87.31 726 GLU A C 1
ATOM 5861 O O . GLU A 1 726 ? -16.568 24.702 -2.813 1.00 87.31 726 GLU A O 1
ATOM 5866 N N . LEU A 1 727 ? -15.347 25.145 -4.628 1.00 84.94 727 LEU A N 1
ATOM 5867 C CA . LEU A 1 727 ? -14.122 25.422 -3.877 1.00 84.94 727 LEU A CA 1
ATOM 5868 C C . LEU A 1 727 ? -14.291 26.650 -2.969 1.00 84.94 727 LEU A C 1
ATOM 5870 O O . LEU A 1 727 ? -13.908 26.597 -1.803 1.00 84.94 727 LEU A O 1
ATOM 5874 N N . GLN A 1 728 ? -14.921 27.726 -3.453 1.00 89.00 728 GLN A N 1
ATOM 5875 C CA . GLN A 1 728 ? -15.268 28.892 -2.632 1.00 89.00 728 GLN A CA 1
ATOM 5876 C C . GLN A 1 728 ? -16.256 28.528 -1.511 1.00 89.00 728 GLN A C 1
ATOM 5878 O O . GLN A 1 728 ? -16.043 28.942 -0.372 1.00 89.00 728 GLN A O 1
ATOM 5883 N N . ALA A 1 729 ? -17.280 27.714 -1.786 1.00 90.44 729 ALA A N 1
ATOM 5884 C CA . ALA A 1 729 ? -18.236 27.247 -0.779 1.00 90.44 729 ALA A CA 1
ATOM 5885 C C . ALA A 1 729 ? -17.574 26.346 0.281 1.00 90.44 729 ALA A C 1
ATOM 5887 O O . ALA A 1 729 ? -17.796 26.540 1.473 1.00 90.44 729 ALA A O 1
ATOM 5888 N N . ARG A 1 730 ? -16.693 25.421 -0.122 1.00 88.88 730 ARG A N 1
ATOM 5889 C CA . ARG A 1 730 ? -15.898 24.576 0.787 1.00 88.88 730 ARG A CA 1
ATOM 5890 C C . ARG A 1 730 ? -14.907 25.399 1.613 1.00 88.88 730 ARG A C 1
ATOM 5892 O O . ARG A 1 730 ? -14.730 25.114 2.792 1.00 88.88 730 ARG A O 1
ATOM 5899 N N . LEU A 1 731 ? -14.297 26.441 1.040 1.00 87.94 731 LEU A N 1
ATOM 5900 C CA . LEU A 1 731 ? -13.436 27.379 1.774 1.00 87.94 731 LEU A CA 1
ATOM 5901 C C . LEU A 1 731 ? -14.229 28.235 2.773 1.00 87.94 731 LEU A C 1
ATOM 5903 O O . LEU A 1 731 ? -13.741 28.471 3.877 1.00 87.94 731 LEU A O 1
ATOM 5907 N N . GLN A 1 732 ? -15.448 28.663 2.429 1.00 89.81 732 GLN A N 1
ATOM 5908 C CA . GLN A 1 732 ? -16.358 29.345 3.358 1.00 89.81 732 GLN A CA 1
ATOM 5909 C C . GLN A 1 732 ? -16.790 28.403 4.486 1.00 89.81 732 GLN A C 1
ATOM 5911 O O . GLN A 1 732 ? -16.576 28.731 5.649 1.00 89.81 732 GLN A O 1
ATOM 5916 N N . GLN A 1 733 ? -17.265 27.198 4.161 1.00 87.88 733 GLN A N 1
ATOM 5917 C CA . GLN A 1 733 ? -17.632 26.170 5.137 1.00 87.88 733 GLN A CA 1
ATOM 5918 C C . GLN A 1 733 ? -16.456 25.806 6.055 1.00 87.88 733 GLN A C 1
ATOM 5920 O O . GLN A 1 733 ? -16.649 25.664 7.260 1.00 87.88 733 GLN A O 1
ATOM 5925 N N . ALA A 1 734 ? -15.231 25.698 5.532 1.00 87.00 734 ALA A N 1
ATOM 5926 C CA . ALA A 1 734 ? -14.034 25.469 6.339 1.00 87.00 734 ALA A CA 1
ATOM 5927 C C . ALA A 1 734 ? -13.708 26.673 7.239 1.00 87.00 734 ALA A C 1
ATOM 5929 O O . ALA A 1 734 ? -13.435 26.491 8.421 1.00 87.00 734 ALA A O 1
ATOM 5930 N N . ALA A 1 735 ? -13.784 27.907 6.731 1.00 89.19 735 ALA A N 1
ATOM 5931 C CA . ALA A 1 735 ? -13.565 29.120 7.526 1.00 89.19 735 ALA A CA 1
ATOM 5932 C C . ALA A 1 735 ? -14.656 29.351 8.591 1.00 89.19 735 ALA A C 1
ATOM 5934 O O . ALA A 1 735 ? -14.391 29.959 9.630 1.00 89.19 735 ALA A O 1
ATOM 5935 N N . GLU A 1 736 ? -15.873 28.867 8.356 1.00 87.06 736 GLU A N 1
ATOM 5936 C CA . GLU A 1 736 ? -16.972 28.841 9.321 1.00 87.06 736 GLU A CA 1
ATOM 5937 C C . GLU A 1 736 ? -16.798 27.710 10.335 1.00 87.06 736 GLU A C 1
ATOM 5939 O O . GLU A 1 736 ? -16.962 27.956 11.525 1.00 87.06 736 GLU A O 1
ATOM 5944 N N . SER A 1 737 ? -16.349 26.527 9.907 1.00 82.62 737 SER A N 1
ATOM 5945 C CA . SER A 1 737 ? -16.008 25.407 10.796 1.00 82.62 737 SER A CA 1
ATOM 5946 C C . SER A 1 737 ? -14.859 25.781 11.735 1.00 82.62 737 SER A C 1
ATOM 5948 O O . SER A 1 737 ? -15.014 25.672 12.943 1.00 82.62 737 SER A O 1
ATOM 5950 N N . PHE A 1 738 ? -13.759 26.348 11.223 1.00 82.56 738 PHE A N 1
ATOM 5951 C CA . PHE A 1 738 ? -12.661 26.874 12.046 1.00 82.56 738 PHE A CA 1
ATOM 5952 C C . PHE A 1 738 ? -13.096 28.036 12.949 1.00 82.56 738 PHE A C 1
ATOM 5954 O O . PHE A 1 738 ? -12.528 28.236 14.022 1.00 82.56 738 PHE A O 1
ATOM 5961 N N . ARG A 1 739 ? -14.098 28.829 12.545 1.00 88.44 739 ARG A N 1
ATOM 5962 C CA . ARG A 1 739 ? -14.662 29.879 13.402 1.00 88.44 739 ARG A CA 1
ATOM 5963 C C . ARG A 1 739 ? -15.473 29.277 14.545 1.00 88.44 739 ARG A C 1
ATOM 5965 O O . ARG A 1 739 ? -15.250 29.679 15.680 1.00 88.44 739 ARG A O 1
ATOM 5972 N N . GLN A 1 740 ? -16.351 28.320 14.250 1.00 84.12 740 GLN A N 1
ATOM 5973 C CA . GLN A 1 740 ? -17.157 27.588 15.229 1.00 84.12 740 GLN A CA 1
ATOM 5974 C C . GLN A 1 740 ? -16.275 26.772 16.178 1.00 84.12 740 GLN A C 1
ATOM 5976 O O . GLN A 1 740 ? -16.493 26.817 17.379 1.00 84.12 740 GLN A O 1
ATOM 5981 N N . GLU A 1 741 ? -15.233 26.110 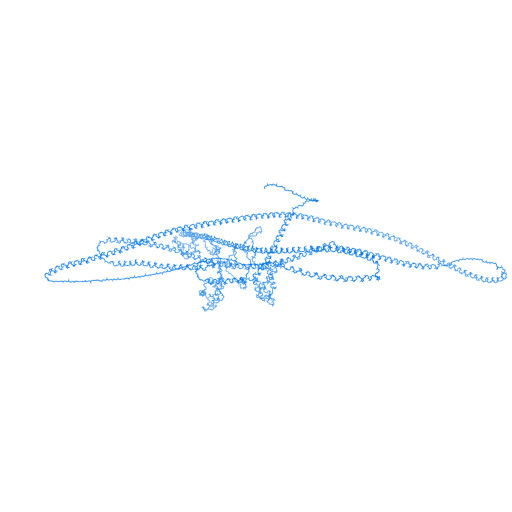15.674 1.00 79.06 741 GLU A N 1
ATOM 5982 C CA . GLU A 1 741 ? -14.226 25.409 16.474 1.00 79.06 741 GLU A CA 1
ATOM 5983 C C . GLU A 1 741 ? -13.474 26.387 17.381 1.00 79.06 741 GLU A C 1
ATOM 5985 O O . GLU A 1 741 ? -13.382 26.161 18.581 1.00 79.06 741 GLU A O 1
ATOM 5990 N N . ARG A 1 742 ? -12.999 27.527 16.862 1.00 85.69 742 ARG A N 1
ATOM 5991 C CA . ARG A 1 742 ? -12.319 28.547 17.677 1.00 85.69 742 ARG A CA 1
ATOM 5992 C C . ARG A 1 742 ? -13.254 29.205 18.700 1.00 85.69 742 ARG A C 1
ATOM 5994 O O . ARG A 1 742 ? -12.808 29.564 19.785 1.00 85.69 742 ARG A O 1
ATOM 6001 N N . GLU A 1 743 ? -14.530 29.388 18.376 1.00 82.00 743 GLU A N 1
ATOM 6002 C CA . GLU A 1 743 ? -15.545 29.907 19.302 1.00 82.00 743 GLU A CA 1
ATOM 6003 C C . GLU A 1 743 ? -15.941 28.851 20.345 1.00 82.00 743 GLU A C 1
ATOM 6005 O O . GLU A 1 743 ? -16.087 29.195 21.515 1.00 82.00 743 GLU A O 1
ATOM 6010 N N . GLY A 1 744 ? -15.985 27.572 19.969 1.00 82.81 744 GLY A N 1
ATOM 6011 C CA . GLY A 1 744 ? -16.129 26.426 20.864 1.00 82.81 744 GLY A CA 1
ATOM 6012 C C . GLY A 1 744 ? -14.925 26.248 21.788 1.00 82.81 744 GLY A C 1
ATOM 6013 O O . GLY A 1 744 ? -15.112 26.052 22.978 1.00 82.81 744 GLY A O 1
ATOM 6014 N N . LEU A 1 745 ? -13.696 26.424 21.295 1.00 77.75 745 LEU A N 1
ATOM 6015 C CA . LEU A 1 745 ? -12.468 26.441 22.098 1.00 77.75 745 LEU A CA 1
ATOM 6016 C C . LEU A 1 745 ? -12.406 27.663 23.025 1.00 77.75 745 LEU A C 1
ATOM 6018 O O . LEU A 1 745 ? -11.939 27.547 24.153 1.00 77.75 745 LEU A O 1
ATOM 6022 N N . ALA A 1 746 ? -12.910 28.825 22.599 1.00 81.12 746 ALA A N 1
ATOM 6023 C CA . ALA A 1 746 ? -13.023 30.001 23.463 1.00 81.12 746 ALA A CA 1
ATOM 6024 C C . ALA A 1 746 ? -14.096 29.818 24.554 1.00 81.12 746 ALA A C 1
ATOM 6026 O O . ALA A 1 746 ? -13.890 30.240 25.691 1.00 81.12 746 ALA A O 1
ATOM 6027 N N . GLN A 1 747 ? -15.216 29.161 24.234 1.00 76.00 747 GLN A N 1
ATOM 6028 C CA . GLN A 1 747 ? -16.228 28.757 25.214 1.00 76.00 747 GLN A CA 1
ATOM 6029 C C . GLN A 1 747 ? -15.683 27.684 26.162 1.00 76.00 747 GLN A C 1
ATOM 6031 O O . GLN A 1 747 ? -15.843 27.833 27.368 1.00 76.00 747 GLN A O 1
ATOM 6036 N N . ALA A 1 748 ? -14.971 26.679 25.645 1.00 75.19 748 ALA A N 1
ATOM 6037 C CA . ALA A 1 748 ? -14.327 25.623 26.418 1.00 75.19 748 ALA A CA 1
ATOM 6038 C C . ALA A 1 748 ? -13.290 26.201 27.388 1.00 75.19 748 ALA A C 1
ATOM 6040 O O . ALA A 1 748 ? -13.365 25.919 28.578 1.00 75.19 748 ALA A O 1
ATOM 6041 N N . ALA A 1 749 ? -12.405 27.089 26.925 1.00 80.31 749 ALA A N 1
ATOM 6042 C CA . ALA A 1 749 ? -11.441 27.790 27.773 1.00 80.31 749 ALA A CA 1
ATOM 6043 C C . ALA A 1 749 ? -12.124 28.697 28.815 1.00 80.31 749 ALA A C 1
ATOM 6045 O O . ALA A 1 749 ? -11.649 28.805 29.941 1.00 80.31 749 ALA A O 1
ATOM 6046 N N . TRP A 1 750 ? -13.263 29.320 28.489 1.00 83.88 750 TRP A N 1
ATOM 6047 C CA . TRP A 1 750 ? -14.051 30.088 29.462 1.00 83.88 750 TRP A CA 1
ATOM 6048 C C . TRP A 1 750 ? -14.757 29.194 30.492 1.00 83.88 750 TRP A C 1
ATOM 6050 O O . TRP A 1 750 ? -14.832 29.563 31.665 1.00 83.88 750 TRP A O 1
ATOM 6060 N N . THR A 1 751 ? -15.248 28.015 30.094 1.00 75.81 751 THR A N 1
ATOM 6061 C CA . THR A 1 751 ? -15.772 27.017 31.036 1.00 75.81 751 THR A CA 1
ATOM 6062 C C . THR A 1 751 ? -14.665 26.389 31.870 1.00 75.81 751 THR A C 1
ATOM 6064 O O . THR A 1 751 ? -14.876 26.201 33.060 1.00 75.81 751 THR A O 1
ATOM 6067 N N . GLU A 1 752 ? -13.484 26.143 31.301 1.00 74.69 752 GLU A N 1
ATOM 6068 C CA . GLU A 1 752 ? -12.304 25.656 32.014 1.00 74.69 752 GLU A CA 1
ATOM 6069 C C . GLU A 1 752 ? -11.849 26.691 33.043 1.00 74.69 752 GLU A C 1
ATOM 6071 O O . GLU A 1 752 ? -11.665 26.339 34.194 1.00 74.69 752 GLU A O 1
ATOM 6076 N N . GLU A 1 753 ? -11.772 27.977 32.693 1.00 75.69 753 GLU A N 1
ATOM 6077 C CA . GLU A 1 753 ? -11.418 29.042 33.641 1.00 75.69 753 GLU A CA 1
ATOM 6078 C C . GLU A 1 753 ? -12.483 29.219 34.742 1.00 75.69 753 GLU A C 1
ATOM 6080 O O . GLU A 1 753 ? -12.152 29.444 35.907 1.00 75.69 753 GLU A O 1
ATOM 6085 N N . LYS A 1 754 ? -13.771 29.040 34.410 1.00 79.88 754 LYS A N 1
ATOM 6086 C CA . LYS A 1 754 ? -14.858 28.949 35.401 1.00 79.88 754 LYS A CA 1
ATOM 6087 C C . LYS A 1 754 ? -14.699 27.742 36.326 1.00 79.88 754 LYS A C 1
ATOM 6089 O O . LYS A 1 754 ? -14.912 27.886 37.526 1.00 79.88 754 LYS A O 1
ATOM 6094 N N . VAL A 1 755 ? -14.364 26.572 35.781 1.00 77.06 755 VAL A N 1
ATOM 6095 C CA . VAL A 1 755 ? -14.118 25.345 36.549 1.00 77.06 755 VAL A CA 1
ATOM 6096 C C . VAL A 1 755 ? -12.897 25.542 37.436 1.00 77.06 755 VAL A C 1
ATOM 6098 O O . VAL A 1 755 ? -13.032 25.367 38.635 1.00 77.06 755 VAL A O 1
ATOM 6101 N N . ARG A 1 756 ? -11.785 26.069 36.916 1.00 77.50 756 ARG A N 1
ATOM 6102 C CA . ARG A 1 756 ? -10.571 26.422 37.667 1.00 77.50 756 ARG A CA 1
ATOM 6103 C C . ARG A 1 756 ? -10.869 27.372 38.830 1.00 77.50 756 ARG A C 1
ATOM 6105 O O . ARG A 1 756 ? -10.356 27.182 39.926 1.00 77.50 756 ARG A O 1
ATOM 6112 N N . GLY A 1 757 ? -11.733 28.370 38.621 1.00 79.81 757 GLY A N 1
ATOM 6113 C CA . GLY A 1 757 ? -12.189 29.285 39.675 1.00 79.81 757 GLY A CA 1
ATOM 6114 C C . GLY A 1 757 ? -13.121 28.635 40.710 1.00 79.81 757 GLY A C 1
ATOM 6115 O O . GLY A 1 757 ? -13.067 28.978 41.891 1.00 79.81 757 GLY A O 1
ATOM 6116 N N . LEU A 1 758 ? -13.954 27.672 40.301 1.00 78.00 758 LEU A N 1
ATOM 6117 C CA . LEU A 1 758 ? -14.770 26.869 41.218 1.00 78.00 758 LEU A CA 1
ATOM 6118 C C . LEU A 1 758 ? -13.917 25.859 41.996 1.00 78.00 758 LEU A C 1
ATOM 6120 O O . LEU A 1 758 ? -14.101 25.735 43.199 1.00 78.00 758 LEU A O 1
ATOM 6124 N N . GLU A 1 759 ? -12.961 25.193 41.352 1.00 73.12 759 GLU A N 1
ATOM 6125 C CA . GLU A 1 759 ? -11.970 24.296 41.955 1.00 73.12 759 GLU A CA 1
ATOM 6126 C C . GLU A 1 759 ? -11.110 25.037 42.977 1.00 73.12 759 GLU A C 1
ATOM 6128 O O . GLU A 1 759 ? -10.974 24.560 44.098 1.00 73.12 759 GLU A O 1
ATOM 6133 N N . GLN A 1 760 ? -10.619 26.237 42.645 1.00 78.75 760 GLN A N 1
ATOM 6134 C CA . GLN A 1 760 ? -9.943 27.123 43.598 1.00 78.75 760 GLN A CA 1
ATOM 6135 C C . GLN A 1 760 ? -10.852 27.455 44.784 1.00 78.75 760 GLN A C 1
ATOM 6137 O O . GLN A 1 760 ? -10.434 27.294 45.925 1.00 78.75 760 GLN A O 1
ATOM 6142 N N . SER A 1 761 ? -12.116 27.825 44.549 1.00 78.00 761 SER A N 1
ATOM 6143 C CA . SER A 1 761 ? -13.057 28.094 45.644 1.00 78.00 761 SER A CA 1
ATOM 6144 C C . SER A 1 761 ? -13.384 26.846 46.477 1.00 78.00 761 SER A C 1
ATOM 6146 O O . SER A 1 761 ? -13.582 26.958 47.687 1.00 78.00 761 SER A O 1
ATOM 6148 N N . TYR A 1 762 ? -13.416 25.653 45.877 1.00 75.06 762 TYR A N 1
ATOM 6149 C CA . TYR A 1 762 ? -13.573 24.388 46.593 1.00 75.06 762 TYR A CA 1
ATOM 6150 C C . TYR A 1 762 ? -12.305 24.000 47.361 1.00 75.06 762 TYR A C 1
ATOM 6152 O O . TYR A 1 762 ? -12.428 23.494 48.470 1.00 75.06 762 TYR A O 1
ATOM 6160 N N . GLN A 1 763 ? -11.105 24.281 46.848 1.00 77.56 763 GLN A N 1
ATOM 6161 C CA . GLN A 1 763 ? -9.846 24.083 47.570 1.00 77.56 763 GLN A CA 1
ATOM 6162 C C . GLN A 1 763 ? -9.681 25.085 48.716 1.00 77.56 763 GLN A C 1
ATOM 6164 O O . GLN A 1 763 ? -9.282 24.678 49.799 1.00 77.56 763 GLN A O 1
ATOM 6169 N N . GLU A 1 764 ? -10.070 26.352 48.552 1.00 82.06 764 GLU A N 1
ATOM 6170 C CA . GLU A 1 764 ? -10.156 27.317 49.658 1.00 82.06 764 GLU A CA 1
ATOM 6171 C C . GLU A 1 764 ? -11.181 26.872 50.714 1.00 82.06 764 GLU A C 1
ATOM 6173 O O . GLU A 1 764 ? -10.907 26.935 51.913 1.00 82.06 764 GLU A O 1
ATOM 6178 N N . GLN A 1 765 ? -12.346 26.363 50.295 1.00 80.88 765 GLN A N 1
ATOM 6179 C CA . GLN A 1 765 ? -13.344 25.810 51.215 1.00 80.88 765 GLN A CA 1
ATOM 6180 C C . GLN A 1 765 ? -12.820 24.573 51.952 1.00 80.88 765 GLN A C 1
ATOM 6182 O O . GLN A 1 765 ? -12.968 24.519 53.172 1.00 80.88 765 GLN A O 1
ATOM 6187 N N . LEU A 1 766 ? -12.178 23.630 51.252 1.00 80.44 766 LEU A N 1
ATOM 6188 C CA . LEU A 1 766 ? -11.557 22.437 51.833 1.00 80.44 766 LEU A CA 1
ATOM 6189 C C . LEU A 1 766 ? -10.439 22.811 52.806 1.00 80.44 766 LEU A C 1
ATOM 6191 O O . LEU A 1 766 ? -10.502 22.381 53.948 1.00 80.44 766 LEU A O 1
ATOM 6195 N N . LEU A 1 767 ? -9.507 23.691 52.431 1.00 86.94 767 LEU A N 1
ATOM 6196 C CA . LEU A 1 767 ? -8.472 24.204 53.336 1.00 86.94 767 LEU A CA 1
ATOM 6197 C C . LEU A 1 767 ? -9.089 24.886 54.567 1.00 86.94 767 LEU A C 1
ATOM 6199 O O . LEU A 1 767 ? -8.636 24.660 55.683 1.00 86.94 767 LEU A O 1
ATOM 6203 N N . SER A 1 768 ? -10.180 25.646 54.408 1.00 83.88 768 SER A N 1
ATOM 6204 C CA . SER A 1 768 ? -10.894 26.256 55.542 1.00 83.88 768 SER A CA 1
ATOM 6205 C C . SER A 1 768 ? -11.679 25.254 56.404 1.00 83.88 768 SER A C 1
ATOM 6207 O O . SER A 1 768 ? -12.103 25.604 57.508 1.00 83.88 768 SER A O 1
ATOM 6209 N N . LEU A 1 769 ? -11.955 24.049 55.897 1.00 81.25 769 LEU A N 1
ATOM 6210 C CA . LEU A 1 769 ? -12.578 22.945 56.631 1.00 81.25 769 LEU A CA 1
ATOM 6211 C C . LEU A 1 769 ? -11.515 22.066 57.296 1.00 81.25 769 LEU A C 1
ATOM 6213 O O . LEU A 1 769 ? -11.729 21.633 58.420 1.00 81.25 769 LEU A O 1
ATOM 6217 N N . GLU A 1 770 ? -10.362 21.869 56.660 1.00 81.94 770 GLU A N 1
ATOM 6218 C CA . GLU A 1 770 ? -9.179 21.231 57.237 1.00 81.94 770 GLU A CA 1
ATOM 6219 C C . GLU A 1 770 ? -8.595 22.076 58.373 1.00 81.94 770 GLU A C 1
ATOM 6221 O O . GLU A 1 770 ? -8.310 21.533 59.435 1.00 81.94 770 GLU A O 1
ATOM 6226 N N . GLU A 1 771 ? -8.501 23.401 58.214 1.00 86.06 771 GLU A N 1
ATOM 6227 C CA . GLU A 1 771 ? -8.090 24.323 59.281 1.00 86.06 771 GLU A CA 1
ATOM 6228 C C . GLU A 1 771 ? -9.088 24.300 60.449 1.00 86.06 771 GLU A C 1
ATOM 6230 O O . GLU A 1 771 ? -8.675 24.197 61.603 1.00 86.06 771 GLU A O 1
ATOM 6235 N N . LYS A 1 772 ? -10.403 24.291 60.176 1.00 85.31 772 LYS A N 1
ATOM 6236 C CA . LYS A 1 772 ? -11.426 24.120 61.225 1.00 85.31 772 LYS A CA 1
ATOM 6237 C C . LYS A 1 772 ? -11.339 22.759 61.908 1.00 85.31 772 LYS A C 1
ATOM 6239 O O . LYS A 1 772 ? -11.367 22.723 63.128 1.00 85.31 772 LYS A O 1
ATOM 6244 N N . HIS A 1 773 ? -11.192 21.661 61.169 1.00 81.50 773 HIS A N 1
ATOM 6245 C CA . HIS A 1 773 ? -11.023 20.333 61.763 1.00 81.50 773 HIS A CA 1
ATOM 6246 C C . HIS A 1 773 ? -9.697 20.192 62.514 1.00 81.50 773 HIS A C 1
ATOM 6248 O O . HIS A 1 773 ? -9.631 19.421 63.464 1.00 81.50 773 HIS A O 1
ATOM 6254 N N . ALA A 1 774 ? -8.642 20.912 62.126 1.00 85.12 774 ALA A N 1
ATOM 6255 C CA . ALA A 1 774 ? -7.392 20.965 62.872 1.00 85.12 774 ALA A CA 1
ATOM 6256 C C . ALA A 1 774 ? -7.561 21.741 64.186 1.00 85.12 774 ALA A C 1
ATOM 6258 O O . ALA A 1 774 ? -7.120 21.250 65.222 1.00 85.12 774 ALA A O 1
ATOM 6259 N N . LEU A 1 775 ? -8.244 22.892 64.153 1.00 88.75 775 LEU A N 1
ATOM 6260 C CA . LEU A 1 775 ? -8.592 23.677 65.341 1.00 88.75 775 LEU A CA 1
ATOM 6261 C C . LEU A 1 775 ? -9.512 22.891 66.281 1.00 88.75 775 LEU A C 1
ATOM 6263 O O . LEU A 1 775 ? -9.124 22.649 67.411 1.00 88.75 775 LEU A O 1
ATOM 6267 N N . GLU A 1 776 ? -10.653 22.394 65.805 1.00 83.25 776 GLU A N 1
ATOM 6268 C CA . GLU A 1 776 ? -11.627 21.609 66.583 1.00 83.25 776 GLU A CA 1
ATOM 6269 C C . GLU A 1 776 ? -10.993 20.337 67.180 1.00 83.25 776 GLU A C 1
ATOM 6271 O O . GLU A 1 776 ? -11.281 19.950 68.309 1.00 83.25 776 GLU A O 1
ATOM 6276 N N . LYS A 1 777 ? -10.056 19.699 66.466 1.00 83.00 777 LYS A N 1
ATOM 6277 C CA . LYS A 1 777 ? -9.284 18.553 66.973 1.00 83.00 777 LYS A CA 1
ATOM 6278 C C . LYS A 1 777 ? -8.250 18.940 68.030 1.00 83.00 777 LYS A C 1
ATOM 6280 O O . LYS A 1 777 ? -7.955 18.109 68.888 1.00 83.00 777 LYS A O 1
ATOM 6285 N N . GLU A 1 778 ? -7.684 20.143 67.972 1.00 84.44 778 GLU A N 1
ATOM 6286 C CA . GLU A 1 778 ? -6.766 20.644 68.999 1.00 84.44 778 GLU A CA 1
ATOM 6287 C C . GLU A 1 778 ? -7.532 21.184 70.216 1.00 84.44 778 GLU A C 1
ATOM 6289 O O . GLU A 1 778 ? -7.148 20.882 71.340 1.00 84.44 778 GLU A O 1
ATOM 6294 N N . GLU A 1 779 ? -8.679 21.838 70.014 1.00 87.25 779 GLU A N 1
ATOM 6295 C CA . GLU A 1 779 ? -9.648 22.189 71.060 1.00 87.25 779 GLU A CA 1
ATOM 6296 C C . GLU A 1 779 ? -10.117 20.926 71.796 1.00 87.25 779 GLU A C 1
ATOM 6298 O O . GLU A 1 779 ? -9.988 20.856 73.012 1.00 87.25 779 GLU A O 1
ATOM 6303 N N . LEU A 1 780 ? -10.527 19.864 71.089 1.00 85.06 780 LEU A N 1
ATOM 6304 C CA . LEU A 1 780 ? -10.881 18.574 71.705 1.00 85.06 780 LEU A CA 1
ATOM 6305 C C . LEU A 1 780 ? -9.700 17.895 72.425 1.00 85.06 780 LEU A C 1
ATOM 6307 O O . LEU A 1 780 ? -9.907 17.168 73.398 1.00 85.06 780 LEU A O 1
ATOM 6311 N N . ARG A 1 781 ? -8.452 18.108 71.984 1.00 84.19 781 ARG A N 1
ATOM 6312 C CA . ARG A 1 781 ? -7.251 17.628 72.698 1.00 84.19 781 ARG A CA 1
ATOM 6313 C C . ARG A 1 781 ? -6.985 18.433 73.961 1.00 84.19 781 ARG A C 1
ATOM 6315 O O . ARG A 1 781 ? -6.605 17.842 74.974 1.00 84.19 781 ARG A O 1
ATOM 6322 N N . GLU A 1 782 ? -7.166 19.748 73.913 1.00 86.00 782 GLU A N 1
ATOM 6323 C CA . GLU A 1 782 ? -7.014 20.629 75.065 1.00 86.00 782 GLU A CA 1
ATOM 6324 C C . GLU A 1 782 ? -8.144 20.378 76.072 1.00 86.00 782 GLU A C 1
ATOM 6326 O O . GLU A 1 782 ? -7.848 20.149 77.238 1.00 86.00 782 GLU A O 1
ATOM 6331 N N . GLU A 1 783 ? -9.401 20.232 75.637 1.00 85.88 783 GLU A N 1
ATOM 6332 C CA . GLU A 1 783 ? -10.538 19.815 76.470 1.00 85.88 783 GLU A CA 1
ATOM 6333 C C . GLU A 1 783 ? -10.338 18.439 77.117 1.00 85.88 783 GLU A C 1
ATOM 6335 O O . GLU A 1 783 ? -10.654 18.266 78.295 1.00 85.88 783 GLU A O 1
ATOM 6340 N N . LEU A 1 784 ? -9.798 17.453 76.392 1.00 82.81 784 LEU A N 1
ATOM 6341 C CA . LEU A 1 784 ? -9.528 16.123 76.947 1.00 82.81 784 LEU A CA 1
ATOM 6342 C C . LEU A 1 784 ? -8.323 16.136 77.906 1.00 82.81 784 LEU A C 1
ATOM 6344 O O . LEU A 1 784 ? -8.314 15.414 78.904 1.00 82.81 784 LEU A O 1
ATOM 6348 N N . SER A 1 785 ? -7.345 17.014 77.670 1.00 81.62 785 SER A N 1
ATOM 6349 C CA . SER A 1 785 ? -6.233 17.270 78.598 1.00 81.62 785 SER A CA 1
ATOM 6350 C C . SER A 1 785 ? -6.698 18.023 79.852 1.00 81.62 785 SER A C 1
ATOM 6352 O O . SER A 1 785 ? -6.284 17.689 80.960 1.00 81.62 785 SER A O 1
ATOM 6354 N N . GLU A 1 786 ? -7.604 18.990 79.702 1.00 87.06 786 GLU A N 1
ATOM 6355 C CA . GLU A 1 786 ? -8.325 19.701 80.764 1.00 87.06 786 GLU A CA 1
ATOM 6356 C C . GLU A 1 786 ? -9.199 18.747 81.586 1.00 87.06 786 GLU A C 1
ATOM 6358 O O . GLU A 1 786 ? -9.238 18.855 82.811 1.00 87.06 786 GLU A O 1
ATOM 6363 N N . HIS A 1 787 ? -9.889 17.809 80.930 1.00 86.94 787 HIS A N 1
ATOM 6364 C CA . HIS A 1 787 ? -10.701 16.773 81.567 1.00 86.94 787 HIS A CA 1
ATOM 6365 C C . HIS A 1 787 ? -9.821 15.858 82.411 1.00 86.94 787 HIS A C 1
ATOM 6367 O O . HIS A 1 787 ? -10.037 15.752 83.614 1.00 86.94 787 HIS A O 1
ATOM 6373 N N . HIS A 1 788 ? -8.754 15.311 81.825 1.00 82.38 788 HIS A N 1
ATOM 6374 C CA . HIS A 1 788 ? -7.802 14.473 82.545 1.00 82.38 788 HIS A CA 1
ATOM 6375 C C . HIS A 1 788 ? -7.116 15.226 83.699 1.00 82.38 788 HIS A C 1
ATOM 6377 O O . HIS A 1 788 ? -6.913 14.678 84.783 1.00 82.38 788 HIS A O 1
ATOM 6383 N N . ARG A 1 789 ? -6.813 16.518 83.510 1.00 88.81 789 ARG A N 1
ATOM 6384 C CA . ARG A 1 789 ? -6.303 17.411 84.561 1.00 88.81 789 ARG A CA 1
ATOM 6385 C C . ARG A 1 789 ? -7.324 17.618 85.684 1.00 88.81 789 ARG A C 1
ATOM 6387 O O . ARG A 1 789 ? -6.919 17.639 86.844 1.00 88.81 789 ARG A O 1
ATOM 6394 N N . ARG A 1 790 ? -8.618 17.744 85.366 1.00 88.19 790 ARG A N 1
ATOM 6395 C CA . ARG A 1 790 ? -9.716 17.835 86.343 1.00 88.19 790 ARG A CA 1
ATOM 6396 C C . ARG A 1 790 ? -9.917 16.521 87.091 1.00 88.19 790 ARG A C 1
ATOM 6398 O O . ARG A 1 790 ? -9.830 16.551 88.310 1.00 88.19 790 ARG A O 1
ATOM 6405 N N . GLU A 1 791 ? -10.019 15.381 86.410 1.00 83.19 791 GLU A N 1
ATOM 6406 C CA . GLU A 1 791 ? -10.097 14.047 87.033 1.00 83.19 791 GLU A CA 1
ATOM 6407 C C . GLU A 1 791 ? -8.910 13.782 87.976 1.00 83.19 791 GLU A C 1
ATOM 6409 O O . GLU A 1 791 ? -9.081 13.285 89.088 1.00 83.19 791 GLU A O 1
ATOM 6414 N N . LEU A 1 792 ? -7.692 14.177 87.581 1.00 82.38 792 LEU A N 1
ATOM 6415 C CA . LEU A 1 792 ? -6.501 14.078 88.431 1.00 82.38 792 LEU A CA 1
ATOM 6416 C C . LEU A 1 792 ? -6.497 15.055 89.618 1.00 82.38 792 LEU A C 1
ATOM 6418 O O . LEU A 1 792 ? -5.771 14.807 90.581 1.00 82.38 792 LEU A O 1
ATOM 6422 N N . GLN A 1 793 ? -7.251 16.157 89.577 1.00 83.94 793 GLN A N 1
ATOM 6423 C CA . GLN A 1 793 ? -7.446 17.052 90.725 1.00 83.94 793 GLN A CA 1
ATOM 6424 C C . GLN A 1 793 ? -8.601 16.583 91.620 1.00 83.94 793 GLN A C 1
ATOM 6426 O O . GLN A 1 793 ? -8.466 16.623 92.840 1.00 83.94 793 GLN A O 1
ATOM 6431 N N . GLU A 1 794 ? -9.688 16.084 91.039 1.00 84.56 794 GLU A N 1
ATOM 6432 C CA . GLU A 1 794 ? -10.853 15.537 91.738 1.00 84.56 794 GLU A CA 1
ATOM 6433 C C . GLU A 1 794 ? -10.478 14.250 92.476 1.00 84.56 794 GLU A C 1
ATOM 6435 O O . GLU A 1 794 ? -10.628 14.198 93.691 1.00 84.56 794 GLU A O 1
ATOM 6440 N N . GLY A 1 795 ? -9.827 13.285 91.820 1.00 81.62 795 GLY A N 1
ATOM 6441 C CA . GLY A 1 795 ? -9.309 12.077 92.476 1.00 81.62 795 GLY A CA 1
ATOM 6442 C C . GLY A 1 795 ? -8.236 12.357 93.541 1.00 81.62 795 GLY A C 1
ATOM 6443 O O . GLY A 1 795 ? -8.090 11.589 94.492 1.00 81.62 795 GLY A O 1
ATOM 6444 N N . ARG A 1 796 ? -7.510 13.483 93.450 1.00 86.69 796 ARG A N 1
ATOM 6445 C CA . ARG A 1 796 ? -6.636 13.960 94.541 1.00 86.69 796 ARG A CA 1
ATOM 6446 C C . ARG A 1 796 ? -7.438 14.525 95.704 1.00 86.69 796 ARG A C 1
ATOM 6448 O O . ARG A 1 796 ? -7.128 14.188 96.839 1.00 86.69 796 ARG A O 1
ATOM 6455 N N . TYR A 1 797 ? -8.449 15.345 95.433 1.00 84.44 797 TYR A N 1
ATOM 6456 C CA . TYR A 1 797 ? -9.325 15.919 96.453 1.00 84.44 797 TYR A CA 1
ATOM 6457 C C . TYR A 1 797 ? -10.149 14.839 97.169 1.00 84.44 797 TYR A C 1
ATOM 6459 O O . TYR A 1 797 ? -10.260 14.860 98.390 1.00 84.44 797 TYR A O 1
ATOM 6467 N N . GLU A 1 798 ? -10.647 13.837 96.442 1.00 85.75 798 GLU A N 1
ATOM 6468 C CA . GLU A 1 798 ? -11.285 12.654 97.018 1.00 85.75 798 GLU A CA 1
ATOM 6469 C C . GLU A 1 798 ? -10.295 11.810 97.821 1.00 85.75 798 GLU A C 1
ATOM 6471 O O . GLU A 1 798 ? -10.621 11.412 98.934 1.00 85.75 798 GLU A O 1
ATOM 6476 N N . SER A 1 799 ? -9.068 11.587 97.334 1.00 79.94 799 SER A N 1
ATOM 6477 C CA . SER A 1 799 ? -8.036 10.885 98.110 1.00 79.94 799 SER A CA 1
ATOM 6478 C C . SER A 1 799 ? -7.618 11.650 99.372 1.00 79.94 799 SER A C 1
ATOM 6480 O O . SER A 1 799 ? -7.314 11.017 100.380 1.00 79.94 799 SER A O 1
ATOM 6482 N N . GLU A 1 800 ? -7.583 12.982 99.338 1.00 87.31 800 GLU A N 1
ATOM 6483 C CA . GLU A 1 800 ? -7.259 13.836 100.486 1.00 87.31 800 GLU A CA 1
ATOM 6484 C C . GLU A 1 800 ? -8.414 13.848 101.495 1.00 87.31 800 GLU A C 1
ATOM 6486 O O . GLU A 1 800 ? -8.193 13.613 102.682 1.00 87.31 800 GLU A O 1
ATOM 6491 N N . LYS A 1 801 ? -9.659 13.972 101.019 1.00 86.25 801 LYS A N 1
ATOM 6492 C CA . LYS A 1 801 ? -10.872 13.830 101.831 1.00 86.25 801 LYS A CA 1
ATOM 6493 C C . LYS A 1 801 ? -10.972 12.440 102.464 1.00 86.25 801 LYS A C 1
ATOM 6495 O O . LYS A 1 801 ? -11.226 12.349 103.657 1.00 86.25 801 LYS A O 1
ATOM 6500 N N . LEU A 1 802 ? -10.728 11.365 101.712 1.00 84.56 802 LEU A N 1
ATOM 6501 C CA . LEU A 1 802 ? -10.704 9.992 102.231 1.00 84.56 802 LEU A CA 1
ATOM 6502 C C . LEU A 1 802 ? -9.548 9.768 103.212 1.00 84.56 802 LEU A C 1
ATOM 6504 O O . LEU A 1 802 ? -9.687 8.956 104.125 1.00 84.56 802 LEU A O 1
ATOM 6508 N N . GLN A 1 803 ? -8.421 10.472 103.062 1.00 83.44 803 GLN A N 1
ATOM 6509 C CA . GLN A 1 803 ? -7.318 10.449 104.025 1.00 83.44 803 GLN A CA 1
ATOM 6510 C C . GLN A 1 803 ? -7.680 11.197 105.317 1.00 83.44 803 GLN A C 1
ATOM 6512 O O . GLN A 1 803 ? -7.364 10.708 106.402 1.00 83.44 803 GLN A O 1
ATOM 6517 N N . GLU A 1 804 ? -8.356 12.344 105.228 1.00 86.00 804 GLU A N 1
ATOM 6518 C CA . GLU A 1 804 ? -8.853 13.088 106.390 1.00 86.00 804 GLU A CA 1
ATOM 6519 C C . GLU A 1 804 ? -9.985 12.328 107.096 1.00 86.00 804 GLU A C 1
ATOM 6521 O O . GLU A 1 804 ? -9.941 12.169 108.311 1.00 86.00 804 GLU A O 1
ATOM 6526 N N . GLU A 1 805 ? -10.918 11.733 106.353 1.00 86.56 805 GLU A N 1
ATOM 6527 C CA . GLU A 1 805 ? -11.969 10.847 106.864 1.00 86.56 805 GLU A CA 1
ATOM 6528 C C . GLU A 1 805 ? -11.375 9.575 107.494 1.00 86.56 805 GLU A C 1
ATOM 6530 O O . GLU A 1 805 ? -11.778 9.191 108.587 1.00 86.56 805 GLU A O 1
ATOM 6535 N N . ASN A 1 806 ? -10.320 8.983 106.914 1.00 83.25 806 ASN A N 1
ATOM 6536 C CA . ASN A 1 806 ? -9.544 7.924 107.576 1.00 83.25 806 ASN A CA 1
ATOM 6537 C C . ASN A 1 806 ? -8.826 8.416 108.841 1.00 83.25 806 ASN A C 1
ATOM 6539 O O . ASN A 1 806 ? -8.645 7.633 109.768 1.00 83.25 806 ASN A O 1
ATOM 6543 N N . SER A 1 807 ? -8.386 9.674 108.897 1.00 86.56 807 SER A N 1
ATOM 6544 C CA . SER A 1 807 ? -7.771 10.260 110.094 1.00 86.56 807 SER A CA 1
ATOM 6545 C C . SER A 1 807 ? -8.813 10.488 111.192 1.00 86.56 807 SER A C 1
ATOM 6547 O O . SER A 1 807 ? -8.567 10.157 112.348 1.00 86.56 807 SER A O 1
ATOM 6549 N N . ILE A 1 808 ? -10.011 10.957 110.828 1.00 88.50 808 ILE A N 1
ATOM 6550 C CA . ILE A 1 808 ? -11.163 11.098 111.724 1.00 88.50 808 ILE A CA 1
ATOM 6551 C C . ILE A 1 808 ? -11.593 9.724 112.241 1.00 88.50 808 ILE A C 1
ATOM 6553 O O . ILE A 1 808 ? -11.637 9.544 113.450 1.00 88.50 808 ILE A O 1
ATOM 6557 N N . LEU A 1 809 ? -11.792 8.733 111.367 1.00 84.94 809 LEU A N 1
ATOM 6558 C CA . LEU A 1 809 ? -12.136 7.360 111.756 1.00 84.94 809 LEU A CA 1
ATOM 6559 C C . LEU A 1 809 ? -11.040 6.701 112.605 1.00 84.94 809 LEU A C 1
ATOM 6561 O O . LEU A 1 809 ? -11.351 5.953 113.523 1.00 84.94 809 LEU A O 1
ATOM 6565 N N . ARG A 1 810 ? -9.752 6.981 112.361 1.00 85.12 810 ARG A N 1
ATOM 6566 C CA . ARG A 1 810 ? -8.659 6.521 113.239 1.00 85.12 810 ARG A CA 1
ATOM 6567 C C . ARG A 1 810 ? -8.710 7.187 114.608 1.00 85.12 810 ARG A C 1
ATOM 6569 O O . ARG A 1 810 ? -8.530 6.488 115.598 1.00 85.12 810 ARG A O 1
ATOM 6576 N N . ASN A 1 811 ? -8.978 8.491 114.662 1.00 83.75 811 ASN A N 1
ATOM 6577 C CA . ASN A 1 811 ? -9.143 9.221 115.917 1.00 83.75 811 ASN A CA 1
ATOM 6578 C C . ASN A 1 811 ? -10.373 8.713 116.689 1.00 83.75 811 ASN A C 1
ATOM 6580 O O . ASN A 1 811 ? -10.274 8.474 117.888 1.00 83.75 811 ASN A O 1
ATOM 6584 N N . GLU A 1 812 ? -11.487 8.465 115.997 1.00 87.56 812 GLU A N 1
ATOM 6585 C CA . GLU A 1 812 ? -12.718 7.888 116.546 1.00 87.56 812 GLU A CA 1
ATOM 6586 C C . GLU A 1 812 ? -12.488 6.458 117.049 1.00 87.56 812 GLU A C 1
ATOM 6588 O O . GLU A 1 812 ? -12.872 6.134 118.166 1.00 87.56 812 GLU A O 1
ATOM 6593 N N . ILE A 1 813 ? -11.763 5.623 116.297 1.00 81.50 813 ILE A N 1
ATOM 6594 C CA . ILE A 1 813 ? -11.321 4.297 116.748 1.00 81.50 813 ILE A CA 1
ATOM 6595 C C . ILE A 1 813 ? -10.392 4.413 117.965 1.00 81.50 813 ILE A C 1
ATOM 6597 O O . ILE A 1 813 ? -10.496 3.587 118.867 1.00 81.50 813 ILE A O 1
ATOM 6601 N N . THR A 1 814 ? -9.504 5.411 118.061 1.00 81.94 814 THR A N 1
ATOM 6602 C CA . THR A 1 814 ? -8.717 5.605 119.293 1.00 81.94 814 THR A CA 1
ATOM 6603 C C . THR A 1 814 ? -9.576 6.066 120.465 1.00 81.94 814 THR A C 1
ATOM 6605 O O . THR A 1 814 ? -9.426 5.493 121.537 1.00 81.94 814 THR A O 1
ATOM 6608 N N . THR A 1 815 ? -10.532 6.984 120.285 1.00 82.75 815 THR A N 1
ATOM 6609 C CA . THR A 1 815 ? -11.440 7.380 121.374 1.00 82.75 815 THR A CA 1
ATOM 6610 C C . THR A 1 815 ? -12.382 6.251 121.775 1.00 82.75 815 THR A C 1
ATOM 6612 O O . THR A 1 815 ? -12.623 6.079 122.959 1.00 82.75 815 THR A O 1
ATOM 6615 N N . LEU A 1 816 ? -12.848 5.420 120.838 1.00 83.81 816 LEU A N 1
ATOM 6616 C CA . LEU A 1 816 ? -13.642 4.225 121.135 1.00 83.81 816 LEU A CA 1
ATOM 6617 C C . LEU A 1 816 ? -12.805 3.144 121.830 1.00 83.81 816 LEU A C 1
ATOM 6619 O O . LEU A 1 816 ? -13.319 2.481 122.718 1.00 83.81 816 LEU A O 1
ATOM 6623 N N . ASN A 1 817 ? -11.518 2.989 121.501 1.00 80.31 817 ASN A N 1
ATOM 6624 C CA . ASN A 1 817 ? -10.611 2.108 122.248 1.00 80.31 817 ASN A CA 1
ATOM 6625 C C . ASN A 1 817 ? -10.259 2.673 123.636 1.00 80.31 817 ASN A C 1
ATOM 6627 O O . ASN A 1 817 ? -10.042 1.901 124.568 1.00 80.31 817 ASN A O 1
ATOM 6631 N N . GLU A 1 818 ? -10.205 3.996 123.809 1.00 83.12 818 GLU A N 1
ATOM 6632 C CA . GLU A 1 818 ? -10.067 4.645 125.119 1.00 83.12 818 GLU A CA 1
ATOM 6633 C C . GLU A 1 818 ? -11.355 4.501 125.946 1.00 83.12 818 GLU A C 1
ATOM 6635 O O . GLU A 1 818 ? -11.284 4.157 127.123 1.00 83.12 818 GLU A O 1
ATOM 6640 N N . GLU A 1 819 ? -12.533 4.673 125.342 1.00 83.62 819 GLU A N 1
ATOM 6641 C CA . GLU A 1 819 ? -13.836 4.447 125.976 1.00 83.62 819 GLU A CA 1
ATOM 6642 C C . GLU A 1 819 ? -14.083 2.968 126.292 1.00 83.62 819 GLU A C 1
ATOM 6644 O O . GLU A 1 819 ? -14.616 2.671 127.361 1.00 83.62 819 GLU A O 1
ATOM 6649 N N . ASP A 1 820 ? -13.652 2.040 125.436 1.00 81.62 820 ASP A N 1
ATOM 6650 C CA . ASP A 1 820 ? -13.659 0.600 125.704 1.00 81.62 820 ASP A CA 1
ATOM 6651 C C . ASP A 1 820 ? -12.639 0.247 126.792 1.00 81.62 820 ASP A C 1
ATOM 6653 O O . ASP A 1 820 ? -12.971 -0.482 127.715 1.00 81.62 820 ASP A O 1
ATOM 6657 N N . SER A 1 821 ? -11.446 0.849 126.808 1.00 80.69 821 SER A N 1
ATOM 6658 C CA . SER A 1 821 ? -10.491 0.691 127.920 1.00 80.69 821 SER A CA 1
ATOM 6659 C C . SER A 1 821 ? -11.064 1.214 129.243 1.00 80.69 821 SER A C 1
ATOM 6661 O O . SER A 1 821 ? -10.936 0.563 130.276 1.00 80.69 821 SER A O 1
ATOM 6663 N N . ILE A 1 822 ? -11.757 2.356 129.228 1.00 83.00 822 ILE A N 1
ATOM 6664 C CA . ILE A 1 822 ? -12.467 2.918 130.388 1.00 83.00 822 ILE A CA 1
ATOM 6665 C C . ILE A 1 822 ? -13.668 2.043 130.780 1.00 83.00 822 ILE A C 1
ATOM 6667 O O . ILE A 1 822 ? -13.991 1.939 131.963 1.00 83.00 822 ILE A O 1
ATOM 6671 N N . SER A 1 823 ? -14.342 1.413 129.820 1.00 80.38 823 SER A N 1
ATOM 6672 C CA . SER A 1 823 ? -15.486 0.526 130.065 1.00 80.38 823 SER A CA 1
ATOM 6673 C C . SER A 1 823 ? -15.046 -0.840 130.584 1.00 80.38 823 SER A C 1
ATOM 6675 O O . SER A 1 823 ? -15.690 -1.362 131.488 1.00 80.38 823 SER A O 1
ATOM 6677 N N . ASN A 1 824 ? -13.910 -1.357 130.114 1.00 77.50 824 ASN A N 1
ATOM 6678 C CA . ASN A 1 824 ? -13.220 -2.525 130.651 1.00 77.50 824 ASN A CA 1
ATOM 6679 C C . ASN A 1 824 ? -12.691 -2.248 132.062 1.00 77.50 824 ASN A C 1
ATOM 6681 O O . ASN A 1 824 ? -12.932 -3.056 132.945 1.00 77.50 824 ASN A O 1
ATOM 6685 N N . LEU A 1 825 ? -12.102 -1.076 132.334 1.00 81.56 825 LEU A N 1
ATOM 6686 C CA . LEU A 1 825 ? -11.735 -0.668 133.700 1.00 81.56 825 LEU A CA 1
ATOM 6687 C C . LEU A 1 825 ? -12.961 -0.563 134.622 1.00 81.56 825 LEU A C 1
ATOM 6689 O O . LEU A 1 825 ? -12.914 -1.031 135.755 1.00 81.56 825 LEU A O 1
ATOM 6693 N N . LYS A 1 826 ? -14.095 -0.031 134.144 1.00 78.31 826 LYS A N 1
ATOM 6694 C CA . LYS A 1 826 ? -15.368 -0.056 134.893 1.00 78.31 826 LYS A CA 1
ATOM 6695 C C . LYS A 1 826 ? -15.932 -1.469 135.051 1.00 78.31 826 LYS A C 1
ATOM 6697 O O . LYS A 1 826 ? -16.603 -1.734 136.042 1.00 78.31 826 LYS A O 1
ATOM 6702 N N . LEU A 1 827 ? -15.687 -2.370 134.100 1.00 75.62 827 LEU A N 1
ATOM 6703 C CA . LEU A 1 827 ? -16.022 -3.792 134.196 1.00 75.62 827 LEU A CA 1
ATOM 6704 C C . LEU A 1 827 ? -15.113 -4.515 135.193 1.00 75.62 827 LEU A C 1
ATOM 6706 O O . LEU A 1 827 ? -15.608 -5.377 135.904 1.00 75.62 827 LEU A O 1
ATOM 6710 N N . GLU A 1 828 ? -13.840 -4.139 135.316 1.00 76.25 828 GLU A N 1
ATOM 6711 C CA . GLU A 1 828 ? -12.932 -4.615 136.363 1.00 76.25 828 GLU A CA 1
ATOM 6712 C C . GLU A 1 828 ? -13.318 -4.053 137.740 1.00 76.25 828 GLU A C 1
ATOM 6714 O O . GLU A 1 828 ? -13.351 -4.810 138.706 1.00 76.25 828 GLU A O 1
ATOM 6719 N N . GLU A 1 829 ? -13.706 -2.776 137.850 1.00 77.56 829 GLU A N 1
ATOM 6720 C CA . GLU A 1 829 ? -14.277 -2.204 139.081 1.00 77.56 829 GLU A CA 1
ATOM 6721 C C . GLU A 1 829 ? -15.600 -2.889 139.464 1.00 77.56 829 GLU A C 1
ATOM 6723 O O . GLU A 1 829 ? -15.803 -3.250 140.625 1.00 77.56 829 GLU A O 1
ATOM 6728 N N . LEU A 1 830 ? -16.495 -3.123 138.496 1.00 76.75 830 LEU A N 1
ATOM 6729 C CA . LEU A 1 830 ? -17.751 -3.842 138.714 1.00 76.75 830 LEU A CA 1
ATOM 6730 C C . LEU A 1 830 ? -17.505 -5.306 139.070 1.00 76.75 830 LEU A C 1
ATOM 6732 O O . LEU A 1 830 ? -18.124 -5.782 140.018 1.00 76.75 830 LEU A O 1
ATOM 6736 N N . ASN A 1 831 ? -16.590 -6.000 138.392 1.00 75.75 831 ASN A N 1
ATOM 6737 C CA . ASN A 1 831 ? -16.226 -7.383 138.693 1.00 75.75 831 ASN A CA 1
ATOM 6738 C C . ASN A 1 831 ? -15.533 -7.486 140.058 1.00 75.75 831 ASN A C 1
ATOM 6740 O O . ASN A 1 831 ? -15.863 -8.373 140.831 1.00 75.75 831 ASN A O 1
ATOM 6744 N N . GLY A 1 832 ? -14.680 -6.528 140.429 1.00 76.25 832 GLY A N 1
ATOM 6745 C CA . GLY A 1 832 ? -14.124 -6.409 141.778 1.00 76.25 832 GLY A CA 1
ATOM 6746 C C . GLY A 1 832 ? -15.205 -6.150 142.833 1.00 76.25 832 GLY A C 1
ATOM 6747 O O . GLY A 1 832 ? -15.191 -6.762 143.898 1.00 76.25 832 GLY A O 1
ATOM 6748 N N . SER A 1 833 ? -16.214 -5.326 142.526 1.00 77.75 833 SER A N 1
ATOM 6749 C CA . SER A 1 833 ? -17.386 -5.135 143.395 1.00 77.75 833 SER A CA 1
ATOM 6750 C C . SER A 1 833 ? -18.282 -6.384 143.464 1.00 77.75 833 SER A C 1
ATOM 6752 O O . SER A 1 833 ? -18.901 -6.652 144.497 1.00 77.75 833 SER A O 1
ATOM 6754 N N . GLN A 1 834 ? -18.313 -7.180 142.391 1.00 76.88 834 GLN A N 1
ATOM 6755 C CA . GLN A 1 834 ? -19.007 -8.460 142.292 1.00 76.88 834 GLN A CA 1
ATOM 6756 C C . GLN A 1 834 ? -18.247 -9.557 143.045 1.00 76.88 834 GLN A C 1
ATOM 6758 O O . GLN A 1 834 ? -18.886 -10.395 143.669 1.00 76.88 834 GLN A O 1
ATOM 6763 N N . GLU A 1 835 ? -16.915 -9.531 143.071 1.00 77.69 835 GLU A N 1
ATOM 6764 C CA . GLU A 1 835 ? -16.073 -10.396 143.900 1.00 77.69 835 GLU A CA 1
ATOM 6765 C C . GLU A 1 835 ? -16.116 -9.980 145.374 1.00 77.69 835 GLU A C 1
ATOM 6767 O O . GLU A 1 835 ? -16.193 -10.845 146.240 1.00 77.69 835 GLU A O 1
ATOM 6772 N N . GLU A 1 836 ? -16.198 -8.685 145.693 1.00 78.19 836 GLU A N 1
ATOM 6773 C CA . GLU A 1 836 ? -16.564 -8.217 147.035 1.00 78.19 836 GLU A CA 1
ATOM 6774 C C . GLU A 1 836 ? -17.965 -8.701 147.439 1.00 78.19 836 GLU A C 1
ATOM 6776 O O . GLU A 1 836 ? -18.176 -9.081 148.591 1.00 78.19 836 GLU A O 1
ATOM 6781 N N . LEU A 1 837 ? -18.939 -8.682 146.523 1.00 77.00 837 LEU A N 1
ATOM 6782 C CA . LEU A 1 837 ? -20.277 -9.226 146.762 1.00 77.00 837 LEU A CA 1
ATOM 6783 C C . LEU A 1 837 ? -20.253 -10.748 146.900 1.00 77.00 837 LEU A C 1
ATOM 6785 O O . LEU A 1 837 ? -20.931 -11.258 147.783 1.00 77.00 837 LEU A O 1
ATOM 6789 N N . TRP A 1 838 ? -19.441 -11.470 146.128 1.00 75.56 838 TRP A N 1
ATOM 6790 C CA . TRP A 1 838 ? -19.230 -12.907 146.297 1.00 75.56 838 TRP A CA 1
ATOM 6791 C C . TRP A 1 838 ? -18.531 -13.228 147.614 1.00 75.56 838 TRP A C 1
ATOM 6793 O O . TRP A 1 838 ? -18.959 -14.154 148.281 1.00 75.56 838 TRP A O 1
ATOM 6803 N N . GLN A 1 839 ? -17.548 -12.444 148.064 1.00 76.31 839 GLN A N 1
ATOM 6804 C CA . GLN A 1 839 ? -16.948 -12.592 149.396 1.00 76.31 839 GLN A CA 1
ATOM 6805 C C . GLN A 1 839 ? -17.943 -12.251 150.516 1.00 76.31 839 GLN A C 1
ATOM 6807 O O . GLN A 1 839 ? -17.930 -12.889 151.569 1.00 76.31 839 GLN A O 1
ATOM 6812 N N . LYS A 1 840 ? -18.851 -11.290 150.301 1.00 79.69 840 LYS A N 1
ATOM 6813 C CA . LYS A 1 840 ? -19.972 -11.006 151.217 1.00 79.69 840 LYS A CA 1
ATOM 6814 C C . LYS A 1 840 ? -21.009 -12.132 151.203 1.00 79.69 840 LYS A C 1
ATOM 6816 O O . LYS A 1 840 ? -21.521 -12.473 152.258 1.00 79.69 840 LYS A O 1
ATOM 6821 N N . ILE A 1 841 ? -21.276 -12.762 150.060 1.00 78.50 841 ILE A N 1
ATOM 6822 C CA . ILE A 1 841 ? -22.136 -13.948 149.944 1.00 78.50 841 ILE A CA 1
ATOM 6823 C C . ILE A 1 841 ? -21.470 -15.154 150.611 1.00 78.50 841 ILE A C 1
ATOM 6825 O O . ILE A 1 841 ? -22.111 -15.784 151.432 1.00 78.50 841 ILE A O 1
ATOM 6829 N N . GLU A 1 842 ? -20.193 -15.429 150.353 1.00 80.38 842 GLU A N 1
ATOM 6830 C CA . GLU A 1 842 ? -19.370 -16.480 150.971 1.00 80.38 842 GLU A CA 1
ATOM 6831 C C . GLU A 1 842 ? -19.309 -16.306 152.496 1.00 80.38 842 GLU A C 1
ATOM 6833 O O . GLU A 1 842 ? -19.534 -17.257 153.237 1.00 80.38 842 GLU A O 1
ATOM 6838 N N . THR A 1 843 ? -19.095 -15.086 153.001 1.00 78.19 843 THR A N 1
ATOM 6839 C CA . THR A 1 843 ? -19.147 -14.822 154.450 1.00 78.19 843 THR A CA 1
ATOM 6840 C C . THR A 1 843 ? -20.564 -14.922 155.010 1.00 78.19 843 THR A C 1
ATOM 6842 O O . THR A 1 843 ? -20.727 -15.516 156.070 1.00 78.19 843 THR A O 1
ATOM 6845 N N . ILE A 1 844 ? -21.601 -14.473 154.295 1.00 79.75 844 ILE A N 1
ATOM 6846 C CA . ILE A 1 844 ? -23.007 -14.727 154.658 1.00 79.75 844 ILE A CA 1
ATOM 6847 C C . ILE A 1 844 ? -23.338 -16.226 154.597 1.00 79.75 844 ILE A C 1
ATOM 6849 O O . ILE A 1 844 ? -24.150 -16.687 155.388 1.00 79.75 844 ILE A O 1
ATOM 6853 N N . GLU A 1 845 ? -22.711 -17.017 153.726 1.00 78.56 845 GLU A N 1
ATOM 6854 C CA . GLU A 1 845 ? -22.878 -18.469 153.620 1.00 78.56 845 GLU A CA 1
ATOM 6855 C C . GLU A 1 845 ? -22.121 -19.201 154.733 1.00 78.56 845 GLU A C 1
ATOM 6857 O O . GLU A 1 845 ? -22.643 -20.170 155.276 1.00 78.56 845 GLU A O 1
ATOM 6862 N N . GLN A 1 846 ? -20.958 -18.702 155.159 1.00 79.12 846 GLN A N 1
ATOM 6863 C CA . GLN A 1 846 ? -20.226 -19.179 156.335 1.00 79.12 846 GLN A CA 1
ATOM 6864 C C . GLN A 1 846 ? -20.917 -18.768 157.647 1.00 79.12 846 GLN A C 1
ATOM 6866 O O . GLN A 1 846 ? -20.976 -19.569 158.581 1.00 79.12 846 GLN A O 1
ATOM 6871 N N . GLU A 1 847 ? -21.526 -17.582 157.721 1.00 78.38 847 GLU A N 1
ATOM 6872 C CA . GLU A 1 847 ? -22.403 -17.170 158.823 1.00 78.38 847 GLU A CA 1
ATOM 6873 C C . GLU A 1 847 ? -23.692 -17.991 158.833 1.00 78.38 847 GLU A C 1
ATOM 6875 O O . GLU A 1 847 ? -24.048 -18.540 159.869 1.00 78.38 847 GLU A O 1
ATOM 6880 N N . LYS A 1 848 ? -24.351 -18.173 157.685 1.00 77.38 848 LYS A N 1
ATOM 6881 C CA . LYS A 1 848 ? -25.500 -19.070 157.488 1.00 77.38 848 LYS A CA 1
ATOM 6882 C C . LYS A 1 848 ? -25.140 -20.507 157.828 1.00 77.38 848 LYS A C 1
ATOM 6884 O O . LYS A 1 848 ? -25.968 -21.170 158.429 1.00 77.38 848 LYS A O 1
ATOM 6889 N N . ALA A 1 849 ? -23.933 -20.988 157.531 1.00 78.75 849 ALA A N 1
ATOM 6890 C CA . ALA A 1 849 ? -23.453 -22.311 157.922 1.00 78.75 849 ALA A CA 1
ATOM 6891 C C . ALA A 1 849 ? -23.142 -22.378 159.423 1.00 78.75 849 ALA A C 1
ATOM 6893 O O . ALA A 1 849 ? -23.483 -23.365 160.066 1.00 78.75 849 ALA A O 1
ATOM 6894 N N . SER A 1 850 ? -22.579 -21.326 160.020 1.00 76.81 850 SER A N 1
ATOM 6895 C CA . SER A 1 850 ? -22.383 -21.206 161.470 1.00 76.81 850 SER A CA 1
ATOM 6896 C C . SER A 1 850 ? -23.727 -21.222 162.204 1.00 76.81 850 SER A C 1
ATOM 6898 O O . SER A 1 850 ? -23.927 -22.042 163.103 1.00 76.81 850 SER A O 1
ATOM 6900 N N . ILE A 1 851 ? -24.690 -20.425 161.732 1.00 76.06 851 ILE A N 1
ATOM 6901 C CA . ILE A 1 851 ? -26.102 -20.421 162.124 1.00 76.06 851 ILE A CA 1
ATOM 6902 C C . ILE A 1 851 ? -26.728 -21.785 161.838 1.00 76.06 851 ILE A C 1
ATOM 6904 O O . ILE A 1 851 ? -27.439 -22.270 162.698 1.00 76.06 851 ILE A O 1
ATOM 6908 N N . GLN A 1 852 ? -26.417 -22.476 160.739 1.00 77.44 852 GLN A N 1
ATOM 6909 C CA . GLN A 1 852 ? -26.891 -23.837 160.463 1.00 77.44 852 GLN A CA 1
ATOM 6910 C C . GLN A 1 852 ? -26.315 -24.825 161.484 1.00 77.44 852 GLN A C 1
ATOM 6912 O O . GLN A 1 852 ? -27.055 -25.671 161.968 1.00 77.44 852 GLN A O 1
ATOM 6917 N N . THR A 1 853 ? -25.047 -24.702 161.905 1.00 77.50 853 THR A N 1
ATOM 6918 C CA . THR A 1 853 ? -24.495 -25.513 163.007 1.00 77.50 853 THR A CA 1
ATOM 6919 C C . THR A 1 853 ? -25.088 -25.125 164.358 1.00 77.50 853 THR A C 1
ATOM 6921 O O . THR A 1 853 ? -25.155 -25.960 165.256 1.00 77.50 853 THR A O 1
ATOM 6924 N N . MET A 1 854 ? -25.521 -23.874 164.530 1.00 73.69 854 MET A N 1
ATOM 6925 C CA . MET A 1 854 ? -26.147 -23.388 165.755 1.00 73.69 854 MET A CA 1
ATOM 6926 C C . MET A 1 854 ? -27.630 -23.760 165.814 1.00 73.69 854 MET A C 1
ATOM 6928 O O . MET A 1 854 ? -28.118 -24.099 166.882 1.00 73.69 854 MET A O 1
ATOM 6932 N N . VAL A 1 855 ? -28.305 -23.825 164.668 1.00 76.69 855 VAL A N 1
ATOM 6933 C CA . VAL A 1 855 ? -29.636 -24.390 164.448 1.00 76.69 855 VAL A CA 1
ATOM 6934 C C . VAL A 1 855 ? -29.572 -25.904 164.558 1.00 76.69 855 VAL A C 1
ATOM 6936 O O . VAL A 1 855 ? -30.445 -26.453 165.196 1.00 76.69 855 VAL A O 1
ATOM 6939 N N . GLU A 1 856 ? -28.538 -26.594 164.075 1.00 76.69 856 GLU A N 1
ATOM 6940 C CA . GLU A 1 856 ? -28.308 -28.021 164.347 1.00 76.69 856 GLU A CA 1
ATOM 6941 C C . GLU A 1 856 ? -27.986 -28.260 165.829 1.00 76.69 856 GLU A C 1
ATOM 6943 O O . GLU A 1 856 ? -28.496 -29.211 166.405 1.00 76.69 856 GLU A O 1
ATOM 6948 N N . LYS A 1 857 ? -27.235 -27.378 166.507 1.00 79.25 857 LYS A N 1
ATOM 6949 C CA . LYS A 1 857 ? -27.049 -27.430 167.971 1.00 79.25 857 LYS A CA 1
ATOM 6950 C C . LYS A 1 857 ? -28.340 -27.136 168.731 1.00 79.25 857 LYS A C 1
ATOM 6952 O O . LYS A 1 857 ? -28.575 -27.792 169.734 1.00 79.25 857 LYS A O 1
ATOM 6957 N N . LEU A 1 858 ? -29.181 -26.208 168.274 1.00 74.81 858 LEU A N 1
ATOM 6958 C CA . LEU A 1 858 ? -30.481 -25.888 168.876 1.0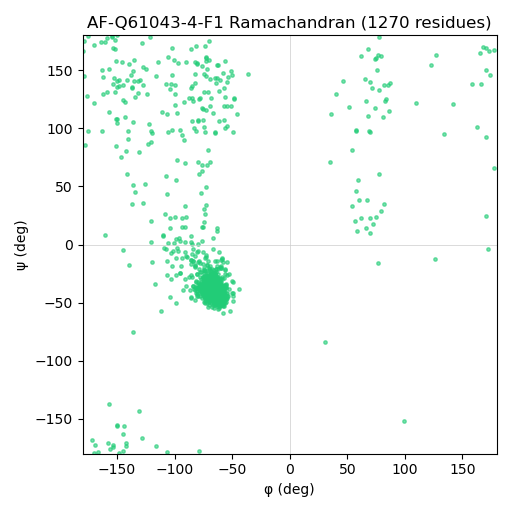0 74.81 858 LEU A CA 1
ATOM 6959 C C . LEU A 1 858 ? -31.521 -26.967 168.573 1.00 74.81 858 LEU A C 1
ATOM 6961 O O . LEU A 1 858 ? -32.303 -27.302 169.442 1.00 74.81 858 LEU A O 1
ATOM 6965 N N . LYS A 1 859 ? -31.496 -27.570 167.387 1.00 78.19 859 LYS A N 1
ATOM 6966 C CA . LYS A 1 859 ? -32.296 -28.723 166.947 1.00 78.19 859 LYS A CA 1
ATOM 6967 C C . LYS A 1 859 ? -31.839 -29.995 167.646 1.00 78.19 859 LYS A C 1
ATOM 6969 O O . LYS A 1 859 ? -32.685 -30.817 167.973 1.00 78.19 859 LYS A O 1
ATOM 6974 N N . LYS A 1 860 ? -30.546 -30.109 167.967 1.00 76.19 860 LYS A N 1
ATOM 6975 C CA . LYS A 1 860 ? -30.000 -31.124 168.868 1.00 76.19 860 LYS A CA 1
ATOM 6976 C C . LYS A 1 860 ? -30.375 -30.846 170.318 1.00 76.19 860 LYS A C 1
ATOM 6978 O O . LYS A 1 860 ? -30.824 -31.758 170.979 1.00 76.19 860 LYS A O 1
ATOM 6983 N N . GLN A 1 861 ? -30.318 -29.610 170.807 1.00 76.81 861 GLN A N 1
ATOM 6984 C CA . GLN A 1 861 ? -30.854 -29.258 172.126 1.00 76.81 861 GLN A CA 1
ATOM 6985 C C . GLN A 1 861 ? -32.370 -29.453 172.189 1.00 76.81 861 GLN A C 1
ATOM 6987 O O . GLN A 1 861 ? -32.867 -29.841 173.231 1.00 76.81 861 GLN A O 1
ATOM 6992 N N . VAL A 1 862 ? -33.106 -29.259 171.094 1.00 71.06 862 VAL A N 1
ATOM 6993 C CA . VAL A 1 862 ? -34.540 -29.545 170.969 1.00 71.06 862 VAL A CA 1
ATOM 6994 C C . VAL A 1 862 ? -34.786 -31.041 170.806 1.00 71.06 862 VAL A C 1
ATOM 6996 O O . VAL A 1 862 ? -35.802 -31.506 171.298 1.00 71.06 862 VAL A O 1
ATOM 6999 N N . SER A 1 863 ? -33.884 -31.833 170.214 1.00 74.12 863 SER A N 1
ATOM 7000 C CA . SER A 1 863 ? -33.985 -33.298 170.221 1.00 74.12 863 SER A CA 1
ATOM 7001 C C . SER A 1 863 ? -33.569 -33.895 171.558 1.00 74.12 863 SER A C 1
ATOM 7003 O O . SER A 1 863 ? -34.178 -34.859 171.982 1.00 74.12 863 SER A O 1
ATOM 7005 N N . ASP A 1 864 ? -32.603 -33.304 172.256 1.00 75.44 864 ASP A N 1
ATOM 7006 C CA . ASP A 1 864 ? -32.158 -33.680 173.596 1.00 75.44 864 ASP A CA 1
ATOM 7007 C C . ASP A 1 864 ? -33.208 -33.238 174.624 1.00 75.44 864 ASP A C 1
ATOM 7009 O O . ASP A 1 864 ? -33.509 -33.992 175.538 1.00 75.44 864 ASP A O 1
ATOM 7013 N N . LEU A 1 865 ? -33.850 -32.076 174.443 1.00 73.62 865 LEU A N 1
ATOM 7014 C CA . LEU A 1 865 ? -35.048 -31.663 175.179 1.00 73.62 865 LEU A CA 1
ATOM 7015 C C . LEU A 1 865 ? -36.272 -32.476 174.771 1.00 73.62 865 LEU A C 1
ATOM 7017 O O . LEU A 1 865 ? -37.107 -32.695 175.625 1.00 73.62 865 LEU A O 1
ATOM 7021 N N . LYS A 1 866 ? -36.406 -32.962 173.532 1.00 79.06 866 LYS A N 1
ATOM 7022 C CA . LYS A 1 866 ? -37.511 -33.847 173.123 1.00 79.06 866 LYS A CA 1
ATOM 7023 C C . LYS A 1 866 ? -37.308 -35.262 173.641 1.00 79.06 866 LYS A C 1
ATOM 7025 O O . LYS A 1 866 ? -38.278 -35.856 174.072 1.00 79.06 866 LYS A O 1
ATOM 7030 N N . ILE A 1 867 ? -36.076 -35.765 173.683 1.00 74.38 867 ILE A N 1
ATOM 7031 C CA . ILE A 1 867 ? -35.704 -37.013 174.353 1.00 74.38 867 ILE A CA 1
ATOM 7032 C C . ILE A 1 867 ? -35.898 -36.835 175.851 1.00 74.38 867 ILE A C 1
ATOM 7034 O O . ILE A 1 867 ? -36.537 -37.672 176.457 1.00 74.38 867 ILE A O 1
ATOM 7038 N N . LYS A 1 868 ? -35.450 -35.730 176.454 1.00 74.69 868 LYS A N 1
ATOM 7039 C CA . LYS A 1 868 ? -35.634 -35.451 177.884 1.00 74.69 868 LYS A CA 1
ATOM 7040 C C . LYS A 1 868 ? -37.080 -35.119 178.247 1.00 74.69 868 LYS A C 1
ATOM 7042 O O . LYS A 1 868 ? -37.476 -35.396 179.367 1.00 74.69 868 LYS A O 1
ATOM 7047 N N . ASN A 1 869 ? -37.884 -34.608 177.316 1.00 72.88 869 ASN A N 1
ATOM 7048 C CA . ASN A 1 869 ? -39.328 -34.461 177.470 1.00 72.88 869 ASN A CA 1
ATOM 7049 C C . ASN A 1 869 ? -40.037 -35.791 177.228 1.00 72.88 869 ASN A C 1
ATOM 7051 O O . ASN A 1 869 ? -40.982 -36.048 177.933 1.00 72.88 869 ASN A O 1
ATOM 7055 N N . GLN A 1 870 ? -39.547 -36.676 176.352 1.00 75.38 870 GLN A N 1
ATOM 7056 C CA . GLN A 1 870 ? -39.987 -38.076 176.248 1.00 75.38 870 GLN A CA 1
ATOM 7057 C C . GLN A 1 870 ? -39.551 -38.911 177.461 1.00 75.38 870 GLN A C 1
ATOM 7059 O O . GLN A 1 870 ? -40.204 -39.887 177.806 1.00 75.38 870 GLN A O 1
ATOM 7064 N N . GLN A 1 871 ? -38.456 -38.530 178.117 1.00 76.62 871 GLN A N 1
ATOM 7065 C CA . GLN A 1 871 ? -37.919 -39.160 179.315 1.00 76.62 871 GLN A CA 1
ATOM 7066 C C . GLN A 1 871 ? -38.690 -38.669 180.538 1.00 76.62 871 GLN A C 1
ATOM 7068 O O . GLN A 1 871 ? -39.124 -39.498 181.325 1.00 76.62 871 GLN A O 1
ATOM 7073 N N . LEU A 1 872 ? -38.988 -37.368 180.617 1.00 70.94 872 LEU A N 1
ATOM 7074 C CA . LEU A 1 872 ? -39.991 -36.810 181.521 1.00 70.94 872 LEU A CA 1
ATOM 7075 C C . LEU A 1 872 ? -41.385 -37.354 181.210 1.00 70.94 872 LEU A C 1
ATOM 7077 O O . LEU A 1 872 ? -42.098 -37.635 182.149 1.00 70.94 872 LEU A O 1
ATOM 7081 N N . ASP A 1 873 ? -41.777 -37.578 179.954 1.00 72.50 873 ASP A N 1
ATOM 7082 C CA . ASP A 1 873 ? -43.043 -38.229 179.595 1.00 72.50 873 ASP A CA 1
ATOM 7083 C C . ASP A 1 873 ? -43.005 -39.698 180.022 1.00 72.50 873 ASP A C 1
ATOM 7085 O O . ASP A 1 873 ? -44.025 -40.206 180.455 1.00 72.50 873 ASP A O 1
ATOM 7089 N N . SER A 1 874 ? -41.853 -40.381 179.992 1.00 72.31 874 SER A N 1
ATOM 7090 C CA . SER A 1 874 ? -41.713 -41.747 180.515 1.00 72.31 874 SER A CA 1
ATOM 7091 C C . SER A 1 874 ? -41.729 -41.787 182.046 1.00 72.31 874 SER A C 1
ATOM 7093 O O . SER A 1 874 ? -42.438 -42.608 182.615 1.00 72.31 874 SER A O 1
ATOM 7095 N N . GLU A 1 875 ? -41.076 -40.840 182.727 1.00 74.69 875 GLU A N 1
ATOM 7096 C CA . GLU A 1 875 ? -41.180 -40.638 184.175 1.00 74.69 875 GLU A CA 1
ATOM 7097 C C . GLU A 1 875 ? -42.585 -40.174 184.566 1.00 74.69 875 GLU A C 1
ATOM 7099 O O . GLU A 1 875 ? -43.046 -40.514 185.642 1.00 74.69 875 GLU A O 1
ATOM 7104 N N . ASN A 1 876 ? -43.299 -39.450 183.704 1.00 69.31 876 ASN A N 1
ATOM 7105 C CA . ASN A 1 876 ? -44.676 -38.992 183.882 1.00 69.31 876 ASN A CA 1
ATOM 7106 C C . ASN A 1 876 ? -45.684 -40.062 183.432 1.00 69.31 876 ASN A C 1
ATOM 7108 O O . ASN A 1 876 ? -46.826 -40.024 183.863 1.00 69.31 876 ASN A O 1
ATOM 7112 N N . ILE A 1 877 ? -45.282 -41.072 182.658 1.00 75.88 877 ILE A N 1
ATOM 7113 C CA . ILE A 1 877 ? -46.023 -42.315 182.401 1.00 75.88 877 ILE A CA 1
ATOM 7114 C C . ILE A 1 877 ? -45.809 -43.288 183.561 1.00 75.88 877 ILE A C 1
ATOM 7116 O O . ILE A 1 877 ? -46.775 -43.894 183.997 1.00 75.88 877 ILE A O 1
ATOM 7120 N N . GLU A 1 878 ? -44.621 -43.375 184.162 1.00 71.50 878 GLU A N 1
ATOM 7121 C CA . GLU A 1 878 ? -44.406 -44.119 185.410 1.00 71.50 878 GLU A CA 1
ATOM 7122 C C . GLU A 1 878 ? -45.061 -43.430 186.615 1.00 71.50 878 GLU A C 1
ATOM 7124 O O . GLU A 1 878 ? -45.704 -44.082 187.438 1.00 71.50 878 GLU A O 1
ATOM 7129 N N . LEU A 1 879 ? -44.936 -42.106 186.729 1.00 64.12 879 LEU A N 1
ATOM 7130 C CA . LEU A 1 879 ? -45.604 -41.306 187.753 1.00 64.12 879 LEU A CA 1
ATOM 7131 C C . LEU A 1 879 ? -47.098 -41.217 187.488 1.00 64.12 879 LEU A C 1
ATOM 7133 O O . LEU A 1 879 ? -47.819 -41.134 188.471 1.00 64.12 879 LEU A O 1
ATOM 7137 N N . SER A 1 880 ? -47.592 -41.285 186.243 1.00 61.41 880 SER A N 1
ATOM 7138 C CA . SER A 1 880 ? -49.028 -41.438 185.960 1.00 61.41 880 SER A CA 1
ATOM 7139 C C . SER A 1 880 ? -49.513 -42.881 185.961 1.00 61.41 880 SER A C 1
ATOM 7141 O O . SER A 1 880 ? -50.710 -43.062 186.121 1.00 61.41 880 SER A O 1
ATOM 7143 N N . GLN A 1 881 ? -48.644 -43.895 185.947 1.00 68.25 881 GLN A N 1
ATOM 7144 C CA . GLN A 1 881 ? -48.983 -45.265 186.336 1.00 68.25 881 GLN A CA 1
ATOM 7145 C C . GLN A 1 881 ? -49.122 -45.356 187.857 1.00 68.25 881 GLN A C 1
ATOM 7147 O O . GLN A 1 881 ? -50.179 -45.760 188.334 1.00 68.25 881 GLN A O 1
ATOM 7152 N N . LYS A 1 882 ? -48.147 -44.855 188.627 1.00 69.75 882 LYS A N 1
ATOM 7153 C CA . LYS A 1 882 ? -48.244 -44.710 190.093 1.00 69.75 882 LYS A CA 1
ATOM 7154 C C . LYS A 1 882 ? -49.419 -43.811 190.492 1.00 69.75 882 LYS A C 1
ATOM 7156 O O . LYS A 1 882 ? -50.210 -44.191 191.349 1.00 69.75 882 LYS A O 1
ATOM 7161 N N . ASN A 1 883 ? -49.621 -42.674 189.819 1.00 59.69 883 ASN A N 1
ATOM 7162 C CA . ASN A 1 883 ? -50.836 -41.881 190.001 1.00 59.69 883 ASN A CA 1
ATOM 7163 C C . ASN A 1 883 ? -52.070 -42.609 189.477 1.00 59.69 883 ASN A C 1
ATOM 7165 O O . ASN A 1 883 ? -53.110 -42.373 190.052 1.00 59.69 883 ASN A O 1
ATOM 7169 N N . SER A 1 884 ? -52.025 -43.461 188.444 1.00 61.19 884 SER A N 1
ATOM 7170 C CA . SER A 1 884 ? -53.207 -44.227 188.007 1.00 61.19 884 SER A CA 1
ATOM 7171 C C . SER A 1 884 ? -53.624 -45.240 189.061 1.00 61.19 884 SER A C 1
ATOM 7173 O O . SER A 1 884 ? -54.809 -45.338 189.333 1.00 61.19 884 SER A O 1
ATOM 7175 N N . GLN A 1 885 ? -52.663 -45.865 189.740 1.00 63.50 885 GLN A N 1
ATOM 7176 C CA . GLN A 1 885 ? -52.886 -46.775 190.857 1.00 63.50 885 GLN A CA 1
ATOM 7177 C C . GLN A 1 885 ? -53.502 -46.008 192.046 1.00 63.50 885 GLN A C 1
ATOM 7179 O O . GLN A 1 885 ? -54.624 -46.306 192.457 1.00 63.50 885 GLN A O 1
ATOM 7184 N N . ASN A 1 886 ? -52.897 -44.879 192.443 1.00 58.81 886 ASN A N 1
ATOM 7185 C CA . ASN A 1 886 ? -53.493 -43.922 193.395 1.00 58.81 886 ASN A CA 1
ATOM 7186 C C . ASN A 1 886 ? -54.840 -43.323 192.906 1.00 58.81 886 ASN A C 1
ATOM 7188 O O . ASN A 1 886 ? -55.603 -42.755 193.686 1.00 58.81 886 ASN A O 1
ATOM 7192 N N . LYS A 1 887 ? -55.141 -43.390 191.601 1.00 57.12 887 LYS A N 1
ATOM 7193 C CA . LYS A 1 887 ? -56.331 -42.817 190.944 1.00 57.12 887 LYS A CA 1
ATOM 7194 C C . LYS A 1 887 ? -57.385 -43.860 190.620 1.00 57.12 887 LYS A C 1
ATOM 7196 O O . LYS A 1 887 ? -58.491 -43.457 190.300 1.00 57.12 887 LYS A O 1
ATOM 7201 N N . GLU A 1 888 ? -57.125 -45.147 190.797 1.00 60.44 888 GLU A N 1
ATOM 7202 C CA . GLU A 1 888 ? -58.148 -46.170 191.017 1.00 60.44 888 GLU A CA 1
ATOM 7203 C C . GLU A 1 888 ? -58.574 -46.138 192.492 1.00 60.44 888 GLU A C 1
ATOM 7205 O O . GLU A 1 888 ? -59.772 -46.092 192.784 1.00 60.44 888 GLU A O 1
ATOM 7210 N N . GLU A 1 889 ? -57.617 -45.952 193.408 1.00 53.22 889 GLU A N 1
ATOM 7211 C CA . GLU A 1 889 ? -57.873 -45.626 194.820 1.00 53.22 889 GLU A CA 1
ATOM 7212 C C . GLU A 1 889 ? -58.634 -44.288 194.996 1.00 53.22 889 GLU A C 1
ATOM 7214 O O . GLU A 1 889 ? -59.456 -44.166 195.902 1.00 53.22 889 GLU A O 1
ATOM 7219 N N . LEU A 1 890 ? -58.474 -43.312 194.085 1.00 52.22 890 LEU A N 1
ATOM 7220 C CA . LEU A 1 890 ? -59.315 -42.099 194.032 1.00 52.22 890 LEU A CA 1
ATOM 7221 C C . LEU A 1 890 ? -60.518 -42.167 193.070 1.00 52.22 890 LEU A C 1
ATOM 7223 O O . LEU A 1 890 ? -61.439 -41.375 193.242 1.00 52.22 890 LEU A O 1
ATOM 7227 N N . LYS A 1 891 ? -60.595 -43.065 192.074 1.00 50.50 891 LYS A N 1
ATOM 7228 C CA . LYS A 1 891 ? -61.783 -43.195 191.187 1.00 50.50 891 LYS A CA 1
ATOM 7229 C C . LYS A 1 891 ? -62.866 -44.091 191.765 1.00 50.50 891 LYS A C 1
ATOM 7231 O O . LYS A 1 891 ? -64.035 -43.833 191.504 1.00 50.50 891 LYS A O 1
ATOM 7236 N N . THR A 1 892 ? -62.518 -45.045 192.622 1.00 55.44 892 THR A N 1
ATOM 7237 C CA . THR A 1 892 ? -63.495 -45.659 193.539 1.00 55.44 892 THR A CA 1
ATOM 7238 C C . THR A 1 892 ? -64.194 -44.601 194.410 1.00 55.44 892 THR A C 1
ATOM 7240 O O . THR A 1 892 ? -65.353 -44.779 194.782 1.00 55.44 892 THR A O 1
ATOM 7243 N N . LEU A 1 893 ? -63.545 -43.451 194.644 1.00 47.72 893 LEU A N 1
ATOM 7244 C CA . LEU A 1 893 ? -64.156 -42.239 195.199 1.00 47.72 893 LEU A CA 1
ATOM 7245 C C . LEU A 1 893 ? -64.890 -41.379 194.144 1.00 47.72 893 LEU A C 1
ATOM 7247 O O . LEU A 1 893 ? -66.007 -40.924 194.390 1.00 47.72 893 LEU A O 1
ATOM 7251 N N . ASN A 1 894 ? -64.249 -41.121 192.997 1.00 43.66 894 ASN A N 1
ATOM 7252 C CA . ASN A 1 894 ? -64.555 -39.988 192.109 1.00 43.66 894 ASN A CA 1
ATOM 7253 C C . ASN A 1 894 ? -65.235 -40.349 190.768 1.00 43.66 894 ASN A C 1
ATOM 7255 O O . ASN A 1 894 ? -65.660 -39.463 190.034 1.00 43.66 894 ASN A O 1
ATOM 7259 N N . GLN A 1 895 ? -65.455 -41.632 190.458 1.00 54.38 895 GLN A N 1
ATOM 7260 C CA . GLN A 1 895 ? -66.328 -42.063 189.346 1.00 54.38 895 GLN A CA 1
ATOM 7261 C C . GLN A 1 895 ? -67.834 -41.897 189.678 1.00 54.38 895 GLN A C 1
ATOM 7263 O O . GLN A 1 895 ? -68.701 -42.492 189.054 1.00 54.38 895 GLN A O 1
ATOM 7268 N N . ARG A 1 896 ? -68.127 -41.056 190.677 1.00 46.28 896 ARG A N 1
ATOM 7269 C CA . ARG A 1 896 ? -69.445 -40.611 191.148 1.00 46.28 896 ARG A CA 1
ATOM 7270 C C . ARG A 1 896 ? -69.875 -39.240 190.603 1.00 46.28 896 ARG A C 1
ATOM 7272 O O . ARG A 1 896 ? -70.939 -38.777 191.002 1.00 46.28 896 ARG A O 1
ATOM 7279 N N . LEU A 1 897 ? -69.035 -38.546 189.820 1.00 41.69 897 LEU A N 1
ATOM 7280 C CA . LEU A 1 897 ? -69.129 -37.079 189.692 1.00 41.69 897 LEU A CA 1
ATOM 7281 C C . LEU A 1 897 ? -69.458 -36.502 188.296 1.00 41.69 897 LEU A C 1
ATOM 7283 O O . LEU A 1 897 ? -70.125 -35.473 188.252 1.00 41.69 897 LEU A O 1
ATOM 7287 N N . ALA A 1 898 ? -69.018 -37.092 187.174 1.00 40.19 898 ALA A N 1
ATOM 7288 C CA . ALA A 1 898 ? -69.319 -36.574 185.821 1.00 40.19 898 ALA A CA 1
ATOM 7289 C C . ALA A 1 898 ? -68.905 -37.550 184.694 1.00 40.19 898 ALA A C 1
ATOM 7291 O O . ALA A 1 898 ? -67.722 -37.853 184.575 1.00 40.19 898 ALA A O 1
ATOM 7292 N N . GLU A 1 899 ? -69.755 -38.041 183.784 1.00 50.06 899 GLU A N 1
ATOM 7293 C CA . GLU A 1 899 ? -71.233 -38.028 183.670 1.00 50.06 899 GLU A CA 1
ATOM 7294 C C . GLU A 1 899 ? -71.975 -36.683 183.445 1.00 50.06 899 GLU A C 1
ATOM 7296 O O . GLU A 1 899 ? -73.193 -36.657 183.572 1.00 50.06 899 GLU A O 1
ATOM 7301 N N . MET A 1 900 ? -71.307 -35.574 183.068 1.00 36.12 900 MET A N 1
ATOM 7302 C CA . MET A 1 900 ? -71.963 -34.238 183.011 1.00 36.12 900 MET A CA 1
ATOM 7303 C C . MET A 1 900 ? -72.192 -33.560 181.628 1.00 36.12 900 MET A C 1
ATOM 7305 O O . MET A 1 900 ? -73.333 -33.185 181.376 1.00 36.12 900 MET A O 1
ATOM 7309 N N . LEU A 1 901 ? -71.195 -33.291 180.754 1.00 38.28 901 LEU A N 1
ATOM 7310 C CA . LEU A 1 901 ? -71.345 -32.314 179.624 1.00 38.28 901 LEU A CA 1
ATOM 7311 C C . LEU A 1 901 ? -70.585 -32.665 178.305 1.00 38.28 901 LEU A C 1
ATOM 7313 O O . LEU A 1 901 ? -69.618 -33.422 178.355 1.00 38.28 901 LEU A O 1
ATOM 7317 N N . CYS A 1 902 ? -71.013 -32.135 177.130 1.00 39.78 902 CYS A N 1
ATOM 7318 C CA . CYS A 1 902 ? -70.576 -32.524 175.751 1.00 39.78 902 CYS A CA 1
ATOM 7319 C C . CYS A 1 902 ? -70.696 -31.416 174.634 1.00 39.78 902 CYS A C 1
ATOM 7321 O O . CYS A 1 902 ? -71.446 -30.463 174.825 1.00 39.78 902 CYS A O 1
ATOM 7323 N N . GLN A 1 903 ? -70.102 -31.661 173.429 1.00 35.25 903 GLN A N 1
ATOM 7324 C CA . GLN A 1 903 ? -70.252 -30.996 172.074 1.00 35.25 903 GLN A CA 1
ATOM 7325 C C . GLN A 1 903 ? -69.557 -29.607 171.845 1.00 35.25 903 GLN A C 1
ATOM 7327 O O . GLN A 1 903 ? -69.190 -28.999 172.843 1.00 35.25 903 GLN A O 1
ATOM 7332 N N . ARG A 1 904 ? -69.296 -29.015 170.638 1.00 32.81 904 ARG A N 1
ATOM 7333 C CA . ARG A 1 904 ? -69.426 -29.301 169.156 1.00 32.81 904 ARG A CA 1
ATOM 7334 C C . ARG A 1 904 ? -68.348 -28.478 168.344 1.00 32.81 904 ARG A C 1
ATOM 7336 O O . ARG A 1 904 ? -67.580 -27.768 168.979 1.00 32.81 904 ARG A O 1
ATOM 7343 N N . GLU A 1 905 ? -68.376 -28.511 166.988 1.00 31.61 905 GLU A N 1
ATOM 7344 C CA . GLU A 1 905 ? -67.963 -27.506 165.932 1.00 31.61 905 GLU A CA 1
ATOM 7345 C C . GLU A 1 905 ? -66.978 -28.020 164.824 1.00 31.61 905 GLU A C 1
ATOM 7347 O O . GLU A 1 905 ? -66.450 -29.120 164.961 1.00 31.61 905 GLU A O 1
ATOM 7352 N N . GLU A 1 906 ? -66.841 -27.310 163.673 1.00 33.53 906 GLU A N 1
ATOM 7353 C CA . GLU A 1 906 ? -66.314 -27.833 162.365 1.00 33.53 906 GLU A CA 1
ATOM 7354 C C . GLU A 1 906 ? -65.192 -26.996 161.622 1.00 33.53 906 GLU A C 1
ATOM 7356 O O . GLU A 1 906 ? -64.279 -26.571 162.322 1.00 33.53 906 GLU A O 1
ATOM 7361 N N . PRO A 1 907 ? -65.085 -26.845 160.262 1.00 46.62 907 PRO A N 1
ATOM 7362 C CA . PRO A 1 907 ? -64.056 -27.520 159.428 1.00 46.62 907 PRO A CA 1
ATOM 7363 C C . PRO A 1 907 ? -63.100 -26.602 158.592 1.00 46.62 907 PRO A C 1
ATOM 7365 O O . PRO A 1 907 ? -63.257 -25.384 158.573 1.00 46.62 907 PRO A O 1
ATOM 7368 N N . GLY A 1 908 ? -62.126 -27.175 157.846 1.00 38.53 908 GLY A N 1
ATOM 7369 C CA . GLY A 1 908 ? -61.141 -26.440 157.003 1.00 38.53 908 GLY A CA 1
ATOM 7370 C C . GLY A 1 908 ? -60.434 -27.276 155.901 1.00 38.53 908 GLY A C 1
ATOM 7371 O O . GLY A 1 908 ? -60.656 -28.482 155.824 1.00 38.53 908 GLY A O 1
ATOM 7372 N N . ALA A 1 909 ? -59.616 -26.645 155.034 1.00 34.41 909 ALA A N 1
ATOM 7373 C CA . ALA A 1 909 ? -59.147 -27.184 153.729 1.00 34.41 909 ALA A CA 1
ATOM 7374 C C . ALA A 1 909 ? -57.601 -27.153 153.488 1.00 34.41 909 ALA A C 1
ATOM 7376 O O . ALA A 1 909 ? -56.847 -26.873 154.417 1.00 34.41 909 ALA A O 1
ATOM 7377 N N . CYS A 1 910 ? -57.163 -27.369 152.224 1.00 33.72 910 CYS A N 1
ATOM 7378 C CA . CYS A 1 910 ? -55.774 -27.471 151.684 1.00 33.72 910 CYS A CA 1
ATOM 7379 C C . CYS A 1 910 ? -55.164 -28.903 151.752 1.00 33.72 910 CYS A C 1
ATOM 7381 O O . CYS A 1 910 ? -55.401 -29.612 152.723 1.00 33.72 910 CYS A O 1
ATOM 7383 N N . THR A 1 911 ? -54.427 -29.456 150.769 1.00 43.53 911 THR A N 1
ATOM 7384 C CA . THR A 1 911 ? -53.575 -28.906 149.678 1.00 43.53 911 THR A CA 1
ATOM 7385 C C . THR A 1 911 ? -53.801 -29.617 148.325 1.00 43.53 911 THR A C 1
ATOM 7387 O O . THR A 1 911 ? -54.077 -30.814 148.312 1.00 43.53 911 THR A O 1
ATOM 7390 N N . SER A 1 912 ? -53.643 -28.914 147.188 1.00 51.66 912 SER A N 1
ATOM 7391 C CA . SER A 1 912 ? -53.749 -29.510 145.828 1.00 51.66 912 SER A CA 1
ATOM 7392 C C . SER A 1 912 ? -52.796 -28.921 144.762 1.00 51.66 912 SER A C 1
ATOM 7394 O O . SER A 1 912 ? -52.732 -29.427 143.644 1.00 51.66 912 SER A O 1
ATOM 7396 N N . GLU A 1 913 ? -52.024 -27.882 145.091 1.00 54.47 913 GLU A N 1
ATOM 7397 C CA . GLU A 1 913 ? -51.374 -26.988 144.109 1.00 54.47 913 GLU A CA 1
ATOM 7398 C C . GLU A 1 913 ? -50.247 -27.644 143.282 1.00 54.47 913 GLU A C 1
ATOM 7400 O O . GLU A 1 913 ? -49.953 -27.210 142.170 1.00 54.47 913 GLU A O 1
ATOM 7405 N N . LYS A 1 914 ? -49.626 -28.724 143.779 1.00 51.84 914 LYS A N 1
ATOM 7406 C CA . LYS A 1 914 ? -48.494 -29.375 143.090 1.00 51.84 914 LYS A CA 1
ATOM 7407 C C . LYS A 1 914 ? -48.887 -30.090 141.795 1.00 51.84 914 LYS A C 1
ATOM 7409 O O . LYS A 1 914 ? -48.115 -30.075 140.844 1.00 51.84 914 LYS A O 1
ATOM 7414 N N . TRP A 1 915 ? -50.078 -30.691 141.746 1.00 52.72 915 TRP A N 1
ATOM 7415 C CA . TRP A 1 915 ? -50.551 -31.405 140.550 1.00 52.72 915 TRP A CA 1
ATOM 7416 C C . TRP A 1 915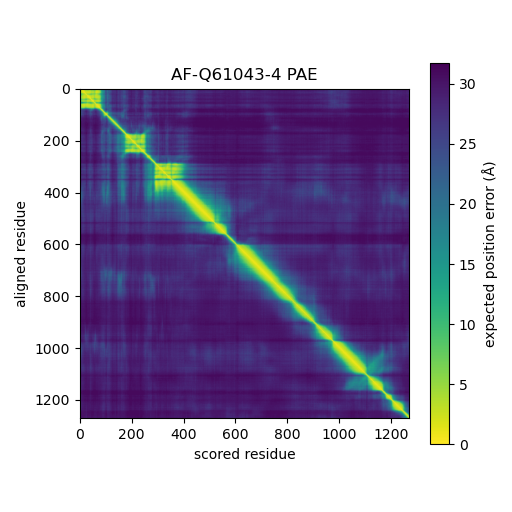 ? -50.986 -30.445 139.433 1.00 52.72 915 TRP A C 1
ATOM 7418 O O . TRP A 1 915 ? -50.940 -30.797 138.255 1.00 52.72 915 TRP A O 1
ATOM 7428 N N . GLU A 1 916 ? -51.367 -29.216 139.790 1.00 57.16 916 GLU A N 1
ATOM 7429 C CA . GLU A 1 916 ? -51.683 -28.156 138.830 1.00 57.16 916 GLU A CA 1
ATOM 7430 C C . GLU A 1 916 ? -50.406 -27.515 138.268 1.00 57.16 916 GLU A C 1
ATOM 7432 O O . GLU A 1 916 ? -50.335 -27.284 137.064 1.00 57.16 916 GLU A O 1
ATOM 7437 N N . GLN A 1 917 ? -49.361 -27.327 139.085 1.00 61.22 917 GLN A N 1
ATOM 7438 C CA . GLN A 1 917 ? -48.045 -26.858 138.620 1.00 61.22 917 GLN A CA 1
ATOM 7439 C C . GLN A 1 917 ? -47.378 -27.832 137.631 1.00 61.22 917 GLN A C 1
ATOM 7441 O O . GLN A 1 917 ? -46.828 -27.401 136.620 1.00 61.22 917 GLN A O 1
ATOM 7446 N N . GLU A 1 918 ? -47.462 -29.143 137.874 1.00 57.53 918 GLU A N 1
ATOM 7447 C CA . GLU A 1 918 ? -46.866 -30.158 136.989 1.00 57.53 918 GLU A CA 1
ATOM 7448 C C . GLU A 1 918 ? -47.623 -30.271 135.646 1.00 57.53 918 GLU A C 1
ATOM 7450 O O . GLU A 1 918 ? -47.006 -30.381 134.585 1.00 57.53 918 GLU A O 1
ATOM 7455 N N . ASN A 1 919 ? -48.957 -30.117 135.656 1.00 61.78 919 ASN A N 1
ATOM 7456 C CA . ASN A 1 919 ? -49.753 -29.987 134.425 1.00 61.78 919 ASN A CA 1
ATOM 7457 C C . ASN A 1 919 ? -49.527 -28.652 133.698 1.00 61.78 919 ASN A C 1
ATOM 7459 O O . ASN A 1 919 ? -49.587 -28.625 132.470 1.00 61.78 919 ASN A O 1
ATOM 7463 N N . ALA A 1 920 ? -49.271 -27.556 134.420 1.00 70.88 920 ALA A N 1
ATOM 7464 C CA . ALA A 1 920 ? -48.920 -26.276 133.810 1.00 70.88 920 ALA A CA 1
ATOM 7465 C C . ALA A 1 920 ? -47.591 -26.388 133.052 1.00 70.88 920 ALA A C 1
ATOM 7467 O O . ALA A 1 920 ? -47.557 -26.065 131.870 1.00 70.88 920 ALA A O 1
ATOM 7468 N N . SER A 1 921 ? -46.552 -26.962 133.671 1.00 72.25 921 SER A N 1
ATOM 7469 C CA . SER A 1 921 ? -45.240 -27.169 133.036 1.00 72.25 921 SER A CA 1
ATOM 7470 C C . SER A 1 921 ? -45.327 -28.024 131.765 1.00 72.25 921 SER A C 1
ATOM 7472 O O . SER A 1 921 ? -44.807 -27.635 130.723 1.00 72.25 921 SER A O 1
ATOM 7474 N N . LEU A 1 922 ? -46.033 -29.162 131.805 1.00 68.06 922 LEU A N 1
ATOM 7475 C CA . LEU A 1 922 ? -46.220 -30.015 130.620 1.00 68.06 922 LEU A CA 1
ATOM 7476 C C . LEU A 1 922 ? -47.077 -29.348 129.533 1.00 68.06 922 LEU A C 1
ATOM 7478 O O . LEU A 1 922 ? -46.938 -29.661 128.348 1.00 68.06 922 LEU A O 1
ATOM 7482 N N . LYS A 1 923 ? -47.964 -28.422 129.912 1.00 77.00 923 LYS A N 1
ATOM 7483 C CA . LYS A 1 923 ? -48.733 -27.632 128.952 1.00 77.00 923 LYS A CA 1
ATOM 7484 C C . LYS A 1 923 ? -47.902 -26.505 128.340 1.00 77.00 923 LYS A C 1
ATOM 7486 O O . LYS A 1 923 ? -48.023 -26.290 127.141 1.00 77.00 923 LYS A O 1
ATOM 7491 N N . GLU A 1 924 ? -47.041 -25.847 129.110 1.00 76.62 924 GLU A N 1
ATOM 7492 C CA . GLU A 1 924 ? -46.072 -24.872 128.600 1.00 76.62 924 GLU A CA 1
ATOM 7493 C C . GLU A 1 924 ? -45.068 -25.530 127.644 1.00 76.62 924 GLU A C 1
ATOM 7495 O O . GLU A 1 924 ? -44.800 -24.964 126.590 1.00 76.62 924 GLU A O 1
ATOM 7500 N N . GLU A 1 925 ? -44.602 -26.758 127.908 1.00 74.88 925 GLU A N 1
ATOM 7501 C CA . GLU A 1 925 ? -43.798 -27.523 126.940 1.00 74.88 925 GLU A CA 1
ATOM 7502 C C . GLU A 1 925 ? -44.591 -27.888 125.674 1.00 74.88 925 GLU A C 1
ATOM 7504 O O . GLU A 1 925 ? -44.100 -27.703 124.559 1.00 74.88 925 GLU A O 1
ATOM 7509 N N . LEU A 1 926 ? -45.833 -28.371 125.804 1.00 74.81 926 LEU A N 1
ATOM 7510 C CA . LEU A 1 926 ? -46.670 -28.701 124.645 1.00 74.81 926 LEU A CA 1
ATOM 7511 C C . LEU A 1 926 ? -47.000 -27.460 123.801 1.00 74.81 926 LEU A C 1
ATOM 7513 O O . LEU A 1 926 ? -46.987 -27.528 122.571 1.00 74.81 926 LEU A O 1
ATOM 7517 N N . ASP A 1 927 ? -47.299 -26.334 124.443 1.00 77.38 927 ASP A N 1
ATOM 7518 C CA . ASP A 1 927 ? -47.575 -25.069 123.771 1.00 77.38 927 ASP A CA 1
ATOM 7519 C C . ASP A 1 927 ? -46.269 -24.431 123.237 1.00 77.38 927 ASP A C 1
ATOM 7521 O O . ASP A 1 927 ? -46.307 -23.821 122.171 1.00 77.38 927 ASP A O 1
ATOM 7525 N N . HIS A 1 928 ? -45.095 -24.690 123.833 1.00 79.06 928 HIS A N 1
ATOM 7526 C CA . HIS A 1 928 ? -43.783 -24.379 123.244 1.00 79.06 928 HIS A CA 1
ATOM 7527 C C . HIS A 1 928 ? -43.522 -25.190 121.967 1.00 79.06 928 HIS A C 1
ATOM 7529 O O . HIS A 1 928 ? -43.185 -24.601 120.943 1.00 79.06 928 HIS A O 1
ATOM 7535 N N . TYR A 1 929 ? -43.750 -26.510 121.961 1.00 73.38 929 TYR A N 1
ATOM 7536 C CA . TYR A 1 929 ? -43.631 -27.320 120.739 1.00 73.38 929 TYR A CA 1
ATOM 7537 C C . TYR A 1 929 ? -44.655 -26.920 119.665 1.00 73.38 929 TYR A C 1
ATOM 7539 O O . TYR A 1 929 ? -44.328 -26.952 118.475 1.00 73.38 929 TYR A O 1
ATOM 7547 N N . LYS A 1 930 ? -45.866 -26.481 120.042 1.00 79.94 930 LYS A N 1
ATOM 7548 C CA . LYS A 1 930 ? -46.819 -25.861 119.100 1.00 79.94 930 LYS A CA 1
ATOM 7549 C C . LYS A 1 930 ? -46.322 -24.524 118.569 1.00 79.94 930 LYS A C 1
ATOM 7551 O O . LYS A 1 930 ? -46.451 -24.291 117.378 1.00 79.94 930 LYS A O 1
ATOM 7556 N N . VAL A 1 931 ? -45.750 -23.653 119.399 1.00 79.69 931 VAL A N 1
ATOM 7557 C CA . VAL A 1 931 ? -45.162 -22.384 118.938 1.00 79.69 931 VAL A CA 1
ATOM 7558 C C . VAL A 1 931 ? -43.969 -22.652 118.021 1.00 79.69 931 VAL A C 1
ATOM 7560 O O . VAL A 1 931 ? -43.869 -22.025 116.974 1.00 79.69 931 VAL A O 1
ATOM 7563 N N . GLN A 1 932 ? -43.113 -23.625 118.333 1.00 78.88 932 GLN A N 1
ATOM 7564 C CA . GLN A 1 932 ? -41.960 -23.998 117.514 1.00 78.88 932 GLN A CA 1
ATOM 7565 C C . GLN A 1 932 ? -42.381 -24.605 116.164 1.00 78.88 932 GLN A C 1
ATOM 7567 O O . GLN A 1 932 ? -41.885 -24.178 115.123 1.00 78.88 932 GLN A O 1
ATOM 7572 N N . THR A 1 933 ? -43.356 -25.522 116.149 1.00 75.44 933 THR A N 1
ATOM 7573 C CA . THR A 1 933 ? -43.933 -26.041 114.893 1.00 75.44 933 THR A CA 1
ATOM 7574 C C . THR A 1 933 ? -44.740 -24.985 114.138 1.00 75.44 933 THR A C 1
ATOM 7576 O O . THR A 1 933 ? -44.621 -24.919 112.924 1.00 75.44 933 THR A O 1
ATOM 7579 N N . SER A 1 934 ? -45.475 -24.094 114.809 1.00 81.88 934 SER A N 1
ATOM 7580 C CA . SER A 1 934 ? -46.156 -22.952 114.178 1.00 81.88 934 SER A CA 1
ATOM 7581 C C . SER A 1 934 ? -45.172 -21.942 113.591 1.00 81.88 934 SER A C 1
ATOM 7583 O O . SER A 1 934 ? -45.462 -21.368 112.548 1.00 81.88 934 SER A O 1
ATOM 7585 N N . THR A 1 935 ? -44.016 -21.727 114.223 1.00 81.25 935 THR A N 1
ATOM 7586 C CA . THR A 1 935 ? -42.956 -20.840 113.718 1.00 81.25 935 THR A CA 1
ATOM 7587 C C . THR A 1 935 ? -42.288 -21.456 112.495 1.00 81.25 935 THR A C 1
ATOM 7589 O O . THR A 1 935 ? -42.077 -20.758 111.513 1.00 81.25 935 THR A O 1
ATOM 7592 N N . LEU A 1 936 ? -42.024 -22.766 112.515 1.00 80.38 936 LEU A N 1
ATOM 7593 C CA . LEU A 1 936 ? -41.425 -23.487 111.389 1.00 80.38 936 LEU A CA 1
ATOM 7594 C C . LEU A 1 936 ? -42.415 -23.694 110.228 1.00 80.38 936 LEU A C 1
ATOM 7596 O O . LEU A 1 936 ? -42.023 -23.645 109.068 1.00 80.38 936 LEU A O 1
ATOM 7600 N N . VAL A 1 937 ? -43.712 -23.849 110.512 1.00 81.06 937 VAL A N 1
ATOM 7601 C CA . VAL A 1 937 ? -44.769 -23.767 109.493 1.00 81.06 937 VAL A CA 1
ATOM 7602 C C . VAL A 1 937 ? -44.853 -22.348 108.941 1.00 81.06 937 VAL A C 1
ATOM 7604 O O . VAL A 1 937 ? -44.839 -22.204 107.730 1.00 81.06 937 VAL A O 1
ATOM 7607 N N . SER A 1 938 ? -44.824 -21.306 109.777 1.00 82.00 938 SER A N 1
ATOM 7608 C CA . SER A 1 938 ? -44.868 -19.914 109.300 1.00 82.00 938 SER A CA 1
ATOM 7609 C C . SER A 1 938 ? -43.613 -19.516 108.514 1.00 82.00 938 SER A C 1
ATOM 7611 O O . SER A 1 938 ? -43.718 -18.710 107.596 1.00 82.00 938 SER A O 1
ATOM 7613 N N . SER A 1 939 ? -42.432 -20.077 108.813 1.00 82.88 939 SER A N 1
ATOM 7614 C CA . SER A 1 939 ? -41.228 -19.853 108.001 1.00 82.88 939 SER A CA 1
ATOM 7615 C C . SER A 1 939 ? -41.295 -20.606 106.672 1.00 82.88 939 SER A C 1
ATOM 7617 O O . SER A 1 939 ? -40.928 -20.043 105.649 1.00 82.88 939 SER A O 1
ATOM 7619 N N . LEU A 1 940 ? -41.832 -21.832 106.649 1.00 84.62 940 LEU A N 1
ATOM 7620 C CA . LEU A 1 940 ? -42.098 -22.556 105.401 1.00 84.62 940 LEU A CA 1
ATOM 7621 C C . LEU A 1 940 ? -43.220 -21.907 104.577 1.00 84.62 940 LEU A C 1
ATOM 7623 O O . LEU A 1 940 ? -43.148 -21.912 103.356 1.00 84.62 940 LEU A O 1
ATOM 7627 N N . GLU A 1 941 ? -44.238 -21.320 105.205 1.00 83.81 941 GLU A N 1
ATOM 7628 C CA . GLU A 1 941 ? -45.281 -20.531 104.539 1.00 83.81 941 GLU A CA 1
ATOM 7629 C C . GLU A 1 941 ? -44.734 -19.194 104.023 1.00 83.81 941 GLU A C 1
ATOM 7631 O O . GLU A 1 941 ? -45.156 -18.748 102.955 1.00 83.81 941 GLU A O 1
ATOM 7636 N N . ALA A 1 942 ? -43.772 -18.584 104.725 1.00 83.56 942 ALA A N 1
ATOM 7637 C CA . ALA A 1 942 ? -43.048 -17.402 104.269 1.00 83.56 942 ALA A CA 1
ATOM 7638 C C . ALA A 1 942 ? -42.150 -17.724 103.066 1.00 83.56 942 ALA A C 1
ATOM 7640 O O . ALA A 1 942 ? -42.345 -17.116 102.019 1.00 83.56 942 ALA A O 1
ATOM 7641 N N . GLU A 1 943 ? -41.267 -18.725 103.146 1.00 83.50 943 GLU A N 1
ATOM 7642 C CA . GLU A 1 943 ? -40.427 -19.147 102.012 1.00 83.50 943 GLU A CA 1
ATOM 7643 C C . GLU A 1 943 ? -41.272 -19.648 100.830 1.00 83.50 943 GLU A C 1
ATOM 7645 O O . GLU A 1 943 ? -40.997 -19.314 99.684 1.00 83.50 943 GLU A O 1
ATOM 7650 N N . LEU A 1 944 ? -42.369 -20.375 101.067 1.00 83.31 944 LEU A N 1
ATOM 7651 C CA . LEU A 1 944 ? -43.282 -20.799 99.999 1.00 83.31 944 LEU A CA 1
ATOM 7652 C C . LEU A 1 944 ? -44.115 -19.629 99.437 1.00 83.31 944 LEU A C 1
ATOM 7654 O O . LEU A 1 944 ? -44.643 -19.736 98.329 1.00 83.31 944 LEU A O 1
ATOM 7658 N N . SER A 1 945 ? -44.217 -18.504 100.150 1.00 82.69 945 SER A N 1
ATOM 7659 C CA . SER A 1 945 ? -44.760 -17.241 99.627 1.00 82.69 945 SER A CA 1
ATOM 7660 C C . SER A 1 945 ? -43.702 -16.424 98.881 1.00 82.69 945 SER A C 1
ATOM 7662 O O . SER A 1 945 ? -44.023 -15.832 97.854 1.00 82.69 945 SER A O 1
ATOM 7664 N N . GLU A 1 946 ? -42.446 -16.446 99.325 1.00 85.25 946 GLU A N 1
ATOM 7665 C CA . GLU A 1 946 ? -41.299 -15.835 98.648 1.00 85.25 946 GLU A CA 1
ATOM 7666 C C . GLU A 1 946 ? -41.003 -16.546 97.324 1.00 85.25 946 GLU A C 1
ATOM 7668 O O . GLU A 1 946 ? -40.954 -15.895 96.289 1.00 85.25 946 GLU A O 1
ATOM 7673 N N . VAL A 1 947 ? -40.958 -17.881 97.303 1.00 83.44 947 VAL A N 1
ATOM 7674 C CA . VAL A 1 947 ? -40.832 -18.686 96.076 1.00 83.44 947 VAL A CA 1
ATOM 7675 C C . VAL A 1 947 ? -42.029 -18.475 95.144 1.00 83.44 947 VAL A C 1
ATOM 7677 O O . VAL A 1 947 ? -41.848 -18.446 93.929 1.00 83.44 947 VAL A O 1
ATOM 7680 N N . LYS A 1 948 ? -43.250 -18.258 95.659 1.00 86.19 948 LYS A N 1
ATOM 7681 C CA . LYS A 1 948 ? -44.396 -17.841 94.823 1.00 86.19 948 LYS A CA 1
ATOM 7682 C C . LYS A 1 948 ? -44.215 -16.439 94.252 1.00 86.19 948 LYS A C 1
ATOM 7684 O O . LYS A 1 948 ? -44.530 -16.238 93.084 1.00 86.19 948 LYS A O 1
ATOM 7689 N N . LEU A 1 949 ? -43.710 -15.489 95.038 1.00 85.38 949 LEU A N 1
ATOM 7690 C CA . LEU A 1 949 ? -43.421 -14.134 94.572 1.00 85.38 949 LEU A CA 1
ATOM 7691 C C . LEU A 1 949 ? -42.318 -14.158 93.506 1.00 85.38 949 LEU A C 1
ATOM 7693 O O . LEU A 1 949 ? -42.480 -13.550 92.459 1.00 85.38 949 LEU A O 1
ATOM 7697 N N . GLN A 1 950 ? -41.253 -14.924 93.728 1.00 81.88 950 GLN A N 1
ATOM 7698 C CA . GLN A 1 950 ? -40.132 -15.114 92.811 1.00 81.88 950 GLN A CA 1
ATOM 7699 C C . GLN A 1 950 ? -40.559 -15.859 91.538 1.00 81.88 950 GLN A C 1
ATOM 7701 O O . GLN A 1 950 ? -40.149 -15.476 90.448 1.00 81.88 950 GLN A O 1
ATOM 7706 N N . THR A 1 951 ? -41.458 -16.846 91.646 1.00 83.25 951 THR A N 1
ATOM 7707 C CA . THR A 1 951 ? -42.111 -17.480 90.487 1.00 83.25 951 THR A CA 1
ATOM 7708 C C . THR A 1 951 ? -42.952 -16.461 89.724 1.00 83.25 951 THR A C 1
ATOM 7710 O O . THR A 1 951 ? -42.844 -16.389 88.509 1.00 83.25 951 THR A O 1
ATOM 7713 N N . HIS A 1 952 ? -43.742 -15.628 90.408 1.00 87.06 952 HIS A N 1
ATOM 7714 C CA . HIS A 1 952 ? -44.584 -14.629 89.750 1.00 87.06 952 HIS A CA 1
ATOM 7715 C C . HIS A 1 952 ? -43.776 -13.471 89.135 1.00 87.06 952 HIS A C 1
ATOM 7717 O O . HIS A 1 952 ? -44.155 -12.947 88.091 1.00 87.06 952 HIS A O 1
ATOM 7723 N N . VAL A 1 953 ? -42.632 -13.111 89.727 1.00 86.44 953 VAL A N 1
ATOM 7724 C CA . VAL A 1 953 ? -41.643 -12.204 89.129 1.00 86.44 953 VAL A CA 1
ATOM 7725 C C . VAL A 1 953 ? -41.009 -12.864 87.910 1.00 86.44 953 VAL A C 1
ATOM 7727 O O . VAL A 1 953 ? -41.023 -12.252 86.855 1.00 86.44 953 VAL A O 1
ATOM 7730 N N . MET A 1 954 ? -40.575 -14.127 87.981 1.00 84.19 954 MET A N 1
ATOM 7731 C CA . MET A 1 954 ? -40.097 -14.864 86.803 1.00 84.19 954 MET A CA 1
ATOM 7732 C C . MET A 1 954 ? -41.178 -15.031 85.725 1.00 84.19 954 MET A C 1
ATOM 7734 O O . MET A 1 954 ? -40.843 -15.067 84.546 1.00 84.19 954 MET A O 1
ATOM 7738 N N . GLU A 1 955 ? -42.462 -15.123 86.078 1.00 84.56 955 GLU A N 1
ATOM 7739 C CA . GLU A 1 955 ? -43.583 -15.123 85.131 1.00 84.56 955 GLU A CA 1
ATOM 7740 C C . GLU A 1 955 ? -43.816 -13.735 84.527 1.00 84.56 955 GLU A C 1
ATOM 7742 O O . GLU A 1 955 ? -44.053 -13.648 83.326 1.00 84.56 955 GLU A O 1
ATOM 7747 N N . GLN A 1 956 ? -43.709 -12.650 85.304 1.00 86.56 956 GLN A N 1
ATOM 7748 C CA . GLN A 1 956 ? -43.740 -11.283 84.774 1.00 86.56 956 GLN A CA 1
ATOM 7749 C C . GLN A 1 956 ? -42.528 -10.985 83.893 1.00 86.56 956 GLN A C 1
ATOM 7751 O O . GLN A 1 956 ? -42.702 -10.397 82.835 1.00 86.56 956 GLN A O 1
ATOM 7756 N N . GLU A 1 957 ? -41.331 -11.431 84.266 1.00 84.12 957 GLU A N 1
ATOM 7757 C CA . GLU A 1 957 ? -40.119 -11.342 83.454 1.00 84.12 957 GLU A CA 1
ATOM 7758 C C . GLU A 1 957 ? -40.216 -12.236 82.220 1.00 84.12 957 GLU A C 1
ATOM 7760 O O . GLU A 1 957 ? -39.809 -11.806 81.155 1.00 84.12 957 GLU A O 1
ATOM 7765 N N . ASN A 1 958 ? -40.815 -13.429 82.286 1.00 82.75 958 ASN A N 1
ATOM 7766 C CA . ASN A 1 958 ? -41.080 -14.229 81.085 1.00 82.75 958 ASN A CA 1
ATOM 7767 C C . ASN A 1 958 ? -42.193 -13.625 80.223 1.00 82.75 958 ASN A C 1
ATOM 7769 O O . ASN A 1 958 ? -42.154 -13.797 79.012 1.00 82.75 958 ASN A O 1
ATOM 7773 N N . LEU A 1 959 ? -43.169 -12.913 80.791 1.00 85.12 959 LEU A N 1
ATOM 7774 C CA . LEU A 1 959 ? -44.178 -12.173 80.029 1.00 85.12 959 LEU A CA 1
ATOM 7775 C C . LEU A 1 959 ? -43.597 -10.899 79.410 1.00 85.12 959 LEU A C 1
ATOM 7777 O O . LEU A 1 959 ? -43.939 -10.603 78.272 1.00 85.12 959 LEU A O 1
ATOM 7781 N N . LEU A 1 960 ? -42.693 -10.199 80.100 1.00 84.19 960 LEU A N 1
ATOM 7782 C CA . LEU A 1 960 ? -41.945 -9.051 79.586 1.00 84.19 960 LEU A CA 1
ATOM 7783 C C . LEU A 1 960 ? -40.934 -9.490 78.536 1.00 84.19 960 LEU A C 1
ATOM 7785 O O . LEU A 1 960 ? -41.015 -9.003 77.427 1.00 84.19 960 LEU A O 1
ATOM 7789 N N . LEU A 1 961 ? -40.075 -10.473 78.804 1.00 82.06 961 LEU A N 1
ATOM 7790 C CA . LEU A 1 961 ? -39.159 -11.053 77.817 1.00 82.06 961 LEU A CA 1
ATOM 7791 C C . LEU A 1 961 ? -39.908 -11.718 76.663 1.00 82.06 961 LEU A C 1
ATOM 7793 O O . LEU A 1 961 ? -39.385 -11.756 75.556 1.00 82.06 961 LEU A O 1
ATOM 7797 N N . LYS A 1 962 ? -41.129 -12.230 76.866 1.00 82.12 962 LYS A N 1
ATOM 7798 C CA . LYS A 1 962 ? -41.971 -12.690 75.757 1.00 82.12 962 LYS A CA 1
ATOM 7799 C C . LYS A 1 962 ? -42.564 -11.517 74.990 1.00 82.12 962 LYS A C 1
ATOM 7801 O O . LYS A 1 962 ? -42.485 -11.571 73.775 1.00 82.12 962 LYS A O 1
ATOM 7806 N N . ASP A 1 963 ? -43.102 -10.477 75.627 1.00 79.50 963 ASP A N 1
ATOM 7807 C CA . ASP A 1 963 ? -43.589 -9.272 74.935 1.00 79.50 963 ASP A CA 1
ATOM 7808 C C . ASP A 1 963 ? -42.439 -8.521 74.253 1.00 79.50 963 ASP A C 1
ATOM 7810 O O . ASP A 1 963 ? -42.624 -8.006 73.166 1.00 79.50 963 ASP A O 1
ATOM 7814 N N . GLU A 1 964 ? -41.223 -8.547 74.793 1.00 77.00 964 GLU A N 1
ATOM 7815 C CA . GLU A 1 964 ? -39.997 -8.031 74.184 1.00 77.00 964 GLU A CA 1
ATOM 7816 C C . GLU A 1 964 ? -39.475 -8.952 73.086 1.00 77.00 964 GLU A C 1
ATOM 7818 O O . GLU A 1 964 ? -39.012 -8.446 72.078 1.00 77.00 964 GLU A O 1
ATOM 7823 N N . LEU A 1 965 ? -39.591 -10.280 73.192 1.00 73.25 965 LEU A N 1
ATOM 7824 C CA . LEU A 1 965 ? -39.261 -11.215 72.108 1.00 73.25 965 LEU A CA 1
ATOM 7825 C C . LEU A 1 965 ? -40.321 -11.188 70.994 1.00 73.25 965 LEU A C 1
ATOM 7827 O O . LEU A 1 965 ? -40.007 -11.434 69.834 1.00 73.25 965 LEU A O 1
ATOM 7831 N N . GLU A 1 966 ? -41.576 -10.901 71.322 1.00 72.88 966 GLU A N 1
ATOM 7832 C CA . GLU A 1 966 ? -42.718 -10.793 70.410 1.00 72.88 966 GLU A CA 1
ATOM 7833 C C . GLU A 1 966 ? -42.736 -9.397 69.765 1.00 72.88 966 GLU A C 1
ATOM 7835 O O . GLU A 1 966 ? -42.923 -9.298 68.555 1.00 72.88 966 GLU A O 1
ATOM 7840 N N . ARG A 1 967 ? -42.363 -8.342 70.502 1.00 70.88 967 ARG A N 1
ATOM 7841 C CA . ARG A 1 967 ? -42.014 -7.014 69.973 1.00 70.88 967 ARG A CA 1
ATOM 7842 C C . ARG A 1 967 ? -40.682 -7.013 69.250 1.00 70.88 967 ARG A C 1
ATOM 7844 O O . ARG A 1 967 ? -40.578 -6.269 68.296 1.00 70.88 967 ARG A O 1
ATOM 7851 N N . LEU A 1 968 ? -39.717 -7.875 69.567 1.00 63.59 968 LEU A N 1
ATOM 7852 C CA . LEU A 1 968 ? -38.532 -8.102 68.733 1.00 63.59 968 LEU A CA 1
ATOM 7853 C C . LEU A 1 968 ? -38.898 -8.897 67.486 1.00 63.59 968 LEU A C 1
ATOM 7855 O O . LEU A 1 968 ? -38.360 -8.597 66.437 1.00 63.59 968 LEU A O 1
ATOM 7859 N N . LYS A 1 969 ? -39.834 -9.850 67.522 1.00 61.94 969 LYS A N 1
ATOM 7860 C CA . LYS A 1 969 ? -40.355 -10.502 66.302 1.00 61.94 969 LYS A CA 1
ATOM 7861 C C . LYS A 1 969 ? -41.203 -9.549 65.451 1.00 61.94 969 LYS A C 1
ATOM 7863 O O . LYS A 1 969 ? -41.237 -9.706 64.235 1.00 61.94 969 LYS A O 1
ATOM 7868 N N . GLN A 1 970 ? -41.842 -8.549 66.060 1.00 57.22 970 GLN A N 1
ATOM 7869 C CA . GLN A 1 970 ? -42.554 -7.472 65.363 1.00 57.22 970 GLN A CA 1
ATOM 7870 C C . GLN A 1 970 ? -41.625 -6.316 64.940 1.00 57.22 970 GLN A C 1
ATOM 7872 O O . GLN A 1 970 ? -41.872 -5.718 63.902 1.00 57.22 970 GLN A O 1
ATOM 7877 N N . LEU A 1 971 ? -40.512 -6.056 65.636 1.00 47.09 971 LEU A N 1
ATOM 7878 C CA . LEU A 1 971 ? -39.431 -5.176 65.173 1.00 47.09 971 LEU A CA 1
ATOM 7879 C C . LEU A 1 971 ? -38.644 -5.850 64.049 1.00 47.09 971 LEU A C 1
ATOM 7881 O O . LEU A 1 971 ? -38.342 -5.184 63.081 1.00 47.09 971 LEU A O 1
ATOM 7885 N N . HIS A 1 972 ? -38.436 -7.170 64.089 1.00 46.25 972 HIS A N 1
ATOM 7886 C CA . HIS A 1 972 ? -38.022 -7.998 62.945 1.00 46.25 972 HIS A CA 1
ATOM 7887 C C . HIS A 1 972 ? -39.178 -8.262 61.953 1.00 46.25 972 HIS A C 1
ATOM 7889 O O . HIS A 1 972 ? -39.065 -9.094 61.055 1.00 46.25 972 HIS A O 1
ATOM 7895 N N . ARG A 1 973 ? -40.275 -7.503 62.059 1.00 46.00 973 ARG A N 1
ATOM 7896 C CA . ARG A 1 973 ? -41.094 -7.064 60.925 1.00 46.00 973 ARG A CA 1
ATOM 7897 C C . ARG A 1 973 ? -40.842 -5.562 60.732 1.00 46.00 973 ARG A C 1
ATOM 7899 O O . ARG A 1 973 ? -41.759 -4.748 60.811 1.00 46.00 973 ARG A O 1
ATOM 7906 N N . CYS A 1 974 ? -39.577 -5.197 60.501 1.00 40.41 974 CYS A N 1
ATOM 7907 C CA . CYS A 1 974 ? -39.200 -3.817 60.213 1.00 40.41 974 CYS A CA 1
ATOM 7908 C C . CYS A 1 974 ? -40.051 -3.303 59.036 1.00 40.41 974 CYS A C 1
ATOM 7910 O O . CYS A 1 974 ? -40.249 -4.060 58.077 1.00 40.41 974 CYS A O 1
ATOM 7912 N N . PRO A 1 975 ? -40.454 -2.021 59.007 1.00 49.41 975 PRO A N 1
ATOM 7913 C CA . PRO A 1 975 ? -40.778 -1.355 57.744 1.00 49.41 975 PRO A CA 1
ATOM 7914 C C . PRO A 1 975 ? -39.642 -1.591 56.736 1.00 49.41 975 PRO A C 1
ATOM 7916 O O . PRO A 1 975 ? -39.878 -2.082 55.634 1.00 49.41 975 PRO A O 1
ATOM 7919 N N . ASP A 1 976 ? -38.404 -1.447 57.217 1.00 51.88 976 ASP A N 1
ATOM 7920 C CA . ASP A 1 976 ? -37.157 -1.708 56.507 1.00 51.88 976 ASP A CA 1
ATOM 7921 C C . ASP A 1 976 ? -36.997 -3.144 55.990 1.00 51.88 976 ASP A C 1
ATOM 7923 O O . ASP A 1 976 ? -36.100 -3.378 55.195 1.00 51.88 976 ASP A O 1
ATOM 7927 N N . LEU A 1 977 ? -37.811 -4.125 56.394 1.00 55.56 977 LEU A N 1
ATOM 7928 C CA . LEU A 1 977 ? -37.769 -5.466 55.799 1.00 55.56 977 LEU A CA 1
ATOM 7929 C C . LEU A 1 977 ? -38.481 -5.474 54.445 1.00 55.56 977 LEU A C 1
ATOM 7931 O O . LEU A 1 977 ? -38.072 -6.216 53.558 1.00 55.56 977 LEU A O 1
ATOM 7935 N N . SER A 1 978 ? -39.457 -4.581 54.253 1.00 63.22 978 SER A N 1
ATOM 7936 C CA . SER A 1 978 ? -39.976 -4.245 52.925 1.00 63.22 978 SER A CA 1
ATOM 7937 C C . SER A 1 978 ? -38.875 -3.577 52.107 1.00 63.22 978 SER A C 1
ATOM 7939 O O . SER A 1 978 ? -38.582 -4.045 51.013 1.00 63.22 978 SER A O 1
ATOM 7941 N N . ASP A 1 979 ? -38.173 -2.582 52.661 1.00 66.69 979 ASP A N 1
ATOM 7942 C CA . ASP A 1 979 ? -37.062 -1.915 51.971 1.00 66.69 979 ASP A CA 1
ATOM 7943 C C . ASP A 1 979 ? -35.877 -2.847 51.704 1.00 66.69 979 ASP A C 1
ATOM 7945 O O . ASP A 1 979 ? -35.250 -2.725 50.662 1.00 66.69 979 ASP A O 1
ATOM 7949 N N . PHE A 1 980 ? -35.538 -3.782 52.594 1.00 69.00 980 PHE A N 1
ATOM 7950 C CA . PHE A 1 980 ? -34.473 -4.765 52.382 1.00 69.00 980 PHE A CA 1
ATOM 7951 C C . PHE A 1 980 ? -34.907 -5.839 51.389 1.00 69.00 980 PHE A C 1
ATOM 7953 O O . PHE A 1 980 ? -34.105 -6.219 50.544 1.00 69.00 980 PHE A O 1
ATOM 7960 N N . GLN A 1 981 ? -36.165 -6.282 51.406 1.00 73.31 981 GLN A N 1
ATOM 7961 C CA . GLN A 1 981 ? -36.697 -7.181 50.382 1.00 73.31 981 GLN A CA 1
ATOM 7962 C C . GLN A 1 981 ? -36.821 -6.472 49.023 1.00 73.31 981 GLN A C 1
ATOM 7964 O O . GLN A 1 981 ? -36.578 -7.095 47.992 1.00 73.31 981 GLN A O 1
ATOM 7969 N N . GLN A 1 982 ? -37.101 -5.167 48.995 1.00 77.00 982 GLN A N 1
ATOM 7970 C CA . GLN A 1 982 ? -37.144 -4.330 47.794 1.00 77.00 982 GLN A CA 1
ATOM 7971 C C . GLN A 1 982 ? -35.739 -3.949 47.304 1.00 77.00 982 GLN A C 1
ATOM 7973 O O . GLN A 1 982 ? -35.514 -3.932 46.097 1.00 77.00 982 GLN A O 1
ATOM 7978 N N . LYS A 1 983 ? -34.764 -3.739 48.200 1.00 80.75 983 LYS A N 1
ATOM 7979 C CA . LYS A 1 983 ? -33.331 -3.594 47.883 1.00 80.75 983 LYS A CA 1
ATOM 7980 C C . LYS A 1 983 ? -32.768 -4.909 47.361 1.00 80.75 983 LYS A C 1
ATOM 7982 O O . LYS A 1 983 ? -32.143 -4.889 46.313 1.00 80.75 983 LYS A O 1
ATOM 7987 N N . MET A 1 984 ? -33.056 -6.053 47.988 1.00 76.88 984 MET A N 1
ATOM 7988 C CA . MET A 1 984 ? -32.694 -7.368 47.446 1.00 76.88 984 MET A CA 1
ATOM 7989 C C . MET A 1 984 ? -33.386 -7.638 46.110 1.00 76.88 984 MET A C 1
ATOM 7991 O O . MET A 1 984 ? -32.724 -8.102 45.196 1.00 76.88 984 MET A O 1
ATOM 7995 N N . SER A 1 985 ? -34.664 -7.292 45.939 1.00 84.56 985 SER A N 1
ATOM 7996 C CA . SER A 1 985 ? -35.345 -7.420 44.638 1.00 84.56 985 SER A CA 1
ATOM 7997 C C . SER A 1 985 ? -34.738 -6.488 43.584 1.00 84.56 985 SER A C 1
ATOM 7999 O O . SER A 1 985 ? -34.583 -6.882 42.434 1.00 84.56 985 SER A O 1
ATOM 8001 N N . SER A 1 986 ? -34.317 -5.281 43.975 1.00 85.06 986 SER A N 1
ATOM 8002 C CA . SER A 1 986 ? -33.606 -4.345 43.098 1.00 85.06 986 SER A CA 1
ATOM 8003 C C . SER A 1 986 ? -32.230 -4.889 42.716 1.00 85.06 986 SER A C 1
ATOM 8005 O O . SER A 1 986 ? -31.922 -4.924 41.532 1.00 85.06 986 SER A O 1
ATOM 8007 N N . ILE A 1 987 ? -31.450 -5.390 43.679 1.00 84.56 987 ILE A N 1
ATOM 8008 C CA . ILE A 1 987 ? -30.127 -6.006 43.489 1.00 84.56 987 ILE A CA 1
ATOM 8009 C C . ILE A 1 987 ? -30.228 -7.294 42.662 1.00 84.56 987 ILE A C 1
ATOM 8011 O O . ILE A 1 987 ? -29.391 -7.520 41.799 1.00 84.56 987 ILE A O 1
ATOM 8015 N N . LEU A 1 988 ? -31.263 -8.114 42.857 1.00 85.56 988 LEU A N 1
ATOM 8016 C CA . LEU A 1 988 ? -31.536 -9.286 42.023 1.00 85.56 988 LEU A CA 1
ATOM 8017 C C . LEU A 1 988 ? -31.932 -8.866 40.604 1.00 85.56 988 LEU A C 1
ATOM 8019 O O . LEU A 1 988 ? -31.354 -9.390 39.664 1.00 85.56 988 LEU A O 1
ATOM 8023 N N . SER A 1 989 ? -32.800 -7.863 40.428 1.00 86.19 989 SER A N 1
ATOM 8024 C CA . SER A 1 989 ? -33.122 -7.320 39.096 1.00 86.19 989 SER A CA 1
ATOM 8025 C C . SER A 1 989 ? -31.927 -6.632 38.421 1.00 86.19 989 SER A C 1
ATOM 8027 O O . SER A 1 989 ? -31.865 -6.553 37.199 1.00 86.19 989 SER A O 1
ATOM 8029 N N . TYR A 1 990 ? -30.979 -6.119 39.208 1.00 88.62 990 TYR A N 1
ATOM 8030 C CA . TYR A 1 990 ? -29.747 -5.491 38.739 1.00 88.62 990 TYR A CA 1
ATOM 8031 C C . TYR A 1 990 ? -28.707 -6.544 38.354 1.00 88.62 990 TYR A C 1
ATOM 8033 O O . TYR A 1 990 ? -28.121 -6.436 37.288 1.00 88.62 990 TYR A O 1
ATOM 8041 N N . ASN A 1 991 ? -28.559 -7.620 39.130 1.00 85.31 991 ASN A N 1
ATOM 8042 C CA . ASN A 1 991 ? -27.772 -8.789 38.740 1.00 85.31 991 ASN A CA 1
ATOM 8043 C C . ASN A 1 991 ? -28.388 -9.521 37.537 1.00 85.31 991 ASN A C 1
ATOM 8045 O O . ASN A 1 991 ? -27.653 -10.002 36.688 1.00 85.31 991 ASN A O 1
ATOM 8049 N N . GLU A 1 992 ? -29.716 -9.570 37.409 1.00 89.12 992 GLU A N 1
ATOM 8050 C CA . GLU A 1 992 ? -30.399 -10.108 36.225 1.00 89.12 992 GLU A CA 1
ATOM 8051 C C . GLU A 1 992 ? -30.148 -9.233 34.985 1.00 89.12 992 GLU A C 1
ATOM 8053 O O . GLU A 1 992 ? -29.931 -9.761 33.896 1.00 89.12 992 GLU A O 1
ATOM 8058 N N . LYS A 1 993 ? -30.115 -7.900 35.143 1.00 89.56 993 LYS A N 1
ATOM 8059 C CA . LYS A 1 993 ? -29.685 -6.971 34.083 1.00 89.56 993 LYS A CA 1
ATOM 8060 C C . LYS A 1 993 ? -28.212 -7.157 33.737 1.00 89.56 993 LYS A C 1
ATOM 8062 O O . LYS A 1 993 ? -27.927 -7.365 32.571 1.00 89.56 993 LYS A O 1
ATOM 8067 N N . LEU A 1 994 ? -27.309 -7.189 34.719 1.00 86.00 994 LEU A N 1
ATOM 8068 C CA . LEU A 1 994 ? -25.877 -7.431 34.507 1.00 86.00 994 LEU A CA 1
ATOM 8069 C C . LEU A 1 994 ? -25.595 -8.802 33.876 1.00 86.00 994 LEU A C 1
ATOM 8071 O O . LEU A 1 994 ? -24.657 -8.928 33.098 1.00 86.00 994 LEU A O 1
ATOM 8075 N N . LEU A 1 995 ? -26.391 -9.833 34.178 1.00 87.69 995 LEU A N 1
ATOM 8076 C CA . LEU A 1 995 ? -26.292 -11.133 33.512 1.00 87.69 995 LEU A CA 1
ATOM 8077 C C . LEU A 1 995 ? -26.738 -11.047 32.051 1.00 87.69 995 LEU A C 1
ATOM 8079 O O . LEU A 1 995 ? -26.027 -11.558 31.196 1.00 87.69 995 LEU A O 1
ATOM 8083 N N . LYS A 1 996 ? -27.832 -10.340 31.748 1.00 89.75 996 LYS A N 1
ATOM 8084 C CA . LYS A 1 996 ? -28.283 -10.102 30.365 1.00 89.75 996 LYS A CA 1
ATOM 8085 C C . LYS A 1 996 ? -27.322 -9.205 29.583 1.00 89.75 996 LYS A C 1
ATOM 8087 O O . LYS A 1 996 ? -27.049 -9.474 28.423 1.00 89.75 996 LYS A O 1
ATOM 8092 N N . GLU A 1 997 ? -26.763 -8.179 30.217 1.00 88.06 997 GLU A N 1
ATOM 8093 C CA . GLU A 1 997 ? -25.710 -7.327 29.655 1.00 88.06 997 GLU A CA 1
ATOM 8094 C C . GLU A 1 997 ? -24.427 -8.136 29.422 1.00 88.06 997 GLU A C 1
ATOM 8096 O O . GLU A 1 997 ? -23.812 -7.995 28.374 1.00 88.06 997 GLU A O 1
ATOM 8101 N N . LYS A 1 998 ? -24.060 -9.059 30.323 1.00 87.94 998 LYS A N 1
ATOM 8102 C CA . LYS A 1 998 ? -22.953 -10.005 30.113 1.00 87.94 998 LYS A CA 1
ATOM 8103 C C . LYS A 1 998 ? -23.238 -11.004 28.986 1.00 87.94 998 LYS A C 1
ATOM 8105 O O . LYS A 1 998 ? -22.321 -11.328 28.238 1.00 87.94 998 LYS A O 1
ATOM 8110 N N . GLU A 1 999 ? -24.463 -11.513 28.871 1.00 88.69 999 GLU A N 1
ATOM 8111 C CA . GLU A 1 999 ? -24.873 -12.405 27.780 1.00 88.69 999 GLU A CA 1
ATOM 8112 C C . GLU A 1 999 ? -24.762 -11.672 26.439 1.00 88.69 999 GLU A C 1
ATOM 8114 O O . GLU A 1 999 ? -24.019 -12.141 25.577 1.00 88.69 999 GLU A O 1
ATOM 8119 N N . VAL A 1 1000 ? -25.350 -10.474 26.323 1.00 90.12 1000 VAL A N 1
ATOM 8120 C CA . VAL A 1 1000 ? -25.230 -9.590 25.148 1.00 90.12 1000 VAL A CA 1
ATOM 8121 C C . VAL A 1 1000 ? -23.768 -9.264 24.838 1.00 90.12 1000 VAL A C 1
ATOM 8123 O O . VAL A 1 1000 ? -23.333 -9.510 23.721 1.00 90.12 1000 VAL A O 1
ATOM 8126 N N . LEU A 1 1001 ? -22.962 -8.827 25.812 1.00 88.62 1001 LEU A N 1
ATOM 8127 C CA . LEU A 1 1001 ? -21.528 -8.573 25.609 1.00 88.62 1001 LEU A CA 1
ATOM 8128 C C . LEU A 1 1001 ? -20.757 -9.836 25.184 1.00 88.62 1001 LEU A C 1
ATOM 8130 O O . LEU A 1 1001 ? -19.768 -9.736 24.465 1.00 88.62 1001 LEU A O 1
ATOM 8134 N N . SER A 1 1002 ? -21.195 -11.035 25.585 1.00 85.38 1002 SER A N 1
ATOM 8135 C CA . SER A 1 1002 ? -20.593 -12.299 25.131 1.00 85.38 1002 SER A CA 1
ATOM 8136 C C . SER A 1 1002 ? -21.022 -12.705 23.716 1.00 85.38 1002 SER A C 1
ATOM 8138 O O . SER A 1 1002 ? -20.307 -13.460 23.058 1.00 85.38 1002 SER A O 1
ATOM 8140 N N . GLU A 1 1003 ? -22.174 -12.226 23.245 1.00 88.94 1003 GLU A N 1
ATOM 8141 C CA . GLU A 1 1003 ? -22.646 -12.383 21.867 1.00 88.94 1003 GLU A CA 1
ATOM 8142 C C . GLU A 1 1003 ? -22.016 -11.325 20.950 1.00 88.94 1003 GLU A C 1
ATOM 8144 O O . GLU A 1 1003 ? -21.551 -11.669 19.866 1.00 88.94 1003 GLU A O 1
ATOM 8149 N N . GLU A 1 1004 ? -21.867 -10.082 21.420 1.00 88.19 1004 GLU A N 1
ATOM 8150 C CA . GLU A 1 1004 ? -21.070 -9.035 20.773 1.00 88.19 1004 GLU A CA 1
ATOM 8151 C C . GLU A 1 1004 ? -19.601 -9.465 20.635 1.00 88.19 1004 GLU A C 1
ATOM 8153 O O . GLU A 1 1004 ? -19.047 -9.373 19.543 1.00 88.19 1004 GLU A O 1
ATOM 8158 N N . LEU A 1 1005 ? -18.982 -10.025 21.686 1.00 88.06 1005 LEU A N 1
ATOM 8159 C CA . LEU A 1 1005 ? -17.602 -10.526 21.633 1.00 88.06 1005 LEU A CA 1
ATOM 8160 C C . LEU A 1 1005 ? -17.432 -11.658 20.606 1.00 88.06 1005 LEU A C 1
ATOM 8162 O O . LEU A 1 1005 ? -16.462 -11.648 19.852 1.00 88.06 1005 LEU A O 1
ATOM 8166 N N . LYS A 1 1006 ? -18.379 -12.606 20.536 1.00 88.81 1006 LYS A N 1
ATOM 8167 C CA . LYS A 1 1006 ? -18.384 -13.657 19.499 1.00 88.81 1006 LYS A CA 1
ATOM 8168 C C . LYS A 1 1006 ? -18.562 -13.058 18.109 1.00 88.81 1006 LYS A C 1
ATOM 8170 O O . LYS A 1 1006 ? -17.781 -13.368 17.224 1.00 88.81 1006 LYS A O 1
ATOM 8175 N N . SER A 1 1007 ? -19.512 -12.137 17.940 1.00 87.50 1007 SER A N 1
ATOM 8176 C CA . SER A 1 1007 ? -19.728 -11.443 16.670 1.00 87.50 1007 SER A CA 1
ATOM 8177 C C . SER A 1 1007 ? -18.482 -10.675 16.220 1.00 87.50 1007 SER A C 1
ATOM 8179 O O . SER A 1 1007 ? -18.179 -10.657 15.032 1.00 87.50 1007 SER A O 1
ATOM 8181 N N . CYS A 1 1008 ? -17.736 -10.068 17.145 1.00 83.38 1008 CYS A N 1
ATOM 8182 C CA . CYS A 1 1008 ? -16.456 -9.425 16.858 1.00 83.38 1008 CYS A CA 1
ATOM 8183 C C . CYS A 1 1008 ? -15.352 -10.435 16.516 1.00 83.38 1008 CYS A C 1
ATOM 8185 O O . CYS A 1 1008 ? -14.579 -10.164 15.605 1.00 83.38 1008 CYS A O 1
ATOM 8187 N N . ALA A 1 1009 ? -15.293 -11.597 17.173 1.00 86.00 1009 ALA A N 1
ATOM 8188 C CA . ALA A 1 1009 ? -14.355 -12.665 16.820 1.00 86.00 1009 ALA A CA 1
ATOM 8189 C C . ALA A 1 1009 ? -14.645 -13.255 15.425 1.00 86.00 1009 ALA A C 1
ATOM 8191 O O . ALA A 1 1009 ? -13.725 -13.398 14.623 1.00 86.00 1009 ALA A O 1
ATOM 8192 N N . ASP A 1 1010 ? -15.917 -13.506 15.102 1.00 86.75 1010 ASP A N 1
ATOM 8193 C CA . ASP A 1 1010 ? -16.355 -13.963 13.779 1.00 86.75 1010 ASP A CA 1
ATOM 8194 C C . ASP A 1 1010 ? -16.017 -12.914 12.700 1.00 86.75 1010 ASP A C 1
ATOM 8196 O O . ASP A 1 1010 ? -15.411 -13.245 11.684 1.00 86.75 1010 ASP A O 1
ATOM 8200 N N . LYS A 1 1011 ? -16.304 -11.626 12.951 1.00 88.38 1011 LYS A N 1
ATOM 8201 C CA . LYS A 1 1011 ? -15.919 -10.507 12.065 1.00 88.38 1011 LYS A CA 1
ATOM 8202 C C . LYS A 1 1011 ? -14.403 -10.368 11.897 1.00 88.38 1011 LYS A C 1
ATOM 8204 O O . LYS A 1 1011 ? -13.955 -9.958 10.833 1.00 88.38 1011 LYS A O 1
ATOM 8209 N N . LEU A 1 1012 ? -13.609 -10.688 12.919 1.00 85.88 1012 LEU A N 1
ATOM 8210 C CA . LEU A 1 1012 ? -12.145 -10.635 12.853 1.00 85.88 1012 LEU A CA 1
ATOM 8211 C C . LEU A 1 1012 ? -11.584 -11.822 12.050 1.00 85.88 1012 LEU A C 1
ATOM 8213 O O . LEU A 1 1012 ? -10.632 -11.642 11.296 1.00 85.88 1012 LEU A O 1
ATOM 8217 N N . ALA A 1 1013 ? -12.225 -12.993 12.112 1.00 86.81 1013 ALA A N 1
ATOM 8218 C CA . ALA A 1 1013 ? -11.942 -14.117 11.215 1.00 86.81 1013 ALA A CA 1
ATOM 8219 C C . ALA A 1 1013 ? -12.384 -13.848 9.758 1.00 86.81 1013 ALA A C 1
ATOM 8221 O O . ALA A 1 1013 ? -11.712 -14.273 8.819 1.00 86.81 1013 ALA A O 1
ATOM 8222 N N . GLU A 1 1014 ? -13.477 -13.106 9.543 1.00 86.56 1014 GLU A N 1
ATOM 8223 C CA . GLU A 1 1014 ? -13.830 -12.583 8.215 1.00 86.56 1014 GLU A CA 1
ATOM 8224 C C . GLU A 1 1014 ? -12.819 -11.520 7.737 1.00 86.56 1014 GLU A C 1
ATOM 8226 O O . GLU A 1 1014 ? -12.453 -11.527 6.562 1.00 86.56 1014 GLU A O 1
ATOM 8231 N N . SER A 1 1015 ? -12.307 -10.661 8.631 1.00 83.81 1015 SER A N 1
ATOM 8232 C CA . SER A 1 1015 ? -11.268 -9.665 8.314 1.00 83.81 1015 SER A CA 1
ATOM 8233 C C . SER A 1 1015 ? -9.957 -10.322 7.895 1.00 83.81 1015 SER A C 1
ATOM 8235 O O . SER A 1 1015 ? -9.453 -10.008 6.823 1.00 83.81 1015 SER A O 1
ATOM 8237 N N . SER A 1 1016 ? -9.445 -11.300 8.648 1.00 83.25 1016 SER A N 1
ATOM 8238 C CA . SER A 1 1016 ? -8.190 -11.980 8.295 1.00 83.25 1016 SER A CA 1
ATOM 8239 C C . SER A 1 1016 ? -8.308 -12.809 7.008 1.00 83.25 1016 SER A C 1
ATOM 8241 O O . SER A 1 1016 ? -7.366 -12.868 6.214 1.00 83.25 1016 SER A O 1
ATOM 8243 N N . LEU A 1 1017 ? -9.489 -13.372 6.719 1.00 88.19 1017 LEU A N 1
ATOM 8244 C CA . LEU A 1 1017 ? -9.781 -13.990 5.422 1.00 88.19 1017 LEU A CA 1
ATOM 8245 C C . LEU A 1 1017 ? -9.780 -12.958 4.277 1.00 88.19 1017 LEU A C 1
ATOM 8247 O O . LEU A 1 1017 ? -9.287 -13.254 3.186 1.00 88.19 1017 LEU A O 1
ATOM 8251 N N . LEU A 1 1018 ? -10.307 -11.750 4.509 1.00 88.38 1018 LEU A N 1
ATOM 8252 C CA . LEU A 1 1018 ? -10.258 -10.644 3.548 1.00 88.38 1018 LEU A CA 1
ATOM 8253 C C . LEU A 1 1018 ? -8.842 -10.078 3.383 1.00 88.38 1018 LEU A C 1
ATOM 8255 O O . LEU A 1 1018 ? -8.451 -9.786 2.259 1.00 88.38 1018 LEU A O 1
ATOM 8259 N N . GLU A 1 1019 ? -8.048 -9.983 4.446 1.00 85.56 1019 GLU A N 1
ATOM 8260 C CA . GLU A 1 1019 ? -6.645 -9.554 4.418 1.00 85.56 1019 GLU A CA 1
ATOM 8261 C C . GLU A 1 1019 ? -5.786 -10.544 3.626 1.00 85.56 1019 GLU A C 1
ATOM 8263 O O . GLU A 1 1019 ? -5.069 -10.133 2.714 1.00 85.56 1019 GLU A O 1
ATOM 8268 N N . HIS A 1 1020 ? -5.943 -11.853 3.850 1.00 86.81 1020 HIS A N 1
ATOM 8269 C CA . HIS A 1 1020 ? -5.300 -12.882 3.028 1.00 86.81 1020 HIS A CA 1
ATOM 8270 C C . HIS A 1 1020 ? -5.796 -12.854 1.567 1.00 86.81 1020 HIS A C 1
ATOM 8272 O O . HIS A 1 1020 ? -5.024 -13.074 0.625 1.00 86.81 1020 HIS A O 1
ATOM 8278 N N . ARG A 1 1021 ? -7.073 -12.508 1.333 1.00 89.06 1021 ARG A N 1
ATOM 8279 C CA . ARG A 1 1021 ? -7.598 -12.299 -0.026 1.00 89.06 1021 ARG A CA 1
ATOM 8280 C C . ARG A 1 1021 ? -7.028 -11.041 -0.693 1.00 89.06 1021 ARG A C 1
ATOM 8282 O O . ARG A 1 1021 ? -6.794 -11.059 -1.897 1.00 89.06 1021 ARG A O 1
ATOM 8289 N N . ILE A 1 1022 ? -6.759 -9.982 0.069 1.00 85.88 1022 ILE A N 1
ATOM 8290 C CA . ILE A 1 1022 ? -6.094 -8.758 -0.397 1.00 85.88 1022 ILE A CA 1
ATOM 8291 C C . ILE A 1 1022 ? -4.609 -9.025 -0.669 1.00 85.88 1022 ILE A C 1
ATOM 8293 O O . ILE A 1 1022 ? -4.106 -8.564 -1.687 1.00 85.88 1022 ILE A O 1
ATOM 8297 N N . ALA A 1 1023 ? -3.918 -9.798 0.172 1.00 87.56 1023 ALA A N 1
ATOM 8298 C CA . ALA A 1 1023 ? -2.528 -10.200 -0.047 1.00 87.56 1023 ALA A CA 1
ATOM 8299 C C . ALA A 1 1023 ? -2.376 -11.032 -1.333 1.00 87.56 1023 ALA A C 1
ATOM 8301 O O . ALA A 1 1023 ? -1.578 -10.685 -2.200 1.00 87.56 1023 ALA A O 1
ATOM 8302 N N . THR A 1 1024 ? -3.217 -12.054 -1.524 1.00 87.81 1024 THR A N 1
ATOM 8303 C CA . THR A 1 1024 ? -3.226 -12.841 -2.773 1.00 87.81 1024 THR A CA 1
ATOM 8304 C C . THR A 1 1024 ? -3.613 -11.999 -3.995 1.00 87.81 1024 THR A C 1
ATOM 8306 O O . THR A 1 1024 ? -2.993 -12.140 -5.044 1.00 87.81 1024 THR A O 1
ATOM 8309 N N . MET A 1 1025 ? -4.551 -11.051 -3.875 1.00 85.44 1025 MET A N 1
ATOM 8310 C CA . MET A 1 1025 ? -4.850 -10.098 -4.957 1.00 85.44 1025 MET A CA 1
ATOM 8311 C C . MET A 1 1025 ? -3.706 -9.110 -5.248 1.00 85.44 1025 MET A C 1
ATOM 8313 O O . MET A 1 1025 ? -3.523 -8.742 -6.406 1.00 85.44 1025 MET A O 1
ATOM 8317 N N . LYS A 1 1026 ? -2.921 -8.691 -4.244 1.00 88.00 1026 LYS A N 1
ATOM 8318 C CA . LYS A 1 1026 ? -1.700 -7.889 -4.447 1.00 88.00 1026 LYS A CA 1
ATOM 8319 C C . LYS A 1 1026 ? -0.627 -8.693 -5.184 1.00 88.00 1026 LYS A C 1
ATOM 8321 O O . LYS A 1 1026 ? -0.017 -8.158 -6.098 1.00 88.00 1026 LYS A O 1
ATOM 8326 N N . GLN A 1 1027 ? -0.435 -9.965 -4.831 1.00 85.88 1027 GLN A N 1
ATOM 8327 C CA . GLN A 1 1027 ? 0.511 -10.860 -5.506 1.00 85.88 1027 GLN A CA 1
ATOM 8328 C C . GLN A 1 1027 ? 0.087 -11.153 -6.959 1.00 85.88 1027 GLN A C 1
ATOM 8330 O O . GLN A 1 1027 ? 0.917 -11.153 -7.867 1.00 85.88 1027 GLN A O 1
ATOM 8335 N N . GLU A 1 1028 ? -1.216 -11.333 -7.211 1.00 83.44 1028 GLU A N 1
ATOM 8336 C CA . GLU A 1 1028 ? -1.757 -11.372 -8.576 1.00 83.44 1028 GLU A CA 1
ATOM 8337 C C . GLU A 1 1028 ? -1.485 -10.039 -9.308 1.00 83.44 1028 GLU A C 1
ATOM 8339 O O . GLU A 1 1028 ? -1.057 -10.055 -10.461 1.00 83.44 1028 GLU A O 1
ATOM 8344 N N . GLN A 1 1029 ? -1.680 -8.884 -8.654 1.00 86.81 1029 GLN A N 1
ATOM 8345 C CA . GLN A 1 1029 ? -1.411 -7.565 -9.241 1.00 86.81 1029 GLN A CA 1
ATOM 8346 C C . GLN A 1 1029 ? 0.068 -7.375 -9.611 1.00 86.81 1029 GLN A C 1
ATOM 8348 O O . GLN A 1 1029 ? 0.334 -6.952 -10.735 1.00 86.81 1029 GLN A O 1
ATOM 8353 N N . THR A 1 1030 ? 1.025 -7.700 -8.733 1.00 86.56 1030 THR A N 1
ATOM 8354 C CA . THR A 1 1030 ? 2.459 -7.542 -9.040 1.00 86.56 1030 THR A CA 1
ATOM 8355 C C . THR A 1 1030 ? 2.884 -8.436 -10.202 1.00 86.56 1030 THR A C 1
ATOM 8357 O O . THR A 1 1030 ? 3.549 -7.955 -11.114 1.00 86.56 1030 THR A O 1
ATOM 8360 N N . ALA A 1 1031 ? 2.398 -9.680 -10.272 1.00 86.88 1031 ALA A N 1
ATOM 8361 C CA . ALA A 1 1031 ? 2.650 -10.563 -11.414 1.00 86.88 1031 ALA A CA 1
ATOM 8362 C C . ALA A 1 1031 ? 2.080 -10.009 -12.743 1.00 86.88 1031 ALA A C 1
ATOM 8364 O O . ALA A 1 1031 ? 2.718 -10.110 -13.797 1.00 86.88 1031 ALA A O 1
ATOM 8365 N N . TRP A 1 1032 ? 0.899 -9.373 -12.719 1.00 85.06 1032 TRP A N 1
ATOM 8366 C CA . TRP A 1 1032 ? 0.359 -8.667 -13.891 1.00 85.06 1032 TRP A CA 1
ATOM 8367 C C . TRP A 1 1032 ? 1.148 -7.392 -14.233 1.00 85.06 1032 TRP A C 1
ATOM 8369 O O . TRP A 1 1032 ? 1.279 -7.059 -15.414 1.00 85.06 1032 TRP A O 1
ATOM 8379 N N . GLU A 1 1033 ? 1.691 -6.680 -13.245 1.00 87.25 1033 GLU A N 1
ATOM 8380 C CA . GLU A 1 1033 ? 2.535 -5.496 -13.448 1.00 87.25 1033 GLU A CA 1
ATOM 8381 C C . GLU A 1 1033 ? 3.910 -5.862 -14.027 1.00 87.25 1033 GLU A C 1
ATOM 8383 O O . GLU A 1 1033 ? 4.342 -5.222 -14.987 1.00 87.25 1033 GLU A O 1
ATOM 8388 N N . GLU A 1 1034 ? 4.539 -6.943 -13.562 1.00 85.88 1034 GLU A N 1
ATOM 8389 C CA . GLU A 1 1034 ? 5.757 -7.527 -14.140 1.00 85.88 1034 GLU A CA 1
ATOM 8390 C C . GLU A 1 1034 ? 5.541 -7.974 -15.590 1.00 85.88 1034 GLU A C 1
ATOM 8392 O O . GLU A 1 1034 ? 6.326 -7.628 -16.478 1.00 85.88 1034 GLU A O 1
ATOM 8397 N N . GLN A 1 1035 ? 4.442 -8.685 -15.876 1.00 86.81 1035 GLN A N 1
ATOM 8398 C CA . GLN A 1 1035 ? 4.106 -9.060 -17.251 1.00 86.81 1035 GLN A CA 1
ATOM 8399 C C . GLN A 1 1035 ? 3.847 -7.818 -18.121 1.00 86.81 1035 GLN A C 1
ATOM 8401 O O . GLN A 1 1035 ? 4.259 -7.772 -19.283 1.00 86.81 1035 GLN A O 1
ATOM 8406 N N . SER A 1 1036 ? 3.204 -6.790 -17.561 1.00 79.69 1036 SER A N 1
ATOM 8407 C CA . SER A 1 1036 ? 2.962 -5.510 -18.227 1.00 79.69 1036 SER A CA 1
ATOM 8408 C C . SER A 1 1036 ? 4.269 -4.775 -18.534 1.00 79.69 1036 SER A C 1
ATOM 8410 O O . SER A 1 1036 ? 4.434 -4.282 -19.652 1.00 79.69 1036 SER A O 1
ATOM 8412 N N . GLU A 1 1037 ? 5.222 -4.711 -17.599 1.00 86.38 1037 GLU A N 1
ATOM 8413 C CA . GLU A 1 1037 ? 6.515 -4.055 -17.826 1.00 86.38 1037 GLU A CA 1
ATOM 8414 C C . GLU A 1 1037 ? 7.408 -4.868 -18.772 1.00 86.38 1037 GLU A C 1
ATOM 8416 O O . GLU A 1 1037 ? 7.996 -4.286 -19.674 1.00 86.38 1037 GLU A O 1
ATOM 8421 N N . SER A 1 1038 ? 7.388 -6.205 -18.712 1.00 85.62 1038 SER A N 1
ATOM 8422 C CA . SER A 1 1038 ? 8.021 -7.072 -19.720 1.00 85.62 1038 SER A CA 1
ATOM 8423 C C . SER A 1 1038 ? 7.476 -6.811 -21.133 1.00 85.62 1038 SER A C 1
ATOM 8425 O O . SER A 1 1038 ? 8.243 -6.672 -22.092 1.00 85.62 1038 SER A O 1
ATOM 8427 N N . LEU A 1 1039 ? 6.155 -6.657 -21.281 1.00 86.69 1039 LEU A N 1
ATOM 8428 C CA . LEU A 1 1039 ? 5.530 -6.284 -22.555 1.00 86.69 1039 LEU A CA 1
ATOM 8429 C C . LEU A 1 1039 ? 5.861 -4.839 -22.973 1.00 86.69 1039 LEU A C 1
ATOM 8431 O O . LEU A 1 1039 ? 6.073 -4.594 -24.163 1.00 86.69 1039 LEU A O 1
ATOM 8435 N N . LYS A 1 1040 ? 5.980 -3.891 -22.032 1.00 88.81 1040 LYS A N 1
ATOM 8436 C CA . LYS A 1 1040 ? 6.466 -2.521 -22.293 1.00 88.81 1040 LYS A CA 1
ATOM 8437 C C . LYS A 1 1040 ? 7.934 -2.513 -22.738 1.00 88.81 1040 LYS A C 1
ATOM 8439 O O . LYS A 1 1040 ? 8.257 -1.802 -23.686 1.00 88.81 1040 LYS A O 1
ATOM 8444 N N . SER A 1 1041 ? 8.803 -3.334 -22.150 1.00 86.12 1041 SER A N 1
ATOM 8445 C CA . SER A 1 1041 ? 10.202 -3.497 -22.567 1.00 86.12 1041 SER A CA 1
ATOM 8446 C C . SER A 1 1041 ? 10.304 -4.115 -23.963 1.00 86.12 1041 SER A C 1
ATOM 8448 O O . SER A 1 1041 ? 11.049 -3.614 -24.805 1.00 86.12 1041 SER A O 1
ATOM 8450 N N . GLN A 1 1042 ? 9.506 -5.145 -24.264 1.00 85.38 1042 GLN A N 1
ATOM 8451 C CA . GLN A 1 1042 ? 9.415 -5.717 -25.615 1.00 85.38 1042 GLN A CA 1
ATOM 8452 C C . GLN A 1 1042 ? 8.898 -4.690 -26.637 1.00 85.38 1042 GLN A C 1
ATOM 8454 O O . GLN A 1 1042 ? 9.444 -4.591 -27.740 1.00 85.38 1042 GLN A O 1
ATOM 8459 N N . LEU A 1 1043 ? 7.902 -3.877 -26.265 1.00 87.50 1043 LEU A N 1
ATOM 8460 C CA . LEU A 1 1043 ? 7.404 -2.776 -27.089 1.00 87.50 1043 LEU A CA 1
ATOM 8461 C C . LEU A 1 1043 ? 8.492 -1.720 -27.328 1.00 87.50 1043 LEU A C 1
ATOM 8463 O O . LEU A 1 1043 ? 8.712 -1.358 -28.481 1.00 87.50 1043 LEU A O 1
ATOM 8467 N N . ALA A 1 1044 ? 9.224 -1.289 -26.298 1.00 89.12 1044 ALA A N 1
ATOM 8468 C CA . ALA A 1 1044 ? 10.323 -0.330 -26.420 1.00 89.12 1044 ALA A CA 1
ATOM 8469 C C . ALA A 1 1044 ? 11.456 -0.859 -27.320 1.00 89.12 1044 ALA A C 1
ATOM 8471 O O . ALA A 1 1044 ? 11.926 -0.150 -28.209 1.00 89.12 1044 ALA A O 1
ATOM 8472 N N . VAL A 1 1045 ? 11.830 -2.137 -27.184 1.00 87.75 1045 VAL A N 1
ATOM 8473 C CA . VAL A 1 1045 ? 12.788 -2.806 -28.084 1.00 87.75 1045 VAL A CA 1
ATOM 8474 C C . VAL A 1 1045 ? 12.257 -2.877 -29.522 1.00 87.75 1045 VAL A C 1
ATOM 8476 O O . VAL A 1 1045 ? 13.037 -2.764 -30.469 1.00 87.75 1045 VAL A O 1
ATOM 8479 N N . SER A 1 1046 ? 10.945 -3.041 -29.724 1.00 81.12 1046 SER A N 1
ATOM 8480 C CA . SER A 1 1046 ? 10.342 -2.982 -31.063 1.00 81.12 1046 SER A CA 1
ATOM 8481 C C . SER A 1 1046 ? 10.332 -1.558 -31.638 1.00 81.12 1046 SER A C 1
ATOM 8483 O O . SER A 1 1046 ? 10.657 -1.380 -32.808 1.00 81.12 1046 SER A O 1
ATOM 8485 N N . GLN A 1 1047 ? 10.071 -0.539 -30.813 1.00 88.38 1047 GLN A N 1
ATOM 8486 C CA . GLN A 1 1047 ? 10.095 0.874 -31.200 1.00 88.38 1047 GLN A CA 1
ATOM 8487 C C . GLN A 1 1047 ? 11.513 1.330 -31.560 1.00 88.38 1047 GLN A C 1
ATOM 8489 O O . GLN A 1 1047 ? 11.697 1.943 -32.604 1.00 88.38 1047 GLN A O 1
ATOM 8494 N N . ALA A 1 1048 ? 12.533 0.941 -30.789 1.00 86.62 1048 ALA A N 1
ATOM 8495 C CA . ALA A 1 1048 ? 13.935 1.211 -31.117 1.00 86.62 1048 ALA A CA 1
ATOM 8496 C C . ALA A 1 1048 ? 14.375 0.546 -32.438 1.00 86.62 1048 ALA A C 1
ATOM 8498 O O . ALA A 1 1048 ? 15.178 1.112 -33.184 1.00 86.62 1048 ALA A O 1
ATOM 8499 N N . LYS A 1 1049 ? 13.822 -0.632 -32.769 1.00 88.75 1049 LYS A N 1
ATOM 8500 C CA . LYS A 1 1049 ? 14.022 -1.288 -34.074 1.00 88.75 1049 LYS A CA 1
ATOM 8501 C C . LYS A 1 1049 ? 13.296 -0.560 -35.208 1.00 88.75 1049 LYS A C 1
ATOM 8503 O O . LYS A 1 1049 ? 13.862 -0.454 -36.290 1.00 88.75 1049 LYS A O 1
ATOM 8508 N N . VAL A 1 1050 ? 12.087 -0.043 -34.973 1.00 87.50 1050 VAL A N 1
ATOM 8509 C CA . VAL A 1 1050 ? 11.366 0.795 -35.949 1.00 87.50 1050 VAL A CA 1
ATOM 8510 C C . VAL A 1 1050 ? 12.110 2.109 -36.187 1.00 87.50 1050 VAL A C 1
ATOM 8512 O O . VAL A 1 1050 ? 12.366 2.421 -37.342 1.00 87.50 1050 VAL A O 1
ATOM 8515 N N . GLN A 1 1051 ? 12.570 2.805 -35.142 1.00 87.00 1051 GLN A N 1
ATOM 8516 C CA . GLN A 1 1051 ? 13.356 4.036 -35.285 1.00 87.00 1051 GLN A CA 1
ATOM 8517 C C . GLN A 1 1051 ? 14.639 3.794 -36.090 1.00 87.00 1051 GLN A C 1
ATOM 8519 O O . GLN A 1 1051 ? 14.884 4.502 -37.055 1.00 87.00 1051 GLN A O 1
ATOM 8524 N N . ASN A 1 1052 ? 15.396 2.727 -35.800 1.00 87.88 1052 ASN A N 1
ATOM 8525 C CA . ASN A 1 1052 ? 16.567 2.363 -36.613 1.00 87.88 1052 ASN A CA 1
ATOM 8526 C C . ASN A 1 1052 ? 16.211 2.110 -38.092 1.00 87.88 1052 ASN A C 1
ATOM 8528 O O . ASN A 1 1052 ? 17.000 2.433 -38.978 1.00 87.88 1052 ASN A O 1
ATOM 8532 N N . LEU A 1 1053 ? 15.041 1.532 -38.385 1.00 88.56 1053 LEU A N 1
ATOM 8533 C CA . LEU A 1 1053 ? 14.576 1.336 -39.761 1.00 88.56 1053 LEU A CA 1
ATOM 8534 C C . LEU A 1 1053 ? 14.127 2.651 -40.416 1.00 88.56 1053 LEU A C 1
ATOM 8536 O O . LEU A 1 1053 ? 14.372 2.830 -41.606 1.00 88.56 1053 LEU A O 1
ATOM 8540 N N . GLU A 1 1054 ? 13.520 3.573 -39.669 1.00 88.50 1054 GLU A N 1
ATOM 8541 C CA . GLU A 1 1054 ? 13.164 4.916 -40.143 1.00 88.50 1054 GLU A CA 1
ATOM 8542 C C . GLU A 1 1054 ? 14.411 5.774 -40.402 1.00 88.50 1054 GLU A C 1
ATOM 8544 O O . GLU A 1 1054 ? 14.518 6.366 -41.474 1.00 88.50 1054 GLU A O 1
ATOM 8549 N N . ASP A 1 1055 ? 15.403 5.746 -39.510 1.00 88.19 1055 ASP A N 1
ATOM 8550 C CA . ASP A 1 1055 ? 16.692 6.431 -39.666 1.00 88.19 1055 ASP A CA 1
ATOM 8551 C C . ASP A 1 1055 ? 17.468 5.886 -40.881 1.00 88.19 1055 ASP A C 1
ATOM 8553 O O . ASP A 1 1055 ? 18.008 6.647 -41.689 1.00 88.19 1055 ASP A O 1
ATOM 8557 N N . VAL A 1 1056 ? 17.476 4.558 -41.072 1.00 89.31 1056 VAL A N 1
ATOM 8558 C CA . VAL A 1 1056 ? 18.055 3.911 -42.262 1.00 89.31 1056 VAL A CA 1
ATOM 8559 C C . VAL A 1 1056 ? 17.286 4.289 -43.530 1.00 89.31 1056 VAL A C 1
ATOM 8561 O O . VAL A 1 1056 ? 17.916 4.599 -44.541 1.00 89.31 1056 VAL A O 1
ATOM 8564 N N . LEU A 1 1057 ? 15.950 4.324 -43.502 1.00 89.69 1057 LEU A N 1
ATOM 8565 C CA . LEU A 1 1057 ? 15.140 4.787 -44.634 1.00 89.69 1057 LEU A CA 1
ATOM 8566 C C . LEU A 1 1057 ? 15.394 6.268 -44.945 1.00 89.69 1057 LEU A C 1
ATOM 8568 O O . LEU A 1 1057 ? 15.479 6.633 -46.115 1.00 89.69 1057 LEU A O 1
ATOM 8572 N N . GLN A 1 1058 ? 15.561 7.121 -43.934 1.00 87.75 1058 GLN A N 1
ATOM 8573 C CA . GLN A 1 1058 ? 15.867 8.539 -44.107 1.00 87.75 1058 GLN A CA 1
ATOM 8574 C C . GLN A 1 1058 ? 17.274 8.749 -44.687 1.00 87.75 1058 GLN A C 1
ATOM 8576 O O . GLN A 1 1058 ? 17.434 9.564 -45.594 1.00 87.75 1058 GLN A O 1
ATOM 8581 N N . ASN A 1 1059 ? 18.267 7.969 -44.252 1.00 87.56 1059 ASN A N 1
ATOM 8582 C CA . ASN A 1 1059 ? 19.617 7.964 -44.826 1.00 87.56 1059 ASN A CA 1
ATOM 8583 C C . ASN A 1 1059 ? 19.618 7.454 -46.282 1.00 87.56 1059 ASN A C 1
ATOM 8585 O O . ASN A 1 1059 ? 20.209 8.078 -47.159 1.00 87.56 1059 ASN A O 1
ATOM 8589 N N . VAL A 1 1060 ? 18.879 6.382 -46.587 1.00 88.12 1060 VAL A N 1
ATOM 8590 C CA . VAL A 1 1060 ? 18.714 5.884 -47.967 1.00 88.12 1060 VAL A CA 1
ATOM 8591 C C . VAL A 1 1060 ? 17.976 6.901 -48.850 1.00 88.12 1060 VAL A C 1
ATOM 8593 O O . VAL A 1 1060 ? 18.354 7.089 -50.003 1.00 88.12 1060 VAL A O 1
ATOM 8596 N N . ASN A 1 1061 ? 16.980 7.619 -48.322 1.00 88.75 1061 ASN A N 1
ATOM 8597 C CA . ASN A 1 1061 ? 16.328 8.726 -49.030 1.00 88.75 1061 ASN A CA 1
ATOM 8598 C C . ASN A 1 1061 ? 17.288 9.904 -49.278 1.00 88.75 1061 ASN A C 1
ATOM 8600 O O . ASN A 1 1061 ? 17.243 10.493 -50.358 1.00 88.75 1061 ASN A O 1
ATOM 8604 N N . LEU A 1 1062 ? 18.176 10.222 -48.327 1.00 88.44 1062 LEU A N 1
ATOM 8605 C CA . LEU A 1 1062 ? 19.218 11.238 -48.503 1.00 88.44 1062 LEU A CA 1
ATOM 8606 C C . LEU A 1 1062 ? 20.188 10.835 -49.625 1.00 88.44 1062 LEU A C 1
ATOM 8608 O O . LEU A 1 1062 ? 20.386 11.603 -50.560 1.00 88.44 1062 LEU A O 1
ATOM 8612 N N . GLN A 1 1063 ? 20.695 9.599 -49.594 1.00 85.44 1063 GLN A N 1
ATOM 8613 C CA . GLN A 1 1063 ? 21.580 9.057 -50.632 1.00 85.44 1063 GLN A CA 1
ATOM 8614 C C . GLN A 1 1063 ? 20.902 9.010 -52.008 1.00 85.44 1063 GLN A C 1
ATOM 8616 O O . GLN A 1 1063 ? 21.539 9.299 -53.018 1.00 85.44 1063 GLN A O 1
ATOM 8621 N N . MET A 1 1064 ? 19.602 8.699 -52.083 1.00 86.38 1064 MET A N 1
ATOM 8622 C CA . MET A 1 1064 ? 18.855 8.795 -53.343 1.00 86.38 1064 MET A CA 1
ATOM 8623 C C . MET A 1 1064 ? 18.753 10.242 -53.842 1.00 86.38 1064 MET A C 1
ATOM 8625 O O . MET A 1 1064 ? 18.924 10.463 -55.037 1.00 86.38 1064 MET A O 1
ATOM 8629 N N . ALA A 1 1065 ? 18.543 11.228 -52.964 1.00 87.50 1065 ALA A N 1
ATOM 8630 C CA . ALA A 1 1065 ? 18.520 12.643 -53.346 1.00 87.50 1065 ALA A CA 1
ATOM 8631 C C . ALA A 1 1065 ? 19.903 13.164 -53.792 1.00 87.50 1065 ALA A C 1
ATOM 8633 O O . ALA A 1 1065 ? 19.989 13.934 -54.750 1.00 87.50 1065 ALA A O 1
ATOM 8634 N N . GLU A 1 1066 ? 20.987 12.711 -53.156 1.00 86.75 1066 GLU A N 1
ATOM 8635 C CA . GLU A 1 1066 ? 22.367 12.977 -53.587 1.00 86.75 1066 GLU A CA 1
ATOM 8636 C C . GLU A 1 1066 ? 22.635 12.370 -54.975 1.00 86.75 1066 GLU A C 1
ATOM 8638 O O . GLU A 1 1066 ? 23.072 13.073 -55.885 1.00 86.75 1066 GLU A O 1
ATOM 8643 N N . ILE A 1 1067 ? 22.263 11.103 -55.191 1.00 87.81 1067 ILE A N 1
ATOM 8644 C CA . ILE A 1 1067 ? 22.386 10.426 -56.492 1.00 87.81 1067 ILE A CA 1
ATOM 8645 C C . ILE A 1 1067 ? 21.515 11.100 -57.567 1.00 87.81 1067 ILE A C 1
ATOM 8647 O O . ILE A 1 1067 ? 21.947 11.214 -58.714 1.00 87.81 1067 ILE A O 1
ATOM 8651 N N . GLU A 1 1068 ? 20.311 11.582 -57.245 1.00 87.56 1068 GLU A N 1
ATOM 8652 C CA . GLU A 1 1068 ? 19.486 12.355 -58.185 1.00 87.56 1068 GLU A CA 1
ATOM 8653 C C . GLU A 1 1068 ? 20.104 13.721 -58.523 1.00 87.56 1068 GLU A C 1
ATOM 8655 O O . GLU A 1 1068 ? 20.053 14.137 -59.686 1.00 87.56 1068 GLU A O 1
ATOM 8660 N N . SER A 1 1069 ? 20.744 14.385 -57.554 1.00 86.19 1069 SER A N 1
ATOM 8661 C CA . SER A 1 1069 ? 21.515 15.614 -57.772 1.00 86.19 1069 SER A CA 1
ATOM 8662 C C . SER A 1 1069 ? 22.711 15.368 -58.697 1.00 86.19 1069 SER A C 1
ATOM 8664 O O . SER A 1 1069 ? 22.855 16.060 -59.706 1.00 86.19 1069 SER A O 1
ATOM 8666 N N . ASP A 1 1070 ? 23.515 14.335 -58.443 1.00 88.44 1070 ASP A N 1
ATOM 8667 C CA . ASP A 1 1070 ? 24.664 13.974 -59.285 1.00 88.44 1070 ASP A CA 1
ATOM 8668 C C . ASP A 1 1070 ? 24.231 13.514 -60.687 1.00 88.44 1070 ASP A C 1
ATOM 8670 O O . ASP A 1 1070 ? 24.852 13.865 -61.697 1.00 88.44 1070 ASP A O 1
ATOM 8674 N N . LEU A 1 1071 ? 23.101 12.807 -60.801 1.00 88.12 1071 LEU A N 1
ATOM 8675 C CA . LEU A 1 1071 ? 22.470 12.501 -62.089 1.00 88.12 1071 LEU A CA 1
ATOM 8676 C C . LEU A 1 1071 ? 21.950 13.759 -62.799 1.00 88.12 1071 LEU A C 1
ATOM 8678 O O . LEU A 1 1071 ? 21.901 13.781 -64.029 1.00 88.12 1071 LEU A O 1
ATOM 8682 N N . GLN A 1 1072 ? 21.571 14.816 -62.078 1.00 88.44 1072 GLN A N 1
ATOM 8683 C CA . GLN A 1 1072 ? 21.220 16.103 -62.678 1.00 88.44 1072 GLN A CA 1
ATOM 8684 C C . GLN A 1 1072 ? 22.465 16.878 -63.134 1.00 88.44 1072 GLN A C 1
ATOM 8686 O O . GLN A 1 1072 ? 22.456 17.405 -64.249 1.00 88.44 1072 GLN A O 1
ATOM 8691 N N . VAL A 1 1073 ? 23.539 16.906 -62.338 1.00 86.31 1073 VAL A N 1
ATOM 8692 C CA . VAL A 1 1073 ? 24.822 17.533 -62.704 1.00 86.31 1073 VAL A CA 1
ATOM 8693 C C . VAL A 1 1073 ? 25.413 16.848 -63.935 1.00 86.31 1073 VAL A C 1
ATOM 8695 O O . VAL A 1 1073 ? 25.613 17.504 -64.952 1.00 86.31 1073 VAL A O 1
ATOM 8698 N N . THR A 1 1074 ? 25.562 15.523 -63.926 1.00 84.94 1074 THR A N 1
ATOM 8699 C CA . THR A 1 1074 ? 26.097 14.769 -65.078 1.00 84.94 1074 THR A CA 1
ATOM 8700 C C . THR A 1 1074 ? 25.216 14.871 -66.334 1.00 84.94 1074 THR A C 1
ATOM 8702 O O . THR A 1 1074 ? 25.726 14.832 -67.456 1.00 84.94 1074 THR A O 1
ATOM 8705 N N . ARG A 1 1075 ? 23.894 15.080 -66.200 1.00 85.06 1075 ARG A N 1
ATOM 8706 C CA . ARG A 1 1075 ? 23.015 15.445 -67.334 1.00 85.06 1075 ARG A CA 1
ATOM 8707 C C . ARG A 1 1075 ? 23.304 16.851 -67.869 1.00 85.06 1075 ARG A C 1
ATOM 8709 O O . ARG A 1 1075 ? 23.301 17.031 -69.088 1.00 85.06 1075 ARG A O 1
ATOM 8716 N N . GLN A 1 1076 ? 23.551 17.831 -66.998 1.00 86.38 1076 GLN A N 1
ATOM 8717 C CA . GLN A 1 1076 ? 23.928 19.192 -67.401 1.00 86.38 1076 GLN A CA 1
ATOM 8718 C C . GLN A 1 1076 ? 25.313 19.215 -68.059 1.00 86.38 1076 GLN A C 1
ATOM 8720 O O . GLN A 1 1076 ? 25.458 19.807 -69.125 1.00 86.38 1076 GLN A O 1
ATOM 8725 N N . GLU A 1 1077 ? 26.295 18.501 -67.504 1.00 86.12 1077 GLU A N 1
ATOM 8726 C CA . GLU A 1 1077 ? 27.620 18.308 -68.105 1.00 86.12 1077 GLU A CA 1
ATOM 8727 C C . GLU A 1 1077 ? 27.527 17.616 -69.467 1.00 86.12 1077 GLU A C 1
ATOM 8729 O O . GLU A 1 1077 ? 28.142 18.071 -70.428 1.00 86.12 1077 GLU A O 1
ATOM 8734 N N . LYS A 1 1078 ? 26.702 16.568 -69.602 1.00 88.19 1078 LYS A N 1
ATOM 8735 C CA . LYS A 1 1078 ? 26.468 15.898 -70.889 1.00 88.19 1078 LYS A CA 1
ATOM 8736 C C . LYS A 1 1078 ? 25.876 16.839 -71.938 1.00 88.19 1078 LYS A C 1
ATOM 8738 O O . LYS A 1 1078 ? 26.284 16.780 -73.097 1.00 88.19 1078 LYS A O 1
ATOM 8743 N N . GLU A 1 1079 ? 24.928 17.702 -71.570 1.00 85.12 1079 GLU A N 1
ATOM 8744 C CA . GLU A 1 1079 ? 24.387 18.689 -72.511 1.00 85.12 1079 GLU A CA 1
ATOM 8745 C C . GLU A 1 1079 ? 25.401 19.807 -72.806 1.00 85.12 1079 GLU A C 1
ATOM 8747 O O . GLU A 1 1079 ? 25.526 20.209 -73.959 1.00 85.12 1079 GLU A O 1
ATOM 8752 N N . ALA A 1 1080 ? 26.193 20.251 -71.824 1.00 87.31 1080 ALA A N 1
ATOM 8753 C CA . ALA A 1 1080 ? 27.271 21.221 -72.025 1.00 87.31 1080 ALA A CA 1
ATOM 8754 C C . ALA A 1 1080 ? 28.355 20.685 -72.978 1.00 87.31 1080 ALA A C 1
ATOM 8756 O O . ALA A 1 1080 ? 28.676 21.345 -73.966 1.00 87.31 1080 ALA A O 1
ATOM 8757 N N . LEU A 1 1081 ? 28.833 19.455 -72.760 1.00 86.94 1081 LEU A N 1
ATOM 8758 C CA . LEU A 1 1081 ? 29.747 18.741 -73.657 1.00 86.94 1081 LEU A CA 1
ATOM 8759 C C . LEU A 1 1081 ? 29.133 18.543 -75.047 1.00 86.94 1081 LEU A C 1
ATOM 8761 O O . LEU A 1 1081 ? 29.825 18.686 -76.049 1.00 86.94 1081 LEU A O 1
ATOM 8765 N N . LYS A 1 1082 ? 27.827 18.277 -75.149 1.00 87.56 1082 LYS A N 1
ATOM 8766 C CA . LYS A 1 1082 ? 27.116 18.205 -76.434 1.00 87.56 1082 LYS A CA 1
ATOM 8767 C C . LYS A 1 1082 ? 27.076 19.561 -77.150 1.00 87.56 1082 LYS A C 1
ATOM 8769 O O . LYS A 1 1082 ? 27.305 19.600 -78.359 1.00 87.56 1082 LYS A O 1
ATOM 8774 N N . GLN A 1 1083 ? 26.869 20.672 -76.441 1.00 84.75 1083 GLN A N 1
ATOM 8775 C CA . GLN A 1 1083 ? 26.981 22.019 -77.019 1.00 84.75 1083 GLN A CA 1
ATOM 8776 C C . GLN A 1 1083 ? 28.430 22.367 -77.403 1.00 84.75 1083 GLN A C 1
ATOM 8778 O O . GLN A 1 1083 ? 28.650 22.985 -78.447 1.00 84.75 1083 GLN A O 1
ATOM 8783 N N . GLU A 1 1084 ? 29.427 21.928 -76.630 1.00 86.81 1084 GLU A N 1
ATOM 8784 C CA . GLU A 1 1084 ? 30.845 22.090 -76.967 1.00 86.81 1084 GLU A CA 1
ATOM 8785 C C . GLU A 1 1084 ? 31.227 21.264 -78.202 1.00 86.81 1084 GLU A C 1
ATOM 8787 O O . GLU A 1 1084 ? 31.798 21.813 -79.138 1.00 86.81 1084 GLU A O 1
ATOM 8792 N N . VAL A 1 1085 ? 30.822 19.995 -78.291 1.00 85.25 1085 VAL A N 1
ATOM 8793 C CA . VAL A 1 1085 ? 31.000 19.153 -79.485 1.00 85.25 1085 VAL A CA 1
ATOM 8794 C C . VAL A 1 1085 ? 30.290 19.763 -80.696 1.00 85.25 1085 VAL A C 1
ATOM 8796 O O . VAL A 1 1085 ? 30.873 19.809 -81.777 1.00 85.25 1085 VAL A O 1
ATOM 8799 N N . MET A 1 1086 ? 29.084 20.323 -80.543 1.00 81.56 1086 MET A N 1
ATOM 8800 C CA . MET A 1 1086 ? 28.404 21.066 -81.617 1.00 81.56 1086 MET A CA 1
ATOM 8801 C C . MET A 1 1086 ? 29.134 22.368 -82.003 1.00 81.56 1086 MET A C 1
ATOM 8803 O O . MET A 1 1086 ? 29.094 22.770 -83.169 1.00 81.56 1086 MET A O 1
ATOM 8807 N N . SER A 1 1087 ? 29.814 23.028 -81.061 1.00 83.19 1087 SER A N 1
ATOM 8808 C CA . SER A 1 1087 ? 30.670 24.195 -81.314 1.00 83.19 1087 SER A CA 1
ATOM 8809 C C . SER A 1 1087 ? 31.950 23.796 -82.054 1.00 83.19 1087 SER A C 1
ATOM 8811 O O . SER A 1 1087 ? 32.260 24.375 -83.094 1.00 83.19 1087 SER A O 1
ATOM 8813 N N . LEU A 1 1088 ? 32.648 22.760 -81.586 1.00 83.81 1088 LEU A N 1
ATOM 8814 C CA . LEU A 1 1088 ? 33.851 22.200 -82.198 1.00 83.81 1088 LEU A CA 1
ATOM 8815 C C . LEU A 1 1088 ? 33.564 21.654 -83.598 1.00 83.81 1088 LEU A C 1
ATOM 8817 O O . LEU A 1 1088 ? 34.310 21.956 -84.520 1.00 83.81 1088 LEU A O 1
ATOM 8821 N N . HIS A 1 1089 ? 32.453 20.944 -83.804 1.00 79.06 1089 HIS A N 1
ATOM 8822 C CA . HIS A 1 1089 ? 32.031 20.470 -85.125 1.00 79.06 1089 HIS A CA 1
ATOM 8823 C C . HIS A 1 1089 ? 31.768 21.644 -86.085 1.00 79.06 1089 HIS A C 1
ATOM 8825 O O . HIS A 1 1089 ? 32.191 21.614 -87.239 1.00 79.06 1089 HIS A O 1
ATOM 8831 N N . ARG A 1 1090 ? 31.159 22.737 -85.598 1.00 81.56 1090 ARG A N 1
ATOM 8832 C CA . ARG A 1 1090 ? 30.972 23.977 -86.374 1.00 81.56 1090 ARG A CA 1
ATOM 8833 C C . ARG A 1 1090 ? 32.297 24.688 -86.667 1.00 81.56 1090 ARG A C 1
ATOM 8835 O O . ARG A 1 1090 ? 32.463 25.229 -87.756 1.00 81.56 1090 ARG A O 1
ATOM 8842 N N . GLN A 1 1091 ? 33.249 24.689 -85.733 1.00 80.06 1091 GLN A N 1
ATOM 8843 C CA . GLN A 1 1091 ? 34.604 25.207 -85.959 1.00 80.06 1091 GLN A CA 1
ATOM 8844 C C . GLN A 1 1091 ? 35.374 24.353 -86.974 1.00 80.06 1091 GLN A C 1
ATOM 8846 O O . GLN A 1 1091 ? 36.041 24.912 -87.841 1.00 80.06 1091 GLN A O 1
ATOM 8851 N N . LEU A 1 1092 ? 35.233 23.026 -86.916 1.00 77.75 1092 LEU A N 1
ATOM 8852 C CA . LEU A 1 1092 ? 35.857 22.086 -87.844 1.00 77.75 1092 LEU A CA 1
ATOM 8853 C C . LEU A 1 1092 ? 35.287 22.247 -89.259 1.00 77.75 1092 LEU A C 1
ATOM 8855 O O . LEU A 1 1092 ? 36.058 22.333 -90.208 1.00 77.75 1092 LEU A O 1
ATOM 8859 N N . GLN A 1 1093 ? 33.964 22.386 -89.398 1.00 77.25 1093 GLN A N 1
ATOM 8860 C CA . GLN A 1 1093 ? 33.319 22.704 -90.676 1.00 77.25 1093 GLN A CA 1
ATOM 8861 C C . GLN A 1 1093 ? 33.820 24.051 -91.223 1.00 77.25 1093 GLN A C 1
ATOM 8863 O O . GLN A 1 1093 ? 34.322 24.111 -92.339 1.00 77.25 1093 GLN A O 1
ATOM 8868 N N . ASN A 1 1094 ? 33.828 25.105 -90.396 1.00 77.56 1094 ASN A N 1
ATOM 8869 C CA . ASN A 1 1094 ? 34.381 26.417 -90.758 1.00 77.56 1094 ASN A CA 1
ATOM 8870 C C . ASN A 1 1094 ? 35.887 26.395 -91.106 1.00 77.56 1094 ASN A C 1
ATOM 8872 O O . ASN A 1 1094 ? 36.377 27.353 -91.706 1.00 77.56 1094 ASN A O 1
ATOM 8876 N N . ALA A 1 1095 ? 36.639 25.370 -90.690 1.00 75.06 1095 ALA A N 1
ATOM 8877 C CA . ALA A 1 1095 ? 38.038 25.168 -91.068 1.00 75.06 1095 ALA A CA 1
ATOM 8878 C C . ALA A 1 1095 ? 38.149 24.406 -92.398 1.00 75.06 1095 ALA A C 1
ATOM 8880 O O . ALA A 1 1095 ? 38.861 24.854 -93.294 1.00 75.06 1095 ALA A O 1
ATOM 8881 N N . ILE A 1 1096 ? 37.375 23.327 -92.567 1.00 68.12 1096 ILE A N 1
ATOM 8882 C CA . ILE A 1 1096 ? 37.253 22.571 -93.823 1.00 68.12 1096 ILE A CA 1
ATOM 8883 C C . ILE A 1 1096 ? 36.833 23.501 -94.970 1.00 68.12 1096 ILE A C 1
ATOM 8885 O O . ILE A 1 1096 ? 37.454 23.477 -96.031 1.00 68.12 1096 ILE A O 1
ATOM 8889 N N . ASP A 1 1097 ? 35.854 24.376 -94.739 1.00 67.25 1097 ASP A N 1
ATOM 8890 C CA . ASP A 1 1097 ? 35.361 25.338 -95.731 1.00 67.25 1097 ASP A CA 1
ATOM 8891 C C . ASP A 1 1097 ? 36.403 26.426 -96.076 1.00 67.25 1097 ASP A C 1
ATOM 8893 O O . ASP A 1 1097 ? 36.372 26.989 -97.169 1.00 67.25 1097 ASP A O 1
ATOM 8897 N N . LYS A 1 1098 ? 37.364 26.713 -95.183 1.00 66.00 1098 LYS A N 1
ATOM 8898 C CA . LYS A 1 1098 ? 38.476 27.652 -95.441 1.00 66.00 1098 LYS A CA 1
ATOM 8899 C C . LYS A 1 1098 ? 39.637 27.004 -96.193 1.00 66.00 1098 LYS A C 1
ATOM 8901 O O . LYS A 1 1098 ? 40.201 27.642 -97.085 1.00 66.00 1098 LYS A O 1
ATOM 8906 N N . ASP A 1 1099 ? 39.962 25.752 -95.882 1.00 55.56 1099 ASP A N 1
ATOM 8907 C CA . ASP A 1 1099 ? 40.970 24.988 -96.624 1.00 55.56 1099 ASP A CA 1
ATOM 8908 C C . ASP A 1 1099 ? 40.487 24.717 -98.063 1.00 55.56 1099 ASP A C 1
ATOM 8910 O O . ASP A 1 1099 ? 41.223 24.973 -99.017 1.00 55.56 1099 ASP A O 1
ATOM 8914 N N . TRP A 1 1100 ? 39.215 24.332 -98.250 1.00 52.81 1100 TRP A N 1
ATOM 8915 C CA . TRP A 1 1100 ? 38.615 24.121 -99.580 1.00 52.81 1100 TRP A CA 1
ATOM 8916 C C . TRP A 1 1100 ? 38.609 25.366 -100.478 1.00 52.81 1100 TRP A C 1
ATOM 8918 O O . TRP A 1 1100 ? 38.715 25.239 -101.696 1.00 52.81 1100 TRP A O 1
ATOM 8928 N N . VAL A 1 1101 ? 38.512 26.567 -99.902 1.00 51.91 1101 VAL A N 1
ATOM 8929 C CA . VAL A 1 1101 ? 38.592 27.839 -100.648 1.00 51.91 1101 VAL A CA 1
ATOM 8930 C C . VAL A 1 1101 ? 40.045 28.236 -100.966 1.00 51.91 1101 VAL A C 1
ATOM 8932 O O . VAL A 1 1101 ? 40.279 29.074 -101.836 1.00 51.91 1101 VAL A O 1
ATOM 8935 N N . SER A 1 1102 ? 41.033 27.615 -100.316 1.00 52.84 1102 SER A N 1
ATOM 8936 C CA . SER A 1 1102 ? 42.455 27.951 -100.470 1.00 52.84 1102 SER A CA 1
ATOM 8937 C C . SER A 1 1102 ? 43.193 27.081 -101.502 1.00 52.84 1102 SER A C 1
ATOM 8939 O O . SER A 1 1102 ? 44.187 27.524 -102.076 1.00 52.84 1102 SER A O 1
ATOM 8941 N N . GLU A 1 1103 ? 42.721 25.862 -101.786 1.00 42.75 1103 GLU A N 1
ATOM 8942 C CA . GLU A 1 1103 ? 43.468 24.861 -102.570 1.00 42.75 1103 GLU A CA 1
ATOM 8943 C C . GLU A 1 1103 ? 43.053 24.797 -104.062 1.00 42.75 1103 GLU A C 1
ATOM 8945 O O . GLU A 1 1103 ? 42.688 23.752 -104.595 1.00 42.75 1103 GLU A O 1
ATOM 8950 N N . THR A 1 1104 ? 43.119 25.935 -104.775 1.00 40.22 1104 THR A N 1
ATOM 8951 C CA . THR A 1 1104 ? 42.774 26.028 -106.221 1.00 40.22 1104 THR A CA 1
ATOM 8952 C C . THR A 1 1104 ? 43.995 26.191 -107.151 1.00 40.22 1104 THR A C 1
ATOM 8954 O O . THR A 1 1104 ? 43.981 26.991 -108.088 1.00 40.22 1104 THR A O 1
ATOM 8957 N N . ALA A 1 1105 ? 45.070 25.429 -106.920 1.00 34.88 1105 ALA A N 1
ATOM 8958 C CA . ALA A 1 1105 ? 46.219 25.331 -107.832 1.00 34.88 1105 ALA A CA 1
ATOM 8959 C C . ALA A 1 1105 ? 46.817 23.903 -107.822 1.00 34.88 1105 ALA A C 1
ATOM 8961 O O . ALA A 1 1105 ? 47.146 23.405 -106.747 1.00 34.88 1105 ALA A O 1
ATOM 8962 N N . PRO A 1 1106 ? 46.948 23.212 -108.974 1.00 40.78 1106 PRO A N 1
ATOM 8963 C CA . PRO A 1 1106 ? 47.369 21.809 -109.011 1.00 40.78 1106 PRO A CA 1
ATOM 8964 C C . PRO A 1 1106 ? 48.895 21.605 -109.013 1.00 40.78 1106 PRO A C 1
ATOM 8966 O O . PRO A 1 1106 ? 49.663 22.512 -109.326 1.00 40.78 1106 PRO A O 1
ATOM 8969 N N . HIS A 1 1107 ? 49.289 20.341 -108.790 1.00 37.06 1107 HIS A N 1
ATOM 8970 C CA . HIS A 1 1107 ? 50.661 19.813 -108.679 1.00 37.06 1107 HIS A CA 1
ATOM 8971 C C . HIS A 1 1107 ? 51.338 20.199 -107.342 1.00 37.06 1107 HIS A C 1
ATOM 8973 O O . HIS A 1 1107 ? 51.546 21.367 -107.055 1.00 37.06 1107 HIS A O 1
ATOM 8979 N N . LEU A 1 1108 ? 51.722 19.259 -106.468 1.00 38.78 1108 LEU A N 1
ATOM 8980 C CA . LEU A 1 1108 ? 52.340 17.953 -106.748 1.00 38.78 1108 LEU A CA 1
ATOM 8981 C C . LEU A 1 1108 ? 51.750 16.764 -105.956 1.00 38.78 1108 LEU A C 1
ATOM 8983 O O . LEU A 1 1108 ? 51.181 16.902 -104.880 1.00 38.78 1108 LEU A O 1
ATOM 8987 N N . SER A 1 1109 ? 51.978 15.563 -106.494 1.00 42.91 1109 SER A N 1
ATOM 8988 C CA . SER A 1 1109 ? 51.806 14.250 -105.849 1.00 42.91 1109 SER A CA 1
ATOM 8989 C C . SER A 1 1109 ? 52.502 14.136 -104.478 1.00 42.91 1109 SER A C 1
ATOM 8991 O O . SER A 1 1109 ? 53.591 14.674 -104.307 1.00 42.91 1109 SER A O 1
ATOM 8993 N N . GLY A 1 1110 ? 52.031 13.351 -103.502 1.00 36.81 1110 GLY A N 1
ATOM 8994 C CA . GLY A 1 1110 ? 50.876 12.441 -103.505 1.00 36.81 1110 GLY A CA 1
ATOM 8995 C C . GLY A 1 1110 ? 51.219 11.074 -102.896 1.00 36.81 1110 GLY A C 1
ATOM 8996 O O . GLY A 1 1110 ? 51.734 10.217 -103.603 1.00 36.81 1110 GLY A O 1
ATOM 8997 N N . LEU A 1 1111 ? 50.945 10.870 -101.595 1.00 46.38 1111 LEU A N 1
ATOM 8998 C CA . LEU A 1 1111 ? 51.174 9.580 -100.902 1.00 46.38 1111 LEU A CA 1
ATOM 8999 C C . LEU A 1 1111 ? 50.387 9.370 -99.577 1.00 46.38 1111 LEU A C 1
ATOM 9001 O O . LEU A 1 1111 ? 50.638 8.404 -98.866 1.00 46.38 1111 LEU A O 1
ATOM 9005 N N . ARG A 1 1112 ? 49.435 10.249 -99.205 1.00 48.75 1112 ARG A N 1
ATOM 9006 C CA . ARG A 1 1112 ? 48.751 10.233 -97.879 1.00 48.75 1112 ARG A CA 1
ATOM 9007 C C . ARG A 1 1112 ? 47.264 9.822 -97.877 1.00 48.75 1112 ARG A C 1
ATOM 9009 O O . ARG A 1 1112 ? 46.604 9.937 -96.849 1.00 48.75 1112 ARG A O 1
ATOM 9016 N N . GLY A 1 1113 ? 46.726 9.346 -99.002 1.00 50.34 1113 GLY A N 1
ATOM 9017 C CA . GLY A 1 1113 ? 45.276 9.162 -99.188 1.00 50.34 1113 GLY A CA 1
ATOM 9018 C C . GLY A 1 1113 ? 44.620 8.035 -98.372 1.00 50.34 1113 GLY A C 1
ATOM 9019 O O . GLY A 1 1113 ? 43.560 8.244 -97.789 1.00 50.34 1113 GLY A O 1
ATOM 9020 N N . GLN A 1 1114 ? 45.227 6.845 -98.304 1.00 50.25 1114 GLN A N 1
ATOM 9021 C CA . GLN A 1 1114 ? 44.553 5.660 -97.740 1.00 50.25 1114 GLN A CA 1
ATOM 9022 C C . GLN A 1 1114 ? 44.371 5.708 -96.214 1.00 50.25 1114 GLN A C 1
ATOM 9024 O O . GLN A 1 1114 ? 43.346 5.251 -95.713 1.00 50.25 1114 GLN A O 1
ATOM 9029 N N . GLN A 1 1115 ? 45.307 6.310 -95.471 1.00 50.72 1115 GLN A N 1
ATOM 9030 C CA . GLN A 1 1115 ? 45.230 6.339 -94.005 1.00 50.72 1115 GLN A CA 1
ATOM 9031 C C . GLN A 1 1115 ? 44.093 7.238 -93.483 1.00 50.72 1115 GLN A C 1
ATOM 9033 O O . GLN A 1 1115 ? 43.534 6.936 -92.434 1.00 50.72 1115 GLN A O 1
ATOM 9038 N N . ARG A 1 1116 ? 43.694 8.287 -94.229 1.00 51.91 1116 ARG A N 1
ATOM 9039 C CA . ARG A 1 1116 ? 42.533 9.124 -93.867 1.00 51.91 1116 ARG A CA 1
ATOM 9040 C C . ARG A 1 1116 ? 41.185 8.421 -94.076 1.00 51.91 1116 ARG A C 1
ATOM 9042 O O . ARG A 1 1116 ? 40.242 8.762 -93.375 1.00 51.91 1116 ARG A O 1
ATOM 9049 N N . ARG A 1 1117 ? 41.055 7.458 -95.003 1.00 53.09 1117 ARG A N 1
ATOM 9050 C CA . ARG A 1 1117 ? 39.779 6.729 -95.175 1.00 53.09 1117 ARG A CA 1
ATOM 9051 C C . ARG A 1 1117 ? 39.527 5.762 -94.023 1.00 53.09 1117 ARG A C 1
ATOM 9053 O O . ARG A 1 1117 ? 38.497 5.866 -93.376 1.00 53.09 1117 ARG A O 1
ATOM 9060 N N . LEU A 1 1118 ? 40.534 4.967 -93.663 1.00 54.75 1118 LEU A N 1
ATOM 9061 C CA . LEU A 1 1118 ? 40.455 4.032 -92.534 1.00 54.75 1118 LEU A CA 1
ATOM 9062 C C . LEU A 1 1118 ? 40.236 4.712 -91.166 1.00 54.75 1118 LEU A C 1
ATOM 9064 O O . LEU A 1 1118 ? 39.782 4.050 -90.235 1.00 54.75 1118 LEU A O 1
ATOM 9068 N N . SER A 1 1119 ? 40.544 6.008 -91.015 1.00 58.62 1119 SER A N 1
ATOM 9069 C CA . SER A 1 1119 ? 40.145 6.774 -89.824 1.00 58.62 1119 SER A CA 1
ATOM 9070 C C . SER A 1 1119 ? 38.683 7.225 -89.858 1.00 58.62 1119 SER A C 1
ATOM 9072 O O . SER A 1 1119 ? 38.054 7.244 -88.807 1.00 58.62 1119 SER A O 1
ATOM 9074 N N . TRP A 1 1120 ? 38.129 7.549 -91.033 1.00 60.84 1120 TRP A N 1
ATOM 9075 C CA . TRP A 1 1120 ? 36.703 7.868 -91.171 1.00 60.84 1120 TRP A CA 1
ATOM 9076 C C . TRP A 1 1120 ? 35.832 6.623 -91.008 1.00 60.84 1120 TRP A C 1
ATOM 9078 O O . TRP A 1 1120 ? 34.905 6.665 -90.212 1.00 60.84 1120 TRP A O 1
ATOM 9088 N N . ASP A 1 1121 ? 36.183 5.503 -91.648 1.00 65.81 1121 ASP A N 1
ATOM 9089 C CA . ASP A 1 1121 ? 35.424 4.247 -91.538 1.00 65.81 1121 ASP A CA 1
ATOM 9090 C C . ASP A 1 1121 ? 35.328 3.768 -90.070 1.00 65.81 1121 ASP A C 1
ATOM 9092 O O . ASP A 1 1121 ? 34.300 3.251 -89.643 1.00 65.81 1121 ASP A O 1
ATOM 9096 N N . LYS A 1 1122 ? 36.376 3.994 -89.259 1.00 69.88 1122 LYS A N 1
ATOM 9097 C CA . LYS A 1 1122 ? 36.355 3.720 -87.809 1.00 69.88 1122 LYS A CA 1
ATOM 9098 C C . LYS A 1 1122 ? 35.513 4.709 -87.005 1.00 69.88 1122 LYS A C 1
ATOM 9100 O O . LYS A 1 1122 ? 34.876 4.297 -86.040 1.00 69.88 1122 LYS A O 1
ATOM 9105 N N . LEU A 1 1123 ? 35.532 5.992 -87.364 1.00 67.38 1123 LEU A N 1
ATOM 9106 C CA . LEU A 1 1123 ? 34.729 7.012 -86.687 1.00 67.38 1123 LEU A CA 1
ATOM 9107 C C . LEU A 1 1123 ? 33.233 6.796 -86.958 1.00 67.38 1123 LEU A C 1
ATOM 9109 O O . LEU A 1 1123 ? 32.426 6.890 -86.041 1.00 67.38 1123 LEU A O 1
ATOM 9113 N N . ASP A 1 1124 ? 32.888 6.437 -88.194 1.00 71.31 1124 ASP A N 1
ATOM 9114 C CA . ASP A 1 1124 ? 31.521 6.130 -88.619 1.00 71.31 1124 ASP A CA 1
ATOM 9115 C C . ASP A 1 1124 ? 31.008 4.838 -87.957 1.00 71.31 1124 ASP A C 1
ATOM 9117 O O . ASP A 1 1124 ? 29.864 4.781 -87.511 1.00 71.31 1124 ASP A O 1
ATOM 9121 N N . HIS A 1 1125 ? 31.867 3.826 -87.776 1.00 70.25 1125 HIS A N 1
ATOM 9122 C CA . HIS A 1 1125 ? 31.498 2.617 -87.031 1.00 70.25 1125 HIS A CA 1
ATOM 9123 C C . HIS A 1 1125 ? 31.209 2.913 -85.547 1.00 70.25 1125 HIS A C 1
ATOM 9125 O O . HIS A 1 1125 ? 30.180 2.472 -85.037 1.00 70.25 1125 HIS A O 1
ATOM 9131 N N . LEU A 1 1126 ? 32.051 3.716 -84.878 1.00 68.94 1126 LEU A N 1
ATOM 9132 C CA . LEU A 1 1126 ? 31.841 4.142 -83.484 1.00 68.94 1126 LEU A CA 1
ATOM 9133 C C . LEU A 1 1126 ? 30.574 5.000 -83.320 1.00 68.94 1126 LEU A C 1
ATOM 9135 O O . LEU A 1 1126 ? 29.796 4.781 -82.393 1.00 68.94 1126 LEU A O 1
ATOM 9139 N N . MET A 1 1127 ? 30.327 5.925 -84.255 1.00 68.06 1127 MET A N 1
ATOM 9140 C CA . MET A 1 1127 ? 29.135 6.783 -84.273 1.00 68.06 1127 MET A CA 1
ATOM 9141 C C . MET A 1 1127 ? 27.825 5.989 -84.451 1.00 68.06 1127 MET A C 1
ATOM 9143 O O . MET A 1 1127 ? 26.759 6.476 -84.078 1.00 68.06 1127 MET A O 1
ATOM 9147 N N . ASN A 1 1128 ? 27.895 4.761 -84.979 1.00 73.12 1128 ASN A N 1
ATOM 9148 C CA . ASN A 1 1128 ? 26.760 3.839 -85.076 1.00 73.12 1128 ASN A CA 1
ATOM 9149 C C . ASN A 1 1128 ? 26.680 2.828 -83.909 1.00 73.12 1128 ASN A C 1
ATOM 9151 O O . ASN A 1 1128 ? 25.582 2.364 -83.597 1.00 73.12 1128 ASN A O 1
ATOM 9155 N N . GLU A 1 1129 ? 27.790 2.508 -83.233 1.00 76.38 1129 GLU A N 1
ATOM 9156 C CA . GLU A 1 1129 ? 27.793 1.643 -82.039 1.00 76.38 1129 GLU A CA 1
ATOM 9157 C C . GLU A 1 1129 ? 27.285 2.364 -80.780 1.00 76.38 1129 GLU A C 1
ATOM 9159 O O . GLU A 1 1129 ? 26.477 1.797 -80.042 1.00 76.38 1129 GLU A O 1
ATOM 9164 N N . GLU A 1 1130 ? 27.683 3.618 -80.534 1.00 73.56 1130 GLU A N 1
ATOM 9165 C CA . GLU A 1 1130 ? 27.288 4.353 -79.318 1.00 73.56 1130 GLU A CA 1
ATOM 9166 C C . GLU A 1 1130 ? 25.750 4.481 -79.146 1.00 73.56 1130 GLU A C 1
ATOM 9168 O O . GLU A 1 1130 ? 25.250 4.195 -78.051 1.00 73.56 1130 GLU A O 1
ATOM 9173 N N . PRO A 1 1131 ? 24.947 4.789 -80.191 1.00 75.62 1131 PRO A N 1
ATOM 9174 C CA . PRO A 1 1131 ? 23.485 4.773 -80.092 1.00 75.62 1131 PRO A CA 1
ATOM 9175 C C . PRO A 1 1131 ? 22.895 3.379 -79.828 1.00 75.62 1131 PRO A C 1
ATOM 9177 O O . PRO A 1 1131 ? 21.864 3.269 -79.159 1.00 75.62 1131 PRO A O 1
ATOM 9180 N N . GLN A 1 1132 ? 23.525 2.306 -80.328 1.00 78.31 1132 GLN A N 1
ATOM 9181 C CA . GLN A 1 1132 ? 23.071 0.935 -80.066 1.00 78.31 1132 GLN A CA 1
ATOM 9182 C C . GLN A 1 1132 ? 23.351 0.521 -78.620 1.00 78.31 1132 GLN A C 1
ATOM 9184 O O . GLN A 1 1132 ? 22.453 -0.015 -77.968 1.00 78.31 1132 GLN A O 1
ATOM 9189 N N . LEU A 1 1133 ? 24.538 0.836 -78.095 1.00 79.44 1133 LEU A N 1
ATOM 9190 C CA . LEU A 1 1133 ? 24.898 0.598 -76.695 1.00 79.44 1133 LEU A CA 1
ATOM 9191 C C . LEU A 1 1133 ? 23.975 1.374 -75.744 1.00 79.44 1133 LEU A C 1
ATOM 9193 O O . LEU A 1 1133 ? 23.433 0.786 -74.810 1.00 79.44 1133 LEU A O 1
ATOM 9197 N N . LEU A 1 1134 ? 23.685 2.650 -76.029 1.00 77.62 1134 LEU A N 1
ATOM 9198 C CA . LEU A 1 1134 ? 22.703 3.436 -75.268 1.00 77.62 1134 LEU A CA 1
ATOM 9199 C C . LEU A 1 1134 ? 21.291 2.824 -75.310 1.00 77.62 1134 LEU A C 1
ATOM 9201 O O . LEU A 1 1134 ? 20.597 2.807 -74.293 1.00 77.62 1134 LEU A O 1
ATOM 9205 N N . CYS A 1 1135 ? 20.859 2.283 -76.454 1.00 79.88 1135 CYS A N 1
ATOM 9206 C CA . CYS A 1 1135 ? 19.565 1.602 -76.570 1.00 79.88 1135 CYS A CA 1
ATOM 9207 C C . CYS A 1 1135 ? 19.533 0.262 -75.806 1.00 79.88 1135 CYS A C 1
ATOM 9209 O O . CYS A 1 1135 ? 18.507 -0.097 -75.221 1.00 79.88 1135 CYS A O 1
ATOM 9211 N N . GLN A 1 1136 ? 20.647 -0.473 -75.781 1.00 81.75 1136 GLN A N 1
ATOM 9212 C CA . GLN A 1 1136 ? 20.778 -1.731 -75.046 1.00 81.75 1136 GLN A CA 1
ATOM 9213 C C . GLN A 1 1136 ? 20.807 -1.497 -73.529 1.00 81.75 1136 GLN A C 1
ATOM 9215 O O . GLN A 1 1136 ? 20.077 -2.163 -72.795 1.00 81.75 1136 GLN A O 1
ATOM 9220 N N . GLU A 1 1137 ? 21.562 -0.501 -73.067 1.00 82.50 1137 GLU A N 1
ATOM 9221 C CA . GLU A 1 1137 ? 21.644 -0.134 -71.652 1.00 82.50 1137 GLU A CA 1
ATOM 9222 C C . GLU A 1 1137 ? 20.325 0.469 -71.145 1.00 82.50 1137 GLU A C 1
ATOM 9224 O O . GLU A 1 1137 ? 19.865 0.131 -70.057 1.00 82.50 1137 GLU A O 1
ATOM 9229 N N . SER A 1 1138 ? 19.628 1.260 -71.970 1.00 79.12 1138 SER A N 1
ATOM 9230 C CA . SER A 1 1138 ? 18.277 1.750 -71.659 1.00 79.12 1138 SER A CA 1
ATOM 9231 C C . SER A 1 1138 ? 17.269 0.607 -71.465 1.00 79.12 1138 SER A C 1
ATOM 9233 O O . SER A 1 1138 ? 16.494 0.638 -70.509 1.00 79.12 1138 SER A O 1
ATOM 9235 N N . LYS A 1 1139 ? 17.321 -0.450 -72.291 1.00 84.62 1139 LYS A N 1
ATOM 9236 C CA . LYS A 1 1139 ? 16.512 -1.669 -72.089 1.00 84.62 1139 LYS A CA 1
ATOM 9237 C C . LYS A 1 1139 ? 16.915 -2.433 -70.824 1.00 84.62 1139 LYS A C 1
ATOM 9239 O O . LYS A 1 1139 ? 16.041 -2.947 -70.124 1.00 84.62 1139 LYS A O 1
ATOM 9244 N N . ARG A 1 1140 ? 18.214 -2.492 -70.504 1.00 86.44 1140 ARG A N 1
ATOM 9245 C CA . ARG A 1 1140 ? 18.720 -3.121 -69.272 1.00 86.44 1140 ARG A CA 1
ATOM 9246 C C . ARG A 1 1140 ? 18.169 -2.408 -68.034 1.00 86.44 1140 ARG A C 1
ATOM 9248 O O . ARG A 1 1140 ? 17.575 -3.059 -67.180 1.00 86.44 1140 ARG A O 1
ATOM 9255 N N . LEU A 1 1141 ? 18.259 -1.078 -67.996 1.00 83.00 1141 LEU A N 1
ATOM 9256 C CA . LEU A 1 1141 ? 17.686 -0.238 -66.939 1.00 83.00 1141 LEU A CA 1
ATOM 9257 C C . LEU A 1 1141 ? 16.159 -0.381 -66.844 1.00 83.00 1141 LEU A C 1
ATOM 9259 O O . LEU A 1 1141 ? 15.637 -0.562 -65.748 1.00 83.00 1141 LEU A O 1
ATOM 9263 N N . GLN A 1 1142 ? 15.438 -0.388 -67.971 1.00 84.50 1142 GLN A N 1
ATOM 9264 C CA . GLN A 1 1142 ? 13.983 -0.588 -67.971 1.00 84.50 1142 GLN A CA 1
ATOM 9265 C C . GLN A 1 1142 ? 13.576 -1.964 -67.407 1.00 84.50 1142 GLN A C 1
ATOM 9267 O O . GLN A 1 1142 ? 12.563 -2.065 -66.718 1.00 84.50 1142 GLN A O 1
ATOM 9272 N N . THR A 1 1143 ? 14.386 -3.003 -67.637 1.00 85.56 1143 THR A N 1
ATOM 9273 C CA . THR A 1 1143 ? 14.174 -4.340 -67.053 1.00 85.56 1143 THR A CA 1
ATOM 9274 C C . THR A 1 1143 ? 14.414 -4.331 -65.538 1.00 85.56 1143 THR A C 1
ATOM 9276 O O . THR A 1 1143 ? 13.626 -4.898 -64.787 1.00 85.56 1143 THR A O 1
ATOM 9279 N N . VAL A 1 1144 ? 15.460 -3.638 -65.066 1.00 86.31 1144 VAL A N 1
ATOM 9280 C CA . VAL A 1 1144 ? 15.730 -3.473 -63.624 1.00 86.31 1144 VAL A CA 1
ATOM 9281 C C . VAL A 1 1144 ? 14.581 -2.740 -62.924 1.00 86.31 1144 VAL A C 1
ATOM 9283 O O . VAL A 1 1144 ? 14.134 -3.199 -61.878 1.00 86.31 1144 VAL A O 1
ATOM 9286 N N . VAL A 1 1145 ? 14.052 -1.664 -63.518 1.00 85.56 1145 VAL A N 1
ATOM 9287 C CA . VAL A 1 1145 ? 12.909 -0.909 -62.966 1.00 85.56 1145 VAL A CA 1
ATOM 9288 C C . VAL A 1 1145 ? 11.636 -1.762 -62.887 1.00 85.56 1145 VAL A C 1
ATOM 9290 O O . VAL A 1 1145 ? 10.891 -1.654 -61.917 1.00 85.56 1145 VAL A O 1
ATOM 9293 N N . GLN A 1 1146 ? 11.383 -2.643 -63.861 1.00 84.44 1146 GLN A N 1
ATOM 9294 C CA . GLN A 1 1146 ? 10.244 -3.568 -63.789 1.00 84.44 1146 GLN A CA 1
ATOM 9295 C C . GLN A 1 1146 ? 10.401 -4.603 -62.666 1.00 84.44 1146 GLN A C 1
ATOM 9297 O O . GLN A 1 1146 ? 9.424 -4.903 -61.980 1.00 84.44 1146 GLN A O 1
ATOM 9302 N N . ASN A 1 1147 ? 11.619 -5.101 -62.434 1.00 85.94 1147 ASN A N 1
ATOM 9303 C CA . ASN A 1 1147 ? 11.893 -6.036 -61.343 1.00 85.94 1147 ASN A CA 1
ATOM 9304 C C . ASN A 1 1147 ? 11.738 -5.365 -59.968 1.00 85.94 1147 ASN A C 1
ATOM 9306 O O . ASN A 1 1147 ? 10.996 -5.872 -59.131 1.00 85.94 1147 ASN A O 1
ATOM 9310 N N . THR A 1 1148 ? 12.336 -4.187 -59.748 1.00 84.94 1148 THR A N 1
ATOM 9311 C CA . THR A 1 1148 ? 12.193 -3.478 -58.462 1.00 84.94 1148 THR A CA 1
ATOM 9312 C C . THR A 1 1148 ? 10.753 -3.030 -58.205 1.00 84.94 1148 THR A C 1
ATOM 9314 O O . THR A 1 1148 ? 10.301 -3.055 -57.062 1.00 84.94 1148 THR A O 1
ATOM 9317 N N . GLN A 1 1149 ? 9.985 -2.695 -59.249 1.00 86.81 1149 GLN A N 1
ATOM 9318 C CA . GLN A 1 1149 ? 8.548 -2.448 -59.123 1.00 86.81 1149 GLN A CA 1
ATOM 9319 C C . GLN A 1 1149 ? 7.784 -3.711 -58.684 1.00 86.81 1149 GLN A C 1
ATOM 9321 O O . GLN A 1 1149 ? 6.893 -3.610 -57.837 1.00 86.81 1149 GLN A O 1
ATOM 9326 N N . ALA A 1 1150 ? 8.134 -4.893 -59.204 1.00 86.38 1150 ALA A N 1
ATOM 9327 C CA . ALA A 1 1150 ? 7.542 -6.157 -58.768 1.00 86.38 1150 ALA A CA 1
ATOM 9328 C C . ALA A 1 1150 ? 7.859 -6.450 -57.289 1.00 86.38 1150 ALA A C 1
ATOM 9330 O O . ALA A 1 1150 ? 6.934 -6.691 -56.508 1.00 86.38 1150 ALA A O 1
ATOM 9331 N N . ASP A 1 1151 ? 9.121 -6.321 -56.872 1.00 86.00 1151 ASP A N 1
ATOM 9332 C CA . ASP A 1 1151 ? 9.548 -6.524 -55.479 1.00 86.00 1151 ASP A CA 1
ATOM 9333 C C . ASP A 1 1151 ? 8.871 -5.534 -54.509 1.00 86.00 1151 ASP A C 1
ATOM 9335 O O . ASP A 1 1151 ? 8.436 -5.916 -53.414 1.00 86.00 1151 ASP A O 1
ATOM 9339 N N . LEU A 1 1152 ? 8.683 -4.275 -54.926 1.00 86.44 1152 LEU A N 1
ATOM 9340 C CA . LEU A 1 1152 ? 7.941 -3.268 -54.158 1.00 86.44 1152 LEU A CA 1
ATOM 9341 C C . LEU A 1 1152 ? 6.447 -3.622 -54.026 1.00 86.44 1152 LEU A C 1
ATOM 9343 O O . LEU A 1 1152 ? 5.837 -3.377 -52.985 1.00 86.44 1152 LEU A O 1
ATOM 9347 N N . THR A 1 1153 ? 5.833 -4.220 -55.054 1.00 85.19 1153 THR A N 1
ATOM 9348 C CA . THR A 1 1153 ? 4.449 -4.718 -54.937 1.00 85.19 1153 THR A CA 1
ATOM 9349 C C . THR A 1 1153 ? 4.348 -5.963 -54.057 1.00 85.19 1153 THR A C 1
ATOM 9351 O O . THR A 1 1153 ? 3.425 -6.044 -53.251 1.00 85.19 1153 THR A O 1
ATOM 9354 N N . HIS A 1 1154 ? 5.312 -6.888 -54.127 1.00 85.75 1154 HIS A N 1
ATOM 9355 C CA . HIS A 1 1154 ? 5.334 -8.080 -53.276 1.00 85.75 1154 HIS A CA 1
ATOM 9356 C C . HIS A 1 1154 ? 5.506 -7.722 -51.792 1.00 85.75 1154 HIS A C 1
ATOM 9358 O O . HIS A 1 1154 ? 4.768 -8.222 -50.945 1.00 85.75 1154 HIS A O 1
ATOM 9364 N N . SER A 1 1155 ? 6.430 -6.813 -51.472 1.00 81.81 1155 SER A N 1
ATOM 9365 C CA . SER A 1 1155 ? 6.635 -6.325 -50.101 1.00 81.81 1155 SER A CA 1
ATOM 9366 C C . SER A 1 1155 ? 5.411 -5.571 -49.563 1.00 81.81 1155 SER A C 1
ATOM 9368 O O . SER A 1 1155 ? 4.987 -5.847 -48.442 1.00 81.81 1155 SER A O 1
ATOM 9370 N N . ARG A 1 1156 ? 4.758 -4.719 -50.368 1.00 85.06 1156 ARG A N 1
ATOM 9371 C CA . ARG A 1 1156 ? 3.476 -4.077 -50.000 1.00 85.06 1156 ARG A CA 1
ATOM 9372 C C . ARG A 1 1156 ? 2.335 -5.075 -49.780 1.00 85.06 1156 ARG A C 1
ATOM 9374 O O . ARG A 1 1156 ? 1.520 -4.869 -48.886 1.00 85.06 1156 ARG A O 1
ATOM 9381 N N . GLU A 1 1157 ? 2.261 -6.151 -50.562 1.00 80.00 1157 GLU A N 1
ATOM 9382 C CA . GLU A 1 1157 ? 1.283 -7.227 -50.347 1.00 80.00 1157 GLU A CA 1
ATOM 9383 C C . GLU A 1 1157 ? 1.557 -7.973 -49.032 1.00 80.00 1157 GLU A C 1
ATOM 9385 O O . GLU A 1 1157 ? 0.638 -8.259 -48.269 1.00 80.00 1157 GLU A O 1
ATOM 9390 N N . LYS A 1 1158 ? 2.835 -8.226 -48.733 1.00 82.38 1158 LYS A N 1
ATOM 9391 C CA . LYS A 1 1158 ? 3.284 -8.915 -47.519 1.00 82.38 1158 LYS A CA 1
ATOM 9392 C C . LYS A 1 1158 ? 3.033 -8.093 -46.249 1.00 82.38 1158 LYS A C 1
ATOM 9394 O O . LYS A 1 1158 ? 2.615 -8.664 -45.247 1.00 82.38 1158 LYS A O 1
ATOM 9399 N N . VAL A 1 1159 ? 3.203 -6.768 -46.307 1.00 77.75 1159 VAL A N 1
ATOM 9400 C CA . VAL A 1 1159 ? 2.766 -5.848 -45.239 1.00 77.75 1159 VAL A CA 1
ATOM 9401 C C . VAL A 1 1159 ? 1.255 -5.960 -45.030 1.00 77.75 1159 VAL A C 1
ATOM 9403 O O . VAL A 1 1159 ? 0.834 -6.241 -43.913 1.00 77.75 1159 VAL A O 1
ATOM 9406 N N . ARG A 1 1160 ? 0.441 -5.890 -46.094 1.00 78.75 1160 ARG A N 1
ATOM 9407 C CA . ARG A 1 1160 ? -1.026 -6.013 -45.976 1.00 78.75 1160 ARG A CA 1
ATOM 9408 C C . ARG A 1 1160 ? -1.493 -7.356 -45.409 1.00 78.75 1160 ARG A C 1
ATOM 9410 O O . ARG A 1 1160 ? -2.495 -7.410 -44.700 1.00 78.75 1160 ARG A O 1
ATOM 9417 N N . GLN A 1 1161 ? -0.769 -8.442 -45.687 1.00 74.56 1161 GLN A N 1
ATOM 9418 C CA . GLN A 1 1161 ? -1.020 -9.744 -45.060 1.00 74.56 1161 GLN A CA 1
ATOM 9419 C C . GLN A 1 1161 ? -0.718 -9.718 -43.554 1.00 74.56 1161 GLN A C 1
ATOM 9421 O O . GLN A 1 1161 ? -1.533 -10.200 -42.769 1.00 74.56 1161 GLN A O 1
ATOM 9426 N N . LEU A 1 1162 ? 0.403 -9.122 -43.135 1.00 74.81 1162 LEU A N 1
ATOM 9427 C CA . LEU A 1 1162 ? 0.752 -8.976 -41.717 1.00 74.81 1162 LEU A CA 1
ATOM 9428 C C . LEU A 1 1162 ? -0.240 -8.067 -40.971 1.00 74.81 1162 LEU A C 1
ATOM 9430 O O . LEU A 1 1162 ? -0.704 -8.444 -39.899 1.00 74.81 1162 LEU A O 1
ATOM 9434 N N . GLU A 1 1163 ? -0.646 -6.944 -41.569 1.00 70.81 1163 GLU A N 1
ATOM 9435 C CA . GLU A 1 1163 ? -1.716 -6.072 -41.058 1.00 70.81 1163 GLU A CA 1
ATOM 9436 C C . GLU A 1 1163 ? -3.034 -6.844 -40.874 1.00 70.81 1163 GLU A C 1
ATOM 9438 O O . GLU A 1 1163 ? -3.681 -6.730 -39.834 1.00 70.81 1163 GLU A O 1
ATOM 9443 N N . SER A 1 1164 ? -3.411 -7.695 -41.840 1.00 68.38 1164 SER A N 1
ATOM 9444 C CA . SER A 1 1164 ? -4.631 -8.512 -41.740 1.00 68.38 1164 SER A CA 1
ATOM 9445 C C . SER A 1 1164 ? -4.575 -9.581 -40.640 1.00 68.38 1164 SER A C 1
ATOM 9447 O O . SER A 1 1164 ? -5.613 -9.932 -40.083 1.00 68.38 1164 SER A O 1
ATOM 9449 N N . ASN A 1 1165 ? -3.375 -10.056 -40.288 1.00 64.44 1165 ASN A N 1
ATOM 9450 C CA . ASN A 1 1165 ? -3.157 -11.046 -39.230 1.00 64.44 1165 ASN A CA 1
ATOM 9451 C C . ASN A 1 1165 ? -3.086 -10.426 -37.820 1.00 64.44 1165 ASN A C 1
ATOM 9453 O O . ASN A 1 1165 ? -3.154 -11.160 -36.837 1.00 64.44 1165 ASN A O 1
ATOM 9457 N N . LEU A 1 1166 ? -2.939 -9.100 -37.709 1.00 53.66 1166 LEU A N 1
ATOM 9458 C CA . LEU A 1 1166 ? -2.808 -8.378 -36.436 1.00 53.66 1166 LEU A CA 1
ATOM 9459 C C . LEU A 1 1166 ? -4.126 -7.775 -35.918 1.00 53.66 1166 LEU A C 1
ATOM 9461 O O . LEU A 1 1166 ? -4.157 -7.256 -34.803 1.00 53.66 1166 LEU A O 1
ATOM 9465 N N . LEU A 1 1167 ? -5.221 -7.842 -36.684 1.00 43.41 1167 LEU A N 1
ATOM 9466 C CA . LEU A 1 1167 ? -6.515 -7.290 -36.270 1.00 43.41 1167 LEU A CA 1
ATOM 9467 C C . LEU A 1 1167 ? -7.315 -8.270 -35.381 1.00 43.41 1167 LEU A C 1
ATOM 9469 O O . LEU A 1 1167 ? -7.643 -9.370 -35.834 1.00 43.41 1167 LEU A O 1
ATOM 9473 N N . PRO A 1 1168 ? -7.732 -7.881 -34.157 1.00 48.97 1168 PRO A N 1
ATOM 9474 C CA . PRO A 1 1168 ? -8.597 -8.716 -33.325 1.00 48.97 1168 PRO A CA 1
ATOM 9475 C C . PRO A 1 1168 ? -9.961 -8.988 -33.980 1.00 48.97 1168 PRO A C 1
ATOM 9477 O O . PRO A 1 1168 ? -10.668 -8.080 -34.429 1.00 48.97 1168 PRO A O 1
ATOM 9480 N N . THR A 1 1169 ? -10.376 -10.253 -33.992 1.00 38.19 1169 THR A N 1
ATOM 9481 C CA . THR A 1 1169 ? -11.582 -10.742 -34.676 1.00 38.19 1169 THR A CA 1
ATOM 9482 C C . THR A 1 1169 ? -12.888 -10.301 -34.001 1.00 38.19 1169 THR A C 1
ATOM 9484 O O . THR A 1 1169 ? -13.531 -11.070 -33.287 1.00 38.19 1169 THR A O 1
ATOM 9487 N N . LYS A 1 1170 ? -13.348 -9.067 -34.264 1.00 41.66 1170 LYS A N 1
ATOM 9488 C CA . LYS A 1 1170 ? -14.694 -8.618 -33.834 1.00 41.66 1170 LYS A CA 1
ATOM 9489 C C . LYS A 1 1170 ? -15.505 -7.757 -34.809 1.00 41.66 1170 LYS A C 1
ATOM 9491 O O . LYS A 1 1170 ? -16.720 -7.682 -34.626 1.00 41.66 1170 LYS A O 1
ATOM 9496 N N . HIS A 1 1171 ? -14.919 -7.139 -35.840 1.00 43.09 1171 HIS A N 1
ATOM 9497 C CA . HIS A 1 1171 ? -15.645 -6.233 -36.754 1.00 43.09 1171 HIS A CA 1
ATOM 9498 C C . HIS A 1 1171 ? -15.407 -6.537 -38.246 1.00 43.09 1171 HIS A C 1
ATOM 9500 O O . HIS A 1 1171 ? -14.670 -5.832 -38.927 1.00 43.09 1171 HIS A O 1
ATOM 9506 N N . GLN A 1 1172 ? -16.102 -7.547 -38.787 1.00 32.50 1172 GLN A N 1
ATOM 9507 C CA . GLN A 1 1172 ? -16.302 -7.664 -40.239 1.00 32.50 1172 GLN A CA 1
ATOM 9508 C C . GLN A 1 1172 ? -17.629 -8.358 -40.589 1.00 32.50 1172 GLN A C 1
ATOM 9510 O O . GLN A 1 1172 ? -17.757 -9.578 -40.491 1.00 32.50 1172 GLN A O 1
ATOM 9515 N N . LYS A 1 1173 ? -18.626 -7.580 -41.032 1.00 39.19 1173 LYS A N 1
ATOM 9516 C CA . LYS A 1 1173 ? -19.823 -8.051 -41.756 1.00 39.19 1173 LYS A CA 1
ATOM 9517 C C . LYS A 1 1173 ? -20.286 -6.969 -42.725 1.00 39.19 1173 LYS A C 1
ATOM 9519 O O . LYS A 1 1173 ? -20.289 -5.804 -42.352 1.00 39.19 1173 LYS A O 1
ATOM 9524 N N . GLN A 1 1174 ? -20.746 -7.396 -43.909 1.00 38.03 1174 GLN A N 1
ATOM 9525 C CA . GLN A 1 1174 ? -20.841 -6.575 -45.132 1.00 38.03 1174 GLN A CA 1
ATOM 9526 C C . GLN A 1 1174 ? -19.412 -6.202 -45.603 1.00 38.03 1174 GLN A C 1
ATOM 9528 O O . GLN A 1 1174 ? -18.617 -5.704 -44.819 1.00 38.03 1174 GLN A O 1
ATOM 9533 N N . LEU A 1 1175 ? -18.951 -6.491 -46.825 1.00 37.00 1175 LEU A N 1
ATOM 9534 C CA . LEU A 1 1175 ? -19.624 -6.838 -48.083 1.00 37.00 1175 LEU A CA 1
ATOM 9535 C C . LEU A 1 1175 ? -18.654 -7.745 -48.902 1.00 37.00 1175 LEU A C 1
ATOM 9537 O O . LEU A 1 1175 ? -17.601 -7.273 -49.315 1.00 37.00 1175 LEU A O 1
ATOM 9541 N N . ASN A 1 1176 ? -18.860 -9.062 -49.071 1.00 39.00 1176 ASN A N 1
ATOM 9542 C CA . ASN A 1 1176 ? -19.555 -9.654 -50.231 1.00 39.00 1176 ASN A CA 1
ATOM 9543 C C . ASN A 1 1176 ? -19.657 -11.210 -50.171 1.00 39.00 1176 ASN A C 1
ATOM 9545 O O . ASN A 1 1176 ? -19.013 -11.874 -49.367 1.00 39.00 1176 ASN A O 1
ATOM 9549 N N . GLN A 1 1177 ? -20.507 -11.749 -51.049 1.00 37.44 1177 GLN A N 1
ATOM 9550 C CA . GLN A 1 1177 ? -21.008 -13.129 -51.253 1.00 37.44 1177 GLN A CA 1
ATOM 9551 C C . GLN A 1 1177 ? -20.008 -14.205 -51.815 1.00 37.44 1177 GLN A C 1
ATOM 9553 O O . GLN A 1 1177 ? -18.965 -13.812 -52.327 1.00 37.44 1177 GLN A O 1
ATOM 9558 N N . PRO A 1 1178 ? -20.362 -15.526 -51.941 1.00 43.19 1178 PRO A N 1
ATOM 9559 C CA . PRO A 1 1178 ? -21.044 -16.405 -50.961 1.00 43.19 1178 PRO A CA 1
ATOM 9560 C C . PRO A 1 1178 ? -20.690 -17.940 -51.046 1.00 43.19 1178 PRO A C 1
ATOM 9562 O O . PRO A 1 1178 ? -21.220 -18.636 -51.910 1.00 43.19 1178 PRO A O 1
ATOM 9565 N N . CYS A 1 1179 ? -19.940 -18.573 -50.123 1.00 35.81 1179 CYS A N 1
ATOM 9566 C CA . CYS A 1 1179 ? -19.996 -20.059 -49.995 1.00 35.81 1179 CYS A CA 1
ATOM 9567 C C . CYS A 1 1179 ? -19.426 -20.634 -48.677 1.00 35.81 1179 CYS A C 1
ATOM 9569 O O . CYS A 1 1179 ? -18.215 -20.800 -48.594 1.00 35.81 1179 CYS A O 1
ATOM 9571 N N . THR A 1 1180 ? -20.278 -20.950 -47.675 1.00 46.28 1180 THR A N 1
ATOM 9572 C CA . THR A 1 1180 ? -20.069 -21.945 -46.559 1.00 46.28 1180 THR A CA 1
ATOM 9573 C C . THR A 1 1180 ? -21.148 -21.904 -45.440 1.00 46.28 1180 THR A C 1
ATOM 9575 O O . THR A 1 1180 ? -20.917 -22.341 -44.316 1.00 46.28 1180 THR A O 1
ATOM 9578 N N . VAL A 1 1181 ? -22.373 -21.433 -45.713 1.00 48.59 1181 VAL A N 1
ATOM 9579 C CA . VAL A 1 1181 ? -23.376 -21.082 -44.669 1.00 48.59 1181 VAL A CA 1
ATOM 9580 C C . VAL A 1 1181 ? -23.744 -22.217 -43.686 1.00 48.59 1181 VAL A C 1
ATOM 9582 O O . VAL A 1 1181 ? -24.074 -21.942 -42.538 1.00 48.59 1181 VAL A O 1
ATOM 9585 N N . LYS A 1 1182 ? -23.663 -23.496 -44.083 1.00 54.84 1182 LYS A N 1
ATOM 9586 C CA . LYS A 1 1182 ? -24.151 -24.612 -43.245 1.00 54.84 1182 LYS A CA 1
ATOM 9587 C C . LYS A 1 1182 ? -23.269 -24.967 -42.042 1.00 54.84 1182 LYS A C 1
ATOM 9589 O O . LYS A 1 1182 ? -23.807 -25.459 -41.056 1.00 54.84 1182 LYS A O 1
ATOM 9594 N N . SER A 1 1183 ? -21.954 -24.738 -42.099 1.00 55.97 1183 SER A N 1
ATOM 9595 C CA . SER A 1 1183 ? -21.065 -25.129 -40.989 1.00 55.97 1183 SER A CA 1
ATOM 9596 C C . SER A 1 1183 ? -21.236 -24.200 -39.787 1.00 55.97 1183 SER A C 1
ATOM 9598 O O . SER A 1 1183 ? -21.385 -24.657 -38.658 1.00 55.97 1183 SER A O 1
ATOM 9600 N N . THR A 1 1184 ? -21.293 -22.891 -40.040 1.00 55.94 1184 THR A N 1
ATOM 9601 C CA . THR A 1 1184 ? -21.323 -21.863 -38.993 1.00 55.94 1184 THR A CA 1
ATOM 9602 C C . THR A 1 1184 ? -22.675 -21.753 -38.289 1.00 55.94 1184 THR A C 1
ATOM 9604 O O . THR A 1 1184 ? -22.711 -21.411 -37.112 1.00 55.94 1184 THR A O 1
ATOM 9607 N N . GLU A 1 1185 ? -23.795 -22.094 -38.938 1.00 62.75 1185 GLU A N 1
ATOM 9608 C CA . GLU A 1 1185 ? -25.079 -22.238 -38.231 1.00 62.75 1185 GLU A CA 1
ATOM 9609 C C . GLU A 1 1185 ? -25.115 -23.482 -37.336 1.00 62.75 1185 GLU A C 1
ATOM 9611 O O . GLU A 1 1185 ? -25.658 -23.422 -36.232 1.00 62.75 1185 GLU A O 1
ATOM 9616 N N . GLN A 1 1186 ? -24.513 -24.594 -37.771 1.00 67.50 1186 GLN A N 1
ATOM 9617 C CA . GLN A 1 1186 ? -24.454 -25.817 -36.974 1.00 67.50 1186 GLN A CA 1
ATOM 9618 C C . GLN A 1 1186 ? -23.547 -25.639 -35.749 1.00 67.50 1186 GLN A C 1
ATOM 9620 O O . GLN A 1 1186 ? -23.961 -25.960 -34.640 1.00 67.50 1186 GLN A O 1
ATOM 9625 N N . GLU A 1 1187 ? -22.370 -25.041 -35.927 1.00 67.00 1187 GLU A N 1
ATOM 9626 C CA . GLU A 1 1187 ? -21.433 -24.679 -34.856 1.00 67.00 1187 GLU A CA 1
ATOM 9627 C C . GLU A 1 1187 ? -22.038 -23.666 -33.871 1.00 67.00 1187 GLU A C 1
ATOM 9629 O O . GLU A 1 1187 ? -21.966 -23.855 -32.658 1.00 67.00 1187 GLU A O 1
ATOM 9634 N N . LYS A 1 1188 ? -22.759 -22.651 -34.368 1.00 70.19 1188 LYS A N 1
ATOM 9635 C CA . LYS A 1 1188 ? -23.508 -21.705 -33.525 1.00 70.19 1188 LYS A CA 1
ATOM 9636 C C . LYS A 1 1188 ? -24.662 -22.368 -32.760 1.00 70.19 1188 LYS A C 1
ATOM 9638 O O . LYS A 1 1188 ? -25.020 -21.894 -31.684 1.00 70.19 1188 LYS A O 1
ATOM 9643 N N . LEU A 1 1189 ? -25.240 -23.457 -33.275 1.00 75.06 1189 LEU A N 1
ATOM 9644 C CA . LEU A 1 1189 ? -26.204 -24.283 -32.539 1.00 75.06 1189 LEU A CA 1
ATOM 9645 C C . LEU A 1 1189 ? -25.529 -25.196 -31.506 1.00 75.06 1189 LEU A C 1
ATOM 9647 O O . LEU A 1 1189 ? -26.136 -25.433 -30.464 1.00 75.06 1189 LEU A O 1
ATOM 9651 N N . THR A 1 1190 ? -24.303 -25.675 -31.741 1.00 74.44 1190 THR A N 1
ATOM 9652 C CA . THR A 1 1190 ? -23.517 -26.394 -30.721 1.00 74.44 1190 THR A CA 1
ATOM 9653 C C . THR A 1 1190 ? -23.155 -25.453 -29.576 1.00 74.44 1190 THR A C 1
ATOM 9655 O O . THR A 1 1190 ? -23.593 -25.693 -28.456 1.00 74.44 1190 THR A O 1
ATOM 9658 N N . LEU A 1 1191 ? -22.521 -24.313 -29.877 1.00 70.19 1191 LEU A N 1
ATOM 9659 C CA . LEU A 1 1191 ? -22.163 -23.288 -28.891 1.00 70.19 1191 LEU A CA 1
ATOM 9660 C C . LEU A 1 1191 ? -23.387 -22.764 -28.130 1.00 70.19 1191 LEU A C 1
ATOM 9662 O O . LEU A 1 1191 ? -23.320 -22.547 -26.925 1.00 70.19 1191 LEU A O 1
ATOM 9666 N N . LYS A 1 1192 ? -24.544 -22.609 -28.793 1.00 79.69 1192 LYS A N 1
ATOM 9667 C CA . LYS A 1 1192 ? -25.781 -22.236 -28.094 1.00 79.69 1192 LYS A CA 1
ATOM 9668 C C . LYS A 1 1192 ? -26.248 -23.325 -27.116 1.00 79.69 1192 LYS A C 1
ATOM 9670 O O . LYS A 1 1192 ? -26.691 -22.974 -26.026 1.00 79.69 1192 LYS A O 1
ATOM 9675 N N . ARG A 1 1193 ? -26.141 -24.616 -27.460 1.00 74.62 1193 ARG A N 1
ATOM 9676 C CA . ARG A 1 1193 ? -26.436 -25.708 -26.511 1.00 74.62 1193 ARG A CA 1
ATOM 9677 C C . ARG A 1 1193 ? -25.422 -25.766 -25.377 1.00 74.62 1193 ARG A C 1
ATOM 9679 O O . ARG A 1 1193 ? -25.834 -25.996 -24.252 1.00 74.62 1193 ARG A O 1
ATOM 9686 N N . GLU A 1 1194 ? -24.143 -25.535 -25.652 1.00 71.44 1194 GLU A N 1
ATOM 9687 C CA . GLU A 1 1194 ? -23.097 -25.503 -24.627 1.00 71.44 1194 GLU A CA 1
ATOM 9688 C C . GLU A 1 1194 ? -23.332 -24.341 -23.655 1.00 71.44 1194 GLU A C 1
ATOM 9690 O O . GLU A 1 1194 ? -23.350 -24.574 -22.453 1.00 71.44 1194 GLU A O 1
ATOM 9695 N N . CYS A 1 1195 ? -23.689 -23.141 -24.129 1.00 60.03 1195 CYS A N 1
ATOM 9696 C CA . CYS A 1 1195 ? -24.136 -22.053 -23.251 1.00 60.03 1195 CYS A CA 1
ATOM 9697 C C . CYS A 1 1195 ? -25.409 -22.408 -22.455 1.00 60.03 1195 CYS A C 1
ATOM 9699 O O . CYS A 1 1195 ? -25.447 -22.196 -21.245 1.00 60.03 1195 CYS A O 1
ATOM 9701 N N . GLU A 1 1196 ? -26.447 -22.965 -23.094 1.00 69.19 1196 GLU A N 1
ATOM 9702 C CA . GLU A 1 1196 ? -27.696 -23.369 -22.415 1.00 69.19 1196 GLU A CA 1
ATOM 9703 C C . GLU A 1 1196 ? -27.510 -24.557 -21.445 1.00 69.19 1196 GLU A C 1
ATOM 9705 O O . GLU A 1 1196 ? -28.326 -24.742 -20.538 1.00 69.19 1196 GLU A O 1
ATOM 9710 N N . GLN A 1 1197 ? -26.447 -25.352 -21.607 1.00 68.06 1197 GLN A N 1
ATOM 9711 C CA . GLN A 1 1197 ? -26.059 -26.432 -20.699 1.00 68.06 1197 GLN A CA 1
ATOM 9712 C C . GLN A 1 1197 ? -25.186 -25.911 -19.548 1.00 68.06 1197 GLN A C 1
ATOM 9714 O O . GLN A 1 1197 ? -25.508 -26.179 -18.392 1.00 68.06 1197 GLN A O 1
ATOM 9719 N N . SER A 1 1198 ? -24.179 -25.070 -19.817 1.00 53.31 1198 SER A N 1
ATOM 9720 C CA . SER A 1 1198 ? -23.415 -24.365 -18.776 1.00 53.31 1198 SER A CA 1
ATOM 9721 C C . SER A 1 1198 ? -24.330 -23.547 -17.857 1.00 53.31 1198 SER A C 1
ATOM 9723 O O . SER A 1 1198 ? -24.127 -23.518 -16.647 1.00 53.31 1198 SER A O 1
ATOM 9725 N N . GLN A 1 1199 ? -25.394 -22.946 -18.400 1.00 50.75 1199 GLN A N 1
ATOM 9726 C CA . GLN A 1 1199 ? -26.395 -22.205 -17.626 1.00 50.75 1199 GLN A CA 1
ATOM 9727 C C . GLN A 1 1199 ? -27.341 -23.108 -16.800 1.00 50.75 1199 GLN A C 1
ATOM 9729 O O . GLN A 1 1199 ? -28.053 -22.611 -15.930 1.00 50.75 1199 GLN A O 1
ATOM 9734 N N . LYS A 1 1200 ? -27.339 -24.432 -17.021 1.00 56.91 1200 LYS A N 1
ATOM 9735 C CA . LYS A 1 1200 ? -28.054 -25.428 -16.196 1.00 56.91 1200 LYS A CA 1
ATOM 9736 C C . LYS A 1 1200 ? -27.162 -26.135 -15.179 1.00 56.91 1200 LYS A C 1
ATOM 9738 O O . LYS A 1 1200 ? -27.665 -26.565 -14.146 1.00 56.91 1200 LYS A O 1
ATOM 9743 N N . GLU A 1 1201 ? -25.862 -26.226 -15.439 1.00 49.78 1201 GLU A N 1
ATOM 9744 C CA . GLU A 1 1201 ? -24.881 -26.799 -14.506 1.00 49.78 1201 GLU A CA 1
ATOM 9745 C C . GLU A 1 1201 ? -24.448 -25.794 -13.412 1.00 49.78 1201 GLU A C 1
ATOM 9747 O O . GLU A 1 1201 ? -23.847 -26.180 -12.411 1.00 49.78 1201 GLU A O 1
ATOM 9752 N N . GLN A 1 1202 ? -24.875 -24.524 -13.500 1.00 39.97 1202 GLN A N 1
ATOM 9753 C CA . GLN A 1 1202 ? -24.816 -23.536 -12.407 1.00 39.97 1202 GLN A CA 1
ATOM 9754 C C . GLN A 1 1202 ? -25.843 -23.795 -11.276 1.00 39.97 1202 GLN A C 1
ATOM 9756 O O . GLN A 1 1202 ? -26.533 -22.893 -10.801 1.00 39.97 1202 GLN A O 1
ATOM 9761 N N . SER A 1 1203 ? -25.903 -25.028 -10.767 1.00 49.72 1203 SER A N 1
ATOM 9762 C CA . SER A 1 1203 ? -26.732 -25.402 -9.615 1.00 49.72 1203 SER A CA 1
ATOM 9763 C C . SER A 1 1203 ? -26.202 -25.075 -8.194 1.00 49.72 1203 SER A C 1
ATOM 9765 O O . SER A 1 1203 ? -26.978 -25.292 -7.261 1.00 49.72 1203 SER A O 1
ATOM 9767 N N . PRO A 1 1204 ? -24.974 -24.557 -7.926 1.00 51.81 1204 PRO A N 1
ATOM 9768 C CA . PRO A 1 1204 ? -24.582 -24.168 -6.563 1.00 51.81 1204 PRO A CA 1
ATOM 9769 C C . PRO A 1 1204 ? -25.039 -22.747 -6.175 1.00 51.81 1204 PRO A C 1
ATOM 9771 O O . PRO A 1 1204 ? -25.028 -22.398 -4.993 1.00 51.81 1204 PRO A O 1
ATOM 9774 N N . THR A 1 1205 ? -25.454 -21.923 -7.143 1.00 46.91 1205 THR A N 1
ATOM 9775 C CA . THR A 1 1205 ? -25.730 -20.486 -6.960 1.00 46.91 1205 THR A CA 1
ATOM 9776 C C . THR A 1 1205 ? -26.851 -20.209 -5.952 1.00 46.91 1205 THR A C 1
ATOM 9778 O O . THR A 1 1205 ? -26.784 -19.228 -5.216 1.00 46.91 1205 THR A O 1
ATOM 9781 N N . SER A 1 1206 ? -27.833 -21.107 -5.820 1.00 48.66 1206 SER A N 1
ATOM 9782 C CA . SER A 1 1206 ? -28.925 -20.982 -4.841 1.00 48.66 1206 SER A CA 1
ATOM 9783 C C . SER A 1 1206 ? -28.455 -21.014 -3.380 1.00 48.66 1206 SER A C 1
ATOM 9785 O O . SER A 1 1206 ? -29.064 -20.358 -2.536 1.00 48.66 1206 SER A O 1
ATOM 9787 N N . ARG A 1 1207 ? -27.346 -21.705 -3.063 1.00 56.28 1207 ARG A N 1
ATOM 9788 C CA . ARG A 1 1207 ? -26.739 -21.646 -1.720 1.00 56.28 1207 ARG A CA 1
ATOM 9789 C C . ARG A 1 1207 ? -26.027 -20.318 -1.480 1.00 56.28 1207 ARG A C 1
ATOM 9791 O O . ARG A 1 1207 ? -26.170 -19.762 -0.397 1.00 56.28 1207 ARG A O 1
ATOM 9798 N N . LYS A 1 1208 ? -25.338 -19.780 -2.493 1.00 56.03 1208 LYS A N 1
ATOM 9799 C CA . LYS A 1 1208 ? -24.688 -18.464 -2.394 1.00 56.03 1208 LYS A CA 1
ATOM 9800 C C . LYS A 1 1208 ? -25.702 -17.332 -2.214 1.00 56.03 1208 LYS A C 1
ATOM 9802 O O . LYS A 1 1208 ? -25.459 -16.465 -1.391 1.00 56.03 1208 LYS A O 1
ATOM 9807 N N . VAL A 1 1209 ? -26.865 -17.384 -2.873 1.00 57.91 1209 VAL A N 1
ATOM 9808 C CA . VAL A 1 1209 ? -27.972 -16.436 -2.616 1.00 57.91 1209 VAL A CA 1
ATOM 9809 C C . VAL A 1 1209 ? -28.502 -16.562 -1.179 1.00 57.91 1209 VAL A C 1
ATOM 9811 O O . VAL A 1 1209 ? -28.744 -15.552 -0.528 1.00 57.91 1209 VAL A O 1
ATOM 9814 N N . GLY A 1 1210 ? -28.614 -17.782 -0.639 1.00 65.62 1210 GLY A N 1
ATOM 9815 C CA . GLY A 1 1210 ? -28.995 -17.995 0.765 1.00 65.62 1210 GLY A CA 1
ATOM 9816 C C . GLY A 1 1210 ? -27.976 -17.462 1.785 1.00 65.62 1210 GLY A C 1
ATOM 9817 O O . GLY A 1 1210 ? -28.372 -16.980 2.843 1.00 65.62 1210 GLY A O 1
ATOM 9818 N N . GLN A 1 1211 ? -26.678 -17.516 1.465 1.00 62.84 1211 GLN A N 1
ATOM 9819 C CA . GLN A 1 1211 ? -25.604 -16.937 2.284 1.00 62.84 1211 GLN A CA 1
ATOM 9820 C C . GLN A 1 1211 ? -25.529 -15.409 2.140 1.00 62.84 1211 GLN A C 1
ATOM 9822 O O . GLN A 1 1211 ? -25.374 -14.715 3.142 1.00 62.84 1211 GLN A O 1
ATOM 9827 N N . MET A 1 1212 ? -25.720 -14.877 0.929 1.00 62.34 1212 MET A N 1
ATOM 9828 C CA . MET A 1 1212 ? -25.801 -13.436 0.673 1.00 62.34 1212 MET A CA 1
ATOM 9829 C C . MET A 1 1212 ? -26.958 -12.823 1.467 1.00 62.34 1212 MET A C 1
ATOM 9831 O O . MET A 1 1212 ? -26.716 -11.971 2.310 1.00 62.34 1212 MET A O 1
ATOM 9835 N N . GLY A 1 1213 ? -28.167 -13.387 1.371 1.00 74.69 1213 GLY A N 1
ATOM 9836 C CA . GLY A 1 1213 ? -29.318 -13.013 2.205 1.00 74.69 1213 GLY A CA 1
ATOM 9837 C C . GLY A 1 1213 ? -29.184 -13.355 3.702 1.00 74.69 1213 GLY A C 1
ATOM 9838 O O . GLY A 1 1213 ? -30.151 -13.209 4.452 1.00 74.69 1213 GLY A O 1
ATOM 9839 N N . SER A 1 1214 ? -28.027 -13.841 4.162 1.00 75.81 1214 SER A N 1
ATOM 9840 C CA . SER A 1 1214 ? -27.649 -13.909 5.581 1.00 75.81 1214 SER A CA 1
ATOM 9841 C C . SER A 1 1214 ? -26.743 -12.731 5.947 1.00 75.81 1214 SER A C 1
ATOM 9843 O O . SER A 1 1214 ? -27.056 -12.002 6.885 1.00 75.81 1214 SER A O 1
ATOM 9845 N N . LEU A 1 1215 ? -25.680 -12.502 5.166 1.00 73.12 1215 LEU A N 1
ATOM 9846 C CA . LEU A 1 1215 ? -24.776 -11.352 5.304 1.00 73.12 1215 LEU A CA 1
ATOM 9847 C C . LEU A 1 1215 ? -25.517 -10.018 5.162 1.00 73.12 1215 LEU A C 1
ATOM 9849 O O . LEU A 1 1215 ? -25.297 -9.103 5.941 1.00 73.12 1215 LEU A O 1
ATOM 9853 N N . GLU A 1 1216 ? -26.449 -9.929 4.220 1.00 76.19 1216 GLU A N 1
ATOM 9854 C CA . GLU A 1 1216 ? -27.250 -8.741 3.929 1.00 76.19 1216 GLU A CA 1
ATOM 9855 C C . GLU A 1 1216 ? -28.170 -8.369 5.103 1.00 76.19 1216 GLU A C 1
ATOM 9857 O O . GLU A 1 1216 ? -28.227 -7.208 5.495 1.00 76.19 1216 GLU A O 1
ATOM 9862 N N . ARG A 1 1217 ? -28.782 -9.364 5.767 1.00 80.56 1217 ARG A N 1
ATOM 9863 C CA . ARG A 1 1217 ? -29.502 -9.148 7.037 1.00 80.56 1217 ARG A CA 1
ATOM 9864 C C . ARG A 1 1217 ? -28.558 -8.800 8.187 1.00 80.56 1217 ARG A C 1
ATOM 9866 O O . ARG A 1 1217 ? -28.922 -7.976 9.015 1.00 80.56 1217 ARG A O 1
ATOM 9873 N N . GLY A 1 1218 ? -27.349 -9.362 8.221 1.00 82.38 1218 GLY A N 1
ATOM 9874 C CA . GLY A 1 1218 ? -26.303 -8.943 9.159 1.00 82.38 1218 GLY A CA 1
ATOM 9875 C C . GLY A 1 1218 ? -25.929 -7.467 8.983 1.00 82.38 1218 GLY A C 1
ATOM 9876 O O . GLY A 1 1218 ? -25.889 -6.722 9.957 1.00 82.38 1218 GLY A O 1
ATOM 9877 N N . LEU A 1 1219 ? -25.740 -7.019 7.741 1.00 78.00 1219 LEU A N 1
ATOM 9878 C CA . LEU A 1 1219 ? -25.445 -5.629 7.390 1.00 78.00 1219 LEU A CA 1
ATOM 9879 C C . LEU A 1 1219 ? -26.634 -4.692 7.649 1.00 78.00 1219 LEU A C 1
ATOM 9881 O O . LEU A 1 1219 ? -26.418 -3.584 8.134 1.00 78.00 1219 LEU A O 1
ATOM 9885 N N . GLU A 1 1220 ? -27.880 -5.114 7.406 1.00 83.06 1220 GLU A N 1
ATOM 9886 C CA . GLU A 1 1220 ? -29.071 -4.348 7.805 1.00 83.06 1220 GLU A CA 1
ATOM 9887 C C . GLU A 1 1220 ? -29.190 -4.224 9.331 1.00 83.06 1220 GLU A C 1
ATOM 9889 O O . GLU A 1 1220 ? -29.470 -3.130 9.824 1.00 83.06 1220 GLU A O 1
ATOM 9894 N N . THR A 1 1221 ? -28.924 -5.292 10.095 1.00 84.50 1221 THR A N 1
ATOM 9895 C CA . THR A 1 1221 ? -28.884 -5.244 11.566 1.00 84.50 1221 THR A CA 1
ATOM 9896 C C . THR A 1 1221 ? -27.781 -4.305 12.050 1.00 84.50 1221 THR A C 1
ATOM 9898 O O . THR A 1 1221 ? -28.071 -3.388 12.813 1.00 84.50 1221 THR A O 1
ATOM 9901 N N . ILE A 1 1222 ? -26.556 -4.431 11.530 1.00 81.88 1222 ILE A N 1
ATOM 9902 C CA . ILE A 1 1222 ? -25.430 -3.545 11.861 1.00 81.88 1222 ILE A CA 1
ATOM 9903 C C . ILE A 1 1222 ? -25.724 -2.091 11.448 1.00 81.88 1222 ILE A C 1
ATOM 9905 O O . ILE A 1 1222 ? -25.343 -1.164 12.162 1.00 81.88 1222 ILE A O 1
ATOM 9909 N N . HIS A 1 1223 ? -26.435 -1.843 10.342 1.00 82.12 1223 HIS A N 1
ATOM 9910 C CA . HIS A 1 1223 ? -26.862 -0.494 9.948 1.00 82.12 1223 HIS A CA 1
ATOM 9911 C C . HIS A 1 1223 ? -27.965 0.045 10.876 1.00 82.12 1223 HIS A C 1
ATOM 9913 O O . HIS A 1 1223 ? -27.950 1.234 11.202 1.00 82.12 1223 HIS A O 1
ATOM 9919 N N . LEU A 1 1224 ? -28.909 -0.785 11.327 1.00 86.31 1224 LEU A N 1
ATOM 9920 C CA . LEU A 1 1224 ? -29.929 -0.413 12.315 1.00 86.31 1224 LEU A CA 1
ATOM 9921 C C . LEU A 1 1224 ? -29.316 -0.129 13.691 1.00 86.31 1224 LEU A C 1
ATOM 9923 O O . LEU A 1 1224 ? -29.722 0.826 14.354 1.00 86.31 1224 LEU A O 1
ATOM 9927 N N . GLU A 1 1225 ? -28.305 -0.894 14.093 1.00 83.69 1225 GLU A N 1
ATOM 9928 C CA . GLU A 1 1225 ? -27.521 -0.660 15.304 1.00 83.69 1225 GLU A CA 1
ATOM 9929 C C . GLU A 1 1225 ? -26.685 0.611 15.186 1.00 83.69 1225 GLU A C 1
ATOM 9931 O O . GLU A 1 1225 ? -26.729 1.430 16.094 1.00 83.69 1225 GLU A O 1
ATOM 9936 N N . ASN A 1 1226 ? -26.016 0.861 14.056 1.00 83.00 1226 ASN A N 1
ATOM 9937 C CA . ASN A 1 1226 ? -25.287 2.112 13.819 1.00 83.00 1226 ASN A CA 1
ATOM 9938 C C . ASN A 1 1226 ? -26.215 3.339 13.747 1.00 83.00 1226 ASN A C 1
ATOM 9940 O O . ASN A 1 1226 ? -25.869 4.395 14.269 1.00 83.00 1226 ASN A O 1
ATOM 9944 N N . GLU A 1 1227 ? -27.416 3.218 13.174 1.00 84.75 1227 GLU A N 1
ATOM 9945 C CA . GLU A 1 1227 ? -28.474 4.240 13.252 1.00 84.75 1227 GLU A CA 1
ATOM 9946 C C . GLU A 1 1227 ? -28.964 4.443 14.695 1.00 84.75 1227 GLU A C 1
ATOM 9948 O O . GLU A 1 1227 ? -29.193 5.574 15.127 1.00 84.75 1227 GLU A O 1
ATOM 9953 N N . GLY A 1 1228 ? -29.122 3.359 15.458 1.00 86.94 1228 GLY A N 1
ATOM 9954 C CA . GLY A 1 1228 ? -29.512 3.387 16.866 1.00 86.94 1228 GLY A CA 1
ATOM 9955 C C . GLY A 1 1228 ? -28.440 4.012 17.759 1.00 86.94 1228 GLY A C 1
ATOM 9956 O O . GLY A 1 1228 ? -28.765 4.816 18.631 1.00 86.94 1228 GLY A O 1
ATOM 9957 N N . LEU A 1 1229 ? -27.168 3.705 17.506 1.00 83.12 1229 LEU A N 1
ATOM 9958 C CA . LEU A 1 1229 ? -26.000 4.296 18.148 1.00 83.12 1229 LEU A CA 1
ATOM 9959 C C . LEU A 1 1229 ? -25.859 5.764 17.753 1.00 83.12 1229 LEU A C 1
ATOM 9961 O O . LEU A 1 1229 ? -25.749 6.581 18.654 1.00 83.12 1229 LEU A O 1
ATOM 9965 N N . LYS A 1 1230 ? -26.013 6.149 16.478 1.00 84.31 1230 LYS A N 1
ATOM 9966 C CA . LYS A 1 1230 ? -26.087 7.570 16.082 1.00 84.31 1230 LYS A CA 1
ATOM 9967 C C . LYS A 1 1230 ? -27.226 8.314 16.773 1.00 84.31 1230 LYS A C 1
ATOM 9969 O O . LYS A 1 1230 ? -27.033 9.443 17.199 1.00 84.31 1230 LYS A O 1
ATOM 9974 N N . LYS A 1 1231 ? -28.399 7.700 16.943 1.00 85.00 1231 LYS A N 1
ATOM 9975 C CA . LYS A 1 1231 ? -29.528 8.320 17.665 1.00 85.00 1231 LYS A CA 1
ATOM 9976 C C . LYS A 1 1231 ? -29.321 8.357 19.182 1.00 85.00 1231 LYS A C 1
ATOM 9978 O O . LYS A 1 1231 ? -29.852 9.256 19.826 1.00 85.00 1231 LYS A O 1
ATOM 9983 N N . LYS A 1 1232 ? -28.548 7.431 19.762 1.00 84.12 1232 LYS A N 1
ATOM 9984 C CA . LYS A 1 1232 ? -28.077 7.504 21.158 1.00 84.12 1232 LYS A CA 1
ATOM 9985 C C . LYS A 1 1232 ? -27.006 8.589 21.321 1.00 84.12 1232 LYS A C 1
ATOM 9987 O O . LYS A 1 1232 ? -27.129 9.376 22.246 1.00 84.12 1232 LYS A O 1
ATOM 9992 N N . GLN A 1 1233 ? -26.038 8.660 20.407 1.00 80.44 1233 GLN A N 1
ATOM 9993 C CA . GLN A 1 1233 ? -24.973 9.663 20.323 1.00 80.44 1233 GLN A CA 1
ATOM 9994 C C . GLN A 1 1233 ? -25.580 11.063 20.224 1.00 80.44 1233 GLN A C 1
ATOM 9996 O O . GLN A 1 1233 ? -25.440 11.831 21.159 1.00 80.44 1233 GLN A O 1
ATOM 10001 N N . VAL A 1 1234 ? -26.402 11.338 19.205 1.00 83.31 1234 VAL A N 1
ATOM 10002 C CA . VAL A 1 1234 ? -27.090 12.631 19.045 1.00 83.31 1234 VAL A CA 1
ATOM 10003 C C . VAL A 1 1234 ? -27.944 12.981 20.267 1.00 83.31 1234 VAL A C 1
ATOM 10005 O O . VAL A 1 1234 ? -27.956 14.135 20.661 1.00 83.31 1234 VAL A O 1
ATOM 10008 N N . ARG A 1 1235 ? -28.600 12.016 20.933 1.00 80.88 1235 ARG A N 1
ATOM 10009 C CA . ARG A 1 1235 ? -29.332 12.268 22.195 1.00 80.88 1235 ARG A CA 1
ATOM 10010 C C . ARG A 1 1235 ? -28.439 12.468 23.422 1.00 80.88 1235 ARG A C 1
ATOM 10012 O O . ARG A 1 1235 ? -28.913 13.007 24.419 1.00 80.88 1235 ARG A O 1
ATOM 10019 N N . LEU A 1 1236 ? -27.200 11.988 23.404 1.00 76.75 1236 LEU A N 1
ATOM 10020 C CA . LEU A 1 1236 ? -26.200 12.275 24.431 1.00 76.75 1236 LEU A CA 1
ATOM 10021 C C . LEU A 1 1236 ? -25.582 13.648 24.173 1.00 76.75 1236 LEU A C 1
ATOM 10023 O O . LEU A 1 1236 ? -25.531 14.440 25.101 1.00 76.75 1236 LEU A O 1
ATOM 10027 N N . ASP A 1 1237 ? -25.236 13.967 22.928 1.00 78.25 1237 ASP A N 1
ATOM 10028 C CA . ASP A 1 1237 ? -24.730 15.272 22.502 1.00 78.25 1237 ASP A CA 1
ATOM 10029 C C . ASP A 1 1237 ? -25.786 16.375 22.737 1.00 78.25 1237 ASP A C 1
ATOM 10031 O O . ASP A 1 1237 ? -25.475 17.426 23.288 1.00 78.25 1237 ASP A O 1
ATOM 10035 N N . GLU A 1 1238 ? -27.062 16.110 22.428 1.00 78.94 1238 GLU A N 1
ATOM 10036 C CA . GLU A 1 1238 ? -28.216 16.973 22.731 1.00 78.94 1238 GLU A CA 1
ATOM 10037 C C . GLU A 1 1238 ? -28.376 17.177 24.244 1.00 78.94 1238 GLU A C 1
ATOM 10039 O O . GLU A 1 1238 ? -28.469 18.312 24.700 1.00 78.94 1238 GLU A O 1
ATOM 10044 N N . LYS A 1 1239 ? -28.288 16.115 25.058 1.00 74.56 1239 LYS A N 1
ATOM 10045 C CA . LYS A 1 1239 ? -28.313 16.236 26.527 1.00 74.56 1239 LYS A CA 1
ATOM 10046 C C . LYS A 1 1239 ? -27.076 16.915 27.112 1.00 74.56 1239 LYS A C 1
ATOM 10048 O O . LYS A 1 1239 ? -27.176 17.549 28.163 1.00 74.56 1239 LYS A O 1
ATOM 10053 N N . LEU A 1 1240 ? -25.914 16.786 26.478 1.00 71.38 1240 LEU A N 1
ATOM 10054 C CA . LEU A 1 1240 ? -24.682 17.473 26.866 1.00 71.38 1240 LEU A CA 1
ATOM 10055 C C . LEU A 1 1240 ? -24.785 18.964 26.530 1.00 71.38 1240 LEU A C 1
ATOM 10057 O O . LEU A 1 1240 ? -24.429 19.793 27.363 1.00 71.38 1240 LEU A O 1
ATOM 10061 N N . MET A 1 1241 ? -25.375 19.318 25.388 1.00 67.31 1241 MET A N 1
ATOM 10062 C CA . MET A 1 1241 ? -25.725 20.697 25.036 1.00 67.31 1241 MET A CA 1
ATOM 10063 C C . MET A 1 1241 ? -26.774 21.277 25.998 1.00 67.31 1241 MET A C 1
ATOM 10065 O O . MET A 1 1241 ? -26.556 22.350 26.559 1.00 67.31 1241 MET A O 1
ATOM 10069 N N . GLU A 1 1242 ? -27.871 20.563 26.270 1.00 66.06 1242 GLU A N 1
ATOM 10070 C CA . GLU A 1 1242 ? -28.903 20.995 27.224 1.00 66.06 1242 GLU A CA 1
ATOM 10071 C C . GLU A 1 1242 ? -28.336 21.177 28.639 1.00 66.06 1242 GLU A C 1
ATOM 10073 O O . GLU A 1 1242 ? -28.567 22.214 29.258 1.00 66.06 1242 GLU A O 1
ATOM 10078 N N . SER A 1 1243 ? -27.546 20.229 29.154 1.00 55.00 1243 SER A N 1
ATOM 10079 C CA . SER A 1 1243 ? -26.931 20.356 30.486 1.00 55.00 1243 SER A CA 1
ATOM 10080 C C . SER A 1 1243 ? -25.863 21.455 30.551 1.00 55.00 1243 SER A C 1
ATOM 10082 O O . SER A 1 1243 ? -25.805 22.176 31.551 1.00 55.00 1243 SER A O 1
ATOM 10084 N N . SER A 1 1244 ? -25.102 21.678 29.473 1.00 52.66 1244 SER A N 1
ATOM 10085 C CA . SER A 1 1244 ? -24.164 22.807 29.357 1.00 52.66 1244 SER A CA 1
ATOM 10086 C C . SER A 1 1244 ? -24.878 24.166 29.365 1.00 52.66 1244 SER A C 1
ATOM 10088 O O . SER A 1 1244 ? -24.404 25.111 29.996 1.00 52.66 1244 SER A O 1
ATOM 10090 N N . VAL A 1 1245 ? -26.043 24.274 28.715 1.00 49.00 1245 VAL A N 1
ATOM 10091 C CA . VAL A 1 1245 ? -26.844 25.513 28.662 1.00 49.00 1245 VAL A CA 1
ATOM 10092 C C . VAL A 1 1245 ? -27.641 25.740 29.956 1.00 49.00 1245 VAL A C 1
ATOM 10094 O O . VAL A 1 1245 ? -27.745 26.875 30.426 1.00 49.00 1245 VAL A O 1
ATOM 10097 N N . VAL A 1 1246 ? -28.154 24.681 30.591 1.00 48.53 1246 VAL A N 1
ATOM 10098 C CA . VAL A 1 1246 ? -28.883 24.764 31.872 1.00 48.53 1246 VAL A CA 1
ATOM 10099 C C . VAL A 1 1246 ? -27.946 25.082 33.051 1.00 48.53 1246 VAL A C 1
ATOM 10101 O O . VAL A 1 1246 ? -28.367 25.733 34.008 1.00 48.53 1246 VAL A O 1
ATOM 10104 N N . GLY A 1 1247 ? -26.659 24.726 32.970 1.00 41.56 1247 GLY A N 1
ATOM 10105 C CA . GLY A 1 1247 ? -25.669 24.936 34.035 1.00 41.56 1247 GLY A CA 1
ATOM 10106 C C . GLY A 1 1247 ? -25.304 26.393 34.377 1.00 41.56 1247 GLY A C 1
ATOM 10107 O O . GLY A 1 1247 ? -24.535 26.615 35.311 1.00 41.56 1247 GLY A O 1
ATOM 10108 N N . SER A 1 1248 ? -25.819 27.406 33.663 1.00 40.88 1248 SER A N 1
ATOM 10109 C CA . SER A 1 1248 ? -25.409 28.813 33.848 1.00 40.88 1248 SER A CA 1
ATOM 10110 C C . SER A 1 1248 ? -26.565 29.804 34.075 1.00 40.88 1248 SER A C 1
ATOM 10112 O O . SER A 1 1248 ? -26.480 30.956 33.639 1.00 40.88 1248 SER A O 1
ATOM 10114 N N . SER A 1 1249 ? -27.634 29.415 34.785 1.00 38.88 1249 SER A N 1
ATOM 10115 C CA . SER A 1 1249 ? -28.683 30.363 35.204 1.00 38.88 1249 SER A CA 1
ATOM 10116 C C . SER A 1 1249 ? -29.333 30.101 36.571 1.00 38.88 1249 SER A C 1
ATOM 10118 O O . SER A 1 1249 ? -29.789 29.007 36.876 1.00 38.88 1249 SER A O 1
ATOM 10120 N N . ARG A 1 1250 ? -29.509 31.206 37.318 1.00 38.66 1250 ARG A N 1
ATOM 10121 C CA . ARG A 1 1250 ? -30.497 31.416 38.400 1.00 38.66 1250 ARG A CA 1
ATOM 10122 C C . ARG A 1 1250 ? -30.239 30.799 39.790 1.00 38.66 1250 ARG A C 1
ATOM 10124 O O . ARG A 1 1250 ? -31.118 30.176 40.380 1.00 38.66 1250 ARG A O 1
ATOM 10131 N N . ALA A 1 1251 ? -29.139 31.197 40.429 1.00 37.44 1251 ALA A N 1
ATOM 10132 C CA . ALA A 1 1251 ? -29.176 31.434 41.879 1.00 37.44 1251 ALA A CA 1
ATOM 10133 C C . ALA A 1 1251 ? -29.911 32.770 42.149 1.00 37.44 1251 ALA A C 1
ATOM 10135 O O . ALA A 1 1251 ? -29.452 33.814 41.691 1.00 37.44 1251 ALA A O 1
ATOM 10136 N N . GLY A 1 1252 ? -31.064 32.770 42.840 1.00 39.38 1252 GLY A N 1
ATOM 10137 C CA . GLY A 1 1252 ? -31.867 34.005 42.955 1.00 39.38 1252 GLY A CA 1
ATOM 10138 C C . GLY A 1 1252 ? -33.205 33.940 43.711 1.00 39.38 1252 GLY A C 1
ATOM 10139 O O . GLY A 1 1252 ? -34.242 34.156 43.101 1.00 39.38 1252 GLY A O 1
ATOM 10140 N N . ARG A 1 1253 ? -33.142 33.686 45.028 1.00 38.94 1253 ARG A N 1
ATOM 10141 C CA . ARG A 1 1253 ? -34.089 34.044 46.122 1.00 38.94 1253 ARG A CA 1
ATOM 10142 C C . ARG A 1 1253 ? -35.636 33.974 45.943 1.00 38.94 1253 ARG A C 1
ATOM 10144 O O . ARG A 1 1253 ? -36.242 34.682 45.153 1.00 38.94 1253 ARG A O 1
ATOM 10151 N N . SER A 1 1254 ? -36.239 33.292 46.929 1.00 39.91 1254 SER A N 1
ATOM 10152 C CA . SER A 1 1254 ? -37.467 33.644 47.688 1.00 39.91 1254 SER A CA 1
ATOM 10153 C C . SER A 1 1254 ? -38.871 33.643 47.035 1.00 39.91 1254 SER A C 1
ATOM 10155 O O . SER A 1 1254 ? -39.361 34.673 46.587 1.00 39.91 1254 SER A O 1
ATOM 10157 N N . SER A 1 1255 ? -39.570 32.517 47.265 1.00 41.19 1255 SER A N 1
ATOM 10158 C CA . SER A 1 1255 ? -40.767 32.385 48.141 1.00 41.19 1255 SER A CA 1
ATOM 10159 C C . SER A 1 1255 ? -42.207 32.681 47.661 1.00 41.19 1255 SER A C 1
ATOM 10161 O O . SER A 1 1255 ? -42.501 33.761 47.167 1.00 41.19 1255 SER A O 1
ATOM 10163 N N . VAL A 1 1256 ? -43.100 31.767 48.095 1.00 39.84 1256 VAL A N 1
ATOM 10164 C CA . VAL A 1 1256 ? -44.586 31.785 48.174 1.00 39.84 1256 VAL A CA 1
ATOM 10165 C C . VAL A 1 1256 ? -45.362 31.410 46.882 1.00 39.84 1256 VAL A C 1
ATOM 10167 O O . VAL A 1 1256 ? -45.140 32.033 45.848 1.00 39.84 1256 VAL A O 1
ATOM 10170 N N . PRO A 1 1257 ? -46.277 30.408 46.926 1.00 41.56 1257 PRO A N 1
ATOM 10171 C CA . PRO A 1 1257 ? -47.144 29.999 45.806 1.00 41.56 1257 PRO A CA 1
ATOM 10172 C C . PRO A 1 1257 ? -48.621 30.437 45.962 1.00 41.56 1257 PRO A C 1
ATOM 10174 O O . PRO A 1 1257 ? -49.048 30.676 47.086 1.00 41.56 1257 PRO A O 1
ATOM 10177 N N . GLU A 1 1258 ? -49.402 30.456 44.865 1.00 39.06 1258 GLU A N 1
ATOM 10178 C CA . GLU A 1 1258 ? -50.701 29.743 44.694 1.00 39.06 1258 GLU A CA 1
ATOM 10179 C C . GLU A 1 1258 ? -51.492 30.141 43.411 1.00 39.06 1258 GLU A C 1
ATOM 10181 O O . GLU A 1 1258 ? -51.427 31.273 42.949 1.00 39.06 1258 GLU A O 1
ATOM 10186 N N . LEU A 1 1259 ? -52.267 29.173 42.889 1.00 38.69 1259 LEU A N 1
ATOM 10187 C CA . LEU A 1 1259 ? -53.559 29.275 42.162 1.00 38.69 1259 LEU A CA 1
ATOM 10188 C C . LEU A 1 1259 ? -53.740 30.120 40.859 1.00 38.69 1259 LEU A C 1
ATOM 10190 O O . LEU A 1 1259 ? -54.161 31.268 40.896 1.00 38.69 1259 LEU A O 1
ATOM 10194 N N . ALA A 1 1260 ? -53.663 29.403 39.723 1.00 38.88 1260 ALA A N 1
ATOM 10195 C CA . ALA A 1 1260 ? -54.775 29.106 38.780 1.00 38.88 1260 ALA A CA 1
ATOM 10196 C C . ALA A 1 1260 ? -55.384 30.132 37.765 1.00 38.88 1260 ALA A C 1
ATOM 10198 O O . ALA A 1 1260 ? -55.546 31.315 38.034 1.00 38.88 1260 ALA A O 1
ATOM 10199 N N . CYS A 1 1261 ? -55.863 29.538 36.649 1.00 40.19 1261 CYS A N 1
ATOM 10200 C CA . CYS A 1 1261 ? -56.887 29.967 35.660 1.00 40.19 1261 CYS A CA 1
ATOM 10201 C C . CYS A 1 1261 ? -56.546 30.868 34.435 1.00 40.19 1261 CYS A C 1
ATOM 10203 O O . CYS A 1 1261 ? -56.280 32.056 34.556 1.00 40.19 1261 CYS A O 1
ATOM 10205 N N . GLU A 1 1262 ? -56.717 30.246 33.252 1.00 40.91 1262 GLU A N 1
ATOM 10206 C CA . GLU A 1 1262 ? -57.518 30.668 32.070 1.00 40.91 1262 GLU A CA 1
ATOM 10207 C C . GLU A 1 1262 ? -57.159 31.900 31.185 1.00 40.91 1262 GLU A C 1
ATOM 10209 O O . GLU A 1 1262 ? -57.431 33.047 31.519 1.00 40.91 1262 GLU A O 1
ATOM 10214 N N . ASP A 1 1263 ? -56.744 31.562 29.950 1.00 40.03 1263 ASP A N 1
ATOM 10215 C CA . ASP A 1 1263 ? -57.269 32.019 28.639 1.00 40.03 1263 ASP A CA 1
ATOM 10216 C C . ASP A 1 1263 ? -57.044 33.425 28.017 1.00 40.03 1263 ASP A C 1
ATOM 10218 O O . ASP A 1 1263 ? -56.785 34.439 28.655 1.00 40.03 1263 ASP A O 1
ATOM 10222 N N . ALA A 1 1264 ? -57.248 33.412 26.684 1.00 41.31 1264 ALA A N 1
ATOM 10223 C CA . ALA A 1 1264 ? -57.447 34.502 25.713 1.00 41.31 1264 ALA A CA 1
ATOM 10224 C C . ALA A 1 1264 ? -56.224 35.276 25.152 1.00 41.31 1264 ALA A C 1
ATOM 10226 O O . ALA A 1 1264 ? -55.644 36.157 25.782 1.00 41.31 1264 ALA A O 1
ATOM 10227 N N . ALA A 1 1265 ? -55.950 35.043 23.859 1.00 44.66 1265 ALA A N 1
ATOM 10228 C CA . ALA A 1 1265 ? -55.304 36.007 22.952 1.00 44.66 1265 ALA A CA 1
ATOM 10229 C C . ALA A 1 1265 ? -56.335 37.034 22.414 1.00 44.66 1265 ALA A C 1
ATOM 10231 O O . ALA A 1 1265 ? -57.540 36.846 22.615 1.00 44.66 1265 ALA A O 1
ATOM 10232 N N . PRO A 1 1266 ? -55.905 38.108 21.715 1.00 50.81 1266 PRO A N 1
ATOM 10233 C CA . PRO A 1 1266 ? -55.996 38.049 20.244 1.00 50.81 1266 PRO A CA 1
ATOM 10234 C C . PRO A 1 1266 ? -54.895 38.815 19.463 1.00 50.81 1266 PRO A C 1
ATOM 10236 O O . PRO A 1 1266 ? -53.993 39.429 20.026 1.00 50.81 1266 PRO A O 1
ATOM 10239 N N . GLU A 1 1267 ? -55.002 38.751 18.133 1.00 41.66 1267 GLU A N 1
ATOM 10240 C CA . GLU A 1 1267 ? -54.129 39.326 17.093 1.00 41.66 1267 GLU A CA 1
ATOM 10241 C C . GLU A 1 1267 ? -54.234 40.862 16.949 1.00 41.66 1267 GLU A C 1
ATOM 10243 O O . GLU A 1 1267 ? -55.307 41.415 17.182 1.00 41.66 1267 GLU A O 1
ATOM 10248 N N . VAL A 1 1268 ? -53.195 41.518 16.389 1.00 50.38 1268 VAL A N 1
ATOM 10249 C CA . VAL A 1 1268 ? -53.336 42.632 15.411 1.00 50.38 1268 VAL A CA 1
ATOM 10250 C C . VAL A 1 1268 ? -52.145 42.634 14.422 1.00 50.38 1268 VAL A C 1
ATOM 10252 O O . VAL A 1 1268 ? -50.997 42.496 14.838 1.00 50.38 1268 VAL A O 1
ATOM 10255 N N . HIS A 1 1269 ? -52.420 42.819 13.124 1.00 46.94 1269 HIS A N 1
ATOM 10256 C CA . HIS A 1 1269 ? -51.450 43.007 12.021 1.00 46.94 1269 HIS A CA 1
ATOM 10257 C C . HIS A 1 1269 ? -50.755 44.387 12.018 1.00 46.94 1269 HIS A C 1
ATOM 10259 O O . HIS A 1 1269 ? -51.322 45.366 12.498 1.00 46.94 1269 HIS A O 1
ATOM 10265 N N . CYS A 1 1270 ? -49.614 44.489 11.324 1.00 57.41 1270 CYS A N 1
ATOM 10266 C CA . CYS A 1 1270 ? -49.290 45.620 10.434 1.00 57.41 1270 CYS A CA 1
ATOM 10267 C C . CYS A 1 1270 ? -48.152 45.229 9.471 1.00 57.41 1270 CYS A C 1
ATOM 10269 O O . CYS A 1 1270 ? -47.256 44.481 9.858 1.00 57.41 1270 CYS A O 1
ATOM 10271 N N . ASP A 1 1271 ? -48.196 45.724 8.232 1.00 55.38 1271 ASP A N 1
ATOM 10272 C CA . ASP A 1 1271 ? -47.464 45.128 7.102 1.00 55.38 1271 ASP A CA 1
ATOM 10273 C C . ASP A 1 1271 ? -46.170 45.871 6.710 1.00 55.38 1271 ASP A C 1
ATOM 10275 O O . ASP A 1 1271 ? -46.122 47.106 6.734 1.00 55.38 1271 ASP A O 1
ATOM 10279 N N . ALA A 1 1272 ? -45.163 45.106 6.264 1.00 49.38 1272 ALA A N 1
ATOM 10280 C CA . ALA A 1 1272 ? -44.070 45.517 5.371 1.00 49.38 1272 ALA A CA 1
ATOM 10281 C C . ALA A 1 1272 ? -43.455 44.281 4.687 1.00 49.38 1272 ALA A C 1
ATOM 10283 O O . ALA A 1 1272 ? -43.154 43.314 5.421 1.00 49.38 1272 ALA A O 1
#

Solvent-accessible surface area (backbone atoms only — not comparable to full-atom values): 75201 Å² total; per-residue (Å²): 110,65,74,68,53,53,55,51,55,52,49,51,55,44,56,56,56,62,68,44,28,87,80,75,72,73,41,31,37,70,64,40,49,50,54,52,27,56,79,68,70,29,69,93,50,35,70,57,51,50,53,68,64,48,77,84,40,92,76,61,54,43,38,67,71,59,50,52,54,50,51,51,53,50,53,51,49,72,75,66,61,92,75,91,81,96,78,84,91,85,77,97,73,87,77,61,84,41,74,58,93,91,44,74,41,69,97,83,89,78,84,91,81,82,90,84,90,85,90,82,84,89,84,85,86,78,83,86,77,89,79,88,82,90,79,89,87,86,90,86,84,81,90,77,89,87,80,94,74,84,88,80,94,78,89,77,79,95,62,80,75,87,81,76,65,90,88,51,96,76,62,92,68,71,83,67,70,69,55,69,69,53,52,49,51,51,53,50,50,54,25,61,77,69,72,38,59,59,81,40,70,39,39,65,71,59,54,53,48,47,36,69,70,75,65,52,76,84,63,52,71,66,60,55,51,57,49,58,71,69,44,45,98,87,55,25,40,30,51,50,58,50,53,47,41,67,51,70,60,64,73,64,77,71,78,70,84,53,53,72,69,50,48,51,52,57,68,74,71,62,87,83,61,51,101,82,72,45,86,79,75,98,81,80,97,83,72,96,65,94,65,78,75,45,50,66,86,60,44,86,77,80,53,40,36,48,37,65,64,54,42,49,56,36,43,78,66,70,38,90,59,40,74,57,42,40,56,74,69,77,46,70,86,70,60,70,44,50,49,64,60,53,35,51,53,39,59,57,44,66,76,53,74,100,48,72,54,48,55,53,38,53,42,34,48,56,46,29,56,48,51,52,50,55,50,48,55,48,51,50,53,51,50,51,48,51,49,57,50,48,57,46,50,52,52,49,52,52,48,53,48,51,51,50,51,51,48,48,54,49,50,50,55,49,49,52,50,51,50,53,47,52,53,47,53,48,50,51,52,52,50,47,52,56,46,49,56,48,51,52,51,47,51,48,52,55,48,53,50,48,53,51,53,51,51,50,50,51,52,52,50,50,50,53,54,51,48,51,51,50,52,52,49,54,50,52,48,54,49,48,53,49,53,50,51,51,50,47,54,48,50,51,51,47,53,50,50,49,54,47,49,53,49,51,47,52,50,46,54,51,48,45,39,72,73,66,42,91,66,59,89,86,42,77,70,56,60,68,54,51,62,62,54,59,59,63,55,62,62,57,65,58,56,61,57,67,60,52,69,61,54,62,60,63,58,61,63,63,58,66,72,68,73,78,81,81,88,95,90,88,92,89,84,88,92,88,94,93,91,97,103,100,102,103,99,100,101,100,99,98,99,95,98,97,98,97,97,97,97,98,97,98,98,96,96,97,96,95,75,74,62,62,75,24,45,52,40,45,43,52,50,49,51,48,49,45,49,51,48,53,50,49,46,52,48,50,52,47,50,52,50,56,50,47,54,49,54,51,50,51,52,50,54,51,49,51,50,50,52,52,51,50,51,53,49,53,50,50,52,50,51,52,50,49,55,49,52,56,48,53,50,50,53,47,53,52,50,52,52,50,50,56,49,49,55,46,53,54,47,53,50,48,51,51,49,50,52,50,53,50,51,49,50,48,53,51,49,52,51,50,50,49,52,49,50,50,50,50,50,52,51,48,51,49,57,47,47,55,46,51,50,51,51,49,49,52,49,48,52,51,50,47,52,51,46,53,54,48,51,50,52,48,49,53,49,47,52,57,47,51,52,46,53,51,48,53,52,47,51,53,48,50,51,51,50,50,45,54,52,46,52,60,48,48,57,45,52,51,51,49,49,52,48,51,50,49,49,49,53,48,50,50,51,49,52,49,50,49,50,46,51,53,48,48,51,50,47,49,53,48,49,50,52,47,49,52,46,46,51,51,48,52,49,49,48,50,48,49,46,50,48,46,54,48,49,48,49,48,50,44,49,48,46,52,46,47,49,50,45,50,45,48,46,45,52,47,48,53,49,43,45,54,44,45,55,57,40,49,71,42,33,81,66,51,79,78,73,71,101,78,88,85,93,91,91,90,92,89,86,90,89,68,67,67,68,54,52,56,54,46,52,56,44,53,51,53,50,45,54,48,50,52,51,50,49,53,49,51,49,51,53,46,50,57,46,48,53,48,48,52,49,50,48,53,48,50,49,49,48,46,53,43,51,50,50,49,47,44,54,49,52,73,55,35,76,60,50,55,51,48,53,48,46,49,49,48,50,50,52,44,50,53,47,53,48,51,51,49,50,50,51,53,50,52,51,47,53,49,51,53,50,48,56,51,45,53,54,48,50,54,50,49,51,53,50,48,54,53,47,51,55,52,48,51,52,48,48,54,52,49,51,53,48,50,56,49,49,56,52,48,49,54,51,50,53,49,48,50,51,51,52,49,52,50,51,52,51,52,48,52,55,48,51,55,50,50,50,51,51,51,51,49,52,47,50,54,48,52,51,51,51,48,49,61,45,54,60,49,52,68,73,65,70,85,73,85,86,80,89,86,90,71,68,70,68,57,49,63,52,47,59,52,50,56,51,50,68,57,43,54,61,50,51,55,54,50,51,51,51,52,53,54,52,50,53,54,50,54,51,49,53,54,49,52,52,54,51,51,50,53,52,52,57,65,74,69,59,78,94,79,86,86,79,85,87,86,88,88,92,68,73,69,59,62,55,52,50,52,51,48,54,49,48,51,53,62,44,56,68,62,71,61,68,66,55,69,58,54,52,58,50,47,67,44,54,52,51,50,50,50,49,53,48,51,48,49,51,48,47,49,55,50,47,53,53,46,53,50,48,50,51,50,52,62,63,59,72,75,72,82,91,77,84,84,86,88,89,85,84,88,86,86,87,84,85,86,88,83,90,85,91,134

Sequence (1272 aa):
MDEVEEDQHEARLKELFDSFDTLGTGSLGQEELTDLCHVLCLEDVGPVLQQTLLQDNLLGRVHFDQFKEALILILSRTLSSEEHFEESDCSPEAQPKYVRGGKRYGRRSLPEFQESGEEIEEVTVLEPLEEEARSSPIPAGDCGEHWKTQRSEEYEAEGQLRFWNPDDLNASHGGSCPPPDWIEEKLQEVCEDLGITRDGHLNRKKLVSICEQYGLQNVDGAMLEEVFLSLDPDGTMSVEDFFYGLFKTGKSLTPSASTPYRQLKRHLSMQSFDESGRRTATSSAMTSTIGFRVFSCLDDGMGQASVERILDTWQEEGIENSQEILKALDFSLDGNINLTELTLALENELLVTKNGIHQAALASFKAEIRHLLERVDQVVREKEKLRSDLDKAEKLKSLMASEVDDHHAAIERRNEYNLRKLDEEYKERIAALKNELRQEREQMLQQVGKQRVELEQEIQKAKTEENYIRDRLALSLKENNRLETELLENAEKLAEYESLTQKLQRSLENVLAEKFGDLDPSSAEFFLQEERLAQMRNEYEQQCRLLQDQVDELQSELEEYQAQGRVLRLPLKNSLSEELDGHSGGIEPDQGPGSEECNPLNMSIEAELVIEQMKEQHHRDLCHLRLELEDKVRHYEKQLDDTRVASEQEQAAMKQKYEQGVHTLEKRVSELRSEIADLEGQAAVLREAHHKASCRHEEEKRQLQMAFDEEKAQLQEELRQEHERELQARLQQAAESFRQEREGLAQAAWTEEKVRGLEQSYQEQLLSLEEKHALEKEELREELSEHHRRELQEGRYESEKLQEENSILRNEITTLNEEDSISNLKLEELNGSQEELWQKIETIEQEKASIQTMVEKLKKQVSDLKIKNQQLDSENIELSQKNSQNKEELKTLNQRLAEMLCQREEPGACTSEKWEQENASLKEELDHYKVQTSTLVSSLEAELSEVKLQTHVMEQENLLLKDELERLKQLHRCPDLSDFQQKMSSILSYNEKLLKEKEVLSEELKSCADKLAESSLLEHRIATMKQEQTAWEEQSESLKSQLAVSQAKVQNLEDVLQNVNLQMAEIESDLQVTRQEKEALKQEVMSLHRQLQNAIDKDWVSETAPHLSGLRGQQRRLSWDKLDHLMNEEPQLLCQESKRLQTVVQNTQADLTHSREKVRQLESNLLPTKHQKQLNQPCTVKSTEQEKLTLKRECEQSQKEQSPTSRKVGQMGSLERGLETIHLENEGLKKKQVRLDEKLMESSVVGSSRAGRSSVPELACEDAAPEVHCDA

Mean predicted aligned error: 26.81 Å

Secondary structure (DSSP, 8-state):
-THHHHHHHHHHHHHHHHHT-TT-SSEE-HHHHHHHHHHTT-TTTHHHHHHHHHTT-TTS-EEHHHHHHHHHHHHHHHHS----------------SEEETTEEE----------------------PPP----------------------------SSGGG--TT-TT-TT--PPPPHHHHHHHHHHHHHHHT--TT-EEEHHHHHHHHHHTT-TTS-HHHHHHHHTT--TTSEEEHHHHHHHHHHT----------HHHHHHHHHSS-PPPTT-----S-----------TTTTT-SSSSEEEHHHHHHHHHHTT-TTHHHHHHHTT--SSSEEEHHHHHHHHHHHTTS-SSTHHHHHHHHHHHHHHHHHHHHHHHHHHHHHHHHHHHHHHHHHHHHHHHHHHHHHHHHHHHHHHHHHHHHHHHHHHHHHHHHHHHHHHHHHHHHHHHHHHHHHHHHHHHHHHHHHHHHHHHHHHHHHHHHHHHHHHHHHHHHHHHHHHHHHHHHHHHHHHHH-S--TT-HHHHHHHHHHHHHHHHHHHHHHHHHHHHHHHHHHHHHGGGG----------------------------------------------TTHHHHHHHHHHHHHHHHHHHHHHHHHHHHHHHHHHHHHHHHHHHHHHHHHHHHHHHHHHHHHHHHHHHHHHHHHHHHHHHHHHHHHHHHHHHHHHHHHHHHHHHHHHHHHHHHHHHHHHHHHHHHHHHHHHHHHHHHHHHHHHHHHHHHHHHHHHHHHHHHHHHHHHHHHHHHHHHHHHHHHHHHHHHHHHHHHHHHHHHHHHHHHHHHHHHHHHHHHHHHHHHHHHHHHHHHHHHHHHHHHHHHHHHHHHHHHHHHHHHHHHHHHHHHHHHHHHHHHHHHHHTTS---------------HHHHHHHHHHHHHHHHHHHHHHHHHHHHHHHHHHHHHHHHHHHHHHHHHHHHHHHHHHHTS-HHHHHHHHHHHHHHHHHHHHHHHHHHHHHHHHHHHHHHHHHHHHHHHHHHHHHHHHHHHHHHHHHHHHHHHHHHHHHHHHHHHHHHHHHHHHHHHHHHHHHHHHHHHHHHHHHHHHHHHHHHHHHHHH--S-----S-HHHHHHHHHHHHHHHHHHHHHHHHHHHHHHHHHHHHHHHHHHHHHHHHHHHHHSS-TT----S---S-HHHHHHHHHHHHHHHHHHHHH-TTHHHHHHHHHHHHHHHHHHHHHHHHHHHHHHHHHHHHHHHHHHTT------------------------

=== Feature glossary ===
Each block in this record encodes a different view of the same protein. In brief:

Predicted aligned error. PAE(i, j) answers: if I align the predicted and true structures on residue i, how far off (in Å) do I expect residue j to be? A block-diagonal PAE matrix with low values on the blocks and high values off-diagonal is the signature of a multi-domain protein with confidently predicted domains but uncertain inter-domain orientation.

Contact-map, Ramachandran, and PAE plots. Plot images: a contact map (which residues are close in 3D, as an N×N binary image), a Ramachandran scatter (backbone torsion angles, revealing secondary-structure composition at a glance), and — for AlphaFold structures — a PAE heatmap (pairwise prediction confidence).

Backbone torsions (φ/ψ). φ (phi) and ψ (psi) are the two rotatable backbone dihedrals per residue: φ is the C(i-1)–N–Cα–C torsion, ψ is the N–Cα–C–N(i+1) torsion, both in degrees on (−180°, 180°]. α-helical residues cluster near (−60°, −45°); β-strand residues near (−120°, +130°). A Ramachandran plot is simply a scatter of (φ, ψ) for every residue.

Foldseek 3Di. A 3Di character summarizes, for each residue, the relative orientation of the Cα frame of its nearest spatial neighbor. Because it encodes fold topology rather than chemistry, 3Di alignments detect remote structural similarity that sequence alignment misses.

Radius of gyration, Cα contacts, bounding box. Three whole-structure scalars: the radius of gyration (RMS distance of Cα from centroid, in Å), the count of Cα–Cα contacts (pairs closer than 8 Å and separated by more than four residues in sequence — i.e. tertiary, not local, contacts), and the bounding-box dimensions. Together they distinguish compact globular folds from extended fibres or disordered chains.

Sequence. Sequence gives the chain of amino acids in standard one-letter code (A=alanine, C=cysteine, …, Y=tyrosine), read N→C. It is the only feature that is directly encoded by the gene; all structural features are derived from the folded form of this sequence.

mmCIF coordinates. Atomic coordinates in PDBx/mmCIF format — the same representation the Protein Data Bank distributes. Each line of the _atom_site loop places one backbone atom in Cartesian space (units: ångströms, origin: arbitrary).

Secondary structure (3-state, P-SEA). Three-state secondary structure (P-SEA) collapses the eight DSSP classes into helix (a), strand (b), and coil (c). P-SEA assigns these from Cα geometry alone — distances and angles — without requiring backbone oxygens, so it works on any Cα trace.

InterPro / GO / CATH / organism. Functional annotations link the protein to curated databases. InterPro entries identify conserved domains and families by matching the sequence against member-database signatures (Pfam, PROSITE, CDD, …). Gene Ontology (GO) terms describe molecular function, biological process, and cellular component in a controlled vocabulary. CATH places the structure in a hierarchical fold classification (Class/Architecture/Topology/Homologous-superfamily). The organism is the source species.

B-factor. B-factor (Debye–Waller factor) reflects atomic displacement in the crystal lattice. It is an experimental observable (units Å²), not a prediction; low values mean the atom is pinned down, high values mean it moves or is heterogeneous across the crystal.

Rendered structure images. Structure images are PyMOL renders from six orthogonal camera directions. Cartoon representation draws helices as coils and strands as arrows; sticks shows the backbone as bonds; surface shows the solvent-excluded envelope. Rainbow coloring maps sequence position to hue (blue→red, N→C); chain coloring assigns a distinct color per polypeptide.

Solvent-accessible surface area. Solvent-accessible surface area (SASA) is the area in Å² traced out by the centre of a 1.4 Å probe sphere (a water molecule) rolled over the protein's van der Waals surface (Shrake–Rupley / Lee–Richards construction). Buried residues have near-zero SASA; fully exposed residues can exceed 200 Å². The total SASA scales roughly with the number of surface residues.

Secondary structure (8-state, DSSP). The SS8 string is DSSP's per-residue secondary-structure call. α-helix (H) means an i→i+4 H-bond ladder; β-strand (E) means the residue participates in a β-sheet; 3₁₀ (G) and π (I) are tighter and wider helices; T/S are turns/bends; '-' is loop.

pLDDT. For AlphaFold models, the B-factor field carries pLDDT — the model's own estimate of local accuracy on a 0–100 scale. Regions with pLDDT<50 should be treated as essentially unmodeled; they often correspond to intrinsically disordered segments.

Nearest PDB structures. Nearest PDB neighbors are the top structural matches found by Foldseek when searching this structure against the entire Protein Data Bank. Each hit reports a TM-score (0 to 1; >0.5 almost always implies the same fold) and an E-value. These are *structural* homologs — they may share no detectable sequence similarity.